Protein AF-A0A950W3H8-F1 (afdb_monomer_lite)

Foldseek 3Di:
DDKDWAAFPDALFWTKIFDLPFPDDDALVQKWKAFPNDIARWGKDQDDQQLAEEEEEAFPPADPVLLVLLLVLVLVLLQPRDQQHFYAYFLPGATDSHSNVNSPPPSPDDDDDGDDQLVRLVSSLVNDDPDDRRAAEYEGEDQEADDQDPVSLVVSLCSLVVSLYAYEYEYNYPVTHVSVQVSNVSRPYHYQYDPDSVSNNVSSVVVVSRSSRMMITGGPDQDFGPQKMWMWGHHPVGIDIDMDGDDRHSDDDAPDDPDCCVVVVVVVVLVVLVLVLLLVVVVLVLVLLQVLLVDDAPPCVVQDPDDDVDQPPLLVQAAEEEEEEDAQLLQQQLVQVVLVVPAPDDRYAYEYQHLPHPDCNQVSQVPDPDPSYDYHYDDPPQGPLDPLSSVLVVLVVVVVDPSCPPHDLLRYKYWYAYSQKRWDSCLSSLCSSVSVPSQAFKEAEAEAAPCLVVDLQSVLVRLVRLLCQSRRQSSCSNLLQRFFARHGMIGRRVLQPLCPSRLFDSFLPSRRLSSLSSQLSRGGYHYRHPIYMYGHGDPDLVLVLQVLLSVLLSLQVCVVCLVSLVPRHDPSNSVVSVVVSCVLVSLLSVLVVVVVVVVLLVVLVVCVVVVHRSDDPVVVVVCCSQQVSLLVSLVSVCVVCVVVVDDSVNSSVSSVVSSVSSNSSNVSSVVSVVCVVVVNNRDDDRDDDRDDDDDDPPPDPDDDDDDDDDDDDDDDDDDDDDDDDDDDDDDDDDDDDDDPPVVVVCVSVCVVVVSVVVSVVVVCVPPDDPDPDDQKDWPDQQCDDWDWDDDDLFIKIKHDHDADQALPDKGKTKMWGPDKAFWKKKKKKKAFQDFRQDDRNDDGDFQQGKWKWHLDPDPQFIWIWGQGQQWIWTKTQHCPDVVRIDTQDIDRPDHDDHRDIKMWIWGDDHQWIWIDIPPHTPDITGPPDPGRRMHIIIMMGMSTIMMMGSIDMGHDPPPDDDDDDDDD

Structure (mmCIF, N/CA/C/O backbone):
data_AF-A0A950W3H8-F1
#
_entry.id   AF-A0A950W3H8-F1
#
loop_
_atom_site.group_PDB
_atom_site.id
_atom_site.type_symbol
_atom_site.label_atom_id
_atom_site.label_alt_id
_atom_site.label_comp_id
_atom_site.label_asym_id
_atom_site.label_entity_id
_atom_site.label_seq_id
_atom_site.pdbx_PDB_ins_code
_atom_site.Cartn_x
_atom_site.Cartn_y
_atom_site.Cartn_z
_atom_site.occupancy
_atom_site.B_iso_or_equiv
_atom_site.auth_seq_id
_atom_site.auth_comp_id
_atom_site.auth_asym_id
_atom_site.auth_atom_id
_atom_site.pdbx_PDB_model_num
ATOM 1 N N . MET A 1 1 ? 25.672 53.011 -37.654 1.00 46.44 1 MET A N 1
ATOM 2 C CA . MET A 1 1 ? 25.686 52.572 -36.237 1.00 46.44 1 MET A CA 1
ATOM 3 C C . MET A 1 1 ? 26.382 51.222 -36.135 1.00 46.44 1 MET A C 1
ATOM 5 O O . MET A 1 1 ? 26.070 50.377 -36.960 1.00 46.44 1 MET A O 1
ATOM 9 N N . PRO A 1 2 ? 27.316 50.985 -35.202 1.00 54.75 2 PRO A N 1
ATOM 10 C CA . PRO A 1 2 ? 27.983 49.686 -35.112 1.00 54.75 2 PRO A CA 1
ATOM 11 C C . PRO A 1 2 ? 27.078 48.647 -34.420 1.00 54.75 2 PRO A C 1
ATOM 13 O O . PRO A 1 2 ? 26.607 48.871 -33.307 1.00 54.75 2 PRO A O 1
ATOM 16 N N . PHE A 1 3 ? 26.828 47.512 -35.076 1.00 59.03 3 PHE A N 1
ATOM 17 C CA . PHE A 1 3 ? 26.237 46.308 -34.473 1.00 59.03 3 PHE A CA 1
ATOM 18 C C . PHE A 1 3 ? 27.256 45.162 -34.547 1.00 59.03 3 PHE A C 1
ATOM 20 O O . PHE A 1 3 ? 28.150 45.194 -35.395 1.00 59.03 3 PHE A O 1
ATOM 27 N N . ARG A 1 4 ? 27.159 44.177 -33.644 1.00 63.25 4 ARG A N 1
ATOM 28 C CA . ARG A 1 4 ? 28.123 43.064 -33.549 1.00 63.25 4 ARG A CA 1
ATOM 29 C C . ARG A 1 4 ? 27.533 41.797 -34.158 1.00 63.25 4 ARG A C 1
ATOM 31 O O . ARG A 1 4 ? 26.348 41.521 -33.978 1.00 63.25 4 ARG A O 1
ATOM 38 N N . VAL A 1 5 ? 28.366 41.023 -34.846 1.00 56.72 5 VAL A N 1
ATOM 39 C CA . VAL A 1 5 ? 28.000 39.713 -35.391 1.00 56.72 5 VAL A CA 1
ATOM 40 C C . VAL A 1 5 ? 28.823 38.651 -34.673 1.00 56.72 5 VAL A C 1
ATOM 42 O O . VAL A 1 5 ? 30.046 38.647 -34.775 1.00 56.72 5 VAL A O 1
ATOM 45 N N . ASP A 1 6 ? 28.145 37.766 -33.948 1.00 59.00 6 ASP A N 1
ATOM 46 C CA . ASP A 1 6 ? 28.735 36.648 -33.221 1.00 59.00 6 ASP A CA 1
ATOM 47 C C . ASP A 1 6 ? 28.352 35.332 -33.928 1.00 59.00 6 ASP A C 1
ATOM 49 O O . ASP A 1 6 ? 27.177 34.989 -34.091 1.00 59.00 6 ASP A O 1
ATOM 53 N N . VAL A 1 7 ? 29.347 34.561 -34.366 1.00 53.62 7 VAL A N 1
ATOM 54 C CA . VAL A 1 7 ? 29.110 33.283 -35.056 1.00 53.62 7 VAL A CA 1
ATOM 55 C C . VAL A 1 7 ? 28.904 32.178 -34.013 1.00 53.62 7 VAL A C 1
ATOM 57 O O . VAL A 1 7 ? 29.822 31.851 -33.261 1.00 53.62 7 VAL A O 1
ATOM 60 N N . SER A 1 8 ? 27.698 31.601 -33.942 1.00 51.22 8 SER A N 1
ATOM 61 C CA . SER A 1 8 ? 27.397 30.483 -33.031 1.00 51.22 8 SER A CA 1
ATOM 62 C C . SER A 1 8 ? 28.083 29.189 -33.492 1.00 51.22 8 SER A C 1
ATOM 64 O O . SER A 1 8 ? 28.183 28.922 -34.687 1.00 51.22 8 SER A O 1
ATOM 66 N N . ARG A 1 9 ? 28.538 28.358 -32.542 1.00 47.34 9 ARG A N 1
ATOM 67 C CA . ARG A 1 9 ? 29.232 27.082 -32.815 1.00 47.34 9 ARG A CA 1
ATOM 68 C C . ARG A 1 9 ? 28.332 25.868 -33.041 1.00 47.34 9 ARG A C 1
ATOM 70 O O . ARG A 1 9 ? 28.848 24.799 -33.358 1.00 47.34 9 ARG A O 1
ATOM 77 N N . ARG A 1 10 ? 27.011 26.016 -32.921 1.00 50.38 10 ARG A N 1
ATOM 78 C CA . ARG A 1 10 ? 26.043 25.051 -33.467 1.00 50.38 10 ARG A CA 1
ATOM 79 C C . ARG A 1 10 ? 24.914 25.785 -34.187 1.00 50.38 10 ARG A C 1
ATOM 81 O O . ARG A 1 10 ? 23.874 26.043 -33.590 1.00 50.38 10 ARG A O 1
ATOM 88 N N . PRO A 1 11 ? 25.118 26.152 -35.456 1.00 44.09 11 PRO A N 1
ATOM 89 C CA . PRO A 1 11 ? 24.092 26.768 -36.262 1.00 44.09 11 PRO A CA 1
ATOM 90 C C . PRO A 1 11 ? 23.614 25.766 -37.302 1.00 44.09 11 PRO A C 1
ATOM 92 O O . PRO A 1 11 ? 24.326 25.504 -38.261 1.00 44.09 11 PRO A O 1
ATOM 95 N N . GLU A 1 12 ? 22.399 25.255 -37.204 1.00 47.09 12 GLU A N 1
ATOM 96 C CA . GLU A 1 12 ? 21.786 24.604 -38.367 1.00 47.09 12 GLU A CA 1
ATOM 97 C C . GLU A 1 12 ? 21.342 25.687 -39.375 1.00 47.09 12 GLU A C 1
ATOM 99 O O . GLU A 1 12 ? 20.169 25.832 -39.715 1.00 47.09 12 GLU A O 1
ATOM 104 N N . ILE A 1 13 ? 22.339 26.434 -39.879 1.00 49.16 13 ILE A N 1
ATOM 105 C CA . ILE A 1 13 ? 22.309 27.498 -40.888 1.00 49.16 13 ILE A CA 1
ATOM 106 C C . ILE A 1 13 ? 21.927 28.905 -40.352 1.00 49.16 13 ILE A C 1
ATOM 108 O O . ILE A 1 13 ? 21.035 29.557 -40.882 1.00 49.16 13 ILE A O 1
ATOM 112 N N . GLY A 1 14 ? 22.600 29.436 -39.316 1.00 55.16 14 GLY A N 1
ATOM 113 C CA . GLY A 1 14 ? 22.346 30.802 -38.810 1.00 55.16 14 GLY A CA 1
ATOM 114 C C . GLY A 1 14 ? 23.442 31.465 -37.953 1.00 55.16 14 GLY A C 1
ATOM 115 O O . GLY A 1 14 ? 24.398 30.822 -37.538 1.00 55.16 14 GLY A O 1
ATOM 116 N N . MET A 1 15 ? 23.319 32.766 -37.680 1.00 65.88 15 MET A N 1
ATOM 117 C CA . MET A 1 15 ? 24.256 33.608 -36.911 1.00 65.88 15 MET A CA 1
ATOM 118 C C . MET A 1 15 ? 23.542 34.334 -35.766 1.00 65.88 15 MET A C 1
ATOM 120 O O . MET A 1 15 ? 22.340 34.569 -35.851 1.00 65.88 15 MET A O 1
ATOM 124 N N . VAL A 1 16 ? 24.262 34.730 -34.713 1.00 68.12 16 VAL A N 1
ATOM 125 C CA . VAL A 1 16 ? 23.711 35.621 -33.684 1.00 68.12 16 VAL A CA 1
ATOM 126 C C . VAL A 1 16 ? 24.194 37.037 -33.968 1.00 68.12 16 VAL A C 1
ATOM 128 O O . VAL A 1 16 ? 25.392 37.286 -34.039 1.00 68.12 16 VAL A O 1
ATOM 131 N N . ILE A 1 17 ? 23.277 37.984 -34.127 1.00 68.50 17 ILE A N 1
ATOM 132 C CA . ILE A 1 17 ? 23.623 39.403 -34.211 1.00 68.50 17 ILE A CA 1
ATOM 133 C C . ILE A 1 17 ? 23.139 40.125 -32.961 1.00 68.50 17 ILE A C 1
ATOM 135 O O . ILE A 1 17 ? 22.027 39.893 -32.484 1.00 68.50 17 ILE A O 1
ATOM 139 N N . THR A 1 18 ? 23.963 41.032 -32.452 1.00 69.81 18 THR A N 1
ATOM 140 C CA . THR A 1 18 ? 23.589 41.928 -31.359 1.00 69.81 18 THR A CA 1
ATOM 141 C C . THR A 1 18 ? 23.420 43.323 -31.925 1.00 69.81 18 THR A C 1
ATOM 143 O O . THR A 1 18 ? 24.371 43.885 -32.474 1.00 69.81 18 THR A O 1
ATOM 146 N N . VAL A 1 19 ? 22.221 43.894 -31.780 1.00 69.12 19 VAL A N 1
ATOM 147 C CA . VAL A 1 19 ? 21.887 45.233 -32.293 1.00 69.12 19 VAL A CA 1
ATOM 148 C C . VAL A 1 19 ? 21.534 46.150 -31.117 1.00 69.12 19 VAL A C 1
ATOM 150 O O . VAL A 1 19 ? 20.369 46.244 -30.722 1.00 69.12 19 VAL A O 1
ATOM 153 N N . PRO A 1 20 ? 22.524 46.848 -30.526 1.00 57.94 20 PRO A N 1
ATOM 154 C CA . PRO A 1 20 ? 22.353 47.523 -29.242 1.00 57.94 20 PRO A CA 1
ATOM 155 C C . PRO A 1 20 ? 21.397 48.716 -29.267 1.00 57.94 20 PRO A C 1
ATOM 157 O O . PRO A 1 20 ? 20.988 49.146 -28.199 1.00 57.94 20 PRO A O 1
ATOM 160 N N . GLN A 1 21 ? 21.025 49.263 -30.430 1.00 60.38 21 GLN A N 1
ATOM 161 C CA . GLN A 1 21 ? 20.186 50.469 -30.562 1.00 60.38 21 GLN A CA 1
ATOM 162 C C . GLN A 1 21 ? 18.877 50.240 -31.340 1.00 60.38 21 GLN A C 1
ATOM 164 O O . GLN A 1 21 ? 18.277 51.186 -31.842 1.00 60.38 21 GLN A O 1
ATOM 169 N N . ALA A 1 22 ? 18.400 48.995 -31.445 1.00 60.41 22 ALA A N 1
ATOM 170 C CA . ALA A 1 22 ? 17.088 48.734 -32.036 1.00 60.41 22 ALA A CA 1
ATOM 171 C C . ALA A 1 22 ? 15.968 49.312 -31.140 1.00 60.41 22 ALA A C 1
ATOM 173 O O . ALA A 1 22 ? 15.831 48.912 -29.985 1.00 60.41 22 ALA A O 1
ATOM 174 N N . SER A 1 23 ? 15.184 50.265 -31.658 1.00 59.22 23 SER A N 1
ATOM 175 C CA . SER A 1 23 ? 14.056 50.897 -30.946 1.00 59.22 23 SER A CA 1
ATOM 176 C C . SER A 1 23 ? 12.776 50.051 -30.945 1.00 59.22 23 SER A C 1
ATOM 178 O O . SER A 1 23 ? 11.850 50.336 -30.192 1.00 59.22 23 SER A O 1
ATOM 180 N N . ARG A 1 24 ? 12.736 48.993 -31.764 1.00 67.69 24 ARG A N 1
ATOM 181 C CA . ARG A 1 24 ? 11.696 47.955 -31.815 1.00 67.69 24 ARG A CA 1
ATOM 182 C C . ARG A 1 24 ? 12.325 46.593 -32.152 1.00 67.69 24 ARG A C 1
ATOM 184 O O . ARG A 1 24 ? 13.425 46.588 -32.714 1.00 67.69 24 ARG A O 1
ATOM 191 N N . PRO A 1 25 ? 11.656 45.459 -31.869 1.00 68.75 25 PRO A N 1
ATOM 192 C CA . PRO A 1 25 ? 12.104 44.146 -32.328 1.00 68.75 25 PRO A CA 1
ATOM 193 C C . PRO A 1 25 ? 12.337 44.120 -33.845 1.00 68.75 25 PRO A C 1
ATOM 195 O O . PRO A 1 25 ? 11.531 44.654 -34.617 1.00 68.75 25 PRO A O 1
ATOM 198 N N . LEU A 1 26 ? 13.458 43.526 -34.258 1.00 70.75 26 LEU A N 1
ATOM 199 C CA . LEU A 1 26 ? 13.834 43.396 -35.666 1.00 70.75 26 LEU A CA 1
ATOM 200 C C . LEU A 1 26 ? 13.149 42.183 -36.299 1.00 70.75 26 LEU A C 1
ATOM 202 O O . LEU A 1 26 ? 13.047 41.119 -35.692 1.00 70.75 26 LEU A O 1
ATOM 206 N N . THR A 1 27 ? 12.715 42.347 -37.542 1.00 72.25 27 THR A N 1
ATOM 207 C CA . THR A 1 27 ? 12.086 41.303 -38.358 1.00 72.25 27 THR A CA 1
ATOM 208 C C . THR A 1 27 ? 12.971 40.950 -39.553 1.00 72.25 27 THR A C 1
ATOM 210 O O . THR A 1 27 ? 13.925 41.664 -39.861 1.00 72.25 27 THR A O 1
ATOM 213 N N . GLY A 1 28 ? 12.642 39.883 -40.288 1.00 67.06 28 GLY A N 1
ATOM 214 C CA . GLY A 1 28 ? 13.374 39.502 -41.509 1.00 67.06 28 GLY A CA 1
ATOM 215 C C . GLY A 1 28 ? 13.424 40.590 -42.593 1.00 67.06 28 GLY A C 1
ATOM 216 O O . GLY A 1 28 ? 14.312 40.576 -43.434 1.00 67.06 28 GLY A O 1
ATOM 217 N N . LYS A 1 29 ? 12.520 41.581 -42.554 1.00 72.62 29 LYS A N 1
ATOM 218 C CA . LYS A 1 29 ? 12.530 42.740 -43.468 1.00 72.62 29 LYS A CA 1
ATOM 219 C C . LYS A 1 29 ? 13.555 43.808 -43.075 1.00 72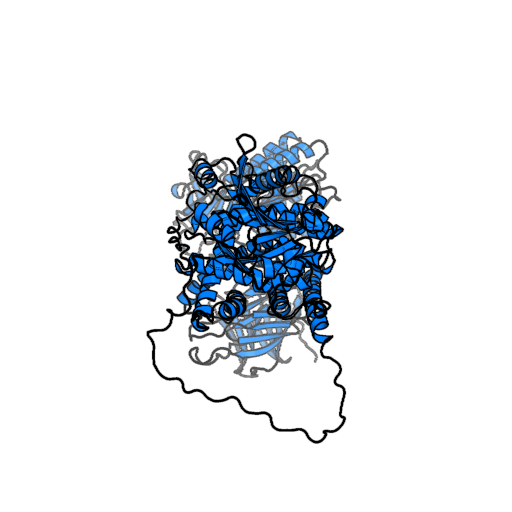.62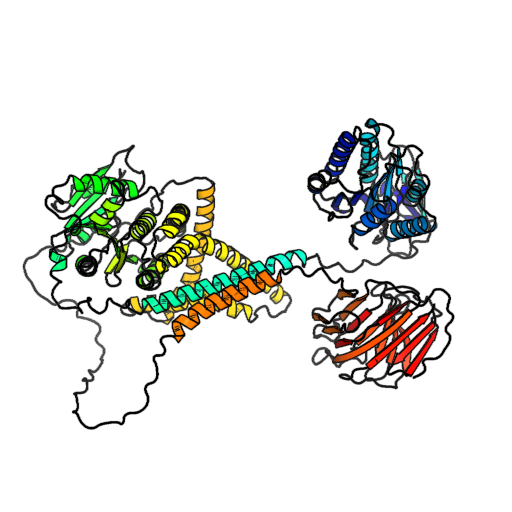 29 LYS A C 1
ATOM 221 O O . LYS A 1 29 ? 13.938 44.626 -43.905 1.00 72.62 29 LYS A O 1
ATOM 226 N N . ASP A 1 30 ? 13.986 43.804 -41.816 1.00 75.44 30 ASP A N 1
ATOM 227 C CA . ASP A 1 30 ? 14.928 44.774 -41.259 1.00 75.44 30 ASP A CA 1
ATOM 228 C C . ASP A 1 30 ? 16.392 44.332 -41.451 1.00 75.44 30 ASP A C 1
ATOM 230 O O . ASP A 1 30 ? 17.311 45.106 -41.192 1.00 75.44 30 ASP A O 1
ATOM 234 N N . ILE A 1 31 ? 16.637 43.095 -41.901 1.00 74.38 31 ILE A N 1
ATOM 235 C CA . ILE A 1 31 ? 17.977 42.513 -42.039 1.00 74.38 31 ILE A CA 1
ATOM 236 C C . ILE A 1 31 ? 18.140 41.950 -43.448 1.00 74.38 31 ILE A C 1
ATOM 238 O O . ILE A 1 31 ? 17.330 41.165 -43.925 1.00 74.38 31 ILE A O 1
ATOM 242 N N . THR A 1 32 ? 19.207 42.352 -44.126 1.00 73.19 32 THR A N 1
ATOM 243 C CA . THR A 1 32 ? 19.580 41.837 -45.446 1.00 73.19 32 THR A CA 1
ATOM 244 C C . THR A 1 32 ? 21.002 41.314 -45.381 1.00 73.19 32 THR A C 1
ATOM 246 O O . THR A 1 32 ? 21.890 42.009 -44.888 1.00 73.19 32 THR A O 1
ATOM 249 N N . VAL A 1 33 ? 21.237 40.105 -45.882 1.00 70.25 33 VAL A N 1
ATOM 250 C CA . VAL A 1 33 ? 22.580 39.520 -45.913 1.00 70.25 33 VAL A CA 1
ATOM 251 C C . VAL A 1 33 ? 23.013 39.373 -47.361 1.00 70.25 33 VAL A C 1
ATOM 253 O O . VAL A 1 33 ? 22.370 38.684 -48.143 1.00 70.25 33 VAL A O 1
ATOM 256 N N . GLN A 1 34 ? 24.092 40.054 -47.723 1.00 68.75 34 GLN A N 1
ATOM 257 C CA . GLN A 1 34 ? 24.717 39.955 -49.031 1.00 68.75 34 GLN A CA 1
ATOM 258 C C . GLN A 1 34 ? 25.839 38.928 -48.994 1.00 68.75 34 GLN A C 1
ATOM 260 O O . GLN A 1 34 ? 26.767 39.012 -48.185 1.00 68.75 34 GLN A O 1
ATOM 265 N N . VAL A 1 35 ? 25.744 37.965 -49.899 1.00 63.00 35 VAL A N 1
ATOM 266 C CA . VAL A 1 35 ? 26.594 36.782 -49.945 1.00 63.00 35 VAL A CA 1
ATOM 267 C C . VAL A 1 35 ? 26.988 36.568 -51.406 1.00 63.00 35 VAL A C 1
ATOM 269 O O . VAL A 1 35 ? 26.131 36.289 -52.237 1.00 63.00 35 VAL A O 1
ATOM 272 N N . GLY A 1 36 ? 28.261 36.788 -51.757 1.00 61.31 36 GLY A N 1
ATOM 273 C CA . GLY A 1 36 ? 28.742 36.618 -53.141 1.00 61.31 36 GLY A CA 1
ATOM 274 C C . GLY A 1 36 ? 28.040 37.491 -54.198 1.00 61.31 36 GLY A C 1
ATOM 275 O O . GLY A 1 36 ? 27.929 37.077 -55.344 1.00 61.31 36 GLY A O 1
ATOM 276 N N . GLY A 1 37 ? 27.527 38.671 -53.824 1.00 59.56 37 GLY A N 1
ATOM 277 C CA . GLY A 1 37 ? 26.801 39.582 -54.728 1.00 59.56 37 GLY A CA 1
ATOM 278 C C . GLY A 1 37 ? 25.284 39.355 -54.800 1.00 59.56 37 GLY A C 1
ATOM 279 O O . GLY A 1 37 ? 24.569 40.237 -55.268 1.00 59.56 37 GLY A O 1
ATOM 280 N N . ALA A 1 38 ? 24.775 38.240 -54.267 1.00 59.28 38 ALA A N 1
ATOM 281 C CA . ALA A 1 38 ? 23.343 37.976 -54.142 1.00 59.28 38 ALA A CA 1
ATOM 282 C C . ALA A 1 38 ? 22.793 38.492 -52.801 1.00 59.28 38 ALA A C 1
ATOM 284 O O . ALA A 1 38 ? 23.446 38.383 -51.758 1.00 59.28 38 ALA A O 1
ATOM 285 N N . SER A 1 39 ? 21.583 39.054 -52.828 1.00 66.25 39 SER A N 1
ATOM 286 C CA . SER A 1 39 ? 20.879 39.533 -51.634 1.00 66.25 39 SER A CA 1
ATOM 287 C C . SER A 1 39 ? 19.983 38.425 -51.082 1.00 66.25 39 SER A C 1
ATOM 289 O O . SER A 1 39 ? 19.110 37.934 -51.792 1.00 66.25 39 SER A O 1
ATOM 291 N N . GLN A 1 40 ? 20.185 38.037 -49.823 1.00 66.38 40 GLN A N 1
ATOM 292 C CA . GLN A 1 40 ? 19.364 37.044 -49.133 1.00 66.38 40 GLN A CA 1
ATOM 293 C C . GLN A 1 40 ? 18.571 37.682 -47.987 1.00 66.38 40 GLN A C 1
ATOM 295 O O . GLN A 1 40 ? 19.062 38.562 -47.270 1.00 66.38 40 GLN A O 1
ATOM 300 N N . HIS A 1 41 ? 17.345 37.192 -47.799 1.00 68.50 41 HIS A N 1
ATOM 301 C CA . HIS A 1 41 ? 16.431 37.611 -46.738 1.00 68.50 41 HIS A CA 1
ATOM 302 C C . HIS A 1 41 ? 16.285 36.483 -45.708 1.00 68.50 41 HIS A C 1
ATOM 304 O O . HIS A 1 41 ? 15.457 35.591 -45.893 1.00 68.50 41 HIS A O 1
ATOM 310 N N . PRO A 1 42 ? 17.106 36.470 -44.645 1.00 67.62 42 PRO A N 1
ATOM 311 C CA . PRO A 1 42 ? 17.072 35.398 -43.662 1.00 67.62 42 PRO A CA 1
ATOM 312 C C . PRO A 1 42 ? 15.834 35.488 -42.764 1.00 67.62 42 PRO A C 1
ATOM 314 O O . PRO A 1 42 ? 15.276 36.560 -42.516 1.00 67.62 42 PRO A O 1
ATOM 317 N N . SER A 1 43 ? 15.451 34.348 -42.194 1.00 65.44 43 SER A N 1
ATOM 318 C CA . SER A 1 43 ? 14.507 34.325 -41.078 1.00 65.44 43 SER A CA 1
ATOM 319 C C . SER A 1 43 ? 15.193 34.844 -39.812 1.00 65.44 43 SER A C 1
ATOM 321 O O . SER A 1 43 ? 16.354 34.534 -39.544 1.00 65.44 43 SER A O 1
ATOM 323 N N . VAL A 1 44 ? 14.493 35.667 -39.035 1.00 71.19 44 VAL A N 1
ATOM 324 C CA . VAL A 1 44 ? 15.048 36.338 -37.852 1.00 71.19 44 VAL A CA 1
ATOM 325 C C . VAL A 1 44 ? 14.175 36.004 -36.658 1.00 71.19 44 VAL A C 1
ATOM 327 O O . VAL A 1 44 ? 12.960 36.192 -36.701 1.00 71.19 44 VAL A O 1
ATOM 330 N N . ARG A 1 45 ? 14.802 35.524 -35.585 1.00 74.81 45 ARG A N 1
ATOM 331 C CA . ARG A 1 45 ? 14.151 35.202 -34.317 1.00 74.81 45 ARG A CA 1
ATOM 332 C C . ARG A 1 45 ? 14.950 35.817 -33.176 1.00 74.81 45 ARG A C 1
ATOM 334 O O . ARG A 1 45 ? 16.148 35.582 -33.071 1.00 74.81 45 ARG A O 1
ATOM 341 N N . GLN A 1 46 ? 14.306 36.580 -32.299 1.00 73.69 46 GLN A N 1
ATOM 342 C CA . GLN A 1 46 ? 14.947 37.002 -31.051 1.00 73.69 46 GLN A CA 1
ATOM 343 C C . GLN A 1 46 ? 15.231 35.766 -30.182 1.00 73.69 46 GLN A C 1
ATOM 345 O O . GLN A 1 46 ? 14.395 34.860 -30.115 1.00 73.69 46 GLN A O 1
ATOM 350 N N . LEU A 1 47 ? 16.411 35.695 -29.558 1.00 68.69 47 LEU A N 1
ATOM 351 C CA . LEU A 1 47 ? 16.748 34.547 -28.712 1.00 68.69 47 LEU A CA 1
ATOM 352 C C . LEU A 1 47 ? 15.746 34.420 -27.561 1.00 68.69 47 LEU A C 1
ATOM 354 O O . LEU A 1 47 ? 15.388 35.406 -26.918 1.00 68.69 47 LEU A O 1
ATOM 358 N N . SER A 1 48 ? 15.273 33.195 -27.343 1.00 63.50 48 SER A N 1
ATOM 359 C CA . SER A 1 48 ? 14.353 32.874 -26.259 1.00 63.50 48 SER A CA 1
ATOM 360 C C . SER A 1 48 ? 15.137 32.557 -24.981 1.00 63.50 48 SER A C 1
ATOM 362 O O . SER A 1 48 ? 16.323 32.236 -25.056 1.00 63.50 48 SER A O 1
ATOM 364 N N . PRO A 1 49 ? 14.499 32.602 -23.802 1.00 62.59 49 PRO A N 1
ATOM 365 C CA . PRO A 1 49 ? 15.163 32.314 -22.529 1.00 62.59 49 PRO A CA 1
ATOM 366 C C . PRO A 1 49 ? 15.912 30.972 -22.492 1.00 62.59 49 PRO A C 1
ATOM 368 O O . PRO A 1 49 ? 17.039 30.922 -22.014 1.00 62.59 49 PRO A O 1
ATOM 371 N N . GLY A 1 50 ? 15.335 29.910 -23.070 1.00 63.38 50 GLY A N 1
ATOM 372 C CA . GLY A 1 50 ? 15.944 28.571 -23.124 1.00 63.38 50 GLY A CA 1
ATOM 373 C C . GLY A 1 50 ? 17.148 28.446 -24.067 1.00 63.38 50 GLY A C 1
ATOM 374 O O . GLY A 1 50 ? 17.780 27.396 -24.125 1.00 63.38 50 GLY A O 1
ATOM 375 N N . ASP A 1 51 ? 17.487 29.509 -24.804 1.00 67.69 51 ASP A N 1
ATOM 376 C CA . ASP A 1 51 ? 18.653 29.555 -25.688 1.00 67.69 51 ASP A CA 1
ATOM 377 C C . ASP A 1 51 ? 19.932 30.050 -24.964 1.00 67.69 51 ASP A C 1
ATOM 379 O O . ASP A 1 51 ? 21.006 30.083 -25.580 1.00 67.69 51 ASP A O 1
ATOM 383 N N . LEU A 1 52 ? 19.829 30.441 -23.681 1.00 74.25 52 LEU A N 1
ATOM 384 C CA . LEU A 1 52 ? 20.875 31.114 -22.899 1.00 74.25 52 LEU A CA 1
ATOM 385 C C . LEU A 1 52 ? 21.442 30.235 -21.768 1.00 74.25 52 LEU A C 1
ATOM 387 O O . LEU A 1 52 ? 20.707 29.802 -20.881 1.00 74.25 52 LEU A O 1
ATOM 391 N N . GLN A 1 53 ? 22.769 30.062 -21.756 1.00 81.19 53 GLN A N 1
ATOM 392 C CA . GLN A 1 53 ? 23.530 29.492 -20.634 1.00 81.19 53 GLN A CA 1
ATOM 393 C C . GLN A 1 53 ? 24.535 30.511 -20.092 1.00 81.19 53 GLN A C 1
ATOM 395 O O . GLN A 1 53 ? 25.355 31.044 -20.850 1.00 81.19 53 GLN A O 1
ATOM 400 N N . ILE A 1 54 ? 24.500 30.768 -18.783 1.00 84.81 54 ILE A N 1
ATOM 401 C CA . ILE A 1 54 ? 25.325 31.799 -18.143 1.00 84.81 54 ILE A CA 1
ATOM 402 C C . ILE A 1 54 ? 26.023 31.245 -16.900 1.00 84.81 54 ILE A C 1
ATOM 404 O O . ILE A 1 54 ? 25.388 30.704 -16.002 1.00 84.81 54 ILE A O 1
ATOM 408 N N . VAL A 1 55 ? 27.337 31.444 -16.812 1.00 84.38 55 VAL A N 1
ATOM 409 C CA . VAL A 1 55 ? 28.114 31.170 -15.597 1.00 84.38 55 VAL A CA 1
ATOM 410 C C . VAL A 1 55 ? 28.634 32.490 -15.042 1.00 84.38 55 VAL A C 1
ATOM 412 O O . VAL A 1 55 ? 29.408 33.193 -15.698 1.00 84.38 55 VAL A O 1
ATOM 415 N N . PHE A 1 56 ? 28.197 32.838 -13.833 1.00 84.50 56 PHE A N 1
ATOM 416 C CA . PHE A 1 56 ? 28.690 33.994 -13.093 1.00 84.50 56 PHE A CA 1
ATOM 417 C C . PHE A 1 56 ? 29.833 33.552 -12.170 1.00 84.50 56 PHE A C 1
ATOM 419 O O . PHE A 1 56 ? 29.643 32.741 -11.265 1.00 84.50 56 PHE A O 1
ATOM 426 N N . SER A 1 57 ? 31.035 34.072 -12.415 1.00 84.19 57 SER A N 1
ATOM 427 C CA . SER A 1 57 ? 32.266 33.726 -11.702 1.00 84.19 57 SER A CA 1
ATOM 428 C C . SER A 1 57 ? 32.737 34.919 -10.855 1.00 84.19 57 SER A C 1
ATOM 430 O O . SER A 1 57 ? 33.581 35.702 -11.322 1.00 84.19 57 SER A O 1
ATOM 432 N N . PRO A 1 58 ? 32.205 35.085 -9.625 1.00 78.00 58 PRO A N 1
ATOM 433 C CA . PRO A 1 58 ? 32.591 36.177 -8.736 1.00 78.00 58 PRO A CA 1
ATOM 434 C C . PRO A 1 58 ? 34.043 36.036 -8.266 1.00 78.00 58 PRO A C 1
ATOM 436 O O . PRO A 1 58 ? 34.621 34.947 -8.293 1.00 78.00 58 PRO A O 1
ATOM 439 N N . ASP A 1 59 ? 34.633 37.144 -7.826 1.00 73.31 59 ASP A N 1
ATOM 440 C CA . ASP A 1 59 ? 35.914 37.166 -7.123 1.00 73.31 59 ASP A CA 1
ATOM 441 C C . ASP A 1 59 ? 35.655 37.564 -5.673 1.00 73.31 59 ASP A C 1
ATOM 443 O O . ASP A 1 59 ? 35.182 38.655 -5.380 1.00 73.31 59 ASP A O 1
ATOM 447 N N . LEU A 1 60 ? 35.934 36.656 -4.748 1.00 63.22 60 LEU A N 1
ATOM 448 C CA . LEU A 1 60 ? 35.487 36.758 -3.359 1.00 63.22 60 LEU A CA 1
ATOM 449 C C . LEU A 1 60 ? 36.312 37.743 -2.514 1.00 63.22 60 LEU A C 1
ATOM 451 O O . LEU A 1 60 ? 36.038 37.903 -1.327 1.00 63.22 60 LEU A O 1
ATOM 455 N N . HIS A 1 61 ? 37.313 38.388 -3.119 1.00 60.59 61 HIS A N 1
ATOM 456 C CA . HIS A 1 61 ? 38.235 39.327 -2.473 1.00 60.59 61 HIS A CA 1
ATOM 457 C C . HIS A 1 61 ? 38.033 40.789 -2.918 1.00 60.59 61 HIS A C 1
ATOM 459 O O . HIS A 1 61 ? 38.908 41.630 -2.702 1.00 60.59 61 HIS A O 1
ATOM 465 N N . VAL A 1 62 ? 36.883 41.119 -3.517 1.00 59.62 62 VAL A N 1
ATOM 466 C CA . VAL A 1 62 ? 36.438 42.516 -3.676 1.00 59.62 62 VAL A CA 1
ATOM 467 C C . VAL A 1 62 ? 36.357 43.179 -2.286 1.00 59.62 62 VAL A C 1
ATOM 469 O O . VAL A 1 62 ? 36.103 42.508 -1.287 1.00 59.62 62 VAL A O 1
ATOM 472 N N . ARG A 1 63 ? 36.643 44.486 -2.170 1.00 57.25 63 ARG A N 1
ATOM 473 C CA . ARG A 1 63 ? 36.737 45.179 -0.866 1.00 57.25 63 ARG A CA 1
ATOM 474 C C . ARG A 1 63 ? 35.445 45.002 -0.050 1.00 57.25 63 ARG A C 1
ATOM 476 O O . ARG A 1 63 ? 34.343 45.072 -0.589 1.00 57.25 63 ARG A O 1
ATOM 483 N N . SER A 1 64 ? 35.580 44.814 1.265 1.00 53.78 64 SER A N 1
ATOM 484 C CA . SER A 1 64 ? 34.486 44.470 2.197 1.00 53.78 64 SER A CA 1
ATOM 485 C C . SER A 1 64 ? 33.275 45.409 2.159 1.00 53.78 64 SER A C 1
ATOM 487 O O . SER A 1 64 ? 32.153 44.944 2.345 1.00 53.78 64 SER A O 1
ATOM 489 N N . SER A 1 65 ? 33.469 46.700 1.875 1.00 54.19 65 SER A N 1
ATOM 490 C CA . SER A 1 65 ? 32.389 47.689 1.756 1.00 54.19 65 SER A CA 1
ATOM 491 C C . SER A 1 65 ? 31.621 47.633 0.425 1.00 54.19 65 SER A C 1
ATOM 493 O O . SER A 1 65 ? 30.490 48.107 0.360 1.00 54.19 65 SER A O 1
ATOM 495 N N . GLU A 1 66 ? 32.186 47.034 -0.627 1.00 55.94 66 GLU A N 1
ATOM 496 C CA . GLU A 1 66 ? 31.587 46.966 -1.972 1.00 55.94 66 GLU A CA 1
ATOM 497 C C . GLU A 1 66 ? 30.875 45.623 -2.230 1.00 55.94 66 GLU A C 1
ATOM 499 O O . GLU A 1 66 ? 29.935 45.555 -3.024 1.00 55.94 66 GLU A O 1
ATOM 504 N N . LEU A 1 67 ? 31.251 44.580 -1.478 1.00 59.78 67 LEU A N 1
ATOM 505 C CA . LEU A 1 67 ? 30.712 43.214 -1.546 1.00 59.78 67 LEU A CA 1
ATOM 506 C C . LEU A 1 67 ? 29.190 43.126 -1.323 1.00 59.78 67 LEU A C 1
ATOM 508 O O . LEU A 1 67 ? 28.529 42.272 -1.912 1.00 59.78 67 LEU A O 1
ATOM 512 N N . GLY A 1 68 ? 28.607 43.989 -0.483 1.00 61.78 68 GLY A N 1
ATOM 513 C CA . GLY A 1 68 ? 27.160 43.984 -0.221 1.00 61.78 68 GLY A CA 1
ATOM 514 C C . GLY A 1 68 ? 26.329 44.419 -1.435 1.00 61.78 68 GLY A C 1
ATOM 515 O O . GLY A 1 68 ? 25.323 43.790 -1.769 1.00 61.78 68 GLY A O 1
ATOM 516 N N . LEU A 1 69 ? 26.787 45.464 -2.131 1.00 64.12 69 LEU A N 1
ATOM 517 C CA . LEU A 1 69 ? 26.150 45.982 -3.344 1.00 64.12 69 LEU A CA 1
ATOM 518 C C . LEU A 1 69 ? 26.437 45.093 -4.558 1.00 64.12 69 LEU A C 1
ATOM 520 O O . LEU A 1 69 ? 25.530 44.872 -5.354 1.00 64.12 69 LEU A O 1
ATOM 524 N N . GLU A 1 70 ? 27.639 44.520 -4.664 1.00 66.81 70 GLU A N 1
ATOM 525 C CA . GLU A 1 70 ? 27.974 43.507 -5.673 1.00 66.81 70 GLU A CA 1
ATOM 526 C C . GLU A 1 70 ? 27.050 42.287 -5.572 1.00 66.81 70 GLU A C 1
ATOM 528 O O . GLU A 1 70 ? 26.451 41.884 -6.567 1.00 66.81 70 GLU A O 1
ATOM 533 N N . ARG A 1 71 ? 26.888 41.716 -4.369 1.00 67.75 71 ARG A N 1
ATOM 534 C CA . ARG A 1 71 ? 26.045 40.530 -4.145 1.00 67.75 71 ARG A CA 1
ATOM 535 C C . ARG A 1 71 ? 24.581 40.809 -4.452 1.00 67.75 71 ARG A C 1
ATOM 537 O O . ARG A 1 71 ? 23.948 40.007 -5.130 1.00 67.75 71 ARG A O 1
ATOM 544 N N . SER A 1 72 ? 24.060 41.948 -3.996 1.00 68.81 72 SER A N 1
ATOM 545 C CA . SER A 1 72 ? 22.680 42.365 -4.274 1.00 68.81 72 SER A CA 1
ATOM 546 C C . SER A 1 72 ? 22.455 42.635 -5.767 1.00 68.81 72 SER A C 1
ATOM 548 O O . SER A 1 72 ? 21.472 42.174 -6.346 1.00 68.81 72 SER A O 1
ATOM 550 N N . ALA A 1 73 ? 23.400 43.304 -6.435 1.00 70.38 73 ALA A N 1
ATOM 551 C CA . ALA A 1 73 ? 23.311 43.581 -7.865 1.00 70.38 73 ALA A CA 1
ATOM 552 C C . ALA A 1 73 ? 23.476 42.311 -8.719 1.00 70.38 73 ALA A C 1
ATOM 554 O O . ALA A 1 73 ? 22.756 42.152 -9.701 1.00 70.38 73 ALA A O 1
ATOM 555 N N . GLY A 1 74 ? 24.375 41.396 -8.345 1.00 71.94 74 GLY A N 1
ATOM 556 C CA . GLY A 1 74 ? 24.570 40.097 -8.997 1.00 71.94 74 GLY A CA 1
ATOM 557 C C . GLY A 1 74 ? 23.363 39.174 -8.826 1.00 71.94 74 GLY A C 1
ATOM 558 O O . GLY A 1 74 ? 22.891 38.595 -9.802 1.00 71.94 74 GLY A O 1
ATOM 559 N N . ALA A 1 75 ? 22.799 39.119 -7.616 1.00 70.94 75 ALA A N 1
ATOM 560 C CA . ALA A 1 75 ? 21.534 38.448 -7.326 1.00 70.94 75 ALA A CA 1
ATOM 561 C C . ALA A 1 75 ? 20.386 39.012 -8.175 1.00 70.94 75 ALA A C 1
ATOM 563 O O . ALA A 1 75 ? 19.667 38.255 -8.821 1.00 70.94 75 ALA A O 1
ATOM 564 N N . GLY A 1 76 ? 20.250 40.341 -8.224 1.00 70.25 76 GLY A N 1
ATOM 565 C CA . GLY A 1 76 ? 19.242 41.021 -9.036 1.00 70.25 76 GLY A CA 1
ATOM 566 C C . GLY A 1 76 ? 19.441 40.828 -10.542 1.00 70.25 76 GLY A C 1
ATOM 567 O O . GLY A 1 76 ? 18.465 40.701 -11.272 1.00 70.25 76 GLY A O 1
ATOM 568 N N . PHE A 1 77 ? 20.688 40.757 -11.015 1.00 79.19 77 PHE A N 1
ATOM 569 C CA . PHE A 1 77 ? 21.011 40.443 -12.407 1.00 79.19 77 PHE A CA 1
ATOM 570 C C . PHE A 1 77 ? 20.585 39.022 -12.779 1.00 79.19 77 PHE A C 1
ATOM 572 O O . PHE A 1 77 ? 19.907 38.853 -13.788 1.00 79.19 77 PHE A O 1
ATOM 579 N N . LEU A 1 78 ? 20.933 38.024 -11.959 1.00 74.31 78 LEU A N 1
ATOM 580 C CA . LEU A 1 78 ? 20.573 36.624 -12.198 1.00 74.31 78 LEU A CA 1
ATOM 581 C C . LEU A 1 78 ? 19.063 36.393 -12.072 1.00 74.31 78 LEU A C 1
ATOM 583 O O . LEU A 1 78 ? 18.481 35.734 -12.926 1.00 74.31 78 LEU A O 1
ATOM 587 N N . ALA A 1 79 ? 18.410 36.995 -11.076 1.00 68.44 79 ALA A N 1
ATOM 588 C CA . ALA A 1 79 ? 16.953 36.956 -10.926 1.00 68.44 79 ALA A CA 1
ATOM 589 C C . ALA A 1 79 ? 16.215 37.726 -12.038 1.00 68.44 79 ALA A C 1
ATOM 591 O O . ALA A 1 79 ? 15.069 37.414 -12.351 1.00 68.44 79 ALA A O 1
ATOM 592 N N . GLY A 1 80 ? 16.867 38.730 -12.632 1.00 65.88 80 GLY A N 1
ATOM 593 C CA . GLY A 1 80 ? 16.370 39.496 -13.773 1.00 65.88 80 GLY A CA 1
ATOM 594 C C . GLY A 1 80 ? 16.617 38.831 -15.130 1.00 65.88 80 GLY A C 1
ATOM 595 O O . GLY A 1 80 ? 16.233 39.403 -16.154 1.00 65.88 80 GLY A O 1
ATOM 596 N N . LEU A 1 81 ? 17.257 37.655 -15.163 1.00 70.38 81 LEU A N 1
ATOM 597 C CA . LEU A 1 81 ? 17.353 36.859 -16.381 1.00 70.38 81 LEU A CA 1
ATOM 598 C C . LEU A 1 81 ? 15.966 36.324 -16.776 1.00 70.38 81 LEU A C 1
ATOM 600 O O . LEU A 1 81 ? 15.127 36.062 -15.913 1.00 70.38 81 LEU A O 1
ATOM 604 N N . PRO A 1 82 ? 15.701 36.137 -18.077 1.00 62.72 82 PRO A N 1
ATOM 605 C CA . PRO A 1 82 ? 14.416 35.618 -18.524 1.00 62.72 82 PRO A CA 1
ATOM 606 C C . PRO A 1 82 ? 14.124 34.207 -17.972 1.00 62.72 82 PRO A C 1
ATOM 608 O O . PRO A 1 82 ? 15.019 33.363 -17.900 1.00 62.72 82 PRO A O 1
ATOM 611 N N . ALA A 1 83 ? 12.863 33.926 -17.622 1.00 57.00 83 ALA A N 1
ATOM 612 C CA . ALA A 1 83 ? 12.448 32.631 -17.076 1.00 57.00 83 ALA A CA 1
ATOM 613 C C . ALA A 1 83 ? 12.751 31.477 -18.052 1.00 57.00 83 ALA A C 1
ATOM 615 O O . ALA A 1 83 ? 12.277 31.491 -19.189 1.00 57.00 83 ALA A O 1
ATOM 616 N N . GLY A 1 84 ? 13.526 30.484 -17.603 1.00 59.00 84 GLY A N 1
ATOM 617 C CA . GLY A 1 84 ? 14.001 29.359 -18.420 1.00 59.00 84 GLY A CA 1
ATOM 618 C C . GLY A 1 84 ? 15.453 29.469 -18.903 1.00 59.00 84 GLY A C 1
ATOM 619 O O . GLY A 1 84 ? 15.929 28.531 -19.535 1.00 59.00 84 GLY A O 1
ATOM 620 N N . ALA A 1 85 ? 16.158 30.568 -18.605 1.00 68.56 85 ALA A N 1
ATOM 621 C CA . ALA A 1 85 ? 17.609 30.640 -18.772 1.00 68.56 85 ALA A CA 1
ATOM 622 C C . ALA A 1 85 ? 18.323 29.725 -17.765 1.00 68.56 85 ALA A C 1
ATOM 624 O O . ALA A 1 85 ? 17.939 29.661 -16.596 1.00 68.56 85 ALA A O 1
ATOM 625 N N . GLU A 1 86 ? 19.381 29.048 -18.210 1.00 77.56 86 GLU A N 1
ATOM 626 C CA . GLU A 1 86 ? 20.212 28.227 -17.332 1.00 77.56 86 GLU A CA 1
ATOM 627 C C . GLU A 1 86 ? 21.354 29.063 -16.754 1.00 77.56 86 GLU A C 1
ATOM 629 O O . GLU A 1 86 ? 22.138 29.666 -17.497 1.00 77.56 86 GLU A O 1
ATOM 634 N N . ALA A 1 87 ? 21.469 29.087 -15.426 1.00 77.50 87 ALA A N 1
ATOM 635 C CA . ALA A 1 87 ? 22.493 29.859 -14.736 1.00 77.50 87 ALA A CA 1
ATOM 636 C C . ALA A 1 87 ? 23.239 29.030 -13.686 1.00 77.50 87 ALA A C 1
ATOM 638 O O . ALA A 1 87 ? 22.678 28.126 -13.071 1.00 77.50 87 ALA A O 1
ATOM 639 N N . ALA A 1 88 ? 24.510 29.361 -13.466 1.00 75.12 88 ALA A N 1
ATOM 640 C CA . ALA A 1 88 ? 25.303 28.867 -12.346 1.00 75.12 88 ALA A CA 1
ATOM 641 C C . ALA A 1 88 ? 26.133 30.002 -11.734 1.00 75.12 88 ALA A C 1
ATOM 643 O O . ALA A 1 88 ? 26.564 30.924 -12.437 1.00 75.12 88 ALA A O 1
ATOM 644 N N . VAL A 1 89 ? 26.378 29.912 -10.427 1.00 71.94 89 VAL A N 1
ATOM 645 C CA . VAL A 1 89 ? 27.311 30.773 -9.695 1.00 71.94 89 VAL A CA 1
ATOM 646 C C . VAL A 1 89 ? 28.476 29.903 -9.234 1.00 71.94 89 VAL A C 1
ATOM 648 O O . VAL A 1 89 ? 28.259 28.931 -8.524 1.00 71.94 89 VAL A O 1
ATOM 651 N N . SER A 1 90 ? 29.708 30.265 -9.601 1.00 63.41 90 SER A N 1
ATOM 652 C CA . SER A 1 90 ? 30.927 29.485 -9.312 1.00 63.41 90 SER A CA 1
ATOM 653 C C . SER A 1 90 ? 31.035 28.125 -10.035 1.00 63.41 90 SER A C 1
ATOM 655 O O . SER A 1 90 ? 30.059 27.541 -10.498 1.00 63.41 90 SER A O 1
ATOM 657 N N . ALA A 1 91 ? 32.263 27.614 -10.145 1.00 51.53 91 ALA A N 1
ATOM 658 C CA . ALA A 1 91 ? 32.632 26.401 -10.879 1.00 51.53 91 ALA A CA 1
ATOM 659 C C . ALA A 1 91 ? 32.047 25.085 -10.328 1.00 51.53 91 ALA A C 1
ATOM 661 O O . ALA A 1 91 ? 31.967 24.094 -11.053 1.00 51.53 91 ALA A O 1
ATOM 662 N N . THR A 1 92 ? 31.657 25.047 -9.053 1.00 49.34 92 THR A N 1
ATOM 663 C CA . THR A 1 92 ? 31.114 23.846 -8.395 1.00 49.34 92 THR A CA 1
ATOM 664 C C . THR A 1 92 ? 29.597 23.705 -8.533 1.00 49.34 92 THR A C 1
ATOM 666 O O . THR A 1 92 ? 29.050 22.667 -8.160 1.00 49.34 92 THR A O 1
ATOM 669 N N . GLY A 1 93 ? 28.913 24.729 -9.052 1.00 52.53 93 GLY A N 1
ATOM 670 C CA . GLY A 1 93 ? 27.468 24.718 -9.260 1.00 52.53 93 GLY A CA 1
ATOM 671 C C . GLY A 1 93 ? 27.075 23.999 -10.552 1.00 52.53 93 GLY A C 1
ATOM 672 O O . GLY A 1 93 ? 27.705 24.171 -11.595 1.00 52.53 93 GLY A O 1
ATOM 673 N N . GLN A 1 94 ? 26.008 23.199 -10.508 1.00 59.47 94 GLN A N 1
ATOM 674 C CA . GLN A 1 94 ? 25.360 22.716 -11.731 1.00 59.47 94 GLN A CA 1
ATOM 675 C C . GLN A 1 94 ? 24.512 23.843 -12.330 1.00 59.47 94 GLN A C 1
ATOM 677 O O . GLN A 1 94 ? 23.864 24.572 -11.584 1.00 59.47 94 GLN A O 1
ATOM 682 N N . LEU A 1 95 ? 24.491 23.972 -13.663 1.00 66.69 95 LEU A N 1
ATOM 683 C CA . LEU A 1 95 ? 23.542 24.855 -14.350 1.00 66.69 95 LEU A CA 1
ATOM 684 C C . LEU A 1 95 ? 22.115 24.498 -13.906 1.00 66.69 95 LEU A C 1
ATOM 686 O O . LEU A 1 95 ? 21.690 23.349 -14.049 1.00 66.69 95 LEU A O 1
ATOM 690 N N . THR A 1 96 ? 21.383 25.467 -13.357 1.00 61.22 96 THR A N 1
ATOM 691 C CA . THR A 1 96 ? 19.990 25.290 -12.935 1.00 61.22 96 THR A CA 1
ATOM 692 C C . THR A 1 96 ? 19.061 26.068 -13.861 1.00 61.22 96 THR A C 1
ATOM 694 O O . THR A 1 96 ? 19.372 27.181 -14.278 1.00 61.22 96 THR A O 1
ATOM 697 N N . GLY A 1 97 ? 17.885 25.507 -14.157 1.00 58.25 97 GLY A N 1
ATOM 698 C CA . GLY A 1 97 ? 16.806 26.213 -14.869 1.00 58.25 97 GLY A CA 1
ATOM 699 C C . GLY A 1 97 ? 16.025 27.203 -13.992 1.00 58.25 97 GLY A C 1
ATOM 700 O O . GLY A 1 97 ? 14.992 27.714 -14.418 1.00 58.25 97 GLY A O 1
ATOM 701 N N . ASP A 1 98 ? 16.493 27.435 -12.762 1.00 60.69 98 ASP A N 1
ATOM 702 C CA . ASP A 1 98 ? 15.970 28.424 -11.819 1.00 60.69 98 ASP A CA 1
ATOM 703 C C . ASP A 1 98 ? 17.131 29.325 -11.351 1.00 60.69 98 ASP A C 1
ATOM 705 O O . ASP A 1 98 ? 17.831 28.993 -10.382 1.00 60.69 98 ASP A O 1
ATOM 709 N N . PRO A 1 99 ? 17.365 30.454 -12.048 1.00 56.78 99 PRO A N 1
ATOM 710 C CA . PRO A 1 99 ? 18.432 31.398 -11.724 1.00 56.78 99 PRO A CA 1
ATOM 711 C C . PRO A 1 99 ? 18.333 31.985 -10.310 1.00 56.78 99 PRO A C 1
ATOM 713 O O . PRO A 1 99 ? 19.353 32.373 -9.744 1.00 56.78 99 PRO A O 1
ATOM 716 N N . ALA A 1 100 ? 17.135 32.033 -9.712 1.00 55.47 100 ALA A N 1
ATOM 717 C CA . ALA A 1 100 ? 16.927 32.558 -8.361 1.00 55.47 100 ALA A CA 1
ATOM 718 C C . ALA A 1 100 ? 17.377 31.564 -7.272 1.00 55.47 100 ALA A C 1
ATOM 720 O O . ALA A 1 100 ? 17.852 31.974 -6.207 1.00 55.47 100 ALA A O 1
ATOM 721 N N . ALA A 1 101 ? 17.302 30.259 -7.549 1.00 52.44 101 ALA A N 1
ATOM 722 C CA . ALA A 1 101 ? 17.813 29.216 -6.659 1.00 52.44 101 ALA A CA 1
ATOM 723 C C . ALA A 1 101 ? 19.356 29.176 -6.621 1.00 52.44 101 ALA A C 1
ATOM 725 O O . ALA A 1 101 ? 19.934 28.951 -5.561 1.00 52.44 101 ALA A O 1
ATOM 726 N N . ALA A 1 102 ? 20.035 29.478 -7.737 1.00 52.50 102 ALA A N 1
ATOM 727 C CA . ALA A 1 102 ? 21.504 29.550 -7.799 1.00 52.50 102 ALA A CA 1
ATOM 728 C C . ALA A 1 102 ? 22.090 30.704 -6.954 1.00 52.50 102 ALA A C 1
ATOM 730 O O . ALA A 1 102 ? 23.229 30.651 -6.493 1.00 52.50 102 ALA A O 1
ATOM 731 N N . VAL A 1 103 ? 21.296 31.754 -6.724 1.00 55.28 103 VAL A N 1
ATOM 732 C CA . VAL A 1 103 ? 21.679 32.939 -5.942 1.00 55.28 103 VAL A CA 1
ATOM 733 C C . VAL A 1 103 ? 21.661 32.674 -4.433 1.00 55.28 103 VAL A C 1
ATOM 735 O O . VAL A 1 103 ? 22.451 33.269 -3.698 1.00 55.28 103 VAL A O 1
ATOM 738 N N . THR A 1 104 ? 20.772 31.800 -3.953 1.00 51.00 104 THR A N 1
ATOM 739 C CA . THR A 1 104 ? 20.508 31.618 -2.515 1.00 51.00 104 THR A CA 1
ATOM 740 C C . THR A 1 104 ? 21.489 30.673 -1.814 1.00 51.00 104 THR A C 1
ATOM 742 O O . THR A 1 104 ? 21.652 30.793 -0.601 1.00 51.00 104 THR A O 1
ATOM 745 N N . SER A 1 105 ? 22.184 29.789 -2.541 1.00 49.22 105 SER A N 1
ATOM 746 C CA . SER A 1 105 ? 23.134 28.825 -1.960 1.00 49.22 105 SER A CA 1
ATOM 747 C C . SER A 1 105 ? 24.599 29.281 -1.984 1.00 49.22 105 SER A C 1
ATOM 749 O O . SER A 1 105 ? 25.273 29.169 -0.964 1.00 49.22 105 SER A O 1
ATOM 751 N N . ASP A 1 106 ? 25.105 29.837 -3.092 1.00 49.56 106 ASP A N 1
ATOM 752 C CA . ASP A 1 106 ? 26.565 29.958 -3.292 1.00 49.56 106 ASP A CA 1
ATOM 753 C C . ASP A 1 106 ? 27.159 31.340 -2.970 1.00 49.56 106 ASP A C 1
ATOM 755 O O . ASP A 1 106 ? 28.290 31.433 -2.490 1.00 49.56 106 ASP A O 1
ATOM 759 N N . LEU A 1 107 ? 26.396 32.433 -3.111 1.00 51.22 107 LEU A N 1
ATOM 760 C CA . LEU A 1 107 ? 26.859 33.775 -2.700 1.00 51.22 107 LEU A CA 1
ATOM 761 C C . LEU A 1 107 ? 26.941 33.935 -1.168 1.00 51.22 107 LEU A C 1
ATOM 763 O O . LEU A 1 107 ? 27.612 34.846 -0.671 1.00 51.22 107 LEU A O 1
ATOM 767 N N . ALA A 1 108 ? 26.278 33.049 -0.417 1.00 44.94 108 ALA A N 1
ATOM 768 C CA . ALA A 1 108 ? 26.282 33.028 1.043 1.00 44.94 108 ALA A CA 1
ATOM 769 C C . ALA A 1 108 ? 27.477 32.260 1.644 1.00 44.94 108 ALA A C 1
ATOM 771 O O . ALA A 1 108 ? 27.866 32.547 2.777 1.00 44.94 108 ALA A O 1
ATOM 772 N N . LEU A 1 109 ? 28.078 31.313 0.909 1.00 48.53 109 LEU A N 1
ATOM 773 C CA . LEU A 1 109 ? 28.933 30.262 1.485 1.00 48.53 109 LEU A CA 1
ATOM 774 C C . LEU A 1 109 ? 30.448 30.429 1.291 1.00 48.53 109 LEU A C 1
ATOM 776 O O . LEU A 1 109 ? 31.227 29.636 1.816 1.00 48.53 109 LEU A O 1
ATOM 780 N N . ALA A 1 110 ? 30.914 31.456 0.593 1.00 47.41 110 ALA A N 1
ATOM 781 C CA . ALA A 1 110 ? 32.300 31.465 0.148 1.00 47.41 110 ALA A CA 1
ATOM 782 C C . ALA A 1 110 ? 33.255 32.233 1.093 1.00 47.41 110 ALA A C 1
ATOM 784 O O . ALA A 1 110 ? 33.511 33.426 0.928 1.00 47.41 110 ALA A O 1
ATOM 785 N N . ARG A 1 111 ? 33.812 31.529 2.089 1.00 50.47 111 ARG A N 1
ATOM 786 C CA . ARG A 1 111 ? 35.106 31.864 2.715 1.00 50.47 111 ARG A CA 1
ATOM 787 C C . ARG A 1 111 ? 36.111 30.782 2.320 1.00 50.47 111 ARG A C 1
ATOM 789 O O . ARG A 1 111 ? 36.136 29.717 2.926 1.00 50.47 111 ARG A O 1
ATOM 796 N N . GLY A 1 112 ? 36.907 31.053 1.291 1.00 53.69 112 GLY A N 1
ATOM 797 C CA . GLY A 1 112 ? 37.946 30.156 0.781 1.00 53.69 112 GLY A CA 1
ATOM 798 C C . GLY A 1 112 ? 39.160 30.939 0.263 1.00 53.69 112 GLY A C 1
ATOM 799 O O . GLY A 1 112 ? 39.057 32.156 0.081 1.00 53.69 112 GLY A O 1
ATOM 800 N N . PRO A 1 113 ? 40.316 30.277 0.068 1.00 55.94 113 PRO A N 1
ATOM 801 C CA . PRO A 1 113 ? 41.527 30.917 -0.443 1.00 55.94 113 PRO A CA 1
ATOM 802 C C . PRO A 1 113 ? 41.296 31.520 -1.837 1.00 55.94 113 PRO A C 1
ATOM 804 O O . PRO A 1 113 ? 40.494 31.019 -2.620 1.00 55.94 113 PRO A O 1
ATOM 807 N N . ARG A 1 114 ? 41.993 32.621 -2.146 1.00 64.94 114 ARG A N 1
ATOM 808 C CA . ARG A 1 114 ? 41.876 33.311 -3.438 1.00 64.94 114 ARG A CA 1
ATOM 809 C C . ARG A 1 114 ? 42.357 32.416 -4.583 1.00 64.94 114 ARG A C 1
ATOM 811 O O . ARG A 1 114 ? 43.534 32.070 -4.642 1.00 64.94 114 ARG A O 1
ATOM 818 N N . GLU A 1 115 ? 41.468 32.120 -5.524 1.00 73.81 115 GLU A N 1
ATOM 819 C CA . GLU A 1 115 ? 41.797 31.362 -6.733 1.00 73.81 115 GLU A CA 1
ATOM 820 C C . GLU A 1 115 ? 42.170 32.276 -7.913 1.00 73.81 115 GLU A C 1
ATOM 822 O O . GLU A 1 115 ? 41.473 33.271 -8.164 1.00 73.81 115 GLU A O 1
ATOM 827 N N . PRO A 1 116 ? 43.216 31.931 -8.693 1.00 83.00 116 PRO A N 1
ATOM 828 C CA . PRO A 1 116 ? 43.587 32.678 -9.891 1.00 83.00 116 PRO A CA 1
ATOM 829 C C . PRO A 1 116 ? 42.447 32.735 -10.914 1.00 83.00 116 PRO A C 1
ATOM 831 O O . PRO A 1 116 ? 41.816 31.726 -11.234 1.00 83.00 116 PRO A O 1
ATOM 834 N N . ALA A 1 117 ? 42.231 33.896 -11.520 1.00 83.12 117 ALA A N 1
ATOM 835 C CA . ALA A 1 117 ? 41.165 34.127 -12.487 1.00 83.12 117 ALA A CA 1
ATOM 836 C C . ALA A 1 117 ? 41.271 33.258 -13.749 1.00 83.12 117 ALA A C 1
ATOM 838 O O . ALA A 1 117 ? 40.255 32.896 -14.339 1.00 83.12 117 ALA A O 1
ATOM 839 N N . ALA A 1 118 ? 42.486 32.871 -14.150 1.00 83.06 118 ALA A N 1
ATOM 840 C CA . ALA A 1 118 ? 42.708 31.938 -15.254 1.00 83.06 118 ALA A CA 1
ATOM 841 C C . ALA A 1 118 ? 42.154 30.536 -14.950 1.00 83.06 118 ALA A C 1
ATOM 843 O O . ALA A 1 118 ? 41.650 29.865 -15.855 1.00 83.06 118 ALA A O 1
ATOM 844 N N . LEU A 1 119 ? 42.251 30.098 -13.689 1.00 80.31 119 LEU A N 1
ATOM 845 C CA . LEU A 1 119 ? 41.702 28.825 -13.232 1.00 80.31 119 LEU A CA 1
ATOM 846 C C . LEU A 1 119 ? 40.178 28.920 -13.166 1.00 80.31 119 LEU A C 1
ATOM 848 O O . LEU A 1 119 ? 39.517 28.152 -13.858 1.00 80.31 119 LEU A O 1
ATOM 852 N N . ARG A 1 120 ? 39.642 29.951 -12.495 1.00 83.38 120 ARG A N 1
ATOM 853 C CA . ARG A 1 120 ? 38.193 30.211 -12.422 1.00 83.38 120 ARG A CA 1
ATOM 854 C C . ARG A 1 120 ? 37.537 30.281 -13.804 1.00 83.38 120 ARG A C 1
ATOM 856 O O . ARG A 1 120 ? 36.470 29.719 -14.018 1.00 83.38 120 ARG A O 1
ATOM 863 N N . LEU A 1 121 ? 38.195 30.911 -14.782 1.00 84.38 121 LEU A N 1
ATOM 864 C CA . LEU A 1 121 ? 37.718 30.943 -16.166 1.00 84.38 121 LEU A CA 1
ATOM 865 C C . LEU A 1 121 ? 37.761 29.561 -16.838 1.00 84.38 121 LEU A C 1
ATOM 867 O O . LEU A 1 121 ? 36.825 29.198 -17.543 1.00 84.38 121 LEU A O 1
ATOM 871 N N . THR A 1 122 ? 38.824 28.780 -16.624 1.00 79.50 122 THR A N 1
ATOM 872 C CA . THR A 1 122 ? 38.924 27.408 -17.159 1.00 79.50 122 THR A CA 1
ATOM 873 C C . THR A 1 122 ? 37.827 26.512 -16.581 1.00 79.50 122 THR A C 1
ATOM 875 O O . THR A 1 122 ? 37.219 25.725 -17.303 1.00 79.50 122 THR A O 1
ATOM 878 N N . GLU A 1 123 ? 37.544 26.654 -15.292 1.00 75.81 123 GLU A N 1
ATOM 879 C CA . GLU A 1 123 ? 36.520 25.884 -14.599 1.00 75.81 123 GLU A CA 1
ATOM 880 C C . GLU A 1 123 ? 35.104 26.325 -14.982 1.00 75.81 123 GLU A C 1
ATOM 882 O O . GLU A 1 123 ? 34.265 25.475 -15.278 1.00 75.81 123 GLU A O 1
ATOM 887 N N . ALA A 1 124 ? 34.849 27.631 -15.098 1.00 76.94 124 ALA A N 1
ATOM 888 C CA . ALA A 1 124 ? 33.582 28.156 -15.607 1.00 76.94 124 ALA A CA 1
ATOM 889 C C . ALA A 1 124 ? 33.265 27.615 -17.011 1.00 76.94 124 ALA A C 1
ATOM 891 O O . ALA A 1 124 ? 32.120 27.287 -17.312 1.00 76.94 124 ALA A O 1
ATOM 892 N N . LEU A 1 125 ? 34.283 27.452 -17.862 1.00 77.56 125 LEU A N 1
ATOM 893 C CA . LEU A 1 125 ? 34.125 26.841 -19.184 1.00 77.56 125 LEU A CA 1
ATOM 894 C C . LEU A 1 125 ? 33.789 25.342 -19.125 1.00 77.56 125 LEU A C 1
ATOM 896 O O . LEU A 1 125 ? 33.194 24.823 -20.067 1.00 77.56 125 LEU A O 1
ATOM 900 N N . SER A 1 126 ? 34.138 24.653 -18.036 1.00 72.31 126 SER A N 1
ATOM 901 C CA . SER A 1 126 ? 33.832 23.231 -17.836 1.00 72.31 126 SER A CA 1
ATOM 902 C C . SER A 1 126 ? 32.402 22.965 -17.352 1.00 72.31 126 SER A C 1
ATOM 904 O O . SER A 1 126 ? 31.914 21.847 -17.504 1.00 72.31 126 SER A O 1
ATOM 906 N N . ALA A 1 127 ? 31.712 23.987 -16.827 1.00 68.00 127 ALA A N 1
ATOM 907 C CA . ALA A 1 127 ? 30.317 23.886 -16.389 1.00 68.00 127 ALA A CA 1
ATOM 908 C C . ALA A 1 127 ? 29.336 23.706 -17.564 1.00 68.00 127 ALA A C 1
ATOM 910 O O . ALA A 1 127 ? 28.233 23.182 -17.396 1.00 68.00 127 ALA A O 1
ATOM 911 N N . PHE A 1 128 ? 29.733 24.105 -18.776 1.00 70.19 128 PHE A N 1
ATOM 912 C CA . PHE A 1 128 ? 28.907 23.935 -19.965 1.00 70.19 128 PHE A CA 1
ATOM 913 C C . PHE A 1 128 ? 28.957 22.492 -20.469 1.00 70.19 128 PHE A C 1
ATOM 915 O O . PHE A 1 128 ? 29.987 22.003 -20.936 1.00 70.19 128 PHE A O 1
ATOM 922 N N . SER A 1 129 ? 27.808 21.818 -20.447 1.00 54.44 129 SER A N 1
ATOM 923 C CA . SER A 1 129 ? 27.674 20.492 -21.053 1.00 54.44 129 SER A CA 1
ATOM 924 C C . SER A 1 129 ? 27.744 20.565 -22.590 1.00 54.44 129 SER A C 1
ATOM 926 O O . SER A 1 129 ? 27.238 21.524 -23.191 1.00 54.44 129 SER A O 1
ATOM 928 N N . PRO A 1 130 ? 28.311 19.549 -23.272 1.00 47.47 130 PRO A N 1
ATOM 929 C CA . PRO A 1 130 ? 28.222 19.437 -24.727 1.00 47.47 130 PRO A CA 1
ATOM 930 C C . PRO A 1 130 ? 26.748 19.299 -25.160 1.00 47.47 130 PRO A C 1
ATOM 932 O O . PRO A 1 130 ? 26.123 18.273 -24.917 1.00 47.47 130 PRO A O 1
ATOM 935 N N . GLY A 1 131 ? 26.170 20.331 -25.786 1.00 47.88 131 GLY A N 1
ATOM 936 C CA . GLY A 1 131 ? 24.723 20.390 -26.063 1.00 47.88 131 GLY A CA 1
ATOM 937 C C . GLY A 1 131 ? 24.268 21.598 -26.896 1.00 47.88 131 GLY A C 1
ATOM 938 O O . GLY A 1 131 ? 25.100 22.417 -27.300 1.00 47.88 131 GLY A O 1
ATOM 939 N N . ALA A 1 132 ? 22.958 21.667 -27.173 1.00 47.12 132 ALA A N 1
ATOM 940 C CA . ALA A 1 132 ? 22.295 22.506 -28.186 1.00 47.12 132 ALA A CA 1
ATOM 941 C C . ALA A 1 132 ? 21.788 23.883 -27.692 1.00 47.12 132 ALA A C 1
ATOM 943 O O . ALA A 1 132 ? 20.699 24.307 -28.065 1.00 47.12 132 ALA A O 1
ATOM 944 N N . SER A 1 133 ? 22.564 24.602 -26.878 1.00 54.22 133 SER A N 1
ATOM 945 C CA . SER A 1 133 ? 22.246 25.999 -26.529 1.00 54.22 133 SER A CA 1
ATOM 946 C C . SER A 1 133 ? 22.892 26.963 -27.523 1.00 54.22 133 SER A C 1
ATOM 948 O O . SER A 1 133 ? 24.050 26.782 -27.911 1.00 54.22 133 SER A O 1
ATOM 950 N N . VAL A 1 134 ? 22.153 27.996 -27.934 1.00 58.81 134 VAL A N 1
ATOM 951 C CA . VAL A 1 134 ? 22.586 28.926 -28.990 1.00 58.81 134 VAL A CA 1
ATOM 952 C C . VAL A 1 134 ? 23.634 29.925 -28.479 1.00 58.81 134 VAL A C 1
ATOM 954 O O . VAL A 1 134 ? 24.489 30.348 -29.266 1.00 58.81 134 VAL A O 1
ATOM 957 N N . ARG A 1 135 ? 23.620 30.264 -27.176 1.00 72.00 135 ARG A N 1
ATOM 958 C CA . ARG A 1 135 ? 24.544 31.230 -26.554 1.00 72.00 135 ARG A CA 1
ATOM 959 C C . ARG A 1 135 ? 25.079 30.759 -25.196 1.00 72.00 135 ARG A C 1
ATOM 961 O O . ARG A 1 135 ? 24.310 30.513 -24.269 1.00 72.00 135 ARG A O 1
ATOM 968 N N . ARG A 1 136 ? 26.412 30.726 -25.065 1.00 80.75 136 ARG A N 1
ATOM 969 C CA . ARG A 1 136 ? 27.136 30.495 -23.803 1.00 80.75 136 ARG A CA 1
ATOM 970 C C . ARG A 1 136 ? 27.878 31.748 -23.375 1.00 80.75 136 ARG A C 1
ATOM 972 O O . ARG A 1 136 ? 28.567 32.369 -24.188 1.00 80.75 136 ARG A O 1
ATOM 979 N N . THR A 1 137 ? 27.771 32.081 -22.098 1.00 85.62 137 THR A N 1
ATOM 980 C CA . THR A 1 137 ? 28.335 33.307 -21.543 1.00 85.62 137 THR A CA 1
ATOM 981 C C . THR A 1 137 ? 29.017 33.041 -20.208 1.00 85.62 137 THR A C 1
ATOM 983 O O . THR A 1 137 ? 28.416 32.470 -19.303 1.00 85.62 137 THR A O 1
ATOM 986 N N . VAL A 1 138 ? 30.245 33.532 -20.054 1.00 87.62 138 VAL A N 1
ATOM 987 C CA . VAL A 1 138 ? 30.919 33.642 -18.755 1.00 87.62 138 VAL A CA 1
ATOM 988 C C . VAL A 1 138 ? 30.993 35.113 -18.366 1.00 87.62 138 VAL A C 1
ATOM 990 O O . VAL A 1 138 ? 31.472 35.942 -19.143 1.00 87.62 138 VAL A O 1
ATOM 993 N N . VAL A 1 139 ? 30.541 35.436 -17.157 1.00 89.50 139 VAL A N 1
ATOM 994 C CA . VAL A 1 139 ? 30.763 36.741 -16.524 1.00 89.50 139 VAL A CA 1
ATOM 995 C C . VAL A 1 139 ? 31.845 36.559 -15.468 1.00 89.50 139 VAL A C 1
ATOM 997 O O . VAL A 1 139 ? 31.611 35.920 -14.446 1.00 89.50 139 VAL A O 1
ATOM 1000 N N . LEU A 1 140 ? 33.039 37.084 -15.729 1.00 88.56 140 LEU A N 1
ATOM 1001 C CA . LEU A 1 140 ? 34.198 36.962 -14.849 1.00 88.56 140 LEU A CA 1
ATOM 1002 C C . LEU A 1 140 ? 34.420 38.267 -14.084 1.00 88.56 140 LEU A C 1
ATOM 1004 O O . LEU A 1 140 ? 34.510 39.335 -14.689 1.00 88.56 140 LEU A O 1
ATOM 1008 N N . VAL A 1 141 ? 34.561 38.174 -12.764 1.00 86.31 141 VAL A N 1
ATOM 1009 C CA . VAL A 1 141 ? 34.964 39.298 -11.910 1.00 86.31 141 VAL A CA 1
ATOM 1010 C C . VAL A 1 141 ? 36.465 39.215 -11.613 1.00 86.31 141 VAL A C 1
ATOM 1012 O O . VAL A 1 141 ? 36.976 38.140 -11.276 1.00 86.31 141 VAL A O 1
ATOM 1015 N N . LEU A 1 142 ? 37.169 40.345 -11.730 1.00 85.06 142 LEU A N 1
ATOM 1016 C CA . LEU A 1 142 ? 38.582 40.503 -11.365 1.00 85.06 142 LEU A CA 1
ATOM 1017 C C . LEU A 1 142 ? 38.746 41.571 -10.283 1.00 85.06 142 LEU A C 1
ATOM 1019 O O . LEU A 1 142 ? 38.418 42.731 -10.521 1.00 85.06 142 LEU A O 1
ATOM 1023 N N . SER A 1 143 ? 39.319 41.207 -9.134 1.00 75.69 143 SER A N 1
ATOM 1024 C CA . SER A 1 143 ? 39.579 42.139 -8.023 1.00 75.69 143 SER A CA 1
ATOM 1025 C C . SER A 1 143 ? 41.035 42.621 -7.919 1.00 75.69 143 SER A C 1
ATOM 1027 O O . SER A 1 143 ? 41.303 43.611 -7.240 1.00 75.69 143 SER A O 1
ATOM 1029 N N . ALA A 1 144 ? 41.999 41.975 -8.592 1.00 73.62 144 ALA A N 1
ATOM 1030 C CA . ALA A 1 144 ? 43.385 42.461 -8.648 1.00 73.62 144 ALA A CA 1
ATOM 1031 C C . ALA A 1 144 ? 44.056 42.227 -10.004 1.00 73.62 144 ALA A C 1
ATOM 1033 O O . ALA A 1 144 ? 43.527 41.534 -10.872 1.00 73.62 144 ALA A O 1
ATOM 1034 N N . ASN A 1 145 ? 45.222 42.851 -10.175 1.00 75.00 145 ASN A N 1
ATOM 1035 C CA . ASN A 1 145 ? 46.005 42.784 -11.400 1.00 75.00 145 ASN A CA 1
ATOM 1036 C C . ASN A 1 145 ? 46.770 41.454 -11.471 1.00 75.00 145 ASN A C 1
ATOM 1038 O O . ASN A 1 145 ? 47.915 41.351 -11.036 1.00 75.00 145 ASN A O 1
ATOM 1042 N N . GLU A 1 146 ? 46.096 40.418 -11.961 1.00 77.88 146 GLU A N 1
ATOM 1043 C CA . GLU A 1 146 ? 46.671 39.082 -12.101 1.00 77.88 146 GLU A CA 1
ATOM 1044 C C . GLU A 1 146 ? 47.369 38.928 -13.464 1.00 77.88 146 GLU A C 1
ATOM 1046 O O . GLU A 1 146 ? 46.728 39.122 -14.506 1.00 77.88 146 GLU A O 1
ATOM 1051 N N . PRO A 1 147 ? 48.664 38.561 -13.503 1.00 77.12 147 PRO A N 1
ATOM 1052 C CA . PRO A 1 147 ? 49.367 38.347 -14.760 1.00 77.12 147 PRO A CA 1
ATOM 1053 C C . PRO A 1 147 ? 48.843 37.091 -15.467 1.00 77.12 147 PRO A C 1
ATOM 1055 O O . PRO A 1 147 ? 48.617 36.050 -14.851 1.00 77.12 147 PRO A O 1
ATOM 1058 N N . LEU A 1 148 ? 48.696 37.167 -16.792 1.00 82.00 148 LEU A N 1
ATOM 1059 C CA . LEU A 1 148 ? 48.318 36.032 -17.632 1.00 82.00 148 LEU A CA 1
ATOM 1060 C C . LEU A 1 148 ? 49.407 35.780 -18.679 1.00 82.00 148 LEU A C 1
ATOM 1062 O O . LEU A 1 148 ? 49.526 36.518 -19.656 1.00 82.00 148 LEU A O 1
ATOM 1066 N N . GLY A 1 149 ? 50.200 34.725 -18.474 1.00 80.56 149 GLY A N 1
ATOM 1067 C CA . GLY A 1 149 ? 51.290 34.352 -19.380 1.00 80.56 149 GLY A CA 1
ATOM 1068 C C . GLY A 1 149 ? 50.811 33.985 -20.793 1.00 80.56 149 GLY A C 1
ATOM 1069 O O . GLY A 1 149 ? 49.681 33.527 -20.985 1.00 80.56 149 GLY A O 1
ATOM 1070 N N . ALA A 1 150 ? 51.688 34.134 -21.791 1.00 76.81 150 ALA A N 1
ATOM 1071 C CA . ALA A 1 150 ? 51.359 33.947 -23.210 1.00 76.81 150 ALA A CA 1
ATOM 1072 C C . ALA A 1 150 ? 50.766 32.560 -23.531 1.00 76.81 150 ALA A C 1
ATOM 1074 O O . ALA A 1 150 ? 49.778 32.463 -24.260 1.00 76.81 150 ALA A O 1
ATOM 1075 N N . ALA A 1 151 ? 51.303 31.490 -22.933 1.00 74.19 151 ALA A N 1
ATOM 1076 C CA . ALA A 1 151 ? 50.801 30.127 -23.124 1.00 74.19 151 ALA A CA 1
ATOM 1077 C C . ALA A 1 151 ? 49.385 29.931 -22.548 1.00 74.19 151 ALA A C 1
ATOM 1079 O O . ALA A 1 151 ? 48.525 29.327 -23.194 1.00 74.19 151 ALA A O 1
ATOM 1080 N N . ALA A 1 152 ? 49.118 30.484 -21.360 1.00 75.25 152 ALA A N 1
ATOM 1081 C CA . ALA A 1 152 ? 47.802 30.436 -20.728 1.00 75.25 152 ALA A CA 1
ATOM 1082 C C . ALA A 1 152 ? 46.778 31.283 -21.499 1.00 75.25 152 ALA A C 1
ATOM 1084 O O . ALA A 1 152 ? 45.660 30.829 -21.732 1.00 75.25 152 ALA A O 1
ATOM 1085 N N . SER A 1 153 ? 47.185 32.464 -21.974 1.00 80.62 153 SER A N 1
ATOM 1086 C CA . SER A 1 153 ? 46.373 33.325 -22.841 1.00 80.62 153 SER A CA 1
ATOM 1087 C C . SER A 1 153 ? 46.009 32.627 -24.155 1.00 80.62 153 SER A C 1
ATOM 1089 O O . SER A 1 153 ? 44.837 32.579 -24.528 1.00 80.62 153 SER A O 1
ATOM 1091 N N . ALA A 1 154 ? 46.974 31.982 -24.820 1.00 76.88 154 ALA A N 1
ATOM 1092 C CA . ALA A 1 154 ? 46.722 31.211 -26.036 1.00 76.88 154 ALA A CA 1
ATOM 1093 C C . ALA A 1 154 ? 45.788 30.014 -25.785 1.00 76.88 154 ALA A C 1
ATOM 1095 O O . ALA A 1 154 ? 44.896 29.746 -26.592 1.00 76.88 154 ALA A O 1
ATOM 1096 N N . ARG A 1 155 ? 45.952 29.312 -24.655 1.00 79.88 155 ARG A N 1
ATOM 1097 C CA . ARG A 1 155 ? 45.083 28.196 -24.255 1.00 79.88 155 ARG A CA 1
ATOM 1098 C C . ARG A 1 155 ? 43.648 28.655 -24.001 1.00 79.88 155 ARG A C 1
ATOM 1100 O O . ARG A 1 155 ? 42.735 28.083 -24.587 1.00 79.88 155 ARG A O 1
ATOM 1107 N N . LEU A 1 156 ? 43.452 29.694 -23.189 1.00 79.75 156 LEU A N 1
ATOM 1108 C CA . LEU A 1 156 ? 42.127 30.242 -22.879 1.00 79.75 156 LEU A CA 1
ATOM 1109 C C . LEU A 1 156 ? 41.450 30.813 -24.125 1.00 79.75 156 LEU A C 1
ATOM 1111 O O . LEU A 1 156 ? 40.271 30.562 -24.346 1.00 79.75 156 LEU A O 1
ATOM 1115 N N . ARG A 1 157 ? 42.201 31.501 -24.994 1.00 77.56 157 ARG A N 1
ATOM 1116 C CA . ARG A 1 157 ? 41.692 31.974 -26.288 1.00 77.56 157 ARG A CA 1
ATOM 1117 C C . ARG A 1 157 ? 41.212 30.810 -27.149 1.00 77.56 157 ARG A C 1
ATOM 1119 O O . ARG A 1 157 ? 40.128 30.893 -27.713 1.00 77.56 157 ARG A O 1
ATOM 1126 N N . ARG A 1 158 ? 41.976 29.712 -27.214 1.00 71.00 158 ARG A N 1
ATOM 1127 C CA . ARG A 1 158 ? 41.548 28.493 -27.912 1.00 71.00 158 ARG A CA 1
ATOM 1128 C C . ARG A 1 158 ? 40.325 27.855 -27.267 1.00 71.00 158 ARG A C 1
ATOM 1130 O O . ARG A 1 158 ? 39.487 27.388 -28.014 1.00 71.00 158 ARG A O 1
ATOM 1137 N N . GLN A 1 159 ? 40.194 27.840 -25.941 1.00 71.25 159 GLN A N 1
ATOM 1138 C CA . GLN A 1 159 ? 39.042 27.249 -25.242 1.00 71.25 159 GLN A CA 1
ATOM 1139 C C . GLN A 1 159 ? 37.759 28.080 -25.388 1.00 71.25 159 GLN A C 1
ATOM 1141 O O . GLN A 1 159 ? 36.699 27.523 -25.671 1.00 71.25 159 GLN A O 1
ATOM 1146 N N . LEU A 1 160 ? 37.849 29.404 -25.249 1.00 73.81 160 LEU A N 1
ATOM 1147 C CA . LEU A 1 160 ? 36.740 30.335 -25.485 1.00 73.81 160 LEU A CA 1
ATOM 1148 C C . LEU A 1 160 ? 36.282 30.271 -26.936 1.00 73.81 160 LEU A C 1
ATOM 1150 O O . LEU A 1 160 ? 35.096 30.060 -27.196 1.00 73.81 160 LEU A O 1
ATOM 1154 N N . ALA A 1 161 ? 37.249 30.321 -27.862 1.00 66.56 161 ALA A N 1
ATOM 1155 C CA . ALA A 1 161 ? 36.982 30.079 -29.263 1.00 66.56 161 ALA A CA 1
ATOM 1156 C C . ALA A 1 161 ? 36.310 28.719 -29.395 1.00 66.56 161 ALA A C 1
ATOM 1158 O O . ALA A 1 161 ? 35.179 28.713 -29.844 1.00 66.56 161 ALA A O 1
ATOM 1159 N N . ALA A 1 162 ? 36.934 27.617 -28.943 1.00 60.31 162 ALA A N 1
ATOM 1160 C CA . ALA A 1 162 ? 36.488 26.222 -29.072 1.00 60.31 162 ALA A CA 1
ATOM 1161 C C . ALA A 1 162 ? 35.038 25.977 -28.622 1.00 60.31 162 ALA A C 1
ATOM 1163 O O . ALA A 1 162 ? 34.299 25.211 -29.244 1.00 60.31 162 ALA A O 1
ATOM 1164 N N . SER A 1 163 ? 34.642 26.641 -27.543 1.00 59.62 163 SER A N 1
ATOM 1165 C CA . SER A 1 163 ? 33.327 26.505 -26.919 1.00 59.62 163 SER A CA 1
ATOM 1166 C C . SER A 1 163 ? 32.278 27.471 -27.478 1.00 59.62 163 SER A C 1
ATOM 1168 O O . SER A 1 163 ? 31.087 27.248 -27.256 1.00 59.62 163 SER A O 1
ATOM 1170 N N . GLY A 1 164 ? 32.697 28.496 -28.234 1.00 66.69 164 GLY A N 1
ATOM 1171 C CA . GLY A 1 164 ? 31.817 29.557 -28.729 1.00 66.69 164 GLY A CA 1
ATOM 1172 C C . GLY A 1 164 ? 31.269 30.419 -27.592 1.00 66.69 164 GLY A C 1
ATOM 1173 O O . GLY A 1 164 ? 30.120 30.848 -27.649 1.00 66.69 164 GLY A O 1
ATOM 1174 N N . THR A 1 165 ? 32.066 30.598 -26.537 1.00 77.81 165 THR A N 1
ATOM 1175 C CA . THR A 1 165 ? 31.639 31.235 -25.288 1.00 77.81 165 THR A CA 1
ATOM 1176 C C . THR A 1 165 ? 32.065 32.694 -25.260 1.00 77.81 165 THR A C 1
ATOM 1178 O O . THR A 1 165 ? 33.248 33.003 -25.419 1.00 77.81 165 THR A O 1
ATOM 1181 N N . SER A 1 166 ? 31.117 33.593 -25.001 1.00 82.94 166 SER A N 1
ATOM 1182 C CA . SER A 1 166 ? 31.421 35.007 -24.792 1.00 82.94 166 SER A CA 1
ATOM 1183 C C . SER A 1 166 ? 31.896 35.268 -23.373 1.00 82.94 166 SER A C 1
ATOM 1185 O O . SER A 1 166 ? 31.344 34.735 -22.412 1.00 82.94 166 SER A O 1
ATOM 1187 N N . LEU A 1 167 ? 32.910 36.121 -23.246 1.00 87.31 167 LEU A N 1
ATOM 1188 C CA . LEU A 1 167 ? 33.493 36.500 -21.964 1.00 87.31 167 LEU A CA 1
ATOM 1189 C C . LEU A 1 167 ? 33.183 37.965 -21.658 1.00 87.31 167 LEU A C 1
ATOM 1191 O O . LEU A 1 167 ? 33.689 38.850 -22.343 1.00 87.31 167 LEU A O 1
ATOM 1195 N N . TYR A 1 168 ? 32.401 38.226 -20.613 1.00 90.00 168 TYR A N 1
ATOM 1196 C CA . TYR A 1 168 ? 32.206 39.567 -20.058 1.00 90.00 168 TYR A CA 1
ATOM 1197 C C . TYR A 1 168 ? 33.100 39.726 -18.837 1.00 90.00 168 TYR A C 1
ATOM 1199 O O . TYR A 1 168 ? 33.151 38.838 -17.987 1.00 90.00 168 TYR A O 1
ATOM 1207 N N . LEU A 1 169 ? 33.800 40.855 -18.752 1.00 89.19 169 LEU A N 1
ATOM 1208 C CA . LEU A 1 169 ? 34.746 41.115 -17.675 1.00 89.19 169 LEU A CA 1
ATOM 1209 C C . LEU A 1 169 ? 34.290 42.302 -16.829 1.00 89.19 169 LEU A C 1
ATOM 1211 O O . LEU A 1 169 ? 34.143 43.414 -17.338 1.00 89.19 169 LEU A O 1
ATOM 1215 N N . LEU A 1 170 ? 34.115 42.066 -15.532 1.00 89.38 170 LEU A N 1
ATOM 1216 C CA . LEU A 1 170 ? 33.919 43.103 -14.524 1.00 89.38 170 LEU A CA 1
ATOM 1217 C C . LEU A 1 170 ? 35.267 43.346 -13.832 1.00 89.38 170 LEU A C 1
ATOM 1219 O O . LEU A 1 170 ? 35.702 42.555 -12.997 1.00 89.38 170 LEU A O 1
ATOM 1223 N N . ASP A 1 171 ? 35.964 44.404 -14.246 1.00 87.56 171 ASP A N 1
ATOM 1224 C CA . ASP A 1 171 ? 37.331 44.713 -13.816 1.00 87.56 171 ASP A CA 1
ATOM 1225 C C . ASP A 1 171 ? 37.332 45.728 -12.663 1.00 87.56 171 ASP A C 1
ATOM 1227 O O . ASP A 1 171 ? 37.273 46.946 -12.878 1.00 87.56 171 ASP A O 1
ATOM 1231 N N . ALA A 1 172 ? 37.425 45.211 -11.439 1.00 83.31 172 ALA A N 1
ATOM 1232 C CA . ALA A 1 172 ? 37.593 45.974 -10.204 1.00 83.31 172 ALA A CA 1
ATOM 1233 C C . ALA A 1 172 ? 39.072 46.143 -9.798 1.00 83.31 172 ALA A C 1
ATOM 1235 O O . ALA A 1 172 ? 39.364 46.659 -8.718 1.00 83.31 172 ALA A O 1
ATOM 1236 N N . SER A 1 173 ? 40.029 45.725 -10.638 1.00 82.06 173 SER A N 1
ATOM 1237 C CA . SER A 1 173 ? 41.450 45.826 -10.303 1.00 82.06 173 SER A CA 1
ATOM 1238 C C . SER A 1 173 ? 41.943 47.290 -10.297 1.00 82.06 173 SER A C 1
ATOM 1240 O O . SER A 1 173 ? 41.491 48.097 -11.122 1.00 82.06 173 SER A O 1
ATOM 1242 N N . PRO A 1 174 ? 42.902 47.658 -9.416 1.00 76.06 174 PRO A N 1
ATOM 1243 C CA . PRO A 1 174 ? 43.367 49.045 -9.280 1.00 76.06 174 PRO A CA 1
ATOM 1244 C C . PRO A 1 174 ? 43.971 49.633 -10.563 1.00 76.06 174 PRO A C 1
ATOM 1246 O O . PRO A 1 174 ? 43.695 50.776 -10.917 1.00 76.06 174 PRO A O 1
ATOM 1249 N N . THR A 1 175 ? 44.770 48.842 -11.282 1.00 77.75 175 THR A N 1
ATOM 1250 C CA . THR A 1 175 ? 45.528 49.272 -12.472 1.00 77.75 175 THR A CA 1
ATOM 1251 C C . THR A 1 175 ? 44.923 48.784 -13.792 1.00 77.75 175 THR A C 1
ATOM 1253 O O . THR A 1 175 ? 45.413 49.141 -14.860 1.00 77.75 175 THR A O 1
ATOM 1256 N N . GLY A 1 176 ? 43.845 47.997 -13.738 1.00 77.12 176 GLY A N 1
ATOM 1257 C CA . GLY A 1 176 ? 43.260 47.319 -14.893 1.00 77.12 176 GLY A CA 1
ATOM 1258 C C . GLY A 1 176 ? 43.977 46.016 -15.265 1.00 77.12 176 GLY A C 1
ATOM 1259 O O . GLY A 1 176 ? 45.156 45.833 -14.964 1.00 77.12 176 GLY A O 1
ATOM 1260 N N . ALA A 1 177 ? 43.259 45.124 -15.955 1.00 81.69 177 ALA A N 1
ATOM 1261 C CA . ALA A 1 177 ? 43.750 43.808 -16.376 1.00 81.69 177 ALA A CA 1
ATOM 1262 C C . ALA A 1 177 ? 43.891 43.704 -17.916 1.00 81.69 177 ALA A C 1
ATOM 1264 O O . ALA A 1 177 ? 43.005 43.162 -18.593 1.00 81.69 177 ALA A O 1
ATOM 1265 N N . PRO A 1 178 ? 44.987 44.210 -18.521 1.00 82.31 178 PRO A N 1
ATOM 1266 C CA . PRO A 1 178 ? 45.128 44.308 -19.980 1.00 82.31 178 PRO A CA 1
ATOM 1267 C C . PRO A 1 178 ? 45.128 42.946 -20.689 1.00 82.31 178 PRO A C 1
ATOM 1269 O O . PRO A 1 178 ? 44.543 42.810 -21.763 1.00 82.31 178 PRO A O 1
ATOM 1272 N N . ALA A 1 179 ? 45.705 41.907 -20.078 1.00 81.75 179 ALA A N 1
ATOM 1273 C CA . ALA A 1 179 ? 45.755 40.574 -20.679 1.00 81.75 179 ALA A CA 1
ATOM 1274 C C . ALA A 1 179 ? 44.366 39.908 -20.779 1.00 81.75 179 ALA A C 1
ATOM 1276 O O . ALA A 1 179 ? 44.046 39.288 -21.794 1.00 81.75 179 ALA A O 1
ATOM 1277 N N . TYR A 1 180 ? 43.510 40.088 -19.768 1.00 85.31 180 TYR A N 1
ATOM 1278 C CA . TYR A 1 180 ? 42.120 39.618 -19.800 1.00 85.31 180 TYR A CA 1
ATOM 1279 C C . TYR A 1 180 ? 41.235 40.514 -20.672 1.00 85.31 180 TYR A C 1
ATOM 1281 O O . TYR A 1 180 ? 40.370 40.013 -21.385 1.00 85.31 180 TYR A O 1
ATOM 1289 N N . THR A 1 181 ? 41.506 41.821 -20.714 1.00 84.38 181 THR A N 1
ATOM 1290 C CA . THR A 1 181 ? 40.861 42.751 -21.659 1.00 84.38 181 THR A CA 1
ATOM 1291 C C . THR A 1 181 ? 41.105 42.323 -23.112 1.00 84.38 181 THR A C 1
ATOM 1293 O O . THR A 1 181 ? 40.174 42.297 -23.918 1.00 84.38 181 THR A O 1
ATOM 1296 N N . ALA A 1 182 ? 42.326 41.891 -23.440 1.00 82.31 182 ALA A N 1
ATOM 1297 C CA . ALA A 1 182 ? 42.658 41.357 -24.760 1.00 82.31 182 ALA A CA 1
ATOM 1298 C C . ALA A 1 182 ? 41.948 40.022 -25.073 1.00 82.31 182 ALA A C 1
ATOM 1300 O O . ALA A 1 182 ? 41.634 39.754 -26.233 1.00 82.31 182 ALA A O 1
ATOM 1301 N N . LEU A 1 183 ? 41.664 39.185 -24.066 1.00 81.06 183 LEU A N 1
ATOM 1302 C CA . LEU A 1 183 ? 40.848 37.974 -24.245 1.00 81.06 183 LEU A CA 1
ATOM 1303 C C . LEU A 1 183 ? 39.382 38.307 -24.552 1.00 81.06 183 LEU A C 1
ATOM 1305 O O . LEU A 1 183 ? 38.784 37.658 -25.411 1.00 81.06 183 LEU A O 1
ATOM 1309 N N . VAL A 1 184 ? 38.820 39.320 -23.887 1.00 82.62 184 VAL A N 1
ATOM 1310 C CA . VAL A 1 184 ? 37.437 39.781 -24.100 1.00 82.62 184 VAL A CA 1
ATOM 1311 C C . VAL A 1 184 ? 37.243 40.318 -25.517 1.00 82.62 184 VAL A C 1
ATOM 1313 O O . VAL A 1 184 ? 36.289 39.929 -26.192 1.00 82.62 184 VAL A O 1
ATOM 1316 N N . ALA A 1 185 ? 38.178 41.145 -25.998 1.00 73.19 185 ALA A N 1
ATOM 1317 C CA . ALA A 1 185 ? 38.126 41.731 -27.339 1.00 73.19 185 ALA A CA 1
ATOM 1318 C C . ALA A 1 185 ? 38.051 40.675 -28.462 1.00 73.19 185 ALA A C 1
ATOM 1320 O O . ALA A 1 185 ? 37.449 40.924 -29.502 1.00 73.19 185 ALA A O 1
ATOM 1321 N N . GLY A 1 186 ? 38.614 39.481 -28.241 1.00 66.56 186 GLY A N 1
ATOM 1322 C CA . GLY A 1 186 ? 38.597 38.382 -29.209 1.00 66.56 186 GLY A CA 1
ATOM 1323 C C . GLY A 1 186 ? 37.371 37.461 -29.162 1.00 66.56 186 GLY A C 1
ATOM 1324 O O . GLY A 1 186 ? 37.290 36.569 -29.999 1.00 66.56 186 GLY A O 1
ATOM 1325 N N . ASN A 1 187 ? 36.448 37.618 -28.199 1.00 66.81 187 ASN A N 1
ATOM 1326 C CA . ASN A 1 187 ? 35.358 36.653 -27.947 1.00 66.81 187 ASN A CA 1
ATOM 1327 C C . ASN A 1 187 ? 33.969 37.305 -27.770 1.00 66.81 187 ASN A C 1
ATOM 1329 O O . ASN A 1 187 ? 33.072 36.723 -27.158 1.00 66.81 187 ASN A O 1
ATOM 1333 N N . GLY A 1 188 ? 33.772 38.518 -28.298 1.00 64.62 188 GLY A N 1
ATOM 1334 C CA . GLY A 1 188 ? 32.441 39.127 -28.406 1.00 64.62 188 GLY A CA 1
ATOM 1335 C C . GLY A 1 188 ? 31.781 39.473 -27.065 1.00 64.62 188 GLY A C 1
ATOM 1336 O O . GLY A 1 188 ? 30.564 39.389 -26.945 1.00 64.62 188 GLY A O 1
ATOM 1337 N N . GLY A 1 189 ? 32.560 39.840 -26.044 1.00 73.19 189 GLY A N 1
ATOM 1338 C CA . GLY A 1 189 ? 32.045 40.431 -24.802 1.00 73.19 189 GLY A CA 1
ATOM 1339 C C . GLY A 1 189 ? 32.497 41.881 -24.627 1.00 73.19 189 GLY A C 1
ATOM 1340 O O . GLY A 1 189 ? 33.026 42.489 -25.558 1.00 73.19 189 GLY A O 1
ATOM 1341 N N . PHE A 1 190 ? 32.300 42.454 -23.440 1.00 79.19 190 PHE A N 1
ATOM 1342 C CA . PHE A 1 190 ? 32.826 43.781 -23.108 1.00 79.19 190 PHE A CA 1
ATOM 1343 C C . PHE A 1 190 ? 33.405 43.828 -21.694 1.00 79.19 190 PHE A C 1
ATOM 1345 O O . PHE A 1 190 ? 33.111 42.980 -20.848 1.00 79.19 190 PHE A O 1
ATOM 1352 N N . VAL A 1 191 ? 34.245 44.836 -21.459 1.00 85.88 191 VAL A N 1
ATOM 1353 C CA . VAL A 1 191 ? 34.857 45.111 -20.158 1.00 85.88 191 VAL A CA 1
ATOM 1354 C C . VAL A 1 191 ? 34.119 46.268 -19.498 1.00 85.88 191 VAL A C 1
ATOM 1356 O O . VAL A 1 191 ? 34.003 47.345 -20.083 1.00 85.88 191 VAL A O 1
ATOM 1359 N N . ALA A 1 192 ? 33.636 46.069 -18.276 1.00 87.00 192 ALA A N 1
ATOM 1360 C CA . ALA A 1 192 ? 33.145 47.145 -17.428 1.00 87.00 192 ALA A CA 1
ATOM 1361 C C . ALA A 1 192 ? 34.123 47.360 -16.274 1.00 87.00 192 ALA A C 1
ATOM 1363 O O . ALA A 1 192 ? 34.399 46.440 -15.507 1.00 87.00 192 ALA A O 1
ATOM 1364 N N . ARG A 1 193 ? 34.646 48.582 -16.152 1.00 85.94 193 ARG A N 1
ATOM 1365 C CA . ARG A 1 193 ? 35.487 48.968 -15.019 1.00 85.94 193 ARG A CA 1
ATOM 1366 C C . ARG A 1 193 ? 34.609 49.279 -13.818 1.00 85.94 193 ARG A C 1
ATOM 1368 O O . ARG A 1 193 ? 33.675 50.067 -13.940 1.00 85.94 193 ARG A O 1
ATOM 1375 N N . ILE A 1 194 ? 34.945 48.678 -12.687 1.00 84.88 194 ILE A N 1
ATOM 1376 C CA . ILE A 1 194 ? 34.341 48.961 -11.390 1.00 84.88 194 ILE A CA 1
ATOM 1377 C C . ILE A 1 194 ? 35.369 49.766 -10.596 1.00 84.88 194 ILE A C 1
ATOM 1379 O O . ILE A 1 194 ? 36.509 49.327 -10.429 1.00 84.88 194 ILE A O 1
ATOM 1383 N N . ARG A 1 195 ? 35.027 50.991 -10.197 1.00 83.31 195 ARG A N 1
ATOM 1384 C CA . ARG A 1 195 ? 35.905 51.868 -9.399 1.00 83.31 195 ARG A CA 1
ATOM 1385 C C . ARG A 1 195 ? 35.244 52.307 -8.101 1.00 83.31 195 ARG A C 1
ATOM 1387 O O . ARG A 1 195 ? 35.949 52.619 -7.148 1.00 83.31 195 ARG A O 1
ATOM 1394 N N . THR A 1 196 ? 33.917 52.300 -8.080 1.00 77.31 196 THR A N 1
ATOM 1395 C CA . THR A 1 196 ? 33.084 52.555 -6.912 1.00 77.31 196 THR A CA 1
ATOM 1396 C C . THR A 1 196 ? 31.970 51.514 -6.822 1.00 77.31 196 THR A C 1
ATOM 1398 O O . THR A 1 196 ? 31.546 50.940 -7.831 1.00 77.31 196 THR A O 1
ATOM 1401 N N . ALA A 1 197 ? 31.414 51.323 -5.625 1.00 69.75 197 ALA A N 1
ATOM 1402 C CA . ALA A 1 197 ? 30.268 50.438 -5.415 1.00 69.75 197 ALA A CA 1
ATOM 1403 C C . ALA A 1 197 ? 29.032 50.793 -6.279 1.00 69.75 197 ALA A C 1
ATOM 1405 O O . ALA A 1 197 ? 28.220 49.921 -6.591 1.00 69.75 197 ALA A O 1
ATOM 1406 N N . GLY A 1 198 ? 28.890 52.057 -6.699 1.00 75.19 198 GLY A N 1
ATOM 1407 C CA . GLY A 1 198 ? 27.797 52.522 -7.562 1.00 75.19 198 GLY A CA 1
ATOM 1408 C C . GLY A 1 198 ? 27.881 52.036 -9.015 1.00 75.19 198 GLY A C 1
ATOM 1409 O O . GLY A 1 198 ? 26.877 52.070 -9.730 1.00 75.19 198 GLY A O 1
ATOM 1410 N N . ASP A 1 199 ? 29.039 51.532 -9.453 1.00 82.06 199 ASP A N 1
ATOM 1411 C CA . ASP A 1 199 ? 29.256 51.091 -10.836 1.00 82.06 199 ASP A CA 1
ATOM 1412 C C . ASP A 1 199 ? 28.634 49.713 -11.127 1.00 82.06 199 ASP A C 1
ATOM 1414 O O . ASP A 1 199 ? 28.297 49.412 -12.279 1.00 82.06 199 ASP A O 1
ATOM 1418 N N . TRP A 1 200 ? 28.438 48.878 -10.096 1.00 81.06 200 TRP A N 1
ATOM 1419 C CA . TRP A 1 200 ? 27.968 47.492 -10.225 1.00 81.06 200 TRP A CA 1
ATOM 1420 C C . TRP A 1 200 ? 26.602 47.360 -10.911 1.00 81.06 200 TRP A C 1
ATOM 1422 O O . TRP A 1 200 ? 26.511 46.632 -11.908 1.00 81.06 200 TRP A O 1
ATOM 1432 N N . PRO A 1 201 ? 25.539 48.075 -10.479 1.00 80.12 201 PRO A N 1
ATOM 1433 C CA . PRO A 1 201 ? 24.241 47.977 -11.138 1.00 80.12 201 PRO A CA 1
ATOM 1434 C C . PRO A 1 201 ? 24.302 48.441 -12.597 1.00 80.12 201 PRO A C 1
ATOM 1436 O O . PRO A 1 201 ? 23.657 47.856 -13.463 1.00 80.12 201 PRO A O 1
ATOM 1439 N N . GLY A 1 202 ? 25.100 49.472 -12.899 1.00 79.75 202 GLY A N 1
ATOM 1440 C CA . GLY A 1 202 ? 25.290 49.964 -14.265 1.00 79.75 202 GLY A CA 1
ATOM 1441 C C . GLY A 1 202 ? 26.016 48.958 -15.161 1.00 79.75 202 GLY A C 1
ATOM 1442 O O . GLY A 1 202 ? 25.610 48.739 -16.303 1.00 79.75 202 GLY A O 1
ATOM 1443 N N . ALA A 1 203 ? 27.061 48.307 -14.646 1.00 83.44 203 ALA A N 1
ATOM 1444 C CA . ALA A 1 203 ? 27.804 47.274 -15.359 1.00 83.44 203 ALA A CA 1
ATOM 1445 C C . ALA A 1 203 ? 26.937 46.049 -15.683 1.00 83.44 203 ALA A C 1
ATOM 1447 O O . ALA A 1 203 ? 26.882 45.637 -16.842 1.00 83.44 203 ALA A O 1
ATOM 1448 N N . LEU A 1 204 ? 26.197 45.527 -14.703 1.00 83.38 204 LEU A N 1
ATOM 1449 C CA . LEU A 1 204 ? 25.332 44.358 -14.882 1.00 83.38 204 LEU A CA 1
ATOM 1450 C C . LEU A 1 204 ? 24.100 44.661 -15.749 1.00 83.38 204 LEU A C 1
ATOM 1452 O O . LEU A 1 204 ? 23.739 43.844 -16.596 1.00 83.38 204 LEU A O 1
ATOM 1456 N N . ARG A 1 205 ? 23.510 45.865 -15.649 1.00 80.25 205 ARG A N 1
ATOM 1457 C CA . ARG A 1 205 ? 22.447 46.305 -16.576 1.00 80.25 205 ARG A CA 1
ATOM 1458 C C . ARG A 1 205 ? 22.921 46.341 -18.026 1.00 80.25 205 ARG A C 1
ATOM 1460 O O . ARG A 1 205 ? 22.151 45.980 -18.910 1.00 80.25 205 ARG A O 1
ATOM 1467 N N . ARG A 1 206 ? 24.172 46.743 -18.289 1.00 80.44 206 ARG A N 1
ATOM 1468 C CA . ARG A 1 206 ? 24.747 46.691 -19.647 1.00 80.44 206 ARG A CA 1
ATOM 1469 C C . ARG A 1 206 ? 24.856 45.255 -20.160 1.00 80.44 206 ARG A C 1
ATOM 1471 O O . ARG A 1 206 ? 24.574 45.031 -21.331 1.00 80.44 206 ARG A O 1
ATOM 1478 N N . ILE A 1 207 ? 25.205 44.293 -19.297 1.00 81.75 207 ILE A N 1
ATOM 1479 C CA . ILE A 1 207 ? 25.283 42.871 -19.676 1.00 81.75 207 ILE A CA 1
ATOM 1480 C C . ILE A 1 207 ? 23.877 42.352 -19.989 1.00 81.75 207 ILE A C 1
ATOM 1482 O O . ILE A 1 207 ? 23.658 41.790 -21.058 1.00 81.75 207 ILE A O 1
ATOM 1486 N N . GLY A 1 208 ? 22.902 42.614 -19.114 1.00 76.44 208 GLY A N 1
ATOM 1487 C CA . GLY A 1 208 ? 21.506 42.234 -19.350 1.00 76.44 208 GLY A CA 1
ATOM 1488 C C . GLY A 1 208 ? 20.921 42.863 -20.620 1.00 76.44 208 GLY A C 1
ATOM 1489 O O . GLY A 1 208 ? 20.236 42.191 -21.389 1.00 76.44 208 GLY A O 1
ATOM 1490 N N . ALA A 1 209 ? 21.238 44.131 -20.899 1.00 74.62 209 ALA A N 1
ATOM 1491 C CA . ALA A 1 209 ? 20.816 44.808 -22.123 1.00 74.62 209 ALA A CA 1
ATOM 1492 C C . ALA A 1 209 ? 21.463 44.219 -23.390 1.00 74.62 209 ALA A C 1
ATOM 1494 O O . ALA A 1 209 ? 20.790 44.142 -24.417 1.00 74.62 209 ALA A O 1
ATOM 1495 N N . ASP A 1 210 ? 22.731 43.795 -23.327 1.00 76.25 210 ASP A N 1
ATOM 1496 C CA . ASP A 1 210 ? 23.422 43.114 -24.431 1.00 76.25 210 ASP A CA 1
ATOM 1497 C C . ASP A 1 210 ? 22.793 41.744 -24.717 1.00 76.25 210 ASP A C 1
ATOM 1499 O O . ASP A 1 210 ? 22.522 41.434 -25.874 1.00 76.25 210 ASP A O 1
ATOM 1503 N N . LEU A 1 211 ? 22.486 40.964 -23.674 1.00 75.56 211 LEU A N 1
ATOM 1504 C CA . LEU A 1 211 ? 21.859 39.640 -23.785 1.00 75.56 211 LEU A CA 1
ATOM 1505 C C . LEU A 1 211 ? 20.419 39.709 -24.318 1.00 75.56 211 LEU A C 1
ATOM 1507 O O . LEU A 1 211 ? 20.035 38.902 -25.161 1.00 75.56 211 LEU A O 1
ATOM 1511 N N . ASN A 1 212 ? 19.640 40.714 -23.905 1.00 71.38 212 ASN A N 1
ATOM 1512 C CA . ASN A 1 212 ? 18.252 40.890 -24.354 1.00 71.38 212 ASN A CA 1
ATOM 1513 C C . ASN A 1 212 ? 18.118 41.400 -25.805 1.00 71.38 212 ASN A C 1
ATOM 1515 O O . ASN A 1 212 ? 17.015 41.400 -26.353 1.00 71.38 212 ASN A O 1
ATOM 1519 N N . ARG A 1 213 ? 19.212 41.842 -26.443 1.00 72.50 213 ARG A N 1
ATOM 1520 C CA . ARG A 1 213 ? 19.221 42.422 -27.805 1.00 72.50 213 ARG A CA 1
ATOM 1521 C C . ARG A 1 213 ? 19.910 41.525 -28.836 1.00 72.50 213 ARG A C 1
ATOM 1523 O O . ARG A 1 213 ? 20.439 42.021 -29.835 1.00 72.50 213 ARG A O 1
ATOM 1530 N N . GLN A 1 214 ? 19.896 40.218 -28.587 1.00 75.44 214 GLN A N 1
ATOM 1531 C CA . GLN A 1 214 ? 20.483 39.203 -29.457 1.00 75.44 214 GLN A CA 1
ATOM 1532 C C . GLN A 1 214 ? 19.415 38.543 -30.331 1.00 75.44 214 GLN A C 1
ATOM 1534 O O . GLN A 1 214 ? 18.371 38.091 -29.855 1.00 75.44 214 GLN A O 1
ATOM 1539 N N . TYR A 1 215 ? 19.700 38.471 -31.626 1.00 72.88 215 TYR A N 1
ATOM 1540 C CA . TYR A 1 215 ? 18.826 37.886 -32.631 1.00 72.88 215 TYR A CA 1
ATOM 1541 C C . TYR A 1 215 ? 19.544 36.739 -33.321 1.00 72.88 215 TYR A C 1
ATOM 1543 O O . TYR A 1 215 ? 20.670 36.898 -33.784 1.00 72.88 215 TYR A O 1
ATOM 1551 N N . TYR A 1 216 ? 18.877 35.596 -33.417 1.00 72.06 216 TYR A N 1
ATOM 1552 C CA . TYR A 1 216 ? 19.288 34.497 -34.270 1.00 72.06 216 TYR A CA 1
ATOM 1553 C C . TYR A 1 216 ? 18.767 34.728 -35.688 1.00 72.06 216 TYR A C 1
ATOM 1555 O O . TYR A 1 216 ? 17.566 34.876 -35.914 1.00 72.06 216 TYR A O 1
ATOM 1563 N N . VAL A 1 217 ? 19.685 34.767 -36.641 1.00 67.62 217 VAL A N 1
ATOM 1564 C CA . VAL A 1 217 ? 19.432 35.001 -38.058 1.00 67.62 217 VAL A CA 1
ATOM 1565 C C . VAL A 1 217 ? 19.721 33.701 -38.785 1.00 67.62 217 VAL A C 1
ATOM 1567 O O . VAL A 1 217 ? 20.877 33.301 -38.869 1.00 67.62 217 VAL A O 1
ATOM 1570 N N . ARG A 1 218 ? 18.689 33.027 -39.287 1.00 65.94 218 ARG A N 1
ATOM 1571 C CA . ARG A 1 218 ? 18.800 31.737 -39.972 1.00 65.94 218 ARG A CA 1
ATOM 1572 C C . ARG A 1 218 ? 18.591 31.910 -41.472 1.00 65.94 218 ARG A C 1
ATOM 1574 O O . ARG A 1 218 ? 17.556 32.430 -41.896 1.00 65.94 218 ARG A O 1
ATOM 1581 N N . PHE A 1 219 ? 19.557 31.455 -42.261 1.00 59.62 219 PHE A N 1
ATOM 1582 C CA . PHE A 1 219 ? 19.455 31.394 -43.712 1.00 59.62 219 PHE A CA 1
ATOM 1583 C C . PHE A 1 219 ? 18.502 30.264 -44.102 1.00 59.62 219 PHE A C 1
ATOM 1585 O O . PHE A 1 219 ? 18.564 29.160 -43.564 1.00 59.62 219 PHE A O 1
ATOM 1592 N N . THR A 1 220 ? 17.574 30.566 -45.002 1.00 50.12 220 THR A N 1
ATOM 1593 C CA . THR A 1 220 ? 16.529 29.640 -45.453 1.00 50.12 220 THR A CA 1
ATOM 1594 C C . THR A 1 220 ? 16.969 28.759 -46.619 1.00 50.12 220 THR A C 1
ATOM 1596 O O . THR A 1 220 ? 16.235 27.845 -46.976 1.00 50.12 220 THR A O 1
ATOM 1599 N N . ASP A 1 221 ? 18.148 29.013 -47.191 1.00 49.16 221 ASP A N 1
ATOM 1600 C CA . ASP A 1 221 ? 18.661 28.323 -48.373 1.00 49.16 221 ASP A CA 1
ATOM 1601 C C . ASP A 1 221 ? 19.872 27.442 -48.018 1.00 49.16 221 ASP A C 1
ATOM 1603 O O . ASP A 1 221 ? 20.760 27.856 -47.270 1.00 49.16 221 ASP A O 1
ATOM 1607 N N . THR A 1 222 ? 19.896 26.206 -48.520 1.00 44.94 222 THR A N 1
ATOM 1608 C CA . THR A 1 222 ? 20.867 25.159 -48.140 1.00 44.94 222 THR A CA 1
ATOM 1609 C C . THR A 1 222 ? 22.148 25.160 -48.978 1.00 44.94 222 THR A C 1
ATOM 1611 O O . THR A 1 222 ? 23.000 24.288 -48.792 1.00 44.94 222 THR A O 1
ATOM 1614 N N . ALA A 1 223 ? 22.308 26.117 -49.896 1.00 45.31 223 ALA A N 1
ATOM 1615 C CA . ALA A 1 223 ? 23.508 26.255 -50.718 1.00 45.31 223 ALA A CA 1
ATOM 1616 C C . ALA A 1 223 ? 24.768 26.562 -49.866 1.00 45.31 223 ALA A C 1
ATOM 1618 O O . ALA A 1 223 ? 24.651 27.157 -48.789 1.00 45.31 223 ALA A O 1
ATOM 1619 N N . PRO A 1 224 ? 25.984 26.179 -50.311 1.00 48.25 224 PRO A N 1
ATOM 1620 C CA . PRO A 1 224 ? 27.221 26.475 -49.590 1.00 48.25 224 PRO A CA 1
ATOM 1621 C C . PRO A 1 224 ? 27.403 27.987 -49.419 1.00 48.25 224 PRO A C 1
ATOM 1623 O O . PRO A 1 224 ? 27.457 28.730 -50.399 1.00 48.25 224 PRO A O 1
ATOM 1626 N N . LEU A 1 225 ? 27.507 28.451 -48.173 1.00 48.59 225 LEU A N 1
ATOM 1627 C CA . LEU A 1 225 ? 27.760 29.858 -47.882 1.00 48.59 225 LEU A CA 1
ATOM 1628 C C . LEU A 1 225 ? 29.237 30.183 -48.204 1.00 48.59 225 LEU A C 1
ATOM 1630 O O . LEU A 1 225 ? 30.126 29.521 -47.663 1.00 48.59 225 LEU A O 1
ATOM 1634 N N . PRO A 1 226 ? 29.551 31.177 -49.057 1.00 52.34 226 PRO A N 1
ATOM 1635 C CA . PRO A 1 226 ? 30.918 31.645 -49.246 1.00 52.34 226 PRO A CA 1
ATOM 1636 C C . PRO A 1 226 ? 31.488 32.214 -47.940 1.00 52.34 226 PRO A C 1
ATOM 1638 O O . PRO A 1 226 ? 30.765 32.702 -47.071 1.00 52.34 226 PRO A O 1
ATOM 1641 N N . ALA A 1 227 ? 32.817 32.172 -47.821 1.00 54.38 227 ALA A N 1
ATOM 1642 C CA . ALA A 1 227 ? 33.559 32.422 -46.583 1.00 54.38 227 ALA A CA 1
ATOM 1643 C C . ALA A 1 227 ? 33.324 33.803 -45.928 1.00 54.38 227 ALA A C 1
ATOM 1645 O O . ALA A 1 227 ? 33.638 33.974 -44.750 1.00 54.38 227 ALA A O 1
ATOM 1646 N N . GLN A 1 228 ? 32.772 34.791 -46.642 1.00 60.66 228 GLN A N 1
ATOM 1647 C CA . GLN A 1 228 ? 32.435 36.112 -46.100 1.00 60.66 228 GLN A CA 1
ATOM 1648 C C . GLN A 1 228 ? 31.022 36.548 -46.504 1.00 60.66 228 GLN A C 1
ATOM 1650 O O . GLN A 1 228 ? 30.644 36.465 -47.673 1.00 60.66 228 GLN A O 1
ATOM 1655 N N . ALA A 1 229 ? 30.271 37.082 -45.539 1.00 64.50 229 ALA A N 1
ATOM 1656 C CA . ALA A 1 229 ? 28.970 37.705 -45.750 1.00 64.50 229 ALA A CA 1
ATOM 1657 C C . ALA A 1 229 ? 28.964 39.153 -45.250 1.00 64.50 229 ALA A C 1
ATOM 1659 O O . ALA A 1 229 ? 29.443 39.460 -44.155 1.00 64.50 229 ALA A O 1
ATOM 1660 N N . ARG A 1 230 ? 28.385 40.055 -46.048 1.00 71.12 230 ARG A N 1
ATOM 1661 C CA . ARG A 1 230 ? 28.132 41.446 -45.660 1.00 71.12 230 ARG A CA 1
ATOM 1662 C C . ARG A 1 230 ? 26.690 41.561 -45.178 1.00 71.12 230 ARG A C 1
ATOM 1664 O O . ARG A 1 230 ? 25.754 41.334 -45.933 1.00 71.12 230 ARG A O 1
ATOM 1671 N N . ILE A 1 231 ? 26.503 41.912 -43.916 1.00 69.00 231 ILE A N 1
ATOM 1672 C CA . ILE A 1 231 ? 25.197 42.011 -43.268 1.00 69.00 231 ILE A CA 1
ATOM 1673 C C . ILE A 1 231 ? 24.818 43.485 -43.184 1.00 69.00 231 ILE A C 1
ATOM 1675 O O . ILE A 1 231 ? 25.575 44.299 -42.658 1.00 69.00 231 ILE A O 1
ATOM 1679 N N . ASN A 1 232 ? 23.640 43.822 -43.694 1.00 73.38 232 ASN A N 1
ATOM 1680 C CA . ASN A 1 232 ? 23.037 45.141 -43.597 1.00 73.38 232 ASN A CA 1
ATOM 1681 C C . ASN A 1 232 ? 21.825 45.061 -42.666 1.00 73.38 232 ASN A C 1
ATOM 1683 O O . ASN A 1 232 ? 20.904 44.283 -42.905 1.00 73.38 232 ASN A O 1
ATOM 1687 N N . VAL A 1 233 ? 21.812 45.876 -41.615 1.00 70.38 233 VAL A N 1
ATOM 1688 C CA . VAL A 1 233 ? 20.695 45.980 -40.670 1.00 70.38 233 VAL A CA 1
ATOM 1689 C C . VAL A 1 233 ? 20.087 47.368 -40.802 1.00 70.38 233 VAL A C 1
ATOM 1691 O O . VAL A 1 233 ? 20.754 48.375 -40.554 1.00 70.38 233 VAL A O 1
ATOM 1694 N N . ARG A 1 234 ? 18.818 47.430 -41.199 1.00 68.69 234 ARG A N 1
ATOM 1695 C CA . ARG A 1 234 ? 18.033 48.659 -41.264 1.00 68.69 234 ARG A CA 1
ATOM 1696 C C . ARG A 1 234 ? 17.316 48.854 -39.934 1.00 68.69 234 ARG A C 1
ATOM 1698 O O . ARG A 1 234 ? 16.507 48.029 -39.525 1.00 68.69 234 ARG A O 1
ATOM 1705 N N . THR A 1 235 ? 17.600 49.960 -39.261 1.00 64.62 235 THR A N 1
ATOM 1706 C CA . THR A 1 235 ? 16.885 50.372 -38.050 1.00 64.62 235 THR A CA 1
ATOM 1707 C C . THR A 1 235 ? 16.190 51.715 -38.294 1.00 64.62 235 THR A C 1
ATOM 1709 O O . THR A 1 235 ? 16.527 52.417 -39.251 1.00 64.62 235 THR A O 1
ATOM 1712 N N . PRO A 1 236 ? 15.237 52.126 -37.437 1.00 53.69 236 PRO A N 1
ATOM 1713 C CA . PRO A 1 236 ? 14.628 53.456 -37.524 1.00 53.69 236 PRO A CA 1
ATOM 1714 C C . PRO A 1 236 ? 15.627 54.623 -37.411 1.00 53.69 236 PRO A C 1
ATOM 1716 O O . PRO A 1 236 ? 15.291 55.739 -37.781 1.00 53.69 236 PRO A O 1
ATOM 1719 N N . ALA A 1 237 ? 16.852 54.370 -36.934 1.00 56.38 237 ALA A N 1
ATOM 1720 C CA . ALA A 1 237 ? 17.926 55.355 -36.816 1.00 56.38 237 ALA A CA 1
ATOM 1721 C C . ALA A 1 237 ? 18.924 55.341 -38.001 1.00 56.38 237 ALA A C 1
ATOM 1723 O O . ALA A 1 237 ? 19.928 56.051 -37.964 1.00 56.38 237 ALA A O 1
ATOM 1724 N N . GLY A 1 238 ? 18.681 54.525 -39.038 1.00 64.75 238 GLY A N 1
ATOM 1725 C CA . GLY A 1 238 ? 19.508 54.422 -40.247 1.00 64.75 238 GLY A CA 1
ATOM 1726 C C . GLY A 1 238 ? 19.895 52.983 -40.616 1.00 64.75 238 GLY A C 1
ATOM 1727 O O . GLY A 1 238 ? 19.568 52.025 -39.917 1.00 64.75 238 GLY A O 1
ATOM 1728 N N . THR A 1 239 ? 20.612 52.812 -41.731 1.00 71.00 239 THR A N 1
ATOM 1729 C CA . THR A 1 239 ? 21.157 51.500 -42.137 1.00 71.00 239 THR A CA 1
ATOM 1730 C C . THR A 1 239 ? 22.591 51.355 -41.641 1.00 71.00 239 THR A C 1
ATOM 1732 O O . THR A 1 239 ? 23.408 52.262 -41.785 1.00 71.00 239 THR A O 1
ATOM 1735 N N . ALA A 1 240 ? 22.900 50.213 -41.040 1.00 68.00 240 ALA A N 1
ATOM 1736 C CA . ALA A 1 240 ? 24.234 49.843 -40.603 1.00 68.00 240 ALA A CA 1
ATOM 1737 C C . ALA A 1 240 ? 24.739 48.630 -41.388 1.00 68.00 240 ALA A C 1
ATOM 1739 O O . ALA A 1 240 ? 23.959 47.726 -41.683 1.00 68.00 240 ALA A O 1
ATOM 1740 N N . THR A 1 241 ? 26.047 48.565 -41.640 1.00 71.44 241 THR A N 1
ATOM 1741 C CA . THR A 1 241 ? 26.690 47.458 -42.362 1.00 71.44 241 THR A CA 1
ATOM 1742 C C . THR A 1 241 ? 27.824 46.863 -41.531 1.00 71.44 241 THR A C 1
ATOM 1744 O O . THR A 1 241 ? 28.654 47.603 -41.007 1.00 71.44 241 THR A O 1
ATOM 1747 N N . ALA A 1 242 ? 27.880 45.534 -41.436 1.00 65.56 242 ALA A N 1
ATOM 1748 C CA . ALA A 1 242 ? 28.981 44.787 -40.831 1.00 65.56 242 ALA A CA 1
ATOM 1749 C C . ALA A 1 242 ? 29.385 43.615 -41.736 1.00 65.56 242 ALA A C 1
ATOM 1751 O O . ALA A 1 242 ? 28.558 43.076 -42.469 1.00 65.56 242 ALA A O 1
ATOM 1752 N N . VAL A 1 243 ? 30.654 43.212 -41.693 1.00 63.69 243 VAL A N 1
ATOM 1753 C CA . VAL A 1 243 ? 31.161 42.044 -42.429 1.00 63.69 243 VAL A CA 1
ATOM 1754 C C . VAL A 1 243 ? 31.440 40.930 -41.430 1.00 63.69 243 VAL A C 1
ATOM 1756 O O . VAL A 1 243 ? 32.080 41.172 -40.409 1.00 63.69 243 VAL A O 1
ATOM 1759 N N . ALA A 1 244 ? 30.955 39.724 -41.716 1.00 59.88 244 ALA A N 1
ATOM 1760 C CA . ALA A 1 244 ? 31.169 38.545 -40.892 1.00 59.88 244 ALA A CA 1
ATOM 1761 C C . ALA A 1 244 ? 31.723 37.390 -41.728 1.00 59.88 244 ALA A C 1
ATOM 1763 O O . ALA A 1 244 ? 31.256 37.117 -42.834 1.00 59.88 244 ALA A O 1
ATOM 1764 N N . THR A 1 245 ? 32.714 36.695 -41.176 1.00 56.81 245 THR A N 1
ATOM 1765 C CA . THR A 1 245 ? 33.276 35.479 -41.768 1.00 56.81 245 THR A CA 1
ATOM 1766 C C . THR A 1 245 ? 32.379 34.297 -41.404 1.00 56.81 245 THR A C 1
ATOM 1768 O O . THR A 1 245 ? 32.167 34.028 -40.220 1.00 56.81 245 THR A O 1
ATOM 1771 N N . LEU A 1 246 ? 31.829 33.610 -42.405 1.00 54.00 246 LEU A N 1
ATOM 1772 C CA . LEU A 1 246 ? 30.955 32.452 -42.209 1.00 54.00 246 LEU A CA 1
ATOM 1773 C C . LEU A 1 246 ? 31.777 31.149 -42.191 1.00 54.00 246 LEU A C 1
ATOM 1775 O O . LEU A 1 246 ? 32.810 31.073 -42.859 1.00 54.00 246 LEU A O 1
ATOM 1779 N N . PRO A 1 247 ? 31.354 30.108 -41.449 1.00 47.44 247 PRO A N 1
ATOM 1780 C CA . PRO A 1 247 ? 31.988 28.793 -41.528 1.00 47.44 247 PRO A CA 1
ATOM 1781 C C . PRO A 1 247 ? 31.862 28.221 -42.952 1.00 47.44 247 PRO A C 1
ATOM 1783 O O . PRO A 1 247 ? 30.784 28.263 -43.533 1.00 47.44 247 PRO A O 1
ATOM 1786 N N . ALA A 1 248 ? 32.941 27.656 -43.502 1.00 41.66 248 ALA A N 1
ATOM 1787 C CA . ALA A 1 248 ? 33.051 27.252 -44.913 1.00 41.66 248 ALA A CA 1
ATOM 1788 C C . ALA A 1 248 ? 32.169 26.056 -45.364 1.00 41.66 248 ALA A C 1
ATOM 1790 O O . ALA A 1 248 ? 32.281 25.618 -46.505 1.00 41.66 248 ALA A O 1
ATOM 1791 N N . ALA A 1 249 ? 31.308 25.506 -44.501 1.00 40.69 249 ALA A N 1
ATOM 1792 C CA . ALA A 1 249 ? 30.355 24.448 -44.844 1.00 40.69 249 ALA A CA 1
ATOM 1793 C C . ALA A 1 249 ? 29.161 24.455 -43.874 1.00 40.69 249 ALA A C 1
ATOM 1795 O O . ALA A 1 249 ? 29.347 24.684 -42.676 1.00 40.69 249 ALA A O 1
ATOM 1796 N N . ASN A 1 250 ? 27.952 24.172 -44.381 1.00 34.44 250 ASN A N 1
ATOM 1797 C CA . ASN A 1 250 ? 26.747 23.997 -43.561 1.00 34.44 250 ASN A CA 1
ATOM 1798 C C . ASN A 1 250 ? 26.944 22.810 -42.598 1.00 34.44 250 ASN A C 1
ATOM 1800 O O . ASN A 1 250 ? 27.147 21.690 -43.070 1.00 34.44 250 ASN A O 1
ATOM 1804 N N . PRO A 1 251 ? 26.897 23.005 -41.268 1.00 35.66 251 PRO A N 1
ATOM 1805 C CA . PRO A 1 251 ? 27.023 21.895 -40.339 1.00 35.66 251 PRO A CA 1
ATOM 1806 C C . PRO A 1 251 ? 25.675 21.172 -40.210 1.00 35.66 251 PRO A C 1
ATOM 1808 O O . PRO A 1 251 ? 24.657 21.772 -39.867 1.00 35.66 251 PRO A O 1
ATOM 1811 N N . THR A 1 252 ? 25.673 19.871 -40.490 1.00 33.66 252 THR A N 1
ATOM 1812 C CA . THR A 1 252 ? 24.556 18.959 -40.226 1.00 33.66 252 THR A CA 1
ATOM 1813 C C . THR A 1 252 ? 24.280 18.851 -38.727 1.00 33.66 252 THR A C 1
ATOM 1815 O O . THR A 1 252 ? 25.209 18.773 -37.918 1.00 33.66 252 THR A O 1
ATOM 1818 N N . ALA A 1 253 ? 22.992 18.827 -38.376 1.00 28.25 253 ALA A N 1
ATOM 1819 C CA . ALA A 1 253 ? 22.489 18.589 -37.028 1.00 28.25 253 ALA A CA 1
ATOM 1820 C C . ALA A 1 253 ? 23.213 17.405 -36.358 1.00 28.25 253 ALA A C 1
ATOM 1822 O O . ALA A 1 253 ? 23.294 16.327 -36.957 1.00 28.25 253 ALA A O 1
ATOM 1823 N N . PRO A 1 254 ? 23.740 17.541 -35.130 1.00 30.92 254 PRO A N 1
ATOM 1824 C CA . PRO A 1 254 ? 24.162 16.376 -34.371 1.00 30.92 254 PRO A CA 1
ATOM 1825 C C . PRO A 1 254 ? 22.919 15.563 -33.966 1.00 30.92 254 PRO A C 1
ATOM 1827 O O . PRO A 1 254 ? 21.877 16.159 -33.682 1.00 30.92 254 PRO A O 1
ATOM 1830 N N . PRO A 1 255 ? 23.004 14.221 -33.896 1.00 29.38 255 PRO A N 1
ATOM 1831 C CA . PRO A 1 255 ? 21.892 13.405 -33.421 1.00 29.38 255 PRO A CA 1
ATOM 1832 C C . PRO A 1 255 ? 21.465 13.868 -32.022 1.00 29.38 255 PRO A C 1
ATOM 1834 O O . PRO A 1 255 ? 22.309 14.230 -31.195 1.00 29.38 255 PRO A O 1
ATOM 1837 N N . LEU A 1 256 ? 20.150 13.879 -31.782 1.00 26.92 256 LEU A N 1
ATOM 1838 C CA . LEU A 1 256 ? 19.547 14.203 -30.489 1.00 26.92 256 LEU A CA 1
ATOM 1839 C C . LEU A 1 256 ? 20.279 13.435 -29.383 1.00 26.92 256 LEU A C 1
ATOM 1841 O O . LEU A 1 256 ? 20.302 12.204 -29.380 1.00 26.92 256 LEU A O 1
ATOM 1845 N N . ALA A 1 257 ? 20.890 14.162 -28.445 1.00 32.16 257 ALA A N 1
ATOM 1846 C CA . ALA A 1 257 ? 21.445 13.535 -27.257 1.00 32.16 257 ALA A CA 1
ATOM 1847 C C . ALA A 1 257 ? 20.281 12.903 -26.473 1.00 32.16 257 ALA A C 1
ATOM 1849 O O . ALA A 1 257 ? 19.226 13.540 -26.355 1.00 32.16 257 ALA A O 1
ATOM 1850 N N . PRO A 1 258 ? 20.430 11.690 -25.916 1.00 31.08 258 PRO A N 1
ATOM 1851 C CA . PRO A 1 258 ? 19.424 11.167 -25.013 1.00 31.08 258 PRO A CA 1
ATOM 1852 C C . PRO A 1 258 ? 19.279 12.150 -23.849 1.00 31.08 258 PRO A C 1
ATOM 1854 O O . PRO A 1 258 ? 20.258 12.489 -23.181 1.00 31.08 258 PRO A O 1
ATOM 1857 N N . VAL A 1 259 ? 18.051 12.628 -23.625 1.00 31.70 259 VAL A N 1
ATOM 1858 C CA . VAL A 1 259 ? 17.664 13.337 -22.400 1.00 31.70 259 VAL A CA 1
ATOM 1859 C C . VAL A 1 259 ? 18.236 12.544 -21.231 1.00 31.70 259 VAL A C 1
ATOM 1861 O O . VAL A 1 259 ? 18.050 11.328 -21.184 1.00 31.70 259 VAL A O 1
ATOM 1864 N N . ALA A 1 260 ? 18.954 13.207 -20.322 1.00 32.03 260 ALA A N 1
ATOM 1865 C CA . ALA A 1 260 ? 19.549 12.592 -19.143 1.00 32.03 260 ALA A CA 1
ATOM 1866 C C . ALA A 1 260 ? 18.476 11.866 -18.305 1.00 32.03 260 ALA A C 1
ATOM 1868 O O . ALA A 1 260 ? 17.886 12.417 -17.381 1.00 32.03 260 ALA A O 1
ATOM 1869 N N . SER A 1 261 ? 18.215 10.604 -18.636 1.00 33.22 261 SER A N 1
ATOM 1870 C CA . SER A 1 261 ? 17.360 9.687 -17.885 1.00 33.22 261 SER A CA 1
ATOM 1871 C C . SER A 1 261 ? 18.138 9.028 -16.742 1.00 33.22 261 SER A C 1
ATOM 1873 O O . SER A 1 261 ? 17.536 8.535 -15.789 1.00 33.22 261 SER A O 1
ATOM 1875 N N . ALA A 1 262 ? 19.475 9.093 -16.778 1.00 32.59 262 ALA A N 1
ATOM 1876 C CA . ALA A 1 262 ? 20.364 8.476 -15.797 1.00 32.59 262 ALA A CA 1
ATOM 1877 C C . ALA A 1 262 ? 20.237 9.076 -14.382 1.00 32.59 262 ALA A C 1
ATOM 1879 O O . ALA A 1 262 ? 20.293 8.333 -13.404 1.00 32.59 262 ALA A O 1
ATOM 1880 N N . SER A 1 263 ? 19.990 10.386 -14.243 1.00 35.16 263 SER A N 1
ATOM 1881 C CA . SER A 1 263 ? 19.845 11.020 -12.920 1.00 35.16 263 SER A CA 1
ATOM 1882 C C . SER A 1 263 ? 18.501 10.714 -12.249 1.00 35.16 263 SER A C 1
ATOM 1884 O O . SER A 1 263 ? 18.433 10.641 -11.024 1.00 35.16 263 SER A O 1
ATOM 1886 N N . ARG A 1 264 ? 17.437 10.449 -13.024 1.00 34.09 264 ARG A N 1
ATOM 1887 C CA . ARG A 1 264 ? 16.150 9.971 -12.483 1.00 34.09 264 ARG A CA 1
ATOM 1888 C C . ARG A 1 264 ? 16.167 8.463 -12.223 1.00 34.09 264 ARG A C 1
ATOM 1890 O O . ARG A 1 264 ? 15.647 8.026 -11.202 1.00 34.09 264 ARG A O 1
ATOM 1897 N N . ALA A 1 265 ? 16.812 7.671 -13.082 1.00 32.66 265 ALA A N 1
ATOM 1898 C CA . ALA A 1 265 ? 16.931 6.221 -12.908 1.00 32.66 265 ALA A CA 1
ATOM 1899 C C . ALA A 1 265 ? 17.687 5.836 -11.620 1.00 32.66 265 ALA A C 1
ATOM 1901 O O . ALA A 1 265 ? 17.259 4.924 -10.914 1.00 32.66 265 ALA A O 1
ATOM 1902 N N . ALA A 1 266 ? 18.743 6.575 -11.258 1.00 36.81 266 ALA A N 1
ATOM 1903 C CA . ALA A 1 266 ? 19.533 6.317 -10.050 1.00 36.81 266 ALA A CA 1
ATOM 1904 C C . ALA A 1 266 ? 18.739 6.477 -8.733 1.00 36.81 266 ALA A C 1
ATOM 1906 O O . ALA A 1 266 ? 19.001 5.755 -7.774 1.00 36.81 266 ALA A O 1
ATOM 1907 N N . ALA A 1 267 ? 17.736 7.363 -8.687 1.00 44.25 267 ALA A N 1
ATOM 1908 C CA . ALA A 1 267 ? 16.855 7.528 -7.523 1.00 44.25 267 ALA A CA 1
ATOM 1909 C C . ALA A 1 267 ? 15.649 6.564 -7.529 1.00 44.25 267 ALA A C 1
ATOM 1911 O O . ALA A 1 267 ? 15.125 6.206 -6.474 1.00 44.25 267 ALA A O 1
ATOM 1912 N N . VAL A 1 268 ? 15.205 6.124 -8.712 1.00 47.09 268 VAL A N 1
ATOM 1913 C CA . VAL A 1 268 ? 14.009 5.278 -8.879 1.00 47.09 268 VAL A CA 1
ATOM 1914 C C . VAL A 1 268 ? 14.296 3.802 -8.593 1.00 47.09 268 VAL A C 1
ATOM 1916 O O . VAL A 1 268 ? 13.434 3.120 -8.041 1.00 47.09 268 VAL A O 1
ATOM 1919 N N . VAL A 1 269 ? 15.497 3.301 -8.901 1.00 54.84 269 VAL A N 1
ATOM 1920 C CA . VAL A 1 269 ? 15.850 1.885 -8.684 1.00 54.84 269 VAL A CA 1
ATOM 1921 C C . VAL A 1 269 ? 15.813 1.486 -7.196 1.00 54.84 269 VAL A C 1
ATOM 1923 O O . VAL A 1 269 ? 15.132 0.507 -6.880 1.00 54.84 269 VAL A O 1
ATOM 1926 N N . PRO A 1 270 ? 16.422 2.233 -6.251 1.00 64.94 270 PRO A N 1
ATOM 1927 C CA . PRO A 1 270 ? 16.316 1.917 -4.823 1.00 64.94 270 PRO A CA 1
ATOM 1928 C C . PRO A 1 270 ? 14.873 1.953 -4.307 1.00 64.94 270 PRO A C 1
ATOM 1930 O O . PRO A 1 270 ? 14.478 1.106 -3.507 1.00 64.94 270 PRO A O 1
ATOM 1933 N N . LEU A 1 271 ? 14.060 2.895 -4.797 1.00 60.38 271 LEU A N 1
ATOM 1934 C CA . LEU A 1 271 ? 12.658 3.025 -4.403 1.00 60.38 271 LEU A CA 1
ATOM 1935 C C . LEU A 1 271 ? 11.802 1.866 -4.936 1.00 60.38 271 LEU A C 1
ATOM 1937 O O . LEU A 1 271 ? 10.960 1.337 -4.211 1.00 60.38 271 LEU A O 1
ATOM 1941 N N . ALA A 1 272 ? 12.041 1.432 -6.176 1.00 64.44 272 ALA A N 1
ATOM 1942 C CA . ALA A 1 272 ? 11.377 0.277 -6.773 1.00 64.44 272 ALA A CA 1
ATOM 1943 C C . ALA A 1 272 ? 11.751 -1.028 -6.052 1.00 64.44 272 ALA A C 1
ATOM 1945 O O . ALA A 1 272 ? 10.879 -1.842 -5.753 1.00 64.44 272 ALA A O 1
ATOM 1946 N N . ILE A 1 273 ? 13.028 -1.200 -5.697 1.00 70.12 273 ILE A N 1
ATOM 1947 C CA . ILE A 1 273 ? 13.496 -2.331 -4.887 1.00 70.12 273 ILE A CA 1
ATOM 1948 C C . ILE A 1 273 ? 12.832 -2.308 -3.507 1.00 70.12 273 ILE A C 1
ATOM 1950 O O . ILE A 1 273 ? 12.283 -3.321 -3.077 1.00 70.12 273 ILE A O 1
ATOM 1954 N N . ALA A 1 274 ? 12.819 -1.160 -2.824 1.00 70.69 274 ALA A N 1
ATOM 1955 C CA . ALA A 1 274 ? 12.175 -1.021 -1.519 1.00 70.69 274 ALA A CA 1
ATOM 1956 C C . ALA A 1 274 ? 10.671 -1.339 -1.583 1.00 70.69 274 ALA A C 1
ATOM 1958 O O . ALA A 1 274 ? 10.144 -2.029 -0.709 1.00 70.69 274 ALA A O 1
ATOM 1959 N N . ALA A 1 275 ? 9.990 -0.897 -2.641 1.00 69.56 275 ALA A N 1
ATOM 1960 C CA . ALA A 1 275 ? 8.593 -1.222 -2.895 1.00 69.56 275 ALA A CA 1
ATOM 1961 C C . ALA A 1 275 ? 8.367 -2.728 -3.109 1.00 69.56 275 ALA A C 1
ATOM 1963 O O . ALA A 1 275 ? 7.458 -3.298 -2.506 1.00 69.56 275 ALA A O 1
ATOM 1964 N N . LEU A 1 276 ? 9.205 -3.393 -3.910 1.00 73.88 276 LEU A N 1
ATOM 1965 C CA . LEU A 1 276 ? 9.132 -4.842 -4.127 1.00 73.88 276 LEU A CA 1
ATOM 1966 C C . LEU A 1 276 ? 9.389 -5.628 -2.837 1.00 73.88 276 LEU A C 1
ATOM 1968 O O . LEU A 1 276 ? 8.658 -6.573 -2.543 1.00 73.88 276 LEU A O 1
ATOM 1972 N N . VAL A 1 277 ? 10.372 -5.213 -2.034 1.00 79.31 277 VAL A N 1
ATOM 1973 C CA . VAL A 1 277 ? 10.639 -5.803 -0.713 1.00 79.31 277 VAL A CA 1
ATOM 1974 C C . VAL A 1 277 ? 9.437 -5.615 0.209 1.00 79.31 277 VAL A C 1
ATOM 1976 O O . VAL A 1 277 ? 9.009 -6.576 0.846 1.00 79.31 277 VAL A O 1
ATOM 1979 N N . ALA A 1 278 ? 8.837 -4.422 0.250 1.00 77.88 278 ALA A N 1
ATOM 1980 C CA . ALA A 1 278 ? 7.639 -4.171 1.046 1.00 77.88 278 ALA A CA 1
ATOM 1981 C C . ALA A 1 278 ? 6.472 -5.077 0.619 1.00 77.88 278 ALA A C 1
ATOM 1983 O O . ALA A 1 278 ? 5.843 -5.700 1.472 1.00 77.88 278 ALA A O 1
ATOM 1984 N N . VAL A 1 279 ? 6.222 -5.226 -0.687 1.00 78.88 279 VAL A N 1
ATOM 1985 C CA . VAL A 1 279 ? 5.206 -6.152 -1.222 1.00 78.88 279 VAL A CA 1
ATOM 1986 C C . VAL A 1 279 ? 5.522 -7.603 -0.851 1.00 78.88 279 VAL A C 1
ATOM 1988 O O . VAL A 1 279 ? 4.638 -8.323 -0.387 1.00 78.88 279 VAL A O 1
ATOM 1991 N N . GLY A 1 280 ? 6.780 -8.030 -0.977 1.00 82.25 280 GLY A N 1
ATOM 1992 C CA . GLY A 1 280 ? 7.222 -9.360 -0.558 1.00 82.25 280 GLY A CA 1
ATOM 1993 C C . GLY A 1 280 ? 6.960 -9.617 0.929 1.00 82.25 280 GLY A C 1
ATOM 1994 O O . GLY A 1 280 ? 6.391 -10.648 1.289 1.00 82.25 280 GLY A O 1
ATOM 1995 N N . LEU A 1 281 ? 7.284 -8.653 1.795 1.00 84.56 281 LEU A N 1
ATOM 1996 C CA . LEU A 1 281 ? 7.012 -8.727 3.232 1.00 84.56 281 LEU A CA 1
ATOM 1997 C C . LEU A 1 281 ? 5.508 -8.786 3.538 1.00 84.56 281 LEU A C 1
ATOM 1999 O O . LEU A 1 281 ? 5.109 -9.537 4.427 1.00 84.56 281 LEU A O 1
ATOM 2003 N N . LEU A 1 282 ? 4.669 -8.059 2.790 1.00 85.62 282 LEU A N 1
ATOM 2004 C CA . LEU A 1 282 ? 3.207 -8.117 2.920 1.00 85.62 282 LEU A CA 1
ATOM 2005 C C . LEU A 1 282 ? 2.658 -9.502 2.580 1.00 85.62 282 LEU A C 1
ATOM 2007 O O . LEU A 1 282 ? 1.824 -10.036 3.315 1.00 85.62 282 LEU A O 1
ATOM 2011 N N . ILE A 1 283 ? 3.145 -10.098 1.491 1.00 86.25 283 ILE A N 1
ATOM 2012 C CA . ILE A 1 283 ? 2.754 -11.447 1.076 1.00 86.25 283 ILE A CA 1
ATOM 2013 C C . ILE A 1 283 ? 3.198 -12.459 2.131 1.00 86.25 283 ILE A C 1
ATOM 2015 O O . ILE A 1 283 ? 2.384 -13.264 2.579 1.00 86.25 283 ILE A O 1
ATOM 2019 N N . VAL A 1 284 ? 4.450 -12.392 2.592 1.00 89.69 284 VAL A N 1
ATOM 2020 C CA . VAL A 1 284 ? 4.962 -13.283 3.643 1.00 89.69 284 VAL A CA 1
ATOM 2021 C C . VAL A 1 284 ? 4.144 -13.139 4.926 1.00 89.69 284 VAL A C 1
ATOM 2023 O O . VAL A 1 284 ? 3.684 -14.147 5.462 1.00 89.69 284 VAL A O 1
ATOM 2026 N N . TYR A 1 285 ? 3.891 -11.915 5.397 1.00 91.06 285 TYR A N 1
ATOM 2027 C CA . TYR A 1 285 ? 3.032 -11.671 6.558 1.00 91.06 285 TYR A CA 1
ATOM 2028 C C . TYR A 1 285 ? 1.644 -12.293 6.361 1.00 91.06 285 TYR A C 1
ATOM 2030 O O . TYR A 1 285 ? 1.175 -13.057 7.205 1.00 91.06 285 TYR A O 1
ATOM 2038 N N . GLY A 1 286 ? 1.021 -12.052 5.212 1.00 91.56 286 GLY A N 1
ATOM 2039 C CA . GLY A 1 286 ? -0.284 -12.596 4.869 1.00 91.56 286 GLY A CA 1
ATOM 2040 C C . GLY A 1 286 ? -0.340 -14.127 4.857 1.00 91.56 286 GLY A C 1
ATOM 2041 O O . GLY A 1 286 ? -1.224 -14.727 5.471 1.00 91.56 286 GLY A O 1
ATOM 2042 N N . LEU A 1 287 ? 0.656 -14.778 4.251 1.00 91.50 287 LEU A N 1
ATOM 2043 C CA . LEU A 1 287 ? 0.812 -16.235 4.259 1.00 91.50 287 LEU A CA 1
ATOM 2044 C C . LEU A 1 287 ? 1.041 -16.778 5.673 1.00 91.50 287 LEU A C 1
ATOM 2046 O O . LEU A 1 287 ? 0.490 -17.820 6.033 1.00 91.50 287 LEU A O 1
ATOM 2050 N N . THR A 1 288 ? 1.814 -16.070 6.502 1.00 92.00 288 THR A N 1
ATOM 2051 C CA . THR A 1 288 ? 2.033 -16.472 7.898 1.00 92.00 288 THR A CA 1
ATOM 2052 C C . THR A 1 288 ? 0.756 -16.358 8.726 1.00 92.00 288 THR A C 1
ATOM 2054 O O . THR A 1 288 ? 0.456 -17.283 9.483 1.00 92.00 288 THR A O 1
ATOM 2057 N N . MET A 1 289 ? -0.038 -15.297 8.542 1.00 93.88 289 MET A N 1
ATOM 2058 C CA . MET A 1 289 ? -1.349 -15.141 9.180 1.00 93.88 289 MET A CA 1
ATOM 2059 C C . MET A 1 289 ? -2.325 -16.214 8.710 1.00 93.88 289 MET A C 1
ATOM 2061 O O . MET A 1 289 ? -2.996 -16.833 9.534 1.00 93.88 289 MET A O 1
ATOM 2065 N N . LEU A 1 290 ? -2.340 -16.522 7.411 1.00 93.81 290 LEU A N 1
ATOM 2066 C CA . LEU A 1 290 ? -3.139 -17.611 6.864 1.00 93.81 290 LEU A CA 1
ATOM 2067 C C . LEU A 1 290 ? -2.748 -18.951 7.488 1.00 93.81 290 LEU A C 1
ATOM 2069 O O . LEU A 1 290 ? -3.618 -19.643 8.011 1.00 93.81 290 LEU A O 1
ATOM 2073 N N . GLY A 1 291 ? -1.462 -19.299 7.518 1.00 93.12 291 GLY A N 1
ATOM 2074 C CA . GLY A 1 291 ? -0.982 -20.531 8.147 1.00 93.12 291 GLY A CA 1
ATOM 2075 C C . GLY A 1 291 ? -1.287 -20.598 9.649 1.00 93.12 291 GLY A C 1
ATOM 2076 O O . GLY A 1 291 ? -1.714 -21.643 10.145 1.00 93.12 291 GLY A O 1
ATOM 2077 N N . ALA A 1 292 ? -1.124 -19.483 10.368 1.00 92.75 292 ALA A N 1
ATOM 2078 C CA . ALA A 1 292 ? -1.469 -19.369 11.782 1.00 92.75 292 ALA A CA 1
ATOM 2079 C C . ALA A 1 292 ? -2.977 -19.537 12.008 1.00 92.75 292 ALA A C 1
ATOM 2081 O O . ALA A 1 292 ? -3.376 -20.274 12.902 1.00 92.75 292 ALA A O 1
ATOM 2082 N N . SER A 1 293 ? -3.823 -18.949 11.156 1.00 93.62 293 SER A N 1
ATOM 2083 C CA . SER A 1 293 ? -5.284 -19.039 11.270 1.00 93.62 293 SER A CA 1
ATOM 2084 C C . SER A 1 293 ? -5.828 -20.468 11.192 1.00 93.62 293 SER A C 1
ATOM 2086 O O . SER A 1 293 ? -6.912 -20.741 11.694 1.00 93.62 293 SER A O 1
ATOM 2088 N N . ARG A 1 294 ? -5.085 -21.406 10.588 1.00 91.44 294 ARG A N 1
ATOM 2089 C CA . ARG A 1 294 ? -5.492 -22.818 10.481 1.00 91.44 294 ARG A CA 1
ATOM 2090 C C . ARG A 1 294 ? -5.180 -23.641 11.731 1.00 91.44 294 ARG A C 1
ATOM 2092 O O . ARG A 1 294 ? -5.462 -24.836 11.758 1.00 91.44 294 ARG A O 1
ATOM 2099 N N . ARG A 1 295 ? -4.547 -23.045 12.741 1.00 89.12 295 ARG A N 1
ATOM 2100 C CA . ARG A 1 295 ? -4.108 -23.723 13.964 1.00 89.12 295 ARG A CA 1
ATOM 2101 C C . ARG A 1 295 ? -4.691 -23.012 15.179 1.00 89.12 295 ARG A C 1
ATOM 2103 O O . ARG A 1 295 ? -5.027 -21.836 15.121 1.00 89.12 295 ARG A O 1
ATOM 2110 N N . GLU A 1 296 ? -4.806 -23.733 16.286 1.00 84.69 296 GLU A N 1
ATOM 2111 C CA . GLU A 1 296 ? -5.124 -23.128 17.581 1.00 84.69 296 GLU A CA 1
ATOM 2112 C C . GLU A 1 296 ? -3.822 -22.826 18.349 1.00 84.69 296 GLU A C 1
ATOM 2114 O O . GLU A 1 296 ? -2.873 -23.622 18.271 1.00 84.69 296 GLU A O 1
ATOM 2119 N N . PRO A 1 297 ? -3.741 -21.719 19.114 1.00 81.12 297 PRO A N 1
ATOM 2120 C CA . PRO A 1 297 ? -2.529 -21.368 19.852 1.00 81.12 297 PRO A CA 1
ATOM 2121 C C . PRO A 1 297 ? -2.098 -22.451 20.860 1.00 81.12 297 PRO A C 1
ATOM 2123 O O . PRO A 1 297 ? -2.910 -23.007 21.607 1.00 81.12 297 PRO A O 1
ATOM 2126 N N . ARG A 1 298 ? -0.789 -22.754 20.907 1.00 62.44 298 ARG A N 1
ATOM 2127 C CA . ARG A 1 298 ? -0.212 -23.741 21.844 1.00 62.44 298 ARG A CA 1
ATOM 2128 C C . ARG A 1 298 ? -0.427 -23.298 23.298 1.00 62.44 298 ARG A C 1
ATOM 2130 O O . ARG A 1 298 ? -0.303 -22.120 23.605 1.00 62.44 298 ARG A O 1
ATOM 2137 N N . GLY A 1 299 ? -0.754 -24.249 24.176 1.00 55.62 299 GLY A N 1
ATOM 2138 C CA . GLY A 1 299 ? -1.124 -23.997 25.579 1.00 55.62 299 GLY A CA 1
ATOM 2139 C C . GLY A 1 299 ? -2.634 -23.875 25.828 1.00 55.62 299 GLY A C 1
ATOM 2140 O O . GLY A 1 299 ? -3.065 -23.988 26.969 1.00 55.62 299 GLY A O 1
ATOM 2141 N N . ARG A 1 300 ? -3.457 -23.738 24.775 1.00 55.84 300 ARG A N 1
ATOM 2142 C CA . ARG A 1 300 ? -4.927 -23.630 24.892 1.00 55.84 300 ARG A CA 1
ATOM 2143 C C . ARG A 1 300 ? -5.694 -24.942 24.710 1.00 55.84 300 ARG A C 1
ATOM 2145 O O . ARG A 1 300 ? -6.857 -25.021 25.086 1.00 55.84 300 ARG A O 1
ATOM 2152 N N . ARG A 1 301 ? -5.039 -26.004 24.220 1.00 43.19 301 ARG A N 1
ATOM 2153 C CA . ARG A 1 301 ? -5.636 -27.353 24.081 1.00 43.19 301 ARG A CA 1
ATOM 2154 C C . ARG A 1 301 ? -6.042 -28.006 25.407 1.00 43.19 301 ARG A C 1
ATOM 2156 O O . ARG A 1 301 ? -6.781 -28.975 25.380 1.00 43.19 301 ARG A O 1
ATOM 2163 N N . ARG A 1 302 ? -5.579 -27.492 26.551 1.00 39.09 302 ARG A N 1
ATOM 2164 C CA . ARG A 1 302 ? -5.916 -28.042 27.873 1.00 39.09 302 ARG A CA 1
ATOM 2165 C C . ARG A 1 302 ? -7.232 -27.507 28.461 1.00 39.09 302 ARG A C 1
ATOM 2167 O O . ARG A 1 302 ? -7.598 -27.950 29.539 1.00 39.09 302 ARG A O 1
ATOM 2174 N N . ARG A 1 303 ? -7.916 -26.559 27.800 1.00 42.78 303 ARG A N 1
ATOM 2175 C CA . ARG A 1 303 ? -9.100 -25.870 28.358 1.00 42.78 303 ARG A CA 1
ATOM 2176 C C . ARG A 1 303 ? -10.248 -25.591 27.382 1.00 42.78 303 ARG A C 1
ATOM 2178 O O . ARG A 1 303 ? -11.193 -24.925 27.775 1.00 42.78 303 ARG A O 1
ATOM 2185 N N . ALA A 1 304 ? -10.202 -26.071 26.141 1.00 35.84 304 ALA A N 1
ATOM 2186 C CA . ALA A 1 304 ? -11.392 -26.045 25.290 1.00 35.84 304 ALA A CA 1
ATOM 2187 C C . ALA A 1 304 ? -12.195 -27.328 25.554 1.00 35.84 304 ALA A C 1
ATOM 2189 O O . ALA A 1 304 ? -11.698 -28.398 25.192 1.00 35.84 304 ALA A O 1
ATOM 2190 N N . PRO A 1 305 ? -13.395 -27.275 26.162 1.00 38.28 305 PRO A N 1
ATOM 2191 C CA . PRO A 1 305 ? -14.305 -28.397 26.064 1.00 38.28 305 PRO A CA 1
ATOM 2192 C C . PRO A 1 305 ? -14.669 -28.526 24.586 1.00 38.28 305 PRO A C 1
ATOM 2194 O O . PRO A 1 305 ? -15.124 -27.574 23.947 1.00 38.28 305 PRO A O 1
ATOM 2197 N N . MET A 1 306 ? -14.411 -29.706 24.030 1.00 37.31 306 MET A N 1
ATOM 2198 C CA . MET A 1 306 ? -15.109 -30.178 22.843 1.00 37.31 306 MET A CA 1
ATOM 2199 C C . MET A 1 306 ? -16.610 -29.995 23.085 1.00 37.31 306 MET A C 1
ATOM 2201 O O . MET A 1 306 ? -17.048 -30.182 24.216 1.00 37.31 306 MET A O 1
ATOM 2205 N N . ALA A 1 307 ? -17.356 -29.624 22.046 1.00 37.50 307 ALA A N 1
ATOM 2206 C CA . ALA A 1 307 ? -18.808 -29.486 22.060 1.00 37.50 307 ALA A CA 1
ATOM 2207 C C . ALA A 1 307 ? -19.486 -30.633 22.839 1.00 37.50 307 ALA A C 1
ATOM 2209 O O . ALA A 1 307 ? -19.730 -31.705 22.294 1.00 37.50 307 ALA A O 1
ATOM 2210 N N . SER A 1 308 ? -19.760 -30.412 24.124 1.00 33.25 308 SER A N 1
ATOM 2211 C CA . SER A 1 308 ? -20.707 -31.191 24.906 1.00 33.25 308 SER A CA 1
ATOM 2212 C C . SER A 1 308 ? -22.063 -30.528 24.733 1.00 33.25 308 SER A C 1
ATOM 2214 O O . SER A 1 308 ? -22.156 -29.302 24.752 1.00 33.25 308 SER A O 1
ATOM 2216 N N . ALA A 1 309 ? -23.108 -31.332 24.566 1.00 38.12 309 ALA A N 1
ATOM 2217 C CA . ALA A 1 309 ? -24.480 -30.916 24.279 1.00 38.12 309 ALA A CA 1
ATOM 2218 C C . ALA A 1 309 ? -25.193 -30.160 25.430 1.00 38.12 309 ALA A C 1
ATOM 2220 O O . ALA A 1 309 ? -26.416 -30.070 25.437 1.00 38.12 309 ALA A O 1
ATOM 2221 N N . SER A 1 310 ? -24.439 -29.581 26.367 1.00 35.19 310 SER A N 1
ATOM 2222 C CA . SER A 1 310 ? -24.933 -28.773 27.483 1.00 35.19 310 SER A CA 1
ATOM 2223 C C . SER A 1 310 ? -24.116 -27.476 27.552 1.00 35.19 310 SER A C 1
ATOM 2225 O O . SER A 1 310 ? -22.883 -27.552 27.467 1.00 35.19 310 SER A O 1
ATOM 2227 N N . PRO A 1 311 ? -24.746 -26.291 27.683 1.00 42.34 311 PRO A N 1
ATOM 2228 C CA . PRO A 1 311 ? -24.011 -25.042 27.848 1.00 42.34 311 PRO A CA 1
ATOM 2229 C C . PRO A 1 311 ? -23.103 -25.147 29.086 1.00 42.34 311 PRO A C 1
ATOM 2231 O O . PRO A 1 311 ? -23.556 -25.616 30.133 1.00 42.34 311 PRO A O 1
ATOM 2234 N N . PRO A 1 312 ? -21.814 -24.765 29.000 1.00 45.41 312 PRO A N 1
ATOM 2235 C CA . PRO A 1 312 ? -20.949 -24.770 30.170 1.00 45.41 312 PRO A CA 1
ATOM 2236 C C . PRO A 1 312 ? -21.547 -23.844 31.233 1.00 45.41 312 PRO A C 1
ATOM 2238 O O . PRO A 1 312 ? -21.976 -22.738 30.903 1.00 45.41 312 PRO A O 1
ATOM 2241 N N . ALA A 1 313 ? -21.528 -24.271 32.500 1.00 45.88 313 ALA A N 1
ATOM 2242 C CA . ALA A 1 313 ? -22.045 -23.515 33.649 1.00 45.88 313 ALA A CA 1
ATOM 2243 C C . ALA A 1 313 ? -21.603 -22.030 33.665 1.00 45.88 313 ALA A C 1
ATOM 2245 O O . ALA A 1 313 ? -22.354 -21.160 34.090 1.00 45.88 313 ALA A O 1
ATOM 2246 N N . ALA A 1 314 ? -20.436 -21.721 33.084 1.00 51.28 314 ALA A N 1
ATOM 2247 C CA . ALA A 1 314 ? -19.904 -20.368 32.913 1.00 51.28 314 ALA A CA 1
ATOM 2248 C C . ALA A 1 314 ? -20.808 -19.390 32.126 1.00 51.28 314 ALA A C 1
ATOM 2250 O O . ALA A 1 314 ? -20.723 -18.189 32.357 1.00 51.28 314 ALA A O 1
ATOM 2251 N N . ALA A 1 315 ? -21.662 -19.852 31.201 1.00 53.41 315 ALA A N 1
ATOM 2252 C CA . ALA A 1 315 ? -22.578 -18.965 30.469 1.00 53.41 315 ALA A CA 1
ATOM 2253 C C . ALA A 1 315 ? -23.745 -18.471 31.341 1.00 53.41 315 ALA A C 1
ATOM 2255 O O . ALA A 1 315 ? -24.246 -17.373 31.115 1.00 53.41 315 ALA A O 1
ATOM 2256 N N . HIS A 1 316 ? -24.142 -19.252 32.351 1.00 56.38 316 HIS A N 1
ATOM 2257 C CA . HIS A 1 316 ? -25.206 -18.890 33.289 1.00 56.38 316 HIS A CA 1
ATOM 2258 C C . HIS A 1 316 ? -24.731 -17.909 34.376 1.00 56.38 316 HIS A C 1
ATOM 2260 O O . HIS A 1 316 ? -25.553 -17.238 34.987 1.00 56.38 316 HIS A O 1
ATOM 2266 N N . GLU A 1 317 ? -23.415 -17.768 34.576 1.00 79.25 317 GLU A N 1
ATOM 2267 C CA . GLU A 1 317 ? -22.830 -16.820 35.537 1.00 79.25 317 GLU A CA 1
ATOM 2268 C C . GLU A 1 317 ? -22.589 -15.415 34.956 1.00 79.25 317 GLU A C 1
ATOM 2270 O O . GLU A 1 317 ? -22.464 -14.454 35.715 1.00 79.25 317 GLU A O 1
ATOM 2275 N N . LEU A 1 318 ? -22.492 -15.269 33.628 1.00 92.25 318 LEU A N 1
ATOM 2276 C CA . LEU A 1 318 ? -22.196 -13.983 32.986 1.00 92.25 318 LEU A CA 1
ATOM 2277 C C . LEU A 1 318 ? -23.471 -13.219 32.646 1.00 92.25 318 LEU A C 1
ATOM 2279 O O . LEU A 1 318 ? -24.344 -13.751 31.962 1.00 92.25 318 LEU A O 1
ATOM 2283 N N . PHE A 1 319 ? -23.532 -11.952 33.051 1.00 94.69 319 PHE A N 1
ATOM 2284 C CA . PHE A 1 319 ? -24.595 -11.032 32.652 1.00 94.69 319 PHE A CA 1
ATOM 2285 C C . PHE A 1 319 ? -24.140 -10.182 31.463 1.00 94.69 319 PHE A C 1
ATOM 2287 O O . PHE A 1 319 ? -23.102 -9.517 31.527 1.00 94.69 319 PHE A O 1
ATOM 2294 N N . PHE A 1 320 ? -24.907 -10.195 30.374 1.00 96.06 320 PHE A N 1
ATOM 2295 C CA . PHE A 1 320 ? -24.573 -9.446 29.161 1.00 96.06 320 PHE A CA 1
ATOM 2296 C C . PHE A 1 320 ? -25.355 -8.133 29.077 1.00 96.06 320 PHE A C 1
ATOM 2298 O O . PHE A 1 320 ? -26.551 -8.091 29.338 1.00 96.06 320 PHE A O 1
ATOM 2305 N N . VAL A 1 321 ? -24.708 -7.049 28.657 1.00 96.88 321 VAL A N 1
ATOM 2306 C CA . VAL A 1 321 ? -25.374 -5.756 28.443 1.00 96.88 321 VAL A CA 1
ATOM 2307 C C . VAL A 1 321 ? -25.121 -5.284 27.024 1.00 96.88 321 VAL A C 1
ATOM 2309 O O . VAL A 1 321 ? -24.026 -4.830 26.705 1.00 96.88 321 VAL A O 1
ATOM 2312 N N . PHE A 1 322 ? -26.131 -5.382 26.167 1.00 97.50 322 PHE A N 1
ATOM 2313 C CA . PHE A 1 322 ? -26.066 -4.889 24.798 1.00 97.50 322 PHE A CA 1
ATOM 2314 C C . PHE A 1 322 ? -26.208 -3.367 24.767 1.00 97.50 322 PHE A C 1
ATOM 2316 O O . PHE A 1 322 ? -27.183 -2.825 25.270 1.00 97.50 322 PHE A O 1
ATOM 2323 N N . LEU A 1 323 ? -25.253 -2.681 24.149 1.00 97.81 323 LEU A N 1
ATOM 2324 C CA . LEU A 1 323 ? -25.277 -1.254 23.854 1.00 97.81 323 LEU A CA 1
ATOM 2325 C C . LEU A 1 323 ? -25.576 -1.061 22.369 1.00 97.81 323 LEU A C 1
ATOM 2327 O O . LEU A 1 323 ? -24.769 -1.455 21.522 1.00 97.81 323 LEU A O 1
ATOM 2331 N N . LEU A 1 324 ? -26.718 -0.442 22.072 1.00 97.25 324 LEU A N 1
ATOM 2332 C CA . LEU A 1 324 ? -27.189 -0.143 20.719 1.00 97.25 324 LEU A CA 1
ATOM 2333 C C . LEU A 1 324 ? -27.171 1.374 20.483 1.00 97.25 324 LEU A C 1
ATOM 2335 O O . LEU A 1 324 ? -28.177 2.044 20.736 1.00 97.25 324 LEU A O 1
ATOM 2339 N N . PRO A 1 325 ? -26.049 1.948 20.011 1.00 96.06 325 PRO A N 1
ATOM 2340 C CA . PRO A 1 325 ? -25.998 3.356 19.642 1.00 96.06 325 PRO A CA 1
ATOM 2341 C C . PRO A 1 325 ? -26.831 3.619 18.384 1.00 96.06 325 PRO A C 1
ATOM 2343 O O . PRO A 1 325 ? -26.635 2.988 17.343 1.00 96.06 325 PRO A O 1
ATOM 2346 N N . CYS A 1 326 ? -27.742 4.580 18.485 1.00 95.75 326 CYS A N 1
ATOM 2347 C CA . CYS A 1 326 ? -28.706 4.949 17.462 1.00 95.75 326 CYS A CA 1
ATOM 2348 C C . CYS A 1 326 ? -28.629 6.447 17.160 1.00 95.75 326 CYS A C 1
ATOM 2350 O O . CYS A 1 326 ? -28.468 7.274 18.051 1.00 95.75 326 CYS A O 1
ATOM 2352 N N . LEU A 1 327 ? -28.771 6.787 15.884 1.00 93.69 327 LEU A N 1
ATOM 2353 C CA . LEU A 1 327 ? -28.983 8.151 15.411 1.00 93.69 327 LEU A CA 1
ATOM 2354 C C . LEU A 1 327 ? -29.719 8.046 14.080 1.00 93.69 327 LEU A C 1
ATOM 2356 O O . LEU A 1 327 ? -29.075 7.722 13.094 1.00 93.69 327 LEU A O 1
ATOM 2360 N N . ASN A 1 328 ? -31.022 8.276 14.019 1.00 93.62 328 ASN A N 1
ATOM 2361 C CA . ASN A 1 328 ? -31.863 8.115 12.824 1.00 93.62 328 ASN A CA 1
ATOM 2362 C C . ASN A 1 328 ? -31.975 6.658 12.318 1.00 93.62 328 ASN A C 1
ATOM 2364 O O . ASN A 1 328 ? -31.662 6.376 11.156 1.00 93.62 328 ASN A O 1
ATOM 2368 N N . GLU A 1 329 ? -32.279 5.708 13.208 1.00 93.38 329 GLU A N 1
ATOM 2369 C CA . GLU A 1 329 ? -32.324 4.257 12.944 1.00 93.38 329 GLU A CA 1
ATOM 2370 C C . GLU A 1 329 ? -33.752 3.659 12.967 1.00 93.38 329 GLU A C 1
ATOM 2372 O O . GLU A 1 329 ? -33.911 2.443 13.109 1.00 93.38 329 GLU A O 1
ATOM 2377 N N . GLU A 1 330 ? -34.797 4.472 12.762 1.00 92.94 330 GLU A N 1
ATOM 2378 C CA . GLU A 1 330 ? -36.210 4.050 12.804 1.00 92.94 330 GLU A CA 1
ATOM 2379 C C . GLU A 1 330 ? -36.490 2.835 11.902 1.00 92.94 330 GLU A C 1
ATOM 2381 O O . GLU A 1 330 ? -37.198 1.902 12.281 1.00 92.94 330 GLU A O 1
ATOM 2386 N N . LYS A 1 331 ? -35.847 2.797 10.728 1.00 89.25 331 LYS A N 1
ATOM 2387 C CA . LYS A 1 331 ? -36.033 1.760 9.697 1.00 89.25 331 LYS A CA 1
ATOM 2388 C C . LYS A 1 331 ? -35.577 0.356 10.105 1.00 89.25 331 LYS A C 1
ATOM 2390 O O . LYS A 1 331 ? -35.937 -0.608 9.431 1.00 89.25 331 LYS A O 1
ATOM 2395 N N . VAL A 1 332 ? -34.726 0.234 11.125 1.00 91.44 332 VAL A N 1
ATOM 2396 C CA . VAL A 1 332 ? -34.070 -1.037 11.489 1.00 91.44 332 VAL A CA 1
ATOM 2397 C C . VAL A 1 332 ? -34.240 -1.407 12.961 1.00 91.44 332 VAL A C 1
ATOM 2399 O O . VAL A 1 332 ? -34.252 -2.596 13.282 1.00 91.44 332 VAL A O 1
ATOM 2402 N N . ILE A 1 333 ? -34.428 -0.424 13.849 1.00 94.06 333 ILE A N 1
ATOM 2403 C CA . ILE A 1 333 ? -34.310 -0.620 15.299 1.00 94.06 333 ILE A CA 1
ATOM 2404 C C . ILE A 1 333 ? -35.284 -1.662 15.866 1.00 94.06 333 ILE A C 1
ATOM 2406 O O . ILE A 1 333 ? -34.866 -2.525 16.635 1.00 94.06 333 ILE A O 1
ATOM 2410 N N . LEU A 1 334 ? -36.554 -1.667 15.441 1.00 94.06 334 LEU A N 1
ATOM 2411 C CA . LEU A 1 334 ? -37.551 -2.627 15.939 1.00 94.06 334 LEU A CA 1
ATOM 2412 C C . LEU A 1 334 ? -37.203 -4.072 15.572 1.00 94.06 334 LEU A C 1
ATOM 2414 O O . LEU A 1 334 ? -37.324 -4.976 16.398 1.00 94.06 334 LEU A O 1
ATOM 2418 N N . ASN A 1 335 ? -36.747 -4.305 14.340 1.00 92.19 335 ASN A N 1
ATOM 2419 C CA . ASN A 1 335 ? -36.338 -5.638 13.903 1.00 92.19 335 ASN A CA 1
ATOM 2420 C C . ASN A 1 335 ? -35.075 -6.103 14.637 1.00 92.19 335 ASN A C 1
ATOM 2422 O O . ASN A 1 335 ? -34.965 -7.282 14.975 1.00 92.19 335 ASN A O 1
ATOM 2426 N N . SER A 1 336 ? -34.139 -5.195 14.908 1.00 92.75 336 SER A N 1
ATOM 2427 C CA . SER A 1 336 ? -32.934 -5.497 15.683 1.00 92.75 336 SER A CA 1
ATOM 2428 C C . SER A 1 336 ? -33.259 -5.834 17.136 1.00 92.75 336 SER A C 1
ATOM 2430 O O . SER A 1 336 ? -32.773 -6.847 17.637 1.00 92.75 336 SER A O 1
ATOM 2432 N N . LEU A 1 337 ? -34.152 -5.073 17.779 1.00 95.50 337 LEU A N 1
ATOM 2433 C CA . LEU A 1 337 ? -34.638 -5.375 19.127 1.00 95.50 337 LEU A CA 1
ATOM 2434 C C . LEU A 1 337 ? -35.334 -6.735 19.182 1.00 95.50 337 LEU A C 1
ATOM 2436 O O . LEU A 1 337 ? -34.953 -7.565 19.999 1.00 95.50 337 LEU A O 1
ATOM 2440 N N . ARG A 1 338 ? -36.268 -7.025 18.267 1.00 94.25 338 ARG A N 1
ATOM 2441 C CA . ARG A 1 338 ? -36.935 -8.341 18.207 1.00 94.25 338 ARG A CA 1
ATOM 2442 C C . ARG A 1 338 ? -35.939 -9.498 18.103 1.00 94.25 338 ARG A C 1
ATOM 2444 O O . ARG A 1 338 ? -36.094 -10.498 18.795 1.00 94.25 338 ARG A O 1
ATOM 2451 N N . ARG A 1 339 ? -34.901 -9.366 17.269 1.00 92.19 339 ARG A N 1
ATOM 2452 C CA . ARG A 1 339 ? -33.862 -10.401 17.112 1.00 92.19 339 ARG A CA 1
ATOM 2453 C C . ARG A 1 339 ? -33.018 -10.565 18.375 1.00 92.19 339 ARG A C 1
ATOM 2455 O O . ARG A 1 339 ? -32.780 -11.697 18.784 1.00 92.19 339 ARG A O 1
ATOM 2462 N N . LEU A 1 340 ? -32.599 -9.470 19.008 1.00 94.38 340 LEU A N 1
ATOM 2463 C CA . LEU A 1 340 ? -31.844 -9.528 20.264 1.00 94.38 340 LEU A CA 1
ATOM 2464 C C . LEU A 1 340 ? -32.668 -10.145 21.395 1.00 94.38 340 LEU A C 1
ATOM 2466 O O . LEU A 1 340 ? -32.179 -11.020 22.097 1.00 94.38 340 LEU A O 1
ATOM 2470 N N . LEU A 1 341 ? -33.936 -9.758 21.521 1.00 94.50 341 LEU A N 1
ATOM 2471 C CA . LEU A 1 341 ? -34.851 -10.297 22.529 1.00 94.50 341 LEU A CA 1
ATOM 2472 C C . LEU A 1 341 ? -35.213 -11.772 22.289 1.00 94.50 341 LEU A C 1
ATOM 2474 O O . LEU A 1 341 ? -35.661 -12.435 23.224 1.00 94.50 341 LEU A O 1
ATOM 2478 N N . SER A 1 342 ? -34.993 -12.282 21.069 1.00 93.50 342 SER A N 1
ATOM 2479 C CA . SER A 1 342 ? -35.146 -13.699 20.706 1.00 93.50 342 SER A CA 1
ATOM 2480 C C . SER A 1 342 ? -33.905 -14.560 20.970 1.00 93.50 342 SER A C 1
ATOM 2482 O O . SER A 1 342 ? -33.944 -15.767 20.725 1.00 93.50 342 SER A O 1
ATOM 2484 N N . LEU A 1 343 ? -32.795 -13.968 21.433 1.00 92.00 343 LEU A N 1
ATOM 2485 C CA . LEU A 1 343 ? -31.612 -14.740 21.809 1.00 92.00 343 LEU A CA 1
ATOM 2486 C C . LEU A 1 343 ? -31.947 -15.707 22.960 1.00 92.00 343 LEU A C 1
ATOM 2488 O O . LEU A 1 343 ? -32.726 -15.357 23.847 1.00 92.00 343 LEU A O 1
ATOM 2492 N N . PRO A 1 344 ? -31.361 -16.916 22.967 1.00 86.62 344 PRO A N 1
ATOM 2493 C CA . PRO A 1 344 ? -31.592 -17.885 24.026 1.00 86.62 344 PRO A CA 1
ATOM 2494 C C . PRO A 1 344 ? -31.013 -17.395 25.362 1.00 86.62 344 PRO A C 1
ATOM 2496 O O . PRO A 1 344 ? -29.856 -16.973 25.431 1.00 86.62 344 PRO A O 1
ATOM 2499 N N . GLY A 1 345 ? -31.809 -17.524 26.426 1.00 79.44 345 GLY A N 1
ATOM 2500 C CA . GLY A 1 345 ? -31.465 -17.124 27.794 1.00 79.44 345 GLY A CA 1
ATOM 2501 C C . GLY A 1 345 ? -32.029 -15.758 28.198 1.00 79.44 345 GLY A C 1
ATOM 2502 O O . GLY A 1 345 ? -32.437 -14.961 27.360 1.00 79.44 345 GLY A O 1
ATOM 2503 N N . GLU A 1 346 ? -32.045 -15.490 29.504 1.00 79.44 346 GLU A N 1
ATOM 2504 C CA . GLU A 1 346 ? -32.629 -14.262 30.078 1.00 79.44 346 GLU A CA 1
ATOM 2505 C C . GLU A 1 346 ? -31.593 -13.363 30.768 1.00 79.44 346 GLU A C 1
ATOM 2507 O O . GLU A 1 346 ? -31.894 -12.236 31.146 1.00 79.44 346 GLU A O 1
ATOM 2512 N N . ASN A 1 347 ? -30.339 -13.815 30.892 1.00 87.94 347 ASN A N 1
ATOM 2513 C CA . ASN A 1 347 ? -29.286 -13.103 31.625 1.00 87.94 347 ASN A CA 1
ATOM 2514 C C . ASN A 1 347 ? -28.631 -11.987 30.784 1.00 87.94 347 ASN A C 1
ATOM 2516 O O . ASN A 1 347 ? -27.404 -11.926 30.649 1.00 87.94 347 ASN A O 1
ATOM 2520 N N . PHE A 1 348 ? -29.448 -11.125 30.173 1.00 94.44 348 PHE A N 1
ATOM 2521 C CA . PHE A 1 348 ? -28.972 -9.951 29.452 1.00 94.44 348 PHE A CA 1
ATOM 2522 C C . PHE A 1 348 ? -29.948 -8.768 29.477 1.00 94.44 348 PHE A C 1
ATOM 2524 O O . PHE A 1 348 ? -31.162 -8.942 29.530 1.00 94.44 348 PHE A O 1
ATOM 2531 N N . GLY A 1 349 ? -29.399 -7.557 29.373 1.00 94.94 349 GLY A N 1
ATOM 2532 C CA . GLY A 1 349 ? -30.139 -6.314 29.138 1.00 94.94 349 GLY A CA 1
ATOM 2533 C C . GLY A 1 349 ? -29.744 -5.657 27.813 1.00 94.94 349 GLY A C 1
ATOM 2534 O O . GLY A 1 349 ? -28.650 -5.885 27.296 1.00 94.94 349 GLY A O 1
ATOM 2535 N N . VAL A 1 350 ? -30.624 -4.826 27.259 1.00 96.56 350 VAL A N 1
ATOM 2536 C CA . VAL A 1 350 ? -30.439 -4.083 26.006 1.00 96.56 350 VAL A CA 1
ATOM 2537 C C . VAL A 1 350 ? -30.626 -2.591 26.264 1.00 96.56 350 VAL A C 1
ATOM 2539 O O . VAL A 1 350 ? -31.739 -2.101 26.441 1.00 96.56 350 VAL A O 1
ATOM 2542 N N . MET A 1 351 ? -29.525 -1.848 26.271 1.00 97.12 351 MET A N 1
ATOM 2543 C CA . MET A 1 351 ? -29.518 -0.394 26.344 1.00 97.12 351 MET A CA 1
ATOM 2544 C C . MET A 1 351 ? -29.473 0.214 24.945 1.00 97.12 351 MET A C 1
ATOM 2546 O O . MET A 1 351 ? -28.448 0.173 24.261 1.00 97.12 351 MET A O 1
ATOM 2550 N N . VAL A 1 352 ? -30.579 0.821 24.535 1.00 97.81 352 VAL A N 1
ATOM 2551 C CA . VAL A 1 352 ? -30.661 1.608 23.306 1.00 97.81 352 VAL A CA 1
ATOM 2552 C C . VAL A 1 352 ? -30.273 3.045 23.617 1.00 97.81 352 VAL A C 1
ATOM 2554 O O . VAL A 1 352 ? -30.856 3.668 24.501 1.00 97.81 352 VAL A O 1
ATOM 2557 N N . ILE A 1 353 ? -29.288 3.571 22.896 1.00 97.81 353 ILE A N 1
ATOM 2558 C CA . ILE A 1 353 ? -28.731 4.906 23.119 1.00 97.81 353 ILE A CA 1
ATOM 2559 C C . ILE A 1 353 ? -29.127 5.774 21.931 1.00 97.81 353 ILE A C 1
ATOM 2561 O O . ILE A 1 353 ? -28.487 5.723 20.885 1.00 97.81 353 ILE A O 1
ATOM 2565 N N . ASP A 1 354 ? -30.190 6.552 22.075 1.00 97.38 354 ASP A N 1
ATOM 2566 C CA . ASP A 1 354 ? -30.603 7.543 21.086 1.00 97.38 354 ASP A CA 1
ATOM 2567 C C . ASP A 1 354 ? -29.731 8.798 21.223 1.00 97.38 354 ASP A C 1
ATOM 2569 O O . ASP A 1 354 ? -29.875 9.575 22.167 1.00 97.38 354 ASP A O 1
ATOM 2573 N N . ASP A 1 355 ? -28.800 8.996 20.289 1.00 95.88 355 ASP A N 1
ATOM 2574 C CA . ASP A 1 355 ? -27.847 10.111 20.290 1.00 95.88 355 ASP A CA 1
ATOM 2575 C C . ASP A 1 355 ? -28.441 11.390 19.669 1.00 95.88 355 ASP A C 1
ATOM 2577 O O . ASP A 1 355 ? -27.784 12.101 18.905 1.00 95.88 355 ASP A O 1
ATOM 2581 N N . GLY A 1 356 ? -29.712 11.650 19.987 1.00 94.56 356 GLY A N 1
ATOM 2582 C CA . GLY A 1 356 ? -30.520 12.753 19.486 1.00 94.56 356 GLY A CA 1
ATOM 2583 C C . GLY A 1 356 ? -30.972 12.539 18.047 1.00 94.56 356 GLY A C 1
ATOM 2584 O O . GLY A 1 356 ? -30.543 13.300 17.185 1.00 94.56 356 GLY A O 1
ATOM 2585 N N . SER A 1 357 ? -31.790 11.519 17.766 1.00 94.69 357 SER A N 1
ATOM 2586 C CA . SER A 1 357 ? -32.364 11.284 16.428 1.00 94.69 357 SER A CA 1
ATOM 2587 C C . SER A 1 357 ? -33.390 12.354 16.022 1.00 94.69 357 SER A C 1
ATOM 2589 O O . SER A 1 357 ? -34.096 12.899 16.864 1.00 94.69 357 SER A O 1
ATOM 2591 N N . ASP A 1 358 ? -33.465 12.635 14.719 1.00 93.62 358 ASP A N 1
ATOM 2592 C CA . ASP A 1 358 ? -34.472 13.484 14.063 1.00 93.62 358 ASP A CA 1
ATOM 2593 C C . ASP A 1 358 ? -35.718 12.691 13.614 1.00 93.62 358 ASP A C 1
ATOM 2595 O O . ASP A 1 358 ? -36.738 13.286 13.280 1.00 93.62 358 ASP A O 1
ATOM 2599 N N . ASP A 1 359 ? -35.627 11.358 13.544 1.00 94.19 359 ASP A N 1
ATOM 2600 C CA . ASP A 1 359 ? -36.702 10.465 13.088 1.00 94.19 359 ASP A CA 1
ATOM 2601 C C . ASP A 1 359 ? -37.449 9.792 14.261 1.00 94.19 359 ASP A C 1
ATOM 2603 O O . ASP A 1 359 ? -37.213 10.080 15.439 1.00 94.19 359 ASP A O 1
ATOM 2607 N N . GLY A 1 360 ? -38.343 8.848 13.953 1.00 94.75 360 GLY A N 1
ATOM 2608 C CA . GLY A 1 360 ? -39.146 8.128 14.940 1.00 94.75 360 GLY A CA 1
ATOM 2609 C C . GLY A 1 360 ? -38.384 7.127 15.820 1.00 94.75 360 GLY A C 1
ATOM 2610 O O . GLY A 1 360 ? -39.032 6.385 16.558 1.00 94.75 360 GLY A O 1
ATOM 2611 N N . THR A 1 361 ? -37.043 7.072 15.791 1.00 94.62 361 THR A N 1
ATOM 2612 C CA . THR A 1 361 ? -36.244 6.052 16.506 1.00 94.62 361 THR A CA 1
ATOM 2613 C C . THR A 1 361 ? -36.617 5.941 17.984 1.00 94.62 361 THR A C 1
ATOM 2615 O O . THR A 1 361 ? -36.915 4.849 18.469 1.00 94.62 361 THR A O 1
ATOM 2618 N N . ALA A 1 362 ? -36.625 7.059 18.714 1.00 95.62 362 ALA A N 1
ATOM 2619 C CA . ALA A 1 362 ? -36.914 7.044 20.146 1.00 95.62 362 ALA A CA 1
ATOM 2620 C C . ALA A 1 362 ? -38.355 6.604 20.443 1.00 95.62 362 ALA A C 1
ATOM 2622 O O . ALA A 1 362 ? -38.584 5.837 21.376 1.00 95.62 362 ALA A O 1
ATOM 2623 N N . ALA A 1 363 ? -39.321 7.054 19.635 1.00 95.62 363 ALA A N 1
ATOM 2624 C CA . ALA A 1 363 ? -40.720 6.660 19.773 1.00 95.62 363 ALA A CA 1
ATOM 2625 C C . ALA A 1 363 ? -40.907 5.156 19.523 1.00 95.62 363 ALA A C 1
ATOM 2627 O O . ALA A 1 363 ? -41.572 4.486 20.311 1.00 95.62 363 ALA A O 1
ATOM 2628 N N . ALA A 1 364 ? -40.247 4.615 18.495 1.00 94.38 364 ALA A N 1
ATOM 2629 C CA . ALA A 1 364 ? -40.267 3.190 18.191 1.00 94.38 364 ALA A CA 1
ATOM 2630 C C . ALA A 1 364 ? -39.734 2.349 19.363 1.00 94.38 364 ALA A C 1
ATOM 2632 O O . ALA A 1 364 ? -40.344 1.348 19.726 1.00 94.38 364 ALA A O 1
ATOM 2633 N N . VAL A 1 365 ? -38.636 2.772 20.000 1.00 96.25 365 VAL A N 1
ATOM 2634 C CA . VAL A 1 365 ? -38.054 2.055 21.148 1.00 96.25 365 VAL A CA 1
ATOM 2635 C C . VAL A 1 365 ? -38.949 2.146 22.386 1.00 96.25 365 VAL A C 1
ATOM 2637 O O . VAL A 1 365 ? -39.121 1.141 23.068 1.00 96.25 365 VAL A O 1
ATOM 2640 N N . ARG A 1 366 ? -39.563 3.308 22.665 1.00 94.94 366 ARG A N 1
ATOM 2641 C CA . ARG A 1 366 ? -40.513 3.457 23.790 1.00 94.94 366 ARG A CA 1
ATOM 2642 C C . ARG A 1 366 ? -41.730 2.540 23.662 1.00 94.94 366 ARG A C 1
ATOM 2644 O O . ARG A 1 366 ? -42.281 2.138 24.677 1.00 94.94 366 ARG A O 1
ATOM 2651 N N . GLY A 1 367 ? -42.133 2.204 22.436 1.00 92.25 367 GLY A N 1
ATOM 2652 C CA . GLY A 1 367 ? -43.226 1.266 22.174 1.00 92.25 367 GLY A CA 1
ATOM 2653 C C . GLY A 1 367 ? -42.891 -0.207 22.448 1.00 92.25 367 GLY A C 1
ATOM 2654 O O . GLY A 1 367 ? -43.774 -1.053 22.332 1.00 92.25 367 GLY A O 1
ATOM 2655 N N . VAL A 1 368 ? -41.641 -0.548 22.786 1.00 94.06 368 VAL A N 1
ATOM 2656 C CA . VAL A 1 368 ? -41.234 -1.928 23.085 1.00 94.06 368 VAL A CA 1
ATOM 2657 C C . VAL A 1 368 ? -41.449 -2.228 24.569 1.00 94.06 368 VAL A C 1
ATOM 2659 O O . VAL A 1 368 ? -40.666 -1.810 25.417 1.00 94.06 368 VAL A O 1
ATOM 2662 N N . ALA A 1 369 ? -42.502 -2.987 24.875 1.00 91.31 369 ALA A N 1
ATOM 2663 C CA . ALA A 1 369 ? -42.835 -3.427 26.229 1.00 91.31 369 ALA A CA 1
ATOM 2664 C C . ALA A 1 369 ? -42.059 -4.703 26.628 1.00 91.31 369 ALA A C 1
ATOM 2666 O O . ALA A 1 369 ? -42.622 -5.795 26.661 1.00 91.31 369 ALA A O 1
ATOM 2667 N N . ASP A 1 370 ? -40.757 -4.574 26.897 1.00 92.94 370 ASP A N 1
ATOM 2668 C CA . ASP A 1 370 ? -39.905 -5.644 27.446 1.00 92.94 370 ASP A CA 1
ATOM 2669 C C . ASP A 1 370 ? -38.955 -5.043 28.495 1.00 92.94 370 ASP A C 1
ATOM 2671 O O . ASP A 1 370 ? -38.230 -4.089 28.209 1.00 92.94 370 ASP A O 1
ATOM 2675 N N . GLU A 1 371 ? -38.954 -5.586 29.714 1.00 90.38 371 GLU A N 1
ATOM 2676 C CA . GLU A 1 371 ? -38.176 -5.070 30.854 1.00 90.38 371 GLU A CA 1
ATOM 2677 C C . GLU A 1 371 ? -36.653 -5.120 30.645 1.00 90.38 371 GLU A C 1
ATOM 2679 O O . GLU A 1 371 ? -35.894 -4.393 31.298 1.00 90.38 371 GLU A O 1
ATOM 2684 N N . ARG A 1 372 ? -36.192 -5.947 29.699 1.00 93.12 372 ARG A N 1
ATOM 2685 C CA . ARG A 1 372 ? -34.782 -6.026 29.312 1.00 93.12 372 ARG A CA 1
ATOM 2686 C C . ARG A 1 372 ? -34.365 -4.842 28.450 1.00 93.12 372 ARG A C 1
ATOM 2688 O O . ARG A 1 372 ? -33.167 -4.640 28.277 1.00 93.12 372 ARG A O 1
ATOM 2695 N N . VAL A 1 373 ? -35.293 -4.055 27.903 1.00 95.62 373 VAL A N 1
ATOM 2696 C CA . VAL A 1 373 ? -34.984 -2.902 27.048 1.00 95.62 373 VAL A CA 1
ATOM 2697 C C . VAL A 1 373 ? -35.018 -1.611 27.860 1.00 95.62 373 VAL A C 1
ATOM 2699 O O . VAL A 1 373 ? -35.996 -1.291 28.526 1.00 95.62 373 VAL A O 1
ATOM 2702 N N . ARG A 1 374 ? -33.948 -0.818 27.769 1.00 94.94 374 ARG A N 1
ATOM 2703 C CA . ARG A 1 374 ? -33.886 0.538 28.329 1.00 94.94 374 ARG A CA 1
ATOM 2704 C C . ARG A 1 374 ? -33.485 1.531 27.252 1.00 94.94 374 ARG A C 1
ATOM 2706 O O . ARG A 1 374 ? -32.505 1.315 26.544 1.00 94.94 374 ARG A O 1
ATOM 2713 N N . LEU A 1 375 ? -34.221 2.635 27.163 1.00 95.94 375 LEU A N 1
ATOM 2714 C CA . LEU A 1 375 ? -33.890 3.760 26.294 1.00 95.94 375 LEU A CA 1
ATOM 2715 C C . LEU A 1 375 ? -33.126 4.824 27.086 1.00 95.94 375 LEU A C 1
ATOM 2717 O O . LEU A 1 375 ? -33.604 5.321 28.103 1.00 95.94 375 LEU A O 1
ATOM 2721 N N . MET A 1 376 ? -31.964 5.211 26.577 1.00 95.88 376 MET A N 1
ATOM 2722 C CA . MET A 1 376 ? -31.220 6.388 27.001 1.00 95.88 376 MET A CA 1
ATOM 2723 C C . MET A 1 376 ? -31.229 7.400 25.859 1.00 95.88 376 MET A C 1
ATOM 2725 O O . MET A 1 376 ? -30.718 7.109 24.782 1.00 95.88 376 MET A O 1
ATOM 2729 N N . GLN A 1 377 ? -31.774 8.591 26.096 1.00 96.56 377 GLN A N 1
ATOM 2730 C CA . GLN A 1 377 ? -31.752 9.677 25.116 1.00 96.56 377 GLN A CA 1
ATOM 2731 C C . GLN A 1 377 ? -30.705 10.719 25.502 1.00 96.56 377 GLN A C 1
ATOM 2733 O O . GLN A 1 377 ? -30.640 11.149 26.654 1.00 96.56 377 GLN A O 1
ATOM 2738 N N . ARG A 1 378 ? -29.891 11.136 24.534 1.00 96.38 378 ARG A N 1
ATOM 2739 C CA . ARG A 1 378 ? -28.967 12.267 24.658 1.00 96.38 378 ARG A CA 1
ATOM 2740 C C . ARG A 1 378 ? -29.539 13.444 23.876 1.00 96.38 378 ARG A C 1
ATOM 2742 O O . ARG A 1 378 ? -30.056 13.268 22.778 1.00 96.38 378 ARG A O 1
ATOM 2749 N N . THR A 1 379 ? -29.398 14.651 24.409 1.00 94.38 379 THR A N 1
ATOM 2750 C CA . THR A 1 379 ? -29.838 15.892 23.755 1.00 94.38 379 THR A CA 1
ATOM 2751 C C . THR A 1 379 ? -28.649 16.815 23.456 1.00 94.38 379 THR A C 1
ATOM 2753 O O . THR A 1 379 ? -27.631 16.764 24.160 1.00 94.38 379 THR A O 1
ATOM 2756 N N . PRO A 1 380 ? -28.705 17.644 22.394 1.00 91.44 380 PRO A N 1
ATOM 2757 C CA . PRO A 1 380 ? -27.709 18.693 22.170 1.00 91.44 380 PRO A CA 1
ATOM 2758 C C . PRO A 1 380 ? -27.587 19.628 23.394 1.00 91.44 380 PRO A C 1
ATOM 2760 O O . PRO A 1 380 ? -28.591 19.870 24.059 1.00 91.44 380 PRO A O 1
ATOM 2763 N N . PRO A 1 381 ? -26.387 20.154 23.717 1.00 90.12 381 PRO A N 1
ATOM 2764 C CA . PRO A 1 381 ? -25.139 20.047 22.956 1.00 90.12 381 PRO A CA 1
ATOM 2765 C C . PRO A 1 381 ? -24.378 18.729 23.177 1.00 90.12 381 PRO A C 1
ATOM 2767 O O . PRO A 1 381 ? -23.370 18.494 22.516 1.00 90.12 381 PRO A O 1
ATOM 2770 N N . ASN A 1 382 ? -24.839 17.863 24.084 1.00 89.62 382 ASN A N 1
ATOM 2771 C CA . ASN A 1 382 ? -24.139 16.637 24.480 1.00 89.62 382 ASN A CA 1
ATOM 2772 C C . ASN A 1 382 ? -24.372 15.456 23.521 1.00 89.62 382 ASN A C 1
ATOM 2774 O O . ASN A 1 382 ? -23.595 14.505 23.526 1.00 89.62 382 ASN A O 1
ATOM 2778 N N . ALA A 1 383 ? -25.408 15.518 22.686 1.00 92.25 383 ALA A N 1
ATOM 2779 C CA . ALA A 1 383 ? -25.691 14.551 21.628 1.00 92.25 383 ALA A CA 1
ATOM 2780 C C . ALA A 1 383 ? -24.852 14.775 20.356 1.00 92.25 383 ALA A C 1
ATOM 2782 O O . ALA A 1 383 ? -24.320 15.862 20.126 1.00 92.25 383 ALA A O 1
ATOM 2783 N N . ARG A 1 384 ? -24.772 13.755 19.493 1.00 90.25 384 ARG A N 1
ATOM 2784 C CA . ARG A 1 384 ? -24.123 13.787 18.161 1.00 90.25 384 ARG A CA 1
ATOM 2785 C C . ARG A 1 384 ? -22.625 14.113 18.174 1.00 90.25 384 ARG A C 1
ATOM 2787 O O . ARG A 1 384 ? -22.063 14.537 17.165 1.00 90.25 384 ARG A O 1
ATOM 2794 N N . GLN A 1 385 ? -21.947 13.864 19.293 1.00 89.06 385 GLN A N 1
ATOM 2795 C CA . GLN A 1 385 ? -20.495 14.056 19.427 1.00 89.06 385 GLN A CA 1
ATOM 2796 C C . GLN A 1 385 ? -19.669 12.840 18.960 1.00 89.06 385 GLN A C 1
ATOM 2798 O O . GLN A 1 385 ? -18.440 12.846 19.036 1.00 89.06 385 GLN A O 1
ATOM 2803 N N . GLY A 1 386 ? -20.337 11.801 18.449 1.00 87.56 386 GLY A N 1
ATOM 2804 C CA . GLY A 1 386 ? -19.730 10.567 17.953 1.00 87.56 386 GLY A CA 1
ATOM 2805 C C . GLY A 1 386 ? -20.084 9.349 18.807 1.00 87.56 386 GLY A C 1
ATOM 2806 O O . GLY A 1 386 ? -20.410 9.465 19.989 1.00 87.56 386 GLY A O 1
ATOM 2807 N N . LYS A 1 387 ? -19.981 8.160 18.197 1.00 91.19 387 LYS A N 1
ATOM 2808 C CA . LYS A 1 387 ? -20.385 6.879 18.802 1.00 91.19 387 LYS A CA 1
ATOM 2809 C C . LYS A 1 387 ? -19.696 6.613 20.146 1.00 91.19 387 LYS A C 1
ATOM 2811 O O . LYS A 1 387 ? -20.364 6.195 21.083 1.00 91.19 387 LYS A O 1
ATOM 2816 N N . GLY A 1 388 ? -18.400 6.910 20.268 1.00 93.88 388 GLY A N 1
ATOM 2817 C CA . GLY A 1 388 ? -17.654 6.717 21.518 1.00 93.88 388 GLY A CA 1
ATOM 2818 C C . GLY A 1 388 ? -18.230 7.491 22.710 1.00 93.88 388 GLY A C 1
ATOM 2819 O O . GLY A 1 388 ? -18.385 6.923 23.784 1.00 93.88 388 GLY A O 1
ATOM 2820 N N . GLU A 1 389 ? -18.632 8.750 22.514 1.00 94.62 389 GLU A N 1
ATOM 2821 C CA . GLU A 1 389 ? -19.239 9.564 23.580 1.00 94.62 389 GLU A CA 1
ATOM 2822 C C . GLU A 1 389 ? -20.619 9.028 23.991 1.00 94.62 389 GLU A C 1
ATOM 2824 O O . GLU A 1 389 ? -20.973 9.059 25.168 1.00 94.62 389 GLU A O 1
ATOM 2829 N N . ALA A 1 390 ? -21.386 8.482 23.040 1.00 95.31 390 ALA A N 1
ATOM 2830 C CA . ALA A 1 390 ? -22.673 7.847 23.331 1.00 95.31 390 ALA A CA 1
ATOM 2831 C C . ALA A 1 390 ? -22.490 6.577 24.178 1.00 95.31 390 ALA A C 1
ATOM 2833 O O . ALA A 1 390 ? -23.218 6.362 25.145 1.00 95.31 390 ALA A O 1
ATOM 2834 N N . LEU A 1 391 ? -21.472 5.770 23.857 1.00 96.56 391 LEU A N 1
ATOM 2835 C CA . LEU A 1 391 ? -21.114 4.570 24.617 1.00 96.56 391 LEU A CA 1
ATOM 2836 C C . LEU A 1 391 ? -20.581 4.905 26.021 1.00 96.56 391 LEU A C 1
ATOM 2838 O O . LEU A 1 391 ? -20.963 4.239 26.982 1.00 96.56 391 LEU A O 1
ATOM 2842 N N . ASN A 1 392 ? -19.756 5.951 26.166 1.00 96.88 392 ASN A N 1
ATOM 2843 C CA . ASN A 1 392 ? -19.298 6.436 27.476 1.00 96.88 392 ASN A CA 1
ATOM 2844 C C . ASN A 1 392 ? -20.486 6.840 28.362 1.00 96.88 392 ASN A C 1
ATOM 2846 O O . ASN A 1 392 ? -20.577 6.411 29.511 1.00 96.88 392 ASN A O 1
ATOM 2850 N N . ALA A 1 393 ? -21.425 7.615 27.809 1.00 95.88 393 ALA A N 1
ATOM 2851 C CA . ALA A 1 393 ? -22.614 8.057 28.530 1.00 95.88 393 ALA A CA 1
ATOM 2852 C C . ALA A 1 393 ? -23.480 6.865 28.985 1.00 95.88 393 ALA A C 1
ATOM 2854 O O . ALA A 1 393 ? -23.993 6.861 30.104 1.00 95.88 393 ALA A O 1
ATOM 2855 N N . ALA A 1 394 ? -23.582 5.821 28.157 1.00 95.56 394 ALA A N 1
ATOM 2856 C CA . ALA A 1 394 ? -24.288 4.596 28.518 1.00 95.56 394 ALA A CA 1
ATOM 2857 C C . ALA A 1 394 ? -23.599 3.817 29.645 1.00 95.56 394 ALA A C 1
ATOM 2859 O O . ALA A 1 394 ? -24.284 3.334 30.537 1.00 95.56 394 ALA A O 1
ATOM 2860 N N . ILE A 1 395 ? -22.264 3.717 29.660 1.00 94.81 395 ILE A N 1
ATOM 2861 C CA . ILE A 1 395 ? -21.537 3.067 30.767 1.00 94.81 395 ILE A CA 1
ATOM 2862 C C . ILE A 1 395 ? -21.704 3.824 32.086 1.00 94.81 395 ILE A C 1
ATOM 2864 O O . ILE A 1 395 ? -21.894 3.185 33.127 1.00 94.81 395 ILE A O 1
ATOM 2868 N N . ALA A 1 396 ? -21.670 5.158 32.049 1.00 93.38 396 ALA A N 1
ATOM 2869 C CA . ALA A 1 396 ? -21.953 5.979 33.223 1.00 93.38 396 ALA A CA 1
ATOM 2870 C C . ALA A 1 396 ? -23.371 5.693 33.743 1.00 93.38 396 ALA A C 1
ATOM 2872 O O . ALA A 1 396 ? -23.543 5.274 34.886 1.00 93.38 396 ALA A O 1
ATOM 2873 N N . ARG A 1 397 ? -24.374 5.757 32.856 1.00 92.19 397 ARG A N 1
ATOM 2874 C CA . ARG A 1 397 ? -25.777 5.496 33.204 1.00 92.19 397 ARG A CA 1
ATOM 2875 C C . ARG A 1 397 ? -26.035 4.067 33.683 1.00 92.19 397 ARG A C 1
ATOM 2877 O O . ARG A 1 397 ? -26.883 3.853 34.546 1.00 92.19 397 ARG A O 1
ATOM 2884 N N . LEU A 1 398 ? -25.328 3.086 33.122 1.00 90.06 398 LEU A N 1
ATOM 2885 C CA . LEU A 1 398 ? -25.396 1.684 33.531 1.00 90.06 398 LEU A CA 1
ATOM 2886 C C . LEU A 1 398 ? -24.853 1.471 34.939 1.00 90.06 398 LEU A C 1
ATOM 2888 O O . LEU A 1 398 ? -25.417 0.661 35.673 1.00 90.06 398 LEU A O 1
ATOM 2892 N N . SER A 1 399 ? -23.789 2.189 35.309 1.00 84.75 399 SER A N 1
ATOM 2893 C CA . SER A 1 399 ? -23.171 2.100 36.638 1.00 84.75 399 SER A CA 1
ATOM 2894 C C . SER A 1 399 ? -24.104 2.570 37.756 1.00 84.75 399 SER A C 1
ATOM 2896 O O . SER A 1 399 ? -23.985 2.083 38.871 1.00 84.75 399 SER A O 1
ATOM 2898 N N . GLU A 1 400 ? -25.066 3.436 37.441 1.00 86.06 400 GLU A N 1
ATOM 2899 C CA . GLU A 1 400 ? -26.129 3.899 38.348 1.00 86.06 400 GLU A CA 1
ATOM 2900 C C . GLU A 1 400 ? -27.385 3.012 38.314 1.00 86.06 400 GLU A C 1
ATOM 2902 O O . GLU A 1 400 ? -28.392 3.308 38.953 1.00 86.06 400 GLU A O 1
ATOM 2907 N N . SER A 1 401 ? -27.394 1.970 37.484 1.00 86.12 401 SER A N 1
ATOM 2908 C CA . SER A 1 401 ? -28.606 1.224 37.173 1.00 86.12 401 SER A CA 1
ATOM 2909 C C . SER A 1 401 ? -28.704 -0.079 37.964 1.00 86.12 401 SER A C 1
ATOM 2911 O O . SER A 1 401 ? -27.707 -0.776 38.155 1.00 86.12 401 SER A O 1
ATOM 2913 N N . SER A 1 402 ? -29.934 -0.488 38.291 1.00 87.38 402 SER A N 1
ATOM 2914 C CA . SER A 1 402 ? -30.211 -1.757 38.987 1.00 87.38 402 SER A CA 1
ATOM 2915 C C . SER A 1 402 ? -29.738 -3.013 38.240 1.00 87.38 402 SER A C 1
ATOM 2917 O O . SER A 1 402 ? -29.698 -4.095 38.812 1.00 87.38 402 SER A O 1
ATOM 2919 N N . TRP A 1 403 ? -29.345 -2.904 36.963 1.00 88.25 403 TRP A N 1
ATOM 2920 C CA . TRP A 1 403 ? -28.788 -4.039 36.221 1.00 88.25 403 TRP A CA 1
ATOM 2921 C C . TRP A 1 403 ? -27.421 -4.481 36.746 1.00 88.25 403 TRP A C 1
ATOM 2923 O O . TRP A 1 403 ? -27.080 -5.653 36.592 1.00 88.25 403 TRP A O 1
ATOM 2933 N N . LEU A 1 404 ? -26.642 -3.571 37.341 1.00 88.62 404 LEU A N 1
ATOM 2934 C CA . LEU A 1 404 ? -25.293 -3.868 37.833 1.00 88.62 404 LEU A CA 1
ATOM 2935 C C . LEU A 1 404 ? -25.209 -3.963 39.360 1.00 88.62 404 LEU A C 1
ATOM 2937 O O . LEU A 1 404 ? -24.156 -4.316 39.886 1.00 88.62 404 LEU A O 1
ATOM 2941 N N . GLU A 1 405 ? -26.297 -3.665 40.066 1.00 86.19 405 GLU A N 1
ATOM 2942 C CA . GLU A 1 405 ? -26.347 -3.700 41.525 1.00 86.19 405 GLU A CA 1
ATOM 2943 C C . GLU A 1 405 ? -26.055 -5.114 42.054 1.00 86.19 405 GLU A C 1
ATOM 2945 O O . GLU A 1 405 ? -26.593 -6.104 41.557 1.00 86.19 405 GLU A O 1
ATOM 2950 N N . GLY A 1 406 ? -25.132 -5.218 43.017 1.00 84.31 406 GLY A N 1
ATOM 2951 C CA . GLY A 1 406 ? -24.707 -6.492 43.610 1.00 84.31 406 GLY A CA 1
ATOM 2952 C C . GLY A 1 406 ? -23.927 -7.438 42.682 1.00 84.31 406 GLY A C 1
ATOM 2953 O O . GLY A 1 406 ? -23.564 -8.533 43.109 1.00 84.31 406 GLY A O 1
ATOM 2954 N N . ARG A 1 407 ? -23.645 -7.052 41.428 1.00 90.44 407 ARG A N 1
ATOM 2955 C CA . ARG A 1 407 ? -22.925 -7.895 40.461 1.00 90.44 407 ARG A CA 1
ATOM 2956 C C . ARG A 1 407 ? -21.440 -7.552 40.403 1.00 90.44 407 ARG A C 1
ATOM 2958 O O . ARG A 1 407 ? -21.054 -6.391 40.287 1.00 90.44 407 ARG A O 1
ATOM 2965 N N . ASP A 1 408 ? -20.606 -8.587 40.391 1.00 92.19 408 ASP A N 1
ATOM 2966 C CA . ASP A 1 408 ? -19.167 -8.461 40.164 1.00 92.19 408 ASP A CA 1
ATOM 2967 C C . ASP A 1 408 ? -18.883 -7.912 38.742 1.00 92.19 408 ASP A C 1
ATOM 2969 O O . ASP A 1 408 ? -19.306 -8.528 37.753 1.00 92.19 408 ASP A O 1
ATOM 2973 N N . PRO A 1 409 ? -18.154 -6.783 38.592 1.00 93.25 409 PRO A N 1
ATOM 2974 C CA . PRO A 1 409 ? -17.745 -6.249 37.292 1.00 93.25 409 PRO A CA 1
ATOM 2975 C C . PRO A 1 409 ? -16.954 -7.229 36.416 1.00 93.25 409 PRO A C 1
ATOM 2977 O O . PRO A 1 409 ? -16.943 -7.063 35.193 1.00 93.25 409 PRO A O 1
ATOM 2980 N N . ASP A 1 410 ? -16.305 -8.247 36.992 1.00 94.12 410 ASP A N 1
ATOM 2981 C CA . ASP A 1 410 ? -15.629 -9.293 36.221 1.00 94.12 410 ASP A CA 1
ATOM 2982 C C . ASP A 1 410 ? -16.601 -10.282 35.551 1.00 94.12 410 ASP A C 1
ATOM 2984 O O . ASP A 1 410 ? -16.239 -10.963 34.583 1.00 94.12 410 ASP A O 1
ATOM 2988 N N . ARG A 1 411 ? -17.852 -10.325 36.025 1.00 94.38 411 ARG A N 1
ATOM 2989 C CA . ARG A 1 411 ? -18.939 -11.179 35.521 1.00 94.38 411 ARG A CA 1
ATOM 2990 C C . ARG A 1 411 ? -19.926 -10.448 34.613 1.00 94.38 411 ARG A C 1
ATOM 2992 O O . ARG A 1 411 ? -20.869 -11.060 34.114 1.00 94.38 411 ARG A O 1
ATOM 2999 N N . ILE A 1 412 ? -19.695 -9.163 34.352 1.00 95.81 412 ILE A N 1
ATOM 3000 C CA . ILE A 1 412 ? -20.501 -8.363 33.428 1.00 95.81 412 ILE A CA 1
ATOM 3001 C C . ILE A 1 412 ? -19.758 -8.204 32.101 1.00 95.81 412 ILE A C 1
ATOM 3003 O O . ILE A 1 412 ? -18.617 -7.735 32.058 1.00 95.81 412 ILE A O 1
ATOM 3007 N N . VAL A 1 413 ? -20.435 -8.542 31.004 1.00 97.56 413 VAL A N 1
ATOM 3008 C CA . VAL A 1 413 ? -19.918 -8.390 29.642 1.00 97.56 413 VAL A CA 1
ATOM 3009 C C . VAL A 1 413 ? -20.747 -7.355 28.889 1.00 97.56 413 VAL A C 1
ATOM 3011 O O . VAL A 1 413 ? -21.907 -7.574 28.553 1.00 97.56 413 VAL A O 1
ATOM 3014 N N . VAL A 1 414 ? -20.132 -6.221 28.584 1.00 97.81 414 VAL A N 1
ATOM 3015 C CA . VAL A 1 414 ? -20.704 -5.163 27.752 1.00 97.81 414 VAL A CA 1
ATOM 3016 C C . VAL A 1 414 ? -20.537 -5.543 26.285 1.00 97.81 414 VAL A C 1
ATOM 3018 O O . VAL A 1 414 ? -19.427 -5.826 25.838 1.00 97.81 414 VAL A O 1
ATOM 3021 N N . VAL A 1 415 ? -21.626 -5.529 25.526 1.00 97.94 415 VAL A N 1
ATOM 3022 C CA . VAL A 1 415 ? -21.656 -5.925 24.118 1.00 97.94 415 VAL A CA 1
ATOM 3023 C C . VAL A 1 415 ? -22.013 -4.726 23.254 1.00 97.94 415 VAL A C 1
ATOM 3025 O O . VAL A 1 415 ? -23.090 -4.170 23.408 1.00 97.94 415 VAL A O 1
ATOM 3028 N N . VAL A 1 416 ? -21.156 -4.324 22.319 1.00 98.06 416 VAL A N 1
ATOM 3029 C CA . VAL A 1 416 ? -21.485 -3.254 21.361 1.00 98.06 416 VAL A CA 1
ATOM 3030 C C . VAL A 1 416 ? -22.003 -3.874 20.070 1.00 98.06 416 VAL A C 1
ATOM 3032 O O . VAL A 1 416 ? -21.299 -4.655 19.418 1.00 98.06 416 VAL A O 1
ATOM 3035 N N . VAL A 1 417 ? -23.231 -3.513 19.699 1.00 96.44 417 VAL A N 1
ATOM 3036 C CA . VAL A 1 417 ? -23.897 -3.958 18.469 1.00 96.44 417 VAL A CA 1
ATOM 3037 C C . VAL A 1 417 ? -24.503 -2.744 17.778 1.00 96.44 417 VAL A C 1
ATOM 3039 O O . VAL A 1 417 ? -25.188 -1.945 18.408 1.00 96.44 417 VAL A O 1
ATOM 3042 N N . ASP A 1 418 ? -24.244 -2.589 16.482 1.00 93.75 418 ASP A N 1
ATOM 3043 C CA . ASP A 1 418 ? -24.861 -1.512 15.702 1.00 93.75 418 ASP A CA 1
ATOM 3044 C C . ASP A 1 418 ? -26.381 -1.723 15.578 1.00 93.75 418 ASP A C 1
ATOM 3046 O O . ASP A 1 418 ? -26.865 -2.853 15.608 1.00 93.75 418 ASP A O 1
ATOM 3050 N N . ALA A 1 419 ? -27.147 -0.646 15.385 1.00 91.25 419 ALA A N 1
ATOM 3051 C CA . ALA A 1 419 ? -28.611 -0.703 15.322 1.00 91.25 419 ALA A CA 1
ATOM 3052 C C . ALA A 1 419 ? -29.176 -1.585 14.187 1.00 91.25 419 ALA A C 1
ATOM 3054 O O . ALA A 1 419 ? -30.344 -1.953 14.239 1.00 91.25 419 ALA A O 1
ATOM 3055 N N . ASP A 1 420 ? -28.380 -1.940 13.172 1.00 88.62 420 ASP A N 1
ATOM 3056 C CA . ASP A 1 420 ? -28.720 -2.882 12.092 1.00 88.62 420 ASP A CA 1
ATOM 3057 C C . ASP A 1 420 ? -28.072 -4.275 12.256 1.00 88.62 420 ASP A C 1
ATOM 3059 O O . ASP A 1 420 ? -28.180 -5.136 11.376 1.00 88.62 420 ASP A O 1
ATOM 3063 N N . GLY A 1 421 ? -27.371 -4.499 13.370 1.00 91.25 421 GLY A N 1
ATOM 3064 C CA . GLY A 1 421 ? -26.651 -5.728 13.672 1.00 91.25 421 GLY A CA 1
ATOM 3065 C C . GLY A 1 421 ? -27.576 -6.888 14.040 1.00 91.25 421 GLY A C 1
ATOM 3066 O O . GLY A 1 421 ? -28.456 -6.778 14.890 1.00 91.25 421 GLY A O 1
ATOM 3067 N N . ARG A 1 422 ? -27.341 -8.047 13.422 1.00 93.88 422 ARG A N 1
ATOM 3068 C CA . ARG A 1 422 ? -28.030 -9.314 13.701 1.00 93.88 422 ARG A CA 1
ATOM 3069 C C . ARG A 1 422 ? -27.022 -10.297 14.271 1.00 93.88 422 ARG A C 1
ATOM 3071 O O . ARG A 1 422 ? -26.211 -10.846 13.531 1.00 93.88 422 ARG A O 1
ATOM 3078 N N . VAL A 1 423 ? -27.025 -10.469 15.581 1.00 94.69 423 VAL A N 1
ATOM 3079 C CA . VAL A 1 423 ? -26.106 -11.379 16.272 1.00 94.69 423 VAL A CA 1
ATOM 3080 C C . VAL A 1 423 ? -26.582 -12.823 16.072 1.00 94.69 423 VAL A C 1
ATOM 3082 O O . VAL A 1 423 ? -27.782 -13.078 16.163 1.00 94.69 423 VAL A O 1
ATOM 3085 N N . ASP A 1 424 ? -25.677 -13.763 15.773 1.00 95.19 424 ASP A N 1
ATOM 3086 C CA . ASP A 1 424 ? -26.050 -15.181 15.660 1.00 95.19 424 ASP A CA 1
ATOM 3087 C C . ASP A 1 424 ? -26.687 -15.675 16.979 1.00 95.19 424 ASP A C 1
ATOM 3089 O O . ASP A 1 424 ? -26.163 -15.333 18.047 1.00 95.19 424 ASP A O 1
ATOM 3093 N N . PRO A 1 425 ? -27.741 -16.519 16.949 1.00 93.56 425 PRO A N 1
ATOM 3094 C CA . PRO A 1 425 ? -28.445 -16.962 18.158 1.00 93.56 425 PRO A CA 1
ATOM 3095 C C . PRO A 1 425 ? -27.544 -17.602 19.220 1.00 93.56 425 PRO A C 1
ATOM 3097 O O . PRO A 1 425 ? -27.733 -17.401 20.414 1.00 93.56 425 PRO A O 1
ATOM 3100 N N . HIS A 1 426 ? -26.510 -18.334 18.803 1.00 94.06 426 HIS A N 1
ATOM 3101 C CA . HIS A 1 426 ? -25.571 -19.012 19.701 1.00 94.06 426 HIS A CA 1
ATOM 3102 C C . HIS A 1 426 ? -24.392 -18.132 20.153 1.00 94.06 426 HIS A C 1
ATOM 3104 O O . HIS A 1 426 ? -23.463 -18.640 20.788 1.00 94.06 426 HIS A O 1
ATOM 3110 N N . SER A 1 427 ? -24.382 -16.828 19.840 1.00 94.06 427 SER A N 1
ATOM 3111 C CA . SER A 1 427 ? -23.221 -15.955 20.089 1.00 94.06 427 SER A CA 1
ATOM 3112 C C . SER A 1 427 ? -22.848 -15.856 21.565 1.00 94.06 427 SER A C 1
ATOM 3114 O O . SER A 1 427 ? -21.664 -15.948 21.885 1.00 94.06 427 SER A O 1
ATOM 3116 N N . LEU A 1 428 ? -23.829 -15.727 22.469 1.00 94.25 428 LEU A N 1
ATOM 3117 C CA . LEU A 1 428 ? -23.568 -15.640 23.913 1.00 94.25 428 LEU A CA 1
ATOM 3118 C C . LEU A 1 428 ? -22.886 -16.915 24.426 1.00 94.25 428 LEU A C 1
ATOM 3120 O O . LEU A 1 428 ? -21.814 -16.849 25.026 1.00 94.25 428 LEU A O 1
ATOM 3124 N N . SER A 1 429 ? -23.438 -18.085 24.088 1.00 91.75 429 SER A N 1
ATOM 3125 C CA . SER A 1 429 ? -22.855 -19.385 24.446 1.00 91.75 429 SER A CA 1
ATOM 3126 C C . SER A 1 429 ? -21.491 -19.644 23.800 1.00 91.75 429 SER A C 1
ATOM 3128 O O . SER A 1 429 ? -20.651 -20.318 24.391 1.00 91.75 429 SER A O 1
ATOM 3130 N N . ALA A 1 430 ? -21.240 -19.105 22.604 1.00 93.00 430 ALA A N 1
ATOM 3131 C CA . ALA A 1 430 ? -19.962 -19.255 21.913 1.00 93.00 430 ALA A CA 1
ATOM 3132 C C . ALA A 1 430 ? -18.865 -18.355 22.502 1.00 93.00 430 ALA A C 1
ATOM 3134 O O . ALA A 1 430 ? -17.692 -18.727 22.496 1.00 93.00 430 ALA A O 1
ATOM 3135 N N . VAL A 1 431 ? -19.232 -17.170 22.996 1.00 94.94 431 VAL A N 1
ATOM 3136 C CA . VAL A 1 431 ? -18.298 -16.184 23.552 1.00 94.94 431 VAL A CA 1
ATOM 3137 C C . VAL A 1 431 ? -18.025 -16.417 25.039 1.00 94.94 431 VAL A C 1
ATOM 3139 O O . VAL A 1 431 ? -16.882 -16.253 25.464 1.00 94.94 431 VAL A O 1
ATOM 3142 N N . ALA A 1 432 ? -19.016 -16.845 25.826 1.00 94.00 432 ALA A N 1
ATOM 3143 C CA . ALA A 1 432 ? -18.879 -17.034 27.274 1.00 94.00 432 ALA A CA 1
ATOM 3144 C C . ALA A 1 432 ? -17.628 -17.838 27.708 1.00 94.00 432 ALA A C 1
ATOM 3146 O O . ALA A 1 432 ? -16.927 -17.381 28.614 1.00 94.00 432 ALA A O 1
ATOM 3147 N N . PRO A 1 433 ? -17.244 -18.956 27.048 1.00 93.25 433 PRO A N 1
ATOM 3148 C CA . PRO A 1 433 ? -16.064 -19.733 27.439 1.00 93.25 433 PRO A CA 1
ATOM 3149 C C . PRO A 1 433 ? -14.741 -18.958 27.390 1.00 93.25 433 PRO A C 1
ATOM 3151 O O . PRO A 1 433 ? -13.794 -19.315 28.088 1.00 93.25 433 PRO A O 1
ATOM 3154 N N . TYR A 1 434 ? -14.648 -17.898 26.583 1.00 93.94 434 TYR A N 1
ATOM 3155 C CA . TYR A 1 434 ? -13.440 -17.077 26.493 1.00 93.94 434 TYR A CA 1
ATOM 3156 C C . TYR A 1 434 ? -13.206 -16.247 27.762 1.00 93.94 434 TYR A C 1
ATOM 3158 O O . TYR A 1 434 ? -12.057 -16.023 28.136 1.00 93.94 434 TYR A O 1
ATOM 3166 N N . PHE A 1 435 ? -14.276 -15.834 28.447 1.00 95.31 435 PHE A N 1
ATOM 3167 C CA . PHE A 1 435 ? -14.200 -15.029 29.669 1.00 95.31 435 PHE A CA 1
ATOM 3168 C C . PHE A 1 435 ? -13.929 -15.850 30.934 1.00 95.31 435 PHE A C 1
ATOM 3170 O O . PHE A 1 435 ? -13.697 -15.256 31.984 1.00 95.31 435 PHE A O 1
ATOM 3177 N N . ALA A 1 436 ? -13.871 -17.185 30.839 1.00 91.44 436 ALA A N 1
ATOM 3178 C CA . ALA A 1 436 ? -13.388 -18.040 31.926 1.00 91.44 436 ALA A CA 1
ATOM 3179 C C . ALA A 1 436 ? -11.903 -17.787 32.261 1.00 91.44 436 ALA A C 1
ATOM 3181 O O . ALA A 1 436 ? -11.438 -18.120 33.348 1.00 91.44 436 ALA A O 1
ATOM 3182 N N . ASP A 1 437 ? -11.140 -17.207 31.328 1.00 92.00 437 ASP A N 1
ATOM 3183 C CA . ASP A 1 437 ? -9.806 -16.681 31.601 1.00 92.00 437 ASP A CA 1
ATOM 3184 C C . ASP A 1 437 ? -9.930 -15.246 32.159 1.00 92.00 437 ASP A C 1
ATOM 3186 O O . ASP A 1 437 ? -10.357 -14.337 31.434 1.00 92.00 437 ASP A O 1
ATOM 3190 N N . PRO A 1 438 ? -9.540 -14.989 33.424 1.00 93.44 438 PRO A N 1
ATOM 3191 C CA . PRO A 1 438 ? -9.662 -13.669 34.038 1.00 93.44 438 PRO A CA 1
ATOM 3192 C C . PRO A 1 438 ? -8.740 -12.625 33.392 1.00 93.44 438 PRO A C 1
ATOM 3194 O O . PRO A 1 438 ? -8.894 -11.445 33.658 1.00 93.44 438 PRO A O 1
ATOM 3197 N N . THR A 1 439 ? -7.833 -13.001 32.489 1.00 94.94 439 THR A N 1
ATOM 3198 C CA . THR A 1 439 ? -6.997 -12.039 31.749 1.00 94.94 439 THR A CA 1
ATOM 3199 C C . THR A 1 439 ? -7.631 -11.550 30.442 1.00 94.94 439 THR A C 1
ATOM 3201 O O . THR A 1 439 ? -7.098 -10.642 29.800 1.00 94.94 439 THR A O 1
ATOM 3204 N N . VAL A 1 440 ? -8.754 -12.139 30.009 1.00 97.50 440 VAL A N 1
ATOM 3205 C CA . VAL A 1 440 ? -9.459 -11.739 28.781 1.00 97.50 440 VAL A CA 1
ATOM 3206 C C . VAL A 1 440 ? -10.349 -10.533 29.063 1.00 97.50 440 VAL A C 1
ATOM 3208 O O . VAL A 1 440 ? -11.366 -10.643 29.740 1.00 97.50 440 VAL A O 1
ATOM 3211 N N . GLY A 1 441 ? -9.961 -9.380 28.519 1.00 97.94 441 GLY A N 1
ATOM 3212 C CA . GLY A 1 441 ? -10.721 -8.137 28.641 1.00 97.94 441 GLY A CA 1
ATOM 3213 C C . GLY A 1 441 ? -11.741 -7.951 27.522 1.00 97.94 441 GLY A C 1
ATOM 3214 O O . GLY A 1 441 ? -12.753 -7.287 27.732 1.00 97.94 441 GLY A O 1
ATOM 3215 N N . ALA A 1 442 ? -11.510 -8.546 26.345 1.00 98.38 442 ALA A N 1
ATOM 3216 C CA . ALA A 1 442 ? -12.430 -8.431 25.219 1.00 98.38 442 ALA A CA 1
ATOM 3217 C C . ALA A 1 442 ? -12.422 -9.643 24.277 1.00 98.38 442 ALA A C 1
ATOM 3219 O O . ALA A 1 442 ? -11.409 -10.323 24.113 1.00 98.38 442 ALA A O 1
ATOM 3220 N N . VAL A 1 443 ? -13.548 -9.871 23.602 1.00 98.56 443 VAL A N 1
ATOM 3221 C CA . VAL A 1 443 ? -13.742 -10.880 22.559 1.00 98.56 443 VAL A CA 1
ATOM 3222 C C . VAL A 1 443 ? -14.445 -10.238 21.362 1.00 98.56 443 VAL A C 1
ATOM 3224 O O . VAL A 1 443 ? -15.507 -9.640 21.499 1.00 98.56 443 VAL A O 1
ATOM 3227 N N . GLN A 1 444 ? -13.869 -10.382 20.173 1.00 98.25 444 GLN A N 1
ATOM 3228 C CA . GLN A 1 444 ? -14.486 -9.980 18.907 1.00 98.25 444 GLN A CA 1
ATOM 3229 C C . GLN A 1 444 ? -15.104 -11.208 18.224 1.00 98.25 444 GLN A C 1
ATOM 3231 O O . GLN A 1 444 ? -14.427 -12.231 18.091 1.00 98.25 444 GLN A O 1
ATOM 3236 N N . ILE A 1 445 ? -16.349 -11.113 17.749 1.00 97.88 445 ILE A N 1
ATOM 3237 C CA . ILE A 1 445 ? -16.949 -12.130 16.860 1.00 97.88 445 ILE A CA 1
ATOM 3238 C C . ILE A 1 445 ? -16.752 -11.764 15.381 1.00 97.88 445 ILE A C 1
ATOM 3240 O O . ILE A 1 445 ? -16.323 -10.655 15.053 1.00 97.88 445 ILE A O 1
ATOM 3244 N N . GLY A 1 446 ? -17.012 -12.702 14.466 1.00 96.38 446 GLY A N 1
ATOM 3245 C CA . GLY A 1 446 ? -16.959 -12.432 13.026 1.00 96.38 446 GLY A CA 1
ATOM 3246 C C . GLY A 1 446 ? -17.961 -11.357 12.586 1.00 96.38 446 GLY A C 1
ATOM 3247 O O . GLY A 1 446 ? -18.967 -11.126 13.249 1.00 96.38 446 GLY A O 1
ATOM 3248 N N . VAL A 1 447 ? -17.711 -10.724 11.440 1.00 96.12 447 VAL A N 1
ATOM 3249 C CA . VAL A 1 447 ? -18.655 -9.787 10.812 1.00 96.12 447 VAL A CA 1
ATOM 3250 C C . VAL A 1 447 ? -19.052 -10.337 9.452 1.00 96.12 447 VAL A C 1
ATOM 3252 O O . VAL A 1 447 ? -18.211 -10.822 8.695 1.00 96.12 447 VAL A O 1
ATOM 3255 N N . ARG A 1 448 ? -20.345 -10.289 9.151 1.00 95.88 448 ARG A N 1
ATOM 3256 C CA . ARG A 1 448 ? -20.948 -10.820 7.928 1.00 95.88 448 ARG A CA 1
ATOM 3257 C C . ARG A 1 448 ? -21.887 -9.776 7.321 1.00 95.88 448 ARG A C 1
ATOM 3259 O O . ARG A 1 448 ? -22.489 -8.988 8.039 1.00 95.88 448 ARG A O 1
ATOM 3266 N N . ILE A 1 449 ? -22.042 -9.769 6.001 1.00 96.00 449 ILE A N 1
ATOM 3267 C CA . ILE A 1 449 ? -22.955 -8.839 5.314 1.00 96.00 449 ILE A CA 1
ATOM 3268 C C . ILE A 1 449 ? -24.284 -9.526 4.998 1.00 96.00 449 ILE A C 1
ATOM 3270 O O . ILE A 1 449 ? -24.342 -10.421 4.158 1.00 96.00 449 ILE A O 1
ATOM 3274 N N . ASN A 1 450 ? -25.367 -9.123 5.664 1.00 93.50 450 ASN A N 1
ATOM 3275 C CA . ASN A 1 450 ? -26.670 -9.791 5.542 1.00 93.50 450 ASN A CA 1
ATOM 3276 C C . ASN A 1 450 ? -27.271 -9.686 4.125 1.00 93.50 450 ASN A C 1
ATOM 3278 O O . ASN A 1 450 ? -27.871 -10.643 3.648 1.00 93.50 450 ASN A O 1
ATOM 3282 N N . ASN A 1 451 ? -27.035 -8.577 3.424 1.00 93.12 451 ASN A N 1
ATOM 3283 C CA . ASN A 1 451 ? -27.518 -8.292 2.075 1.00 93.12 451 ASN A CA 1
ATOM 3284 C C . ASN A 1 451 ? -26.472 -8.593 0.984 1.00 93.12 451 ASN A C 1
ATOM 3286 O O . ASN A 1 451 ? -26.535 -8.043 -0.115 1.00 93.12 451 ASN A O 1
ATOM 3290 N N . ARG A 1 452 ? -25.510 -9.488 1.257 1.00 93.50 452 ARG A N 1
ATOM 3291 C CA . ARG A 1 452 ? -24.431 -9.883 0.322 1.00 93.50 452 ARG A CA 1
ATOM 3292 C C . ARG A 1 452 ? -24.914 -10.481 -0.999 1.00 93.50 452 ARG A C 1
ATOM 3294 O O . ARG A 1 452 ? -24.118 -10.651 -1.918 1.00 93.50 452 ARG A O 1
ATOM 3301 N N . GLU A 1 453 ? -26.187 -10.845 -1.086 1.00 91.25 453 GLU A N 1
ATOM 3302 C CA . GLU A 1 453 ? -26.800 -11.397 -2.299 1.00 91.25 453 GLU A CA 1
ATOM 3303 C C . GLU A 1 453 ? -27.459 -10.313 -3.158 1.00 91.25 453 GLU A C 1
ATOM 3305 O O . GLU A 1 453 ? -27.632 -10.518 -4.352 1.00 91.25 453 GLU A O 1
ATOM 3310 N N . MET A 1 454 ? -27.749 -9.136 -2.587 1.00 91.50 454 MET A N 1
ATOM 3311 C CA . MET A 1 454 ? -28.419 -8.041 -3.299 1.00 91.50 454 MET A CA 1
ATOM 3312 C C . MET A 1 454 ? -27.522 -7.365 -4.336 1.00 91.50 454 MET A C 1
ATOM 3314 O O . MET A 1 454 ? -28.012 -6.836 -5.329 1.00 91.50 454 MET A O 1
ATOM 3318 N N . SER A 1 455 ? -26.208 -7.320 -4.108 1.00 93.38 455 SER A N 1
ATOM 3319 C CA . SER A 1 455 ? -25.283 -6.712 -5.062 1.00 93.38 455 SER A CA 1
ATOM 3320 C C . SER A 1 455 ? -23.878 -7.288 -4.961 1.00 93.38 455 SER A C 1
ATOM 3322 O O . SER A 1 455 ? -23.426 -7.742 -3.906 1.00 93.38 455 SER A O 1
ATOM 3324 N N . ARG A 1 456 ? -23.136 -7.191 -6.069 1.00 94.56 456 ARG A N 1
ATOM 3325 C CA . ARG A 1 456 ? -21.710 -7.535 -6.101 1.00 94.56 456 ARG A CA 1
ATOM 3326 C C . ARG A 1 456 ? -20.909 -6.691 -5.105 1.00 94.56 456 ARG A C 1
ATOM 3328 O O . ARG A 1 456 ? -20.014 -7.221 -4.460 1.00 94.56 456 ARG A O 1
ATOM 3335 N N . LEU A 1 457 ? -21.265 -5.417 -4.917 1.00 95.38 457 LEU A N 1
ATOM 3336 C CA . LEU A 1 457 ? -20.594 -4.534 -3.959 1.00 95.38 457 LEU A CA 1
ATOM 3337 C C . LEU A 1 457 ? -20.795 -4.995 -2.506 1.00 95.38 457 LEU A C 1
ATOM 3339 O O . LEU A 1 457 ? -19.847 -4.979 -1.720 1.00 95.38 457 LEU A O 1
ATOM 3343 N N . ALA A 1 458 ? -22.001 -5.448 -2.150 1.00 95.44 458 ALA A N 1
ATOM 3344 C CA . ALA A 1 458 ? -22.275 -6.039 -0.840 1.00 95.44 458 ALA A CA 1
ATOM 3345 C C . ALA A 1 458 ? -21.548 -7.385 -0.663 1.00 95.44 458 ALA A C 1
ATOM 3347 O O . ALA A 1 458 ? -21.000 -7.659 0.406 1.00 95.44 458 ALA A O 1
ATOM 3348 N N . ARG A 1 459 ? -21.460 -8.203 -1.722 1.00 95.81 459 ARG A N 1
ATOM 3349 C CA . ARG A 1 459 ? -20.685 -9.454 -1.710 1.00 95.81 459 ARG A CA 1
ATOM 3350 C C . ARG A 1 459 ? -19.189 -9.218 -1.484 1.00 95.81 459 ARG A C 1
ATOM 3352 O O . ARG A 1 459 ? -18.577 -9.964 -0.727 1.00 95.81 459 ARG A O 1
ATOM 3359 N N . MET A 1 460 ? -18.604 -8.186 -2.096 1.00 97.00 460 MET A N 1
ATOM 3360 C CA . MET A 1 460 ? -17.192 -7.833 -1.884 1.00 97.00 460 MET A CA 1
ATOM 3361 C C . MET A 1 460 ? -16.916 -7.364 -0.454 1.00 97.00 460 MET A C 1
ATOM 3363 O O . MET A 1 460 ? -15.891 -7.734 0.110 1.00 97.00 460 MET A O 1
ATOM 3367 N N . GLN A 1 461 ? -17.850 -6.635 0.164 1.00 97.38 461 GLN A N 1
ATOM 3368 C CA . GLN A 1 461 ? -17.768 -6.301 1.589 1.00 97.38 461 GLN A CA 1
ATOM 3369 C C . GLN A 1 461 ? -17.826 -7.555 2.474 1.00 97.38 461 GLN A C 1
ATOM 3371 O O . GLN A 1 461 ? -17.056 -7.658 3.422 1.00 97.38 461 GLN A O 1
ATOM 3376 N N . ASP A 1 462 ? -18.688 -8.535 2.170 1.00 96.88 462 ASP A N 1
ATOM 3377 C CA . ASP A 1 462 ? -18.714 -9.807 2.914 1.00 96.88 462 ASP A CA 1
ATOM 3378 C C . ASP A 1 462 ? -17.378 -10.540 2.818 1.00 96.88 462 ASP A C 1
ATOM 3380 O O . ASP A 1 462 ? -16.853 -11.016 3.821 1.00 96.88 462 ASP A O 1
ATOM 3384 N N . MET A 1 463 ? -16.820 -10.603 1.609 1.00 96.62 463 MET A N 1
ATOM 3385 C CA . MET A 1 463 ? -15.526 -11.222 1.359 1.00 96.62 463 MET A CA 1
ATOM 3386 C C . MET A 1 463 ? -14.398 -10.493 2.097 1.00 96.62 463 MET A C 1
ATOM 3388 O O . MET A 1 463 ? -13.566 -11.152 2.714 1.00 96.62 463 MET A O 1
ATOM 3392 N N . GLU A 1 464 ? -14.407 -9.159 2.110 1.00 96.31 464 GLU A N 1
ATOM 3393 C CA . GLU A 1 464 ? -13.467 -8.338 2.880 1.00 96.31 464 GLU A CA 1
ATOM 3394 C C . GLU A 1 464 ? -13.496 -8.687 4.371 1.00 96.31 464 GLU A C 1
ATOM 3396 O O . GLU A 1 464 ? -12.453 -8.976 4.961 1.00 96.31 464 GLU A O 1
ATOM 3401 N N . PHE A 1 465 ? -14.689 -8.700 4.973 1.00 96.25 465 PHE A N 1
ATOM 3402 C CA . PHE A 1 465 ? -14.844 -9.007 6.390 1.00 96.25 465 PHE A CA 1
ATOM 3403 C C . PHE A 1 465 ? -14.446 -10.444 6.713 1.00 96.25 465 PHE A C 1
ATOM 3405 O O . PHE A 1 465 ? -13.698 -10.657 7.663 1.00 96.25 465 PHE A O 1
ATOM 3412 N N . VAL A 1 466 ? -14.871 -11.423 5.908 1.00 95.50 466 VAL A N 1
ATOM 3413 C CA . VAL A 1 466 ? -14.505 -12.831 6.115 1.00 95.50 466 VAL A CA 1
ATOM 3414 C C . VAL A 1 466 ? -12.995 -13.024 6.007 1.00 95.50 466 VAL A C 1
ATOM 3416 O O . VAL A 1 466 ? -12.415 -13.680 6.867 1.00 95.50 466 VAL A O 1
ATOM 3419 N N . ILE A 1 467 ? -12.331 -12.434 5.006 1.00 95.06 467 ILE A N 1
ATOM 3420 C CA . ILE A 1 467 ? -10.868 -12.506 4.885 1.00 95.06 467 ILE A CA 1
ATOM 3421 C C . ILE A 1 467 ? -10.211 -11.858 6.109 1.00 95.06 467 ILE A C 1
ATOM 3423 O O . ILE A 1 467 ? -9.335 -12.465 6.726 1.00 95.06 467 ILE A O 1
ATOM 3427 N N . TYR A 1 468 ? -10.652 -10.661 6.505 1.00 94.38 468 TYR A N 1
ATOM 3428 C CA . TYR A 1 468 ? -10.116 -9.972 7.677 1.00 94.38 468 TYR A CA 1
ATOM 3429 C C . TYR A 1 468 ? -10.233 -10.820 8.952 1.00 94.38 468 TYR A C 1
ATOM 3431 O O . TYR A 1 468 ? -9.252 -10.996 9.681 1.00 94.38 468 TYR A O 1
ATOM 3439 N N . THR A 1 469 ? -11.406 -11.394 9.219 1.00 94.75 469 THR A N 1
ATOM 3440 C CA . THR A 1 469 ? -11.650 -12.112 10.470 1.00 94.75 469 THR A CA 1
ATOM 3441 C C . THR A 1 469 ? -11.056 -13.526 10.465 1.00 94.75 469 THR A C 1
ATOM 3443 O O . THR A 1 469 ? -10.398 -13.930 11.426 1.00 94.75 469 THR A O 1
ATOM 3446 N N . GLU A 1 470 ? -11.198 -14.270 9.367 1.00 93.88 470 GLU A N 1
ATOM 3447 C CA . GLU A 1 470 ? -10.754 -15.668 9.280 1.00 93.88 470 GLU A CA 1
ATOM 3448 C C . GLU A 1 470 ? -9.261 -15.833 9.023 1.00 93.88 470 GLU A C 1
ATOM 3450 O O . GLU A 1 470 ? -8.699 -16.859 9.402 1.00 93.88 470 GLU A O 1
ATOM 3455 N N . VAL A 1 471 ? -8.612 -14.866 8.373 1.00 94.81 471 VAL A N 1
ATOM 3456 C CA . VAL A 1 471 ? -7.165 -14.905 8.124 1.00 94.81 471 VAL A CA 1
ATOM 3457 C C . VAL A 1 471 ? -6.440 -14.118 9.204 1.00 94.81 471 VAL A C 1
ATOM 3459 O O . VAL A 1 471 ? -5.634 -14.681 9.947 1.00 94.81 471 VAL A O 1
ATOM 3462 N N . PHE A 1 472 ? -6.744 -12.827 9.333 1.00 95.44 472 PHE A N 1
ATOM 3463 C CA . PHE A 1 472 ? -5.941 -11.929 10.158 1.00 95.44 472 PHE A CA 1
ATOM 3464 C C . PHE A 1 472 ? -6.331 -11.996 11.635 1.00 95.44 472 PHE A C 1
ATOM 3466 O O . PHE A 1 472 ? -5.465 -12.273 12.456 1.00 95.44 472 PHE A O 1
ATOM 3473 N N . GLN A 1 473 ? -7.605 -11.842 12.010 1.00 95.94 473 GLN A N 1
ATOM 3474 C CA . GLN A 1 473 ? -7.991 -11.869 13.435 1.00 95.94 473 GLN A CA 1
ATOM 3475 C C . GLN A 1 473 ? -7.740 -13.236 14.077 1.00 95.94 473 GLN A C 1
ATOM 3477 O O . GLN A 1 473 ? -7.179 -13.323 15.172 1.00 95.94 473 GLN A O 1
ATOM 3482 N N . ARG A 1 474 ? -8.060 -14.323 13.367 1.00 95.00 474 ARG A N 1
ATOM 3483 C CA . ARG A 1 474 ? -7.729 -15.677 13.823 1.00 95.00 474 ARG A CA 1
ATOM 3484 C C . ARG A 1 474 ? -6.217 -15.918 13.904 1.00 95.00 474 ARG A C 1
ATOM 3486 O O . ARG A 1 474 ? -5.757 -16.531 14.868 1.00 95.00 474 ARG A O 1
ATOM 3493 N N . GLY A 1 475 ? -5.436 -15.401 12.952 1.00 95.00 475 GLY A N 1
ATOM 3494 C CA . GLY A 1 475 ? -3.971 -15.418 13.005 1.00 95.00 475 GLY A CA 1
ATOM 3495 C C . GLY A 1 475 ? -3.422 -14.669 14.226 1.00 95.00 475 GLY A C 1
ATOM 3496 O O . GLY A 1 475 ? -2.641 -15.232 14.997 1.00 95.00 475 GLY A O 1
ATOM 3497 N N . ARG A 1 476 ? -3.921 -13.454 14.478 1.00 96.00 476 ARG A N 1
ATOM 3498 C CA . ARG A 1 476 ? -3.533 -12.562 15.585 1.00 96.00 476 ARG A CA 1
ATOM 3499 C C . ARG A 1 476 ? -3.751 -13.138 16.978 1.00 96.00 476 ARG A C 1
ATOM 3501 O O . ARG A 1 476 ? -3.042 -12.740 17.902 1.00 96.00 476 ARG A O 1
ATOM 3508 N N . ARG A 1 477 ? -4.620 -14.143 17.142 1.00 94.81 477 ARG A N 1
ATOM 3509 C CA . ARG A 1 477 ? -4.719 -14.917 18.399 1.00 94.81 477 ARG A CA 1
ATOM 3510 C C . ARG A 1 477 ? -3.377 -15.527 18.825 1.00 94.81 477 ARG A C 1
ATOM 3512 O O . ARG A 1 477 ? -3.138 -15.696 20.015 1.00 94.81 477 ARG A O 1
ATOM 3519 N N . HIS A 1 478 ? -2.490 -15.840 17.876 1.00 93.25 478 HIS A N 1
ATOM 3520 C CA . HIS A 1 478 ? -1.147 -16.364 18.157 1.00 93.25 478 HIS A CA 1
ATOM 3521 C C . HIS A 1 478 ? -0.150 -15.283 18.577 1.00 93.25 478 HIS A C 1
ATOM 3523 O O . HIS A 1 478 ? 0.835 -15.593 19.243 1.00 93.25 478 HIS A O 1
ATOM 3529 N N . LEU A 1 479 ? -0.386 -14.039 18.160 1.00 93.69 479 LEU A N 1
ATOM 3530 C CA . LEU A 1 479 ? 0.469 -12.898 18.473 1.00 93.69 479 LEU A CA 1
ATOM 3531 C C . LEU A 1 479 ? -0.012 -12.133 19.710 1.00 93.69 479 LEU A C 1
ATOM 3533 O O . LEU A 1 479 ? 0.766 -11.387 20.293 1.00 93.69 479 LEU A O 1
ATOM 3537 N N . GLY A 1 480 ? -1.264 -12.348 20.130 1.00 93.94 480 GLY A N 1
ATOM 3538 C CA . GLY A 1 480 ? -1.894 -11.602 21.217 1.00 93.94 480 GLY A CA 1
ATOM 3539 C C . GLY A 1 480 ? -2.275 -10.177 20.811 1.00 93.94 480 GLY A C 1
ATOM 3540 O O . GLY A 1 480 ? -2.259 -9.288 21.651 1.00 93.94 480 GLY A O 1
ATOM 3541 N N . SER A 1 481 ? -2.568 -9.950 19.527 1.00 96.25 481 SER A N 1
ATOM 3542 C CA . SER A 1 481 ? -2.841 -8.626 18.944 1.00 96.25 481 SER A CA 1
ATOM 3543 C C . SER A 1 481 ? -4.236 -8.505 18.328 1.00 96.25 481 SER A C 1
ATOM 3545 O O . SER A 1 481 ? -4.445 -7.711 17.415 1.00 96.25 481 SER A O 1
ATOM 3547 N N . VAL A 1 482 ? -5.201 -9.311 18.781 1.00 97.12 482 VAL A N 1
ATOM 3548 C CA . VAL A 1 482 ? -6.569 -9.264 18.246 1.00 97.12 482 VAL A CA 1
ATOM 3549 C C . VAL A 1 482 ? -7.149 -7.854 18.417 1.00 97.12 482 VAL A C 1
ATOM 3551 O O . VAL A 1 482 ? -7.200 -7.316 19.525 1.00 97.12 482 VAL A O 1
ATOM 3554 N N . GLY A 1 483 ? -7.573 -7.257 17.302 1.00 95.12 483 GLY A N 1
ATOM 3555 C CA . GLY A 1 483 ? -8.237 -5.953 17.289 1.00 95.12 483 GLY A CA 1
ATOM 3556 C C . GLY A 1 483 ? -9.736 -6.075 17.556 1.00 95.12 483 GLY A C 1
ATOM 3557 O O . GLY A 1 483 ? -10.300 -7.162 17.435 1.00 95.12 483 GLY A O 1
ATOM 3558 N N . LEU A 1 484 ? -10.392 -4.961 17.867 1.00 96.19 484 LEU A N 1
ATOM 3559 C CA . LEU A 1 484 ? -11.853 -4.884 17.929 1.00 96.19 484 LEU A CA 1
ATOM 3560 C C . LEU A 1 484 ? -12.371 -4.072 16.730 1.00 96.19 484 LEU A C 1
ATOM 3562 O O . LEU A 1 484 ? -11.672 -3.174 16.267 1.00 96.19 484 LEU A O 1
ATOM 3566 N N . GLY A 1 485 ? -13.562 -4.404 16.223 1.00 89.94 485 GLY A N 1
ATOM 3567 C CA . GLY A 1 485 ? -14.092 -3.903 14.943 1.00 89.94 485 GLY A CA 1
ATOM 3568 C C . GLY A 1 485 ? -15.473 -3.243 15.011 1.00 89.94 485 GLY A C 1
ATOM 3569 O O . GLY A 1 485 ? -16.225 -3.315 14.041 1.00 89.94 485 GLY A O 1
ATOM 3570 N N . GLY A 1 486 ? -15.841 -2.674 16.161 1.00 85.69 486 GLY A N 1
ATOM 3571 C CA . GLY A 1 486 ? -16.972 -1.745 16.307 1.00 85.69 486 GLY A CA 1
ATOM 3572 C C . GLY A 1 486 ? -18.357 -2.378 16.413 1.00 85.69 486 GLY A C 1
ATOM 3573 O O . GLY A 1 486 ? -19.218 -1.828 17.098 1.00 85.69 486 GLY A O 1
ATOM 3574 N N . ASN A 1 487 ? -18.569 -3.525 15.772 1.00 94.88 487 ASN A N 1
ATOM 3575 C CA . ASN A 1 487 ? -19.806 -4.297 15.820 1.00 94.88 487 ASN A CA 1
ATOM 3576 C C . ASN A 1 487 ? -19.503 -5.730 16.285 1.00 94.88 487 ASN A C 1
ATOM 3578 O O . ASN A 1 487 ? -18.515 -6.333 15.852 1.00 94.88 487 ASN A O 1
ATOM 3582 N N . GLY A 1 488 ? -20.324 -6.280 17.183 1.00 96.25 488 GLY A N 1
ATOM 3583 C CA . GLY A 1 488 ? -20.086 -7.601 17.773 1.00 96.25 488 GLY A CA 1
ATOM 3584 C C . GLY A 1 488 ? -18.852 -7.630 18.685 1.00 96.25 488 GLY A C 1
ATOM 3585 O O . GLY A 1 488 ? -18.058 -8.573 18.646 1.00 96.25 488 GLY A O 1
ATOM 3586 N N . GLN A 1 489 ? -18.651 -6.573 19.469 1.00 97.62 489 GLN A N 1
ATOM 3587 C CA . GLN A 1 489 ? -17.562 -6.495 20.443 1.00 97.62 489 GLN A CA 1
ATOM 3588 C C . GLN A 1 489 ? -18.099 -6.876 21.819 1.00 97.62 489 GLN A C 1
ATOM 3590 O O . GLN A 1 489 ? -19.090 -6.299 22.246 1.00 97.62 489 GLN A O 1
ATOM 3595 N N . PHE A 1 490 ? -17.447 -7.802 22.514 1.00 98.44 490 PHE A N 1
ATOM 3596 C CA . PHE A 1 490 ? -17.771 -8.185 23.886 1.00 98.44 490 PHE A CA 1
ATOM 3597 C C . PHE A 1 490 ? -16.621 -7.746 24.782 1.00 98.44 490 PHE A C 1
ATOM 3599 O O . PHE A 1 490 ? -15.487 -8.154 24.546 1.00 98.44 490 PHE A O 1
ATOM 3606 N N . MET A 1 491 ? -16.878 -6.942 25.804 1.00 98.38 491 MET A N 1
ATOM 3607 C CA . MET A 1 491 ? -15.855 -6.435 26.714 1.00 98.38 491 MET A CA 1
ATOM 3608 C C . MET A 1 491 ? -16.266 -6.685 28.152 1.00 98.38 491 MET A C 1
ATOM 3610 O O . MET A 1 491 ? -17.389 -6.384 28.543 1.00 98.38 491 MET A O 1
ATOM 3614 N N . ARG A 1 492 ? -15.340 -7.184 28.962 1.00 97.88 492 ARG A N 1
ATOM 3615 C CA . ARG A 1 492 ? -15.560 -7.279 30.401 1.00 97.88 492 ARG A CA 1
ATOM 3616 C C . ARG A 1 492 ? -15.643 -5.876 31.001 1.00 97.88 492 ARG A C 1
ATOM 3618 O O . ARG A 1 492 ? -14.826 -5.013 30.670 1.00 97.88 492 ARG A O 1
ATOM 3625 N N . LEU A 1 493 ? -16.606 -5.644 31.891 1.00 96.88 493 LEU A N 1
ATOM 3626 C CA . LEU A 1 493 ? -16.818 -4.322 32.479 1.00 96.88 493 LEU A CA 1
ATOM 3627 C C . LEU A 1 493 ? -15.611 -3.856 33.309 1.00 96.88 493 LEU A C 1
ATOM 3629 O O . LEU A 1 493 ? -15.218 -2.696 33.196 1.00 96.88 493 LEU A O 1
ATOM 3633 N N . SER A 1 494 ? -14.979 -4.745 34.081 1.00 96.69 494 SER A N 1
ATOM 3634 C CA . SER A 1 494 ? -13.735 -4.435 34.809 1.00 96.69 494 SER A CA 1
ATOM 3635 C C . SER A 1 494 ? -12.606 -3.967 33.879 1.00 96.69 494 SER A C 1
ATOM 3637 O O . SER A 1 494 ? -11.894 -3.008 34.185 1.00 96.69 494 SER A O 1
ATOM 3639 N N . ALA A 1 495 ? -12.491 -4.570 32.692 1.00 98.06 495 ALA A N 1
ATOM 3640 C CA . ALA A 1 495 ? -11.509 -4.179 31.690 1.00 98.06 495 ALA A CA 1
ATOM 3641 C C . ALA A 1 495 ? -11.792 -2.786 31.115 1.00 98.06 495 ALA A C 1
ATOM 3643 O O . ALA A 1 495 ? -10.865 -1.986 30.984 1.00 98.06 495 ALA A O 1
ATOM 3644 N N . LEU A 1 496 ? -13.060 -2.455 30.848 1.00 97.62 496 LEU A N 1
ATOM 3645 C CA . LEU A 1 496 ? -13.452 -1.096 30.457 1.00 97.62 496 LEU A CA 1
ATOM 3646 C C . LEU A 1 496 ? -13.125 -0.082 31.561 1.00 97.62 496 LEU A C 1
ATOM 3648 O O . LEU A 1 496 ? -12.465 0.917 31.283 1.00 97.62 496 LEU A O 1
ATOM 3652 N N . ARG A 1 497 ? -13.500 -0.371 32.814 1.00 95.62 497 ARG A N 1
ATOM 3653 C CA . ARG A 1 497 ? -13.240 0.506 33.971 1.00 95.62 497 ARG A CA 1
ATOM 3654 C C . ARG A 1 497 ? -11.752 0.757 34.212 1.00 95.62 497 ARG A C 1
ATOM 3656 O O . ARG A 1 497 ? -11.377 1.858 34.600 1.00 95.62 497 ARG A O 1
ATOM 3663 N N . SER A 1 498 ? -10.885 -0.213 33.907 1.00 97.00 498 SER A N 1
ATOM 3664 C CA . SER A 1 498 ? -9.428 -0.041 34.029 1.00 97.00 498 SER A CA 1
ATOM 3665 C C . SER A 1 498 ? -8.843 1.044 33.108 1.00 97.00 498 SER A C 1
ATOM 3667 O O . SER A 1 498 ? -7.703 1.467 33.295 1.00 97.00 498 SER A O 1
ATOM 3669 N N . LEU A 1 499 ? -9.605 1.501 32.106 1.00 96.62 499 LEU A N 1
ATOM 3670 C CA . LEU A 1 499 ? -9.203 2.570 31.191 1.00 96.62 499 LEU A CA 1
ATOM 3671 C C . LEU A 1 499 ? -9.703 3.961 31.620 1.00 96.62 499 LEU A C 1
ATOM 3673 O O . LEU A 1 499 ? -9.423 4.927 30.907 1.00 96.62 499 LEU A O 1
ATOM 3677 N N . GLY A 1 500 ? -10.397 4.064 32.759 1.00 94.31 500 GLY A N 1
ATOM 3678 C CA . GLY A 1 500 ? -10.982 5.296 33.294 1.00 94.31 500 GLY A CA 1
ATOM 3679 C C . GLY A 1 500 ? -12.493 5.409 33.062 1.00 94.31 500 GLY A C 1
ATOM 3680 O O . GLY A 1 500 ? -13.132 4.489 32.554 1.00 94.31 500 GLY A O 1
ATOM 3681 N N . GLU A 1 501 ? -13.060 6.561 33.428 1.00 89.31 501 GLU A N 1
ATOM 3682 C CA . GLU A 1 501 ? -14.508 6.837 33.360 1.00 89.31 501 GLU A CA 1
ATOM 3683 C C . GLU A 1 501 ? -15.055 6.903 31.924 1.00 89.31 501 GLU A C 1
ATOM 3685 O O . GLU A 1 501 ? -16.208 6.560 31.676 1.00 89.31 501 GLU A O 1
ATOM 3690 N N . ALA A 1 502 ? -14.213 7.300 30.965 1.00 93.31 502 ALA A N 1
ATOM 3691 C CA . ALA A 1 502 ? -14.548 7.416 29.548 1.00 93.31 502 ALA A CA 1
ATOM 3692 C C . ALA A 1 502 ? -13.691 6.449 28.707 1.00 93.31 502 ALA A C 1
ATOM 3694 O O . ALA A 1 502 ? -12.706 6.859 28.077 1.00 93.31 502 ALA A O 1
ATOM 3695 N N . PRO A 1 503 ? -14.011 5.140 28.704 1.00 95.00 503 PRO A N 1
ATOM 3696 C CA . PRO A 1 503 ? -13.184 4.140 28.052 1.00 95.00 503 PRO A CA 1
ATOM 3697 C C . PRO A 1 503 ? -13.153 4.260 26.530 1.00 95.00 503 PRO A C 1
ATOM 3699 O O . PRO A 1 503 ? -12.199 3.750 25.955 1.00 95.00 503 PRO A O 1
ATOM 3702 N N . TRP A 1 504 ? -14.097 4.917 25.849 1.00 95.75 504 TRP A N 1
ATOM 3703 C CA . TRP A 1 504 ? -13.991 5.223 24.414 1.00 95.75 504 TRP A CA 1
ATOM 3704 C C . TRP A 1 504 ? -13.459 6.642 24.194 1.00 95.75 504 TRP A C 1
ATOM 3706 O O . TRP A 1 504 ? -13.945 7.601 24.784 1.00 95.75 504 TRP A O 1
ATOM 3716 N N . THR A 1 505 ? -12.473 6.800 23.308 1.00 93.25 505 THR A N 1
ATOM 3717 C CA . THR A 1 505 ? -11.944 8.127 22.950 1.00 93.25 505 THR A CA 1
ATOM 3718 C C . THR A 1 505 ? -12.683 8.718 21.748 1.00 93.25 505 THR A C 1
ATOM 3720 O O . THR A 1 505 ? -13.377 8.011 21.019 1.00 93.25 505 THR A O 1
ATOM 3723 N N . ARG A 1 506 ? -12.453 10.006 21.457 1.00 87.88 506 ARG A N 1
ATOM 3724 C CA . ARG A 1 506 ? -12.967 10.718 20.263 1.00 87.88 506 ARG A CA 1
ATOM 3725 C C . ARG A 1 506 ? -12.322 10.295 18.929 1.00 87.88 506 ARG A C 1
ATOM 3727 O O . ARG A 1 506 ? -12.208 11.094 18.001 1.00 87.88 506 ARG A O 1
ATOM 3734 N N . SER A 1 507 ? -11.825 9.065 18.840 1.00 89.69 507 SER A N 1
ATOM 3735 C CA . SER A 1 507 ? -11.311 8.487 17.597 1.00 89.69 507 SER A CA 1
ATOM 3736 C C . SER A 1 507 ? -12.465 8.210 16.628 1.00 89.69 507 SER A C 1
ATOM 3738 O O . SER A 1 507 ? -13.531 7.777 17.051 1.00 89.69 507 SER A O 1
ATOM 3740 N N . LEU A 1 508 ? -12.255 8.410 15.321 1.00 89.44 508 LEU A N 1
ATOM 3741 C CA . LEU A 1 508 ? -13.220 7.986 14.289 1.00 89.44 508 LEU A CA 1
ATOM 3742 C C . LEU A 1 508 ? -13.335 6.456 14.158 1.00 89.44 508 LEU A C 1
ATOM 3744 O O . LEU A 1 508 ? -14.276 5.966 13.524 1.00 89.44 508 LEU A O 1
ATOM 3748 N N . THR A 1 509 ? -12.346 5.749 14.708 1.00 92.62 509 THR A N 1
ATOM 3749 C CA . THR A 1 509 ? -12.297 4.301 14.939 1.00 92.62 509 THR A CA 1
ATOM 3750 C C . THR A 1 509 ? -12.044 4.081 16.431 1.00 92.62 509 THR A C 1
ATOM 3752 O O . THR A 1 509 ? -10.918 3.804 16.865 1.00 92.62 509 THR A O 1
ATOM 3755 N N . GLU A 1 510 ? -13.065 4.360 17.242 1.00 93.94 510 GLU A N 1
ATOM 3756 C CA . GLU A 1 510 ? -13.051 4.222 18.704 1.00 93.94 510 GLU A CA 1
ATOM 3757 C C . GLU A 1 510 ? -12.850 2.771 19.164 1.00 93.94 510 GLU A C 1
ATOM 3759 O O . GLU A 1 510 ? -12.319 2.521 20.242 1.00 93.94 510 GLU A O 1
ATOM 3764 N N . ASP A 1 511 ? -13.224 1.822 18.313 1.00 95.56 511 ASP A N 1
ATOM 3765 C CA . ASP A 1 511 ? -13.071 0.381 18.464 1.00 95.56 511 ASP A CA 1
ATOM 3766 C C . ASP A 1 511 ? -11.613 -0.089 18.417 1.00 95.56 511 ASP A C 1
ATOM 3768 O O . ASP A 1 511 ? -11.149 -0.782 19.327 1.00 95.56 511 ASP A O 1
ATOM 3772 N N . LEU A 1 512 ? -10.876 0.321 17.384 1.00 95.62 512 LEU A N 1
ATOM 3773 C CA . LEU A 1 512 ? -9.449 0.056 17.232 1.00 95.62 512 LEU A CA 1
ATOM 3774 C C . LEU A 1 512 ? -8.663 0.687 18.386 1.00 95.62 512 LEU A C 1
ATOM 3776 O O . LEU A 1 512 ? -7.794 0.045 18.980 1.00 95.62 512 LEU A O 1
ATOM 3780 N N . ASP A 1 513 ? -8.988 1.940 18.713 1.00 96.44 513 ASP A N 1
ATOM 3781 C CA . ASP A 1 513 ? -8.366 2.679 19.811 1.00 96.44 513 ASP A CA 1
ATOM 3782 C C . ASP A 1 513 ? -8.596 1.982 21.165 1.00 96.44 513 ASP A C 1
ATOM 3784 O O . ASP A 1 513 ? -7.633 1.766 21.908 1.00 96.44 513 ASP A O 1
ATOM 3788 N N . LEU A 1 514 ? -9.833 1.553 21.450 1.00 97.62 514 LEU A N 1
ATOM 3789 C CA . LEU A 1 514 ? -10.169 0.768 22.640 1.00 97.62 514 LEU A CA 1
ATOM 3790 C C . LEU A 1 514 ? -9.389 -0.551 22.684 1.00 97.62 514 LEU A C 1
ATOM 3792 O O . LEU A 1 514 ? -8.755 -0.855 23.694 1.00 97.62 514 LEU A O 1
ATOM 3796 N N . GLY A 1 515 ? -9.390 -1.313 21.587 1.00 96.88 515 GLY A N 1
ATOM 3797 C CA . GLY A 1 515 ? -8.707 -2.604 21.512 1.00 96.88 515 GLY A CA 1
ATOM 3798 C C . GLY A 1 515 ? -7.211 -2.497 21.820 1.00 96.88 515 GLY A C 1
ATOM 3799 O O . GLY A 1 515 ? -6.685 -3.291 22.600 1.00 96.88 515 GLY A O 1
ATOM 3800 N N . ILE A 1 516 ? -6.532 -1.483 21.274 1.00 97.31 516 ILE A N 1
ATOM 3801 C CA . ILE A 1 516 ? -5.112 -1.215 21.550 1.00 97.31 516 ILE A CA 1
ATOM 3802 C C . ILE A 1 516 ? -4.899 -0.786 23.007 1.00 97.31 516 ILE A C 1
ATOM 3804 O O . ILE A 1 516 ? -3.930 -1.216 23.643 1.00 97.31 516 ILE A O 1
ATOM 3808 N N . ARG A 1 517 ? -5.774 0.064 23.560 1.00 97.06 517 ARG A N 1
ATOM 3809 C CA . ARG A 1 517 ? -5.650 0.516 24.954 1.00 97.06 517 ARG A CA 1
ATOM 3810 C C . ARG A 1 517 ? -5.853 -0.613 25.958 1.00 97.06 517 ARG A C 1
ATOM 3812 O O . ARG A 1 517 ? -5.085 -0.656 26.914 1.00 97.06 517 ARG A O 1
ATOM 3819 N N . LEU A 1 518 ? -6.769 -1.548 25.700 1.00 97.25 518 LEU A N 1
ATOM 3820 C CA . LEU A 1 518 ? -6.922 -2.775 26.491 1.00 97.25 518 LEU A CA 1
ATOM 3821 C C . LEU A 1 518 ? -5.647 -3.628 26.453 1.00 97.25 518 LEU A C 1
ATOM 3823 O O . LEU A 1 518 ? -5.088 -3.933 27.505 1.00 97.25 518 LEU A O 1
ATOM 3827 N N . LEU A 1 519 ? -5.122 -3.924 25.257 1.00 96.69 519 LEU A N 1
ATOM 3828 C CA . LEU A 1 519 ? -3.892 -4.718 25.102 1.00 96.69 519 LEU A CA 1
ATOM 3829 C C . LEU A 1 519 ? -2.689 -4.091 25.817 1.00 96.69 519 LEU A C 1
ATOM 3831 O O . LEU A 1 519 ? -1.891 -4.780 26.445 1.00 96.69 519 LEU A O 1
ATOM 3835 N N . THR A 1 520 ? -2.550 -2.770 25.721 1.00 96.25 520 THR A N 1
ATOM 3836 C CA . THR A 1 520 ? -1.450 -2.029 26.360 1.00 96.25 520 THR A CA 1
ATOM 3837 C C . THR A 1 520 ? -1.667 -1.778 27.853 1.00 96.25 520 THR A C 1
ATOM 3839 O O . THR A 1 520 ? -0.722 -1.376 28.524 1.00 96.25 520 THR A O 1
ATOM 3842 N N . ALA A 1 521 ? -2.875 -2.017 28.370 1.00 95.31 521 ALA A N 1
ATOM 3843 C CA . ALA A 1 521 ? -3.184 -2.049 29.800 1.00 95.31 521 ALA A CA 1
ATOM 3844 C C . ALA A 1 521 ? -3.008 -3.455 30.414 1.00 95.31 521 ALA A C 1
ATOM 3846 O O . ALA A 1 521 ? -3.281 -3.642 31.593 1.00 95.31 521 ALA A O 1
ATOM 3847 N N . GLY A 1 522 ? -2.543 -4.440 29.635 1.00 94.62 522 GLY A N 1
ATOM 3848 C CA . GLY A 1 522 ? -2.275 -5.804 30.104 1.00 94.62 522 GLY A CA 1
ATOM 3849 C C . GLY A 1 522 ? -3.422 -6.795 29.894 1.00 94.62 522 GLY A C 1
ATOM 3850 O O . GLY A 1 522 ? -3.237 -7.990 30.126 1.00 94.62 522 GLY A O 1
ATOM 3851 N N . TRP A 1 523 ? -4.575 -6.342 29.395 1.00 96.81 523 TRP A N 1
ATOM 3852 C CA . TRP A 1 523 ? -5.677 -7.228 29.028 1.00 96.81 523 TRP A CA 1
ATOM 3853 C C . TRP A 1 523 ? -5.381 -8.001 27.749 1.00 96.81 523 TRP A C 1
ATOM 3855 O O . TRP A 1 523 ? -4.615 -7.573 26.885 1.00 96.81 523 TRP A O 1
ATOM 3865 N N . ARG A 1 524 ? -6.045 -9.144 27.591 1.00 96.19 524 ARG A N 1
ATOM 3866 C CA . ARG A 1 524 ? -6.018 -9.921 26.352 1.00 96.19 524 ARG A CA 1
ATOM 3867 C C . ARG A 1 524 ? -7.316 -9.756 25.589 1.00 96.19 524 ARG A C 1
ATOM 3869 O O . ARG A 1 524 ? -8.402 -9.877 26.154 1.00 96.19 524 ARG A O 1
ATOM 3876 N N . ASN A 1 525 ? -7.170 -9.559 24.287 1.00 97.19 525 ASN A N 1
ATOM 3877 C CA . ASN A 1 525 ? -8.276 -9.596 23.348 1.00 97.19 525 ASN A CA 1
ATOM 3878 C C . ASN A 1 525 ? -8.277 -10.952 22.636 1.00 97.19 525 ASN A C 1
ATOM 3880 O O . ASN A 1 525 ? -7.227 -11.434 22.202 1.00 97.19 525 ASN A O 1
ATOM 3884 N N . GLU A 1 526 ? -9.452 -11.550 22.484 1.00 96.94 526 GLU A N 1
ATOM 3885 C CA . GLU A 1 526 ? -9.656 -12.815 21.784 1.00 96.94 526 GLU A CA 1
ATOM 3886 C C . GLU A 1 526 ? -10.589 -12.674 20.583 1.00 96.94 526 GLU A C 1
ATOM 3888 O O . GLU A 1 526 ? -11.339 -11.711 20.449 1.00 96.94 526 GLU A O 1
ATOM 3893 N N . TYR A 1 527 ? -10.524 -13.657 19.684 1.00 97.50 527 TYR A N 1
ATOM 3894 C CA . TYR A 1 527 ? -11.400 -13.740 18.520 1.00 97.50 527 TYR A CA 1
ATOM 3895 C C . TYR A 1 527 ? -12.193 -15.051 18.554 1.00 97.50 527 TYR A C 1
ATOM 3897 O O . TYR A 1 527 ? -11.611 -16.144 18.602 1.00 97.50 527 TYR A O 1
ATOM 3905 N N . CYS A 1 528 ? -13.519 -14.928 18.519 1.00 96.31 528 CYS A N 1
ATOM 3906 C CA . CYS A 1 528 ? -14.457 -16.036 18.424 1.00 96.31 528 CYS A CA 1
ATOM 3907 C C . CYS A 1 528 ? -14.861 -16.240 16.958 1.00 96.31 528 CYS A C 1
ATOM 3909 O O . CYS A 1 528 ? -15.551 -15.421 16.357 1.00 96.31 528 CYS A O 1
ATOM 3911 N N . HIS A 1 529 ? -14.392 -17.343 16.374 1.00 92.50 529 HIS A N 1
ATOM 3912 C CA . HIS A 1 529 ? -14.551 -17.648 14.946 1.00 92.50 529 HIS A CA 1
ATOM 3913 C C . HIS A 1 529 ? -15.812 -18.472 14.627 1.00 92.50 529 HIS A C 1
ATOM 3915 O O . HIS A 1 529 ? -16.089 -18.763 13.461 1.00 92.50 529 HIS A O 1
ATOM 3921 N N . THR A 1 530 ? -16.554 -18.899 15.651 1.00 93.69 530 THR A N 1
ATOM 3922 C CA . THR A 1 530 ? -17.759 -19.735 15.528 1.00 93.69 530 THR A CA 1
ATOM 3923 C C . THR A 1 530 ? -19.056 -18.932 15.583 1.00 93.69 530 THR A C 1
ATOM 3925 O O . THR A 1 530 ? -20.107 -19.495 15.298 1.00 93.69 530 THR A O 1
ATOM 3928 N N . ALA A 1 531 ? -18.996 -17.640 15.905 1.00 95.94 531 ALA A N 1
ATOM 3929 C CA . ALA A 1 531 ? -20.137 -16.730 15.928 1.00 95.94 531 ALA A CA 1
ATOM 3930 C C . ALA A 1 531 ? -19.848 -15.479 15.092 1.00 95.94 531 ALA A C 1
ATOM 3932 O O . ALA A 1 531 ? -18.686 -15.084 14.927 1.00 95.94 531 ALA A O 1
ATOM 3933 N N . ALA A 1 532 ? -20.899 -14.851 14.575 1.00 96.75 532 ALA A N 1
ATOM 3934 C CA . ALA A 1 532 ? -20.810 -13.602 13.843 1.00 96.75 532 ALA A CA 1
ATOM 3935 C C . ALA A 1 532 ? -21.986 -12.656 14.121 1.00 96.75 532 ALA A C 1
ATOM 3937 O O . ALA A 1 532 ? -23.080 -13.066 14.505 1.00 96.75 532 ALA A O 1
ATOM 3938 N N . VAL A 1 533 ? -21.747 -11.367 13.885 1.00 97.06 533 VAL A N 1
ATOM 3939 C CA . VAL A 1 533 ? -22.791 -10.356 13.718 1.00 97.06 533 VAL A CA 1
ATOM 3940 C C . VAL A 1 533 ? -22.972 -10.072 12.229 1.00 97.06 533 VAL A C 1
ATOM 3942 O O . VAL A 1 533 ? -22.000 -9.900 11.488 1.00 97.06 533 VAL A O 1
ATOM 3945 N N . HIS A 1 534 ? -24.220 -10.033 11.769 1.00 95.75 534 HIS A N 1
ATOM 3946 C CA . HIS A 1 534 ? -24.560 -9.714 10.387 1.00 95.75 534 HIS A CA 1
ATOM 3947 C C . HIS A 1 534 ? -25.091 -8.289 10.293 1.00 95.75 534 HIS A C 1
ATOM 3949 O O . HIS A 1 534 ? -26.066 -7.954 10.954 1.00 95.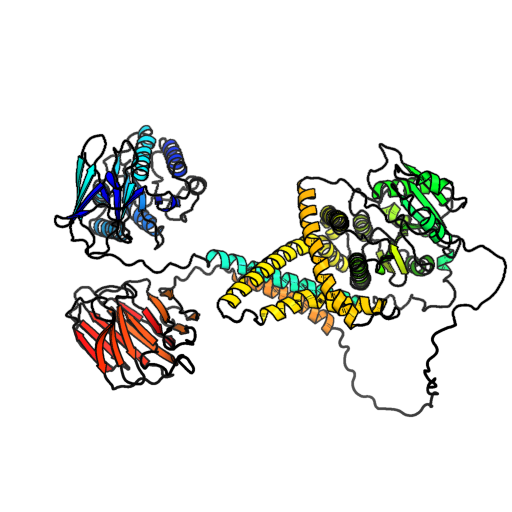75 534 HIS A O 1
ATOM 3955 N N . GLN A 1 535 ? -24.490 -7.471 9.439 1.00 94.19 535 GLN A N 1
ATOM 3956 C CA . GLN A 1 535 ? -24.841 -6.059 9.253 1.00 94.19 535 GLN A CA 1
ATOM 3957 C C . GLN A 1 535 ? -25.215 -5.761 7.801 1.00 94.19 535 GLN A C 1
ATOM 3959 O O . GLN A 1 535 ? -24.926 -6.568 6.908 1.00 94.19 535 GLN A O 1
ATOM 3964 N N . GLN A 1 536 ? -25.837 -4.609 7.550 1.00 92.06 536 GLN A N 1
ATOM 3965 C CA . GLN A 1 536 ? -26.142 -4.186 6.187 1.00 92.06 536 GLN A CA 1
ATOM 3966 C C . GLN A 1 536 ? -24.884 -3.665 5.482 1.00 92.06 536 GLN A C 1
ATOM 3968 O O . GLN A 1 536 ? -24.178 -2.781 5.966 1.00 92.06 536 GLN A O 1
ATOM 3973 N N . GLY A 1 537 ? -24.607 -4.206 4.299 1.00 92.62 537 GLY A N 1
ATOM 3974 C CA . GLY A 1 537 ? -23.573 -3.718 3.396 1.00 92.62 537 GLY A CA 1
ATOM 3975 C C . GLY A 1 537 ? -24.043 -2.487 2.628 1.00 92.62 537 GLY A C 1
ATOM 3976 O O . GLY A 1 537 ? -25.216 -2.369 2.263 1.00 92.62 537 GLY A O 1
ATOM 3977 N N . VAL A 1 538 ? -23.111 -1.581 2.337 1.00 92.94 538 VAL A N 1
ATOM 3978 C CA . VAL A 1 538 ? -23.397 -0.351 1.589 1.00 92.94 538 VAL A CA 1
ATOM 3979 C C . VAL A 1 538 ? -23.451 -0.667 0.097 1.00 92.94 538 VAL A C 1
ATOM 3981 O O . VAL A 1 538 ? -22.458 -1.101 -0.482 1.00 92.94 538 VAL A O 1
ATOM 3984 N N . ILE A 1 539 ? -24.597 -0.448 -0.541 1.00 91.88 539 ILE A N 1
ATOM 3985 C CA . ILE A 1 539 ? -24.813 -0.823 -1.950 1.00 91.88 539 ILE A CA 1
ATOM 3986 C C . ILE A 1 539 ? -24.428 0.270 -2.959 1.00 91.88 539 ILE A C 1
ATOM 3988 O O . ILE A 1 539 ? -24.329 -0.010 -4.149 1.00 91.88 539 ILE A O 1
ATOM 3992 N N . GLU A 1 540 ? -24.132 1.488 -2.495 1.00 92.00 540 GLU A N 1
ATOM 3993 C CA . GLU A 1 540 ? -23.649 2.591 -3.333 1.00 92.00 540 GLU A CA 1
ATOM 3994 C C . GLU A 1 540 ? -22.151 2.854 -3.121 1.00 92.00 540 GLU A C 1
ATOM 3996 O O . GLU A 1 540 ? -21.713 3.185 -2.013 1.00 92.00 540 GLU A O 1
ATOM 4001 N N . LEU A 1 541 ? -21.363 2.819 -4.200 1.00 92.94 541 LEU A N 1
ATOM 4002 C CA . LEU A 1 541 ? -19.906 2.991 -4.145 1.00 92.94 541 LEU A CA 1
ATOM 4003 C C . LEU A 1 541 ? -19.479 4.325 -3.509 1.00 92.94 541 LEU A C 1
ATOM 4005 O O . LEU A 1 541 ? -18.587 4.352 -2.666 1.00 92.94 541 LEU A O 1
ATOM 4009 N N . ARG A 1 542 ? -20.139 5.440 -3.849 1.00 91.69 542 ARG A N 1
ATOM 4010 C CA . ARG A 1 542 ? -19.814 6.767 -3.291 1.00 91.69 542 ARG A CA 1
ATOM 4011 C C . ARG A 1 542 ? -20.057 6.839 -1.779 1.00 91.69 542 ARG A C 1
ATOM 4013 O O . ARG A 1 542 ? -19.301 7.493 -1.058 1.00 91.69 542 ARG A O 1
ATOM 4020 N N . ARG A 1 543 ? -21.112 6.186 -1.279 1.00 91.44 543 ARG A N 1
ATOM 4021 C CA . ARG A 1 543 ? -21.380 6.068 0.166 1.00 91.44 543 ARG A CA 1
ATOM 4022 C C . ARG A 1 543 ? -20.334 5.179 0.836 1.00 91.44 543 ARG A C 1
ATOM 4024 O O . ARG A 1 543 ? -19.825 5.546 1.893 1.00 91.44 543 ARG A O 1
ATOM 4031 N N . LEU A 1 544 ? -19.952 4.081 0.189 1.00 93.81 544 LEU A N 1
ATOM 4032 C CA . LEU A 1 544 ? -18.931 3.173 0.700 1.00 93.81 544 LEU A CA 1
ATOM 4033 C C . LEU A 1 544 ? -17.547 3.839 0.775 1.00 93.81 544 LEU A C 1
ATOM 4035 O O . LEU A 1 544 ? -16.913 3.776 1.823 1.00 93.81 544 LEU A O 1
ATOM 4039 N N . ILE A 1 545 ? -17.115 4.573 -0.257 1.00 94.00 545 ILE A N 1
ATOM 4040 C CA . ILE A 1 545 ? -15.864 5.356 -0.234 1.00 94.00 545 ILE A CA 1
ATOM 4041 C C . ILE A 1 545 ? -15.867 6.339 0.946 1.00 94.00 545 ILE A C 1
ATOM 4043 O O . ILE A 1 545 ? -14.874 6.430 1.668 1.00 94.00 545 ILE A O 1
ATOM 4047 N N . ARG A 1 546 ? -16.984 7.044 1.195 1.00 90.62 546 ARG A N 1
ATOM 4048 C CA . ARG A 1 546 ? -17.115 7.933 2.366 1.00 90.62 546 ARG A CA 1
ATOM 4049 C C . ARG A 1 546 ? -16.916 7.170 3.672 1.00 90.62 546 ARG A C 1
ATOM 4051 O O . ARG A 1 546 ? -16.113 7.594 4.502 1.00 90.62 546 ARG A O 1
ATOM 4058 N N . GLN A 1 547 ? -17.583 6.028 3.828 1.00 91.81 547 GLN A N 1
ATOM 4059 C CA . GLN A 1 547 ? -17.429 5.168 5.000 1.00 91.81 547 GLN A CA 1
ATOM 4060 C C . GLN A 1 547 ? -15.974 4.704 5.187 1.00 91.81 547 GLN A C 1
ATOM 4062 O O . GLN A 1 547 ? -15.431 4.835 6.282 1.00 91.81 547 GLN A O 1
ATOM 4067 N N . ARG A 1 548 ? -15.311 4.224 4.129 1.00 94.44 548 ARG A N 1
ATOM 4068 C CA . ARG A 1 548 ? -13.929 3.725 4.209 1.00 94.44 548 ARG A CA 1
ATOM 4069 C C . ARG A 1 548 ? -12.915 4.838 4.428 1.00 94.44 548 ARG A C 1
ATOM 4071 O O . ARG A 1 548 ? -11.961 4.640 5.172 1.00 94.44 548 ARG A O 1
ATOM 4078 N N . SER A 1 549 ? -13.167 6.036 3.898 1.00 93.81 549 SER A N 1
ATOM 4079 C CA . SER A 1 549 ? -12.329 7.210 4.171 1.00 93.81 549 SER A CA 1
ATOM 4080 C C . SER A 1 549 ? -12.342 7.580 5.660 1.00 93.81 549 SER A C 1
ATOM 4082 O O . SER A 1 549 ? -11.298 7.901 6.220 1.00 93.81 549 SER A O 1
ATOM 4084 N N . ARG A 1 550 ? -13.488 7.434 6.347 1.00 91.19 550 ARG A N 1
ATOM 4085 C CA . ARG A 1 550 ? -13.587 7.610 7.805 1.00 91.19 550 ARG A CA 1
ATOM 4086 C C . ARG A 1 550 ? -12.754 6.578 8.566 1.00 91.19 550 ARG A C 1
ATOM 4088 O O . ARG A 1 550 ? -12.038 6.959 9.485 1.00 91.19 550 ARG A O 1
ATOM 4095 N N . TRP A 1 551 ? -12.821 5.298 8.193 1.00 93.81 551 TRP A N 1
ATOM 4096 C CA . TRP A 1 551 ? -12.025 4.247 8.846 1.00 93.81 551 TRP A CA 1
ATOM 4097 C C . TRP A 1 551 ? -10.529 4.456 8.638 1.00 93.81 551 TRP A C 1
ATOM 4099 O O . TRP A 1 551 ? -9.746 4.327 9.575 1.00 93.81 551 TRP A O 1
ATOM 4109 N N . PHE A 1 552 ? -10.150 4.840 7.421 1.00 95.00 552 PHE A N 1
ATOM 4110 C CA . PHE A 1 552 ? -8.779 5.178 7.068 1.00 95.00 552 PHE A CA 1
ATOM 4111 C C . PHE A 1 552 ? -8.275 6.373 7.888 1.00 95.00 552 PHE A C 1
ATOM 4113 O O . PHE A 1 552 ? -7.196 6.318 8.472 1.00 95.00 552 PHE A O 1
ATOM 4120 N N . GLN A 1 553 ? -9.082 7.434 7.995 1.00 93.12 553 GLN A N 1
ATOM 4121 C CA . GLN A 1 553 ? -8.774 8.603 8.817 1.00 93.12 553 GLN A CA 1
ATOM 4122 C C . GLN A 1 553 ? -8.646 8.237 10.304 1.00 93.12 553 GLN A C 1
ATOM 4124 O O . GLN A 1 553 ? -7.716 8.701 10.960 1.00 93.12 553 GLN A O 1
ATOM 4129 N N . GLY A 1 554 ? -9.529 7.384 10.831 1.00 92.12 554 GLY A N 1
ATOM 4130 C CA . GLY A 1 554 ? -9.433 6.871 12.200 1.00 92.12 554 GLY A CA 1
ATOM 4131 C C . GLY A 1 554 ? -8.151 6.072 12.449 1.00 92.12 554 GLY A C 1
ATOM 4132 O O . GLY A 1 554 ? -7.464 6.318 13.436 1.00 92.12 554 GLY A O 1
ATOM 4133 N N . HIS A 1 555 ? -7.734 5.225 11.501 1.00 93.88 555 HIS A N 1
ATOM 4134 C CA . HIS A 1 555 ? -6.447 4.525 11.594 1.00 93.88 555 HIS A CA 1
ATOM 4135 C C . HIS A 1 555 ? -5.259 5.497 11.661 1.00 93.88 555 HIS A C 1
ATOM 4137 O O . HIS A 1 555 ? -4.346 5.283 12.459 1.00 93.88 555 HIS A O 1
ATOM 4143 N N . LEU A 1 556 ? -5.279 6.585 10.878 1.00 93.69 556 LEU A N 1
ATOM 4144 C CA . LEU A 1 556 ? -4.263 7.641 10.970 1.00 93.69 556 LEU A CA 1
ATOM 4145 C C . LEU A 1 556 ? -4.292 8.336 12.342 1.00 93.69 556 LEU A C 1
ATOM 4147 O O . LEU A 1 556 ? -3.242 8.605 12.918 1.00 93.69 556 LEU A O 1
ATOM 4151 N N . GLN A 1 557 ? -5.476 8.591 12.912 1.00 92.94 557 GLN A N 1
ATOM 4152 C CA . GLN A 1 557 ? -5.602 9.153 14.265 1.00 92.94 557 GLN A CA 1
ATOM 4153 C C . GLN A 1 557 ? -5.026 8.214 15.336 1.00 92.94 557 GLN A C 1
ATOM 4155 O O . GLN A 1 557 ? -4.429 8.686 16.306 1.00 92.94 557 GLN A O 1
ATOM 4160 N N . SER A 1 558 ? -5.156 6.896 15.160 1.00 95.12 558 SER A N 1
ATOM 4161 C CA . SER A 1 558 ? -4.596 5.888 16.066 1.00 95.12 558 SER A CA 1
ATOM 4162 C C . SER A 1 558 ? -3.063 5.840 16.070 1.00 95.12 558 SER A C 1
ATOM 4164 O O . SER A 1 558 ? -2.492 5.230 16.972 1.00 95.12 558 SER A O 1
ATOM 4166 N N . TRP A 1 559 ? -2.361 6.531 15.161 1.00 95.19 559 TRP A N 1
ATOM 4167 C CA . TRP A 1 559 ? -0.893 6.645 15.208 1.00 95.19 559 TRP A CA 1
ATOM 4168 C C . TRP A 1 559 ? -0.385 7.292 16.500 1.00 95.19 559 TRP A C 1
ATOM 4170 O O . TRP A 1 559 ? 0.702 6.955 16.968 1.00 95.19 559 TRP A O 1
ATOM 4180 N N . LYS A 1 560 ? -1.202 8.126 17.160 1.00 94.88 560 LYS A N 1
ATOM 4181 C CA . LYS A 1 560 ? -0.905 8.660 18.502 1.00 94.88 560 LYS A CA 1
ATOM 4182 C C . LYS A 1 560 ? -0.680 7.565 19.559 1.00 94.88 560 LYS A C 1
ATOM 4184 O O . LYS A 1 560 ? -0.083 7.827 20.599 1.00 94.88 560 LYS A O 1
ATOM 4189 N N . LEU A 1 561 ? -1.151 6.339 19.308 1.00 96.19 561 LEU A N 1
ATOM 4190 C CA . LEU A 1 561 ? -0.982 5.185 20.192 1.00 96.19 561 LEU A CA 1
ATOM 4191 C C . LEU A 1 561 ? 0.338 4.433 19.962 1.00 96.19 561 LEU A C 1
ATOM 4193 O O . LEU A 1 561 ? 0.677 3.578 20.779 1.00 96.19 561 LEU A O 1
ATOM 4197 N N . ILE A 1 562 ? 1.113 4.745 18.914 1.00 96.88 562 ILE A N 1
ATOM 4198 C CA . ILE A 1 562 ? 2.402 4.087 18.625 1.00 96.88 562 ILE A CA 1
ATOM 4199 C C . ILE A 1 562 ? 3.345 4.117 19.842 1.00 96.88 562 ILE A C 1
ATOM 4201 O O . ILE A 1 562 ? 3.816 3.047 20.240 1.00 96.88 562 ILE A O 1
ATOM 4205 N N . PRO A 1 563 ? 3.572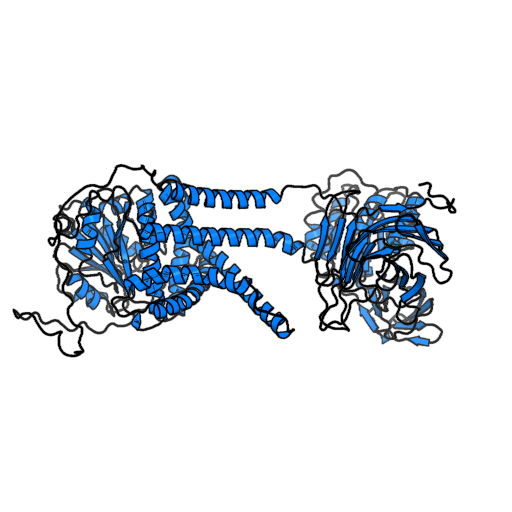 5.260 20.526 1.00 96.69 563 PRO A N 1
ATOM 4206 C CA . PRO A 1 563 ? 4.417 5.285 21.721 1.00 96.69 563 PRO A CA 1
ATOM 4207 C C . PRO A 1 563 ? 3.894 4.387 22.848 1.00 96.69 563 PRO A C 1
ATOM 4209 O O . PRO A 1 563 ? 4.683 3.805 23.591 1.00 96.69 563 PRO A O 1
ATOM 4212 N N . ARG A 1 564 ? 2.567 4.260 22.980 1.00 95.19 564 ARG A N 1
ATOM 4213 C CA . ARG A 1 564 ? 1.926 3.397 23.981 1.00 95.19 564 ARG A CA 1
ATOM 4214 C C . ARG A 1 564 ? 2.117 1.918 23.641 1.00 95.19 564 ARG A C 1
ATOM 4216 O O . ARG A 1 564 ? 2.431 1.135 24.531 1.00 95.19 564 ARG A O 1
ATOM 4223 N N . ILE A 1 565 ? 2.010 1.544 22.365 1.00 96.75 565 ILE A N 1
ATOM 4224 C CA . ILE A 1 565 ? 2.274 0.181 21.873 1.00 96.75 565 ILE A CA 1
ATOM 4225 C C . ILE A 1 565 ? 3.732 -0.215 22.127 1.00 96.75 565 ILE A C 1
ATOM 4227 O O . ILE A 1 565 ? 4.000 -1.303 22.638 1.00 96.75 565 ILE A O 1
ATOM 4231 N N . LEU A 1 566 ? 4.678 0.676 21.818 1.00 95.44 566 LEU A N 1
ATOM 4232 C CA . LEU A 1 566 ? 6.107 0.425 22.016 1.00 95.44 566 LEU A CA 1
ATOM 4233 C C . LEU A 1 566 ? 6.469 0.195 23.490 1.00 95.44 566 LEU A C 1
ATOM 4235 O O . LEU A 1 566 ? 7.357 -0.608 23.774 1.00 95.44 566 LEU A O 1
ATOM 4239 N N . ARG A 1 567 ? 5.766 0.857 24.415 1.00 94.12 567 ARG A N 1
ATOM 4240 C CA . ARG A 1 567 ? 5.992 0.732 25.860 1.00 94.12 567 ARG A CA 1
ATOM 4241 C C . ARG A 1 567 ? 5.247 -0.444 26.494 1.00 94.12 567 ARG A C 1
ATOM 4243 O O . ARG A 1 567 ? 5.855 -1.190 27.250 1.00 94.12 567 ARG A O 1
ATOM 4250 N N . GLY A 1 568 ? 3.961 -0.616 26.184 1.00 89.19 568 GLY A N 1
ATOM 4251 C CA . GLY A 1 568 ? 3.063 -1.497 26.943 1.00 89.19 568 GLY A CA 1
ATOM 4252 C C . GLY A 1 568 ? 2.622 -2.786 26.246 1.00 89.19 568 GLY A C 1
ATOM 4253 O O . GLY A 1 568 ? 2.145 -3.692 26.919 1.00 89.19 568 GLY A O 1
ATOM 4254 N N . ALA A 1 569 ? 2.759 -2.916 24.919 1.00 91.88 569 ALA A N 1
ATOM 4255 C CA . ALA A 1 569 ? 2.289 -4.123 24.231 1.00 91.88 569 ALA A CA 1
ATOM 4256 C C . ALA A 1 569 ? 3.298 -5.288 24.351 1.00 91.88 569 ALA A C 1
ATOM 4258 O O . ALA A 1 569 ? 4.515 -5.060 24.225 1.00 91.88 569 ALA A O 1
ATOM 4259 N N . PRO A 1 570 ? 2.821 -6.546 24.491 1.00 85.56 570 PRO A N 1
ATOM 4260 C CA . PRO A 1 570 ? 3.667 -7.736 24.416 1.00 85.56 570 PRO A CA 1
ATOM 4261 C C . PRO A 1 570 ? 4.505 -7.764 23.131 1.00 85.56 570 PRO A C 1
ATOM 4263 O O . PRO A 1 570 ? 4.015 -7.397 22.065 1.00 85.56 570 PRO A O 1
ATOM 4266 N N . ARG A 1 571 ? 5.757 -8.245 23.196 1.00 85.94 571 ARG A N 1
ATOM 4267 C CA . ARG A 1 571 ? 6.695 -8.252 22.049 1.00 85.94 571 ARG A CA 1
ATOM 4268 C C . ARG A 1 571 ? 6.102 -8.789 20.727 1.00 85.94 571 ARG A C 1
ATOM 4270 O O . ARG A 1 571 ? 6.246 -8.087 19.728 1.00 85.94 571 ARG A O 1
ATOM 4277 N N . PRO A 1 572 ? 5.434 -9.964 20.671 1.00 88.19 572 PRO A N 1
ATOM 4278 C CA . PRO A 1 572 ? 4.850 -10.449 19.416 1.00 88.19 572 PRO A CA 1
ATOM 4279 C C . PRO A 1 572 ? 3.668 -9.591 18.938 1.00 88.19 572 PRO A C 1
ATOM 4281 O O . PRO A 1 572 ? 3.541 -9.354 17.740 1.00 88.19 572 PRO A O 1
ATOM 4284 N N . ALA A 1 573 ? 2.852 -9.074 19.861 1.00 92.12 573 ALA A N 1
ATOM 4285 C CA . ALA A 1 573 ? 1.732 -8.196 19.537 1.00 92.12 573 ALA A CA 1
ATOM 4286 C C . ALA A 1 573 ? 2.205 -6.832 19.020 1.00 92.12 573 ALA A C 1
ATOM 4288 O O . ALA A 1 573 ? 1.598 -6.269 18.119 1.00 92.12 573 ALA A O 1
ATOM 4289 N N . ARG A 1 574 ? 3.317 -6.310 19.550 1.00 93.94 574 ARG A N 1
ATOM 4290 C CA . ARG A 1 574 ? 3.888 -5.009 19.179 1.00 93.94 574 ARG A CA 1
ATOM 4291 C C . ARG A 1 574 ? 4.161 -4.906 17.683 1.00 93.94 574 ARG A C 1
ATOM 4293 O O . ARG A 1 574 ? 3.759 -3.926 17.069 1.00 93.94 574 ARG A O 1
ATOM 4300 N N . VAL A 1 575 ? 4.820 -5.910 17.103 1.00 91.50 575 VAL A N 1
ATOM 4301 C CA . VAL A 1 575 ? 5.163 -5.914 15.670 1.00 91.50 575 VAL A CA 1
ATOM 4302 C C . VAL A 1 575 ? 3.897 -5.904 14.812 1.00 91.50 575 VAL A C 1
ATOM 4304 O O . VAL A 1 575 ? 3.792 -5.104 13.887 1.00 91.50 575 VAL A O 1
ATOM 4307 N N . ASP A 1 576 ? 2.912 -6.735 15.156 1.00 94.75 576 ASP A N 1
ATOM 4308 C CA . ASP A 1 576 ? 1.645 -6.809 14.426 1.00 94.75 576 ASP A CA 1
ATOM 4309 C C . ASP A 1 576 ? 0.797 -5.542 14.561 1.00 94.75 576 ASP A C 1
ATOM 4311 O O . ASP A 1 576 ? 0.226 -5.084 13.578 1.00 94.75 576 ASP A O 1
ATOM 4315 N N . LEU A 1 577 ? 0.751 -4.934 15.748 1.00 95.44 577 LEU A N 1
ATOM 4316 C CA . LEU A 1 577 ? 0.030 -3.682 15.973 1.00 95.44 577 LEU A CA 1
ATOM 4317 C C . LEU A 1 577 ? 0.666 -2.521 15.200 1.00 95.44 577 LEU A C 1
ATOM 4319 O O . LEU A 1 577 ? -0.054 -1.731 14.596 1.00 95.44 577 LEU A O 1
ATOM 4323 N N . LEU A 1 578 ? 2.001 -2.431 15.166 1.00 94.25 578 LEU A N 1
ATOM 4324 C CA . LEU A 1 578 ? 2.703 -1.425 14.359 1.00 94.25 578 LEU A CA 1
ATOM 4325 C C . LEU A 1 578 ? 2.451 -1.631 12.863 1.00 94.25 578 LEU A C 1
ATOM 4327 O O . LEU A 1 578 ? 2.182 -0.665 12.155 1.00 94.25 578 LEU A O 1
ATOM 4331 N N . TYR A 1 579 ? 2.476 -2.881 12.398 1.00 91.88 579 TYR A N 1
ATOM 4332 C CA . TYR A 1 579 ? 2.100 -3.232 11.032 1.00 91.88 579 TYR A CA 1
ATOM 4333 C C . TYR A 1 579 ? 0.638 -2.868 10.722 1.00 91.88 579 TYR A C 1
ATOM 4335 O O . TYR A 1 579 ? 0.326 -2.286 9.684 1.00 91.88 579 TYR A O 1
ATOM 4343 N N . HIS A 1 580 ? -0.284 -3.168 11.637 1.00 92.25 580 HIS A N 1
ATOM 4344 C CA . HIS A 1 580 ? -1.695 -2.857 11.452 1.00 92.25 580 HIS A CA 1
ATOM 4345 C C . HIS A 1 580 ? -1.922 -1.345 11.348 1.00 92.25 580 HIS A C 1
ATOM 4347 O O . HIS A 1 580 ? -2.644 -0.901 10.453 1.00 92.25 580 HIS A O 1
ATOM 4353 N N . LEU A 1 581 ? -1.257 -0.557 12.199 1.00 94.12 581 LEU A N 1
ATOM 4354 C CA . LEU A 1 581 ? -1.313 0.902 12.144 1.00 94.12 581 LEU A CA 1
ATOM 4355 C C . LEU A 1 581 ? -0.592 1.486 10.922 1.00 94.12 581 LEU A C 1
ATOM 4357 O O . LEU A 1 581 ? -1.002 2.547 10.462 1.00 94.12 581 LEU A O 1
ATOM 4361 N N . SER A 1 582 ? 0.418 0.820 10.352 1.00 90.25 582 SER A N 1
ATOM 4362 C CA . SER A 1 582 ? 1.085 1.279 9.122 1.00 90.25 582 SER A CA 1
ATOM 4363 C C . SER A 1 582 ? 0.323 0.932 7.837 1.00 90.25 582 SER A C 1
ATOM 4365 O O . SER A 1 582 ? 0.633 1.484 6.778 1.00 90.25 582 SER A O 1
ATOM 4367 N N . SER A 1 583 ? -0.711 0.084 7.911 1.00 90.25 583 SER A N 1
ATOM 4368 C CA . SER A 1 583 ? -1.511 -0.325 6.746 1.00 90.25 583 SER A CA 1
ATOM 4369 C C . SER A 1 583 ? -2.073 0.827 5.890 1.00 90.25 583 SER A C 1
ATOM 4371 O O . SER A 1 583 ? -2.027 0.688 4.666 1.00 90.25 583 SER A O 1
ATOM 4373 N N . PRO A 1 584 ? -2.504 1.991 6.431 1.00 91.38 584 PRO A N 1
ATOM 4374 C CA . PRO A 1 584 ? -2.896 3.131 5.604 1.00 91.38 584 PRO A CA 1
ATOM 4375 C C . PRO A 1 584 ? -1.743 3.644 4.728 1.00 91.38 584 PRO A C 1
ATOM 4377 O O . PRO A 1 584 ? -1.920 3.870 3.534 1.00 91.38 584 PRO A O 1
ATOM 4380 N N . ALA A 1 585 ? -0.535 3.774 5.286 1.00 87.94 585 ALA A N 1
ATOM 4381 C CA . ALA A 1 585 ? 0.637 4.218 4.532 1.00 87.94 585 ALA A CA 1
ATOM 4382 C C . ALA A 1 585 ? 1.019 3.204 3.442 1.00 87.94 585 ALA A C 1
ATOM 4384 O O . ALA A 1 585 ? 1.271 3.587 2.302 1.00 87.94 585 ALA A O 1
ATOM 4385 N N . LEU A 1 586 ? 0.983 1.909 3.768 1.00 87.69 586 LEU A N 1
ATOM 4386 C CA . LEU A 1 586 ? 1.254 0.828 2.817 1.00 87.69 586 LEU A CA 1
ATOM 4387 C C . LEU A 1 586 ? 0.239 0.800 1.665 1.00 87.69 586 LEU A C 1
ATOM 4389 O O . LEU A 1 586 ? 0.629 0.594 0.518 1.00 87.69 586 LEU A O 1
ATOM 4393 N N . LEU A 1 587 ? -1.043 1.063 1.940 1.00 89.94 587 LEU A N 1
ATOM 4394 C CA . LEU A 1 587 ? -2.074 1.189 0.906 1.00 89.94 587 LEU A CA 1
ATOM 4395 C C . LEU A 1 587 ? -1.830 2.393 -0.013 1.00 89.94 587 LEU A C 1
ATOM 4397 O O . LEU A 1 587 ? -1.997 2.266 -1.224 1.00 89.94 587 LEU A O 1
ATOM 4401 N N . LEU A 1 588 ? -1.405 3.542 0.525 1.00 89.12 588 LEU A N 1
ATOM 4402 C CA . LEU A 1 588 ? -1.068 4.717 -0.292 1.00 89.12 588 LEU A CA 1
ATOM 4403 C C . LEU A 1 588 ? 0.155 4.450 -1.172 1.00 89.12 588 LEU A C 1
ATOM 4405 O O . LEU A 1 588 ? 0.111 4.743 -2.364 1.00 89.12 588 LEU A O 1
ATOM 4409 N N . ILE A 1 589 ? 1.202 3.826 -0.626 1.00 84.81 589 ILE A N 1
ATOM 4410 C CA . ILE A 1 589 ? 2.374 3.398 -1.404 1.00 84.81 589 ILE A CA 1
ATOM 4411 C C . ILE A 1 589 ? 1.944 2.418 -2.506 1.00 84.81 589 ILE A C 1
ATOM 4413 O O . ILE A 1 589 ? 2.289 2.610 -3.671 1.00 84.81 589 ILE A O 1
ATOM 4417 N N . GLY A 1 590 ? 1.116 1.423 -2.174 1.00 83.94 590 GLY A N 1
ATOM 4418 C CA . GLY A 1 590 ? 0.550 0.480 -3.143 1.00 83.94 590 GLY A CA 1
ATOM 4419 C C . GLY A 1 590 ? -0.271 1.154 -4.249 1.00 83.94 590 GLY A C 1
ATOM 4420 O O . GLY A 1 590 ? -0.215 0.723 -5.401 1.00 83.94 590 GLY A O 1
ATOM 4421 N N . SER A 1 591 ? -0.972 2.252 -3.942 1.00 87.94 591 SER A N 1
ATOM 4422 C CA . SER A 1 591 ? -1.708 3.029 -4.948 1.00 87.94 591 SER A CA 1
ATOM 4423 C C . SER A 1 591 ? -0.785 3.676 -5.985 1.00 87.94 591 SER A C 1
ATOM 4425 O O . SER A 1 591 ? -1.101 3.663 -7.174 1.00 87.94 591 SER A O 1
ATOM 4427 N N . LEU A 1 592 ? 0.389 4.160 -5.564 1.00 84.50 592 LEU A N 1
ATOM 4428 C CA . LEU A 1 592 ? 1.395 4.735 -6.462 1.00 84.50 592 LEU A CA 1
ATOM 4429 C C . LEU A 1 592 ? 2.027 3.658 -7.354 1.00 84.50 592 LEU A C 1
ATOM 4431 O O . LEU A 1 592 ? 2.232 3.887 -8.545 1.00 84.50 592 LEU A O 1
ATOM 4435 N N . LEU A 1 593 ? 2.270 2.461 -6.808 1.00 80.62 593 LEU A N 1
ATOM 4436 C CA . LEU A 1 593 ? 2.748 1.313 -7.589 1.00 80.62 593 LEU A CA 1
ATOM 4437 C C . LEU A 1 593 ? 1.717 0.866 -8.627 1.00 80.62 593 LEU A C 1
ATOM 4439 O O . LEU A 1 593 ? 2.071 0.590 -9.769 1.00 80.62 593 LEU A O 1
ATOM 4443 N N . THR A 1 594 ? 0.437 0.851 -8.252 1.00 83.50 594 THR A N 1
ATOM 4444 C CA . THR A 1 594 ? -0.656 0.508 -9.170 1.00 83.50 594 THR A CA 1
ATOM 4445 C C . THR A 1 594 ? -0.782 1.537 -10.294 1.00 83.50 594 THR A C 1
ATOM 4447 O O . THR A 1 594 ? -0.943 1.159 -11.451 1.00 83.50 594 THR A O 1
ATOM 4450 N N . ALA A 1 595 ? -0.650 2.832 -9.987 1.00 82.12 595 ALA A N 1
ATOM 4451 C CA . ALA A 1 595 ? -0.629 3.888 -10.998 1.00 82.12 595 ALA A CA 1
ATOM 4452 C C . ALA A 1 595 ? 0.573 3.747 -11.951 1.00 82.12 595 ALA A C 1
ATOM 4454 O O . ALA A 1 595 ? 0.409 3.839 -13.164 1.00 82.12 595 ALA A O 1
ATOM 4455 N N . SER A 1 596 ? 1.762 3.446 -11.417 1.00 78.31 596 SER A N 1
ATOM 4456 C CA . SER A 1 596 ? 2.964 3.173 -12.218 1.00 78.31 596 SER A CA 1
ATOM 4457 C C . SER A 1 596 ? 2.773 1.979 -13.163 1.00 78.31 596 SER A C 1
ATOM 4459 O O . SER A 1 596 ? 3.109 2.047 -14.349 1.00 78.31 596 SER A O 1
ATOM 4461 N N . PHE A 1 597 ? 2.155 0.901 -12.670 1.00 78.50 597 PHE A N 1
ATOM 4462 C CA . PHE A 1 597 ? 1.802 -0.254 -13.491 1.00 78.50 597 PHE A CA 1
ATOM 4463 C C . PHE A 1 597 ? 0.801 0.108 -14.595 1.00 78.50 597 PHE A C 1
ATOM 4465 O O . PHE A 1 597 ? 1.003 -0.281 -15.742 1.00 78.50 597 PHE A O 1
ATOM 4472 N N . ALA A 1 598 ? -0.235 0.894 -14.287 1.00 80.75 598 ALA A N 1
ATOM 4473 C CA . ALA A 1 598 ? -1.200 1.352 -15.286 1.00 80.75 598 ALA A CA 1
ATOM 4474 C C . ALA A 1 598 ? -0.527 2.175 -16.399 1.00 80.75 598 ALA A C 1
ATOM 4476 O O . ALA A 1 598 ? -0.782 1.930 -17.577 1.00 80.75 598 ALA A O 1
ATOM 4477 N N . CYS A 1 599 ? 0.395 3.079 -16.052 1.00 77.88 599 CYS A N 1
ATOM 4478 C CA . CYS A 1 599 ? 1.200 3.810 -17.035 1.00 77.88 599 CYS A CA 1
ATOM 4479 C C . CYS A 1 599 ? 2.072 2.873 -17.887 1.00 77.88 599 CYS A C 1
ATOM 4481 O O . CYS A 1 599 ? 2.172 3.056 -19.098 1.00 77.88 599 CYS A O 1
ATOM 4483 N N . SER A 1 600 ? 2.670 1.848 -17.275 1.00 75.00 600 SER A N 1
ATOM 4484 C CA . SER A 1 600 ? 3.495 0.855 -17.981 1.00 75.00 600 SER A CA 1
ATOM 4485 C C . SER A 1 600 ? 2.668 -0.001 -18.950 1.00 75.00 600 SER A C 1
ATOM 4487 O O . SER A 1 600 ? 3.108 -0.295 -20.061 1.00 75.00 600 SER A O 1
ATOM 4489 N N . LEU A 1 601 ? 1.437 -0.353 -18.567 1.00 77.06 601 LEU A N 1
ATOM 4490 C CA . LEU A 1 601 ? 0.500 -1.077 -19.423 1.00 77.06 601 LEU A CA 1
ATOM 4491 C C . LEU A 1 601 ? 0.054 -0.223 -20.620 1.00 77.06 601 LEU A C 1
ATOM 4493 O O . LEU A 1 601 ? 0.024 -0.721 -21.741 1.00 77.06 601 LEU A O 1
ATOM 4497 N N . LEU A 1 602 ? -0.217 1.071 -20.408 1.00 77.69 602 LEU A N 1
ATOM 4498 C CA . LEU A 1 602 ? -0.491 2.015 -21.499 1.00 77.69 602 LEU A CA 1
ATOM 4499 C C . LEU A 1 602 ? 0.706 2.136 -22.455 1.00 77.69 602 LEU A C 1
ATOM 4501 O O . LEU A 1 602 ? 0.524 2.086 -23.668 1.00 77.69 602 LEU A O 1
ATOM 4505 N N . GLY A 1 603 ? 1.929 2.210 -21.919 1.00 75.38 603 GLY A N 1
ATOM 4506 C CA . GLY A 1 603 ? 3.158 2.190 -22.720 1.00 75.38 603 GLY A CA 1
ATOM 4507 C C . GLY A 1 603 ? 3.331 0.901 -23.530 1.00 75.38 603 GLY A C 1
ATOM 4508 O O . GLY A 1 603 ? 3.820 0.939 -24.653 1.00 75.38 603 GLY A O 1
ATOM 4509 N N . SER A 1 604 ? 2.850 -0.233 -23.017 1.00 75.06 604 SER A N 1
ATOM 4510 C CA . SER A 1 604 ? 2.848 -1.501 -23.761 1.00 75.06 604 SER A CA 1
ATOM 4511 C C . SER A 1 604 ? 1.890 -1.464 -24.956 1.00 75.06 604 SER A C 1
ATOM 4513 O O . SER A 1 604 ? 2.162 -2.092 -25.970 1.00 75.06 604 SER A O 1
ATOM 4515 N N . GLY A 1 605 ? 0.806 -0.683 -24.887 1.00 75.19 605 GLY A N 1
ATOM 4516 C CA . GLY A 1 605 ? -0.067 -0.429 -26.038 1.00 75.19 605 GLY A CA 1
ATOM 4517 C C . GLY A 1 605 ? 0.645 0.306 -27.177 1.00 75.19 605 GLY A C 1
ATOM 4518 O O . GLY A 1 605 ? 0.402 -0.002 -28.339 1.00 75.19 605 GLY A O 1
ATOM 4519 N N . VAL A 1 606 ? 1.574 1.212 -26.850 1.00 74.69 606 VAL A N 1
ATOM 4520 C CA . VAL A 1 606 ? 2.435 1.882 -27.841 1.00 74.69 606 VAL A CA 1
ATOM 4521 C C . VAL A 1 606 ? 3.381 0.868 -28.487 1.00 74.69 606 VAL A C 1
ATOM 4523 O O . VAL A 1 606 ? 3.425 0.765 -29.705 1.00 74.69 606 VAL A O 1
ATOM 4526 N N . VAL A 1 607 ? 4.033 0.024 -27.677 1.00 71.62 607 VAL A N 1
ATOM 4527 C CA . VAL A 1 607 ? 4.902 -1.059 -28.176 1.00 71.62 607 VAL A CA 1
ATOM 4528 C C . VAL A 1 607 ? 4.147 -2.023 -29.100 1.00 71.62 607 VAL A C 1
ATOM 4530 O O . VAL A 1 607 ? 4.703 -2.468 -30.100 1.00 71.62 607 VAL A O 1
ATOM 4533 N N . ALA A 1 608 ? 2.884 -2.332 -28.791 1.00 76.50 608 ALA A N 1
ATOM 4534 C CA . ALA A 1 608 ? 2.024 -3.153 -29.642 1.00 76.50 608 ALA A CA 1
ATOM 4535 C C . ALA A 1 608 ? 1.700 -2.469 -30.980 1.00 76.50 608 ALA A C 1
ATOM 4537 O O . ALA A 1 608 ? 1.716 -3.119 -32.023 1.00 76.50 608 ALA A O 1
ATOM 4538 N N . ALA A 1 609 ? 1.389 -1.169 -30.941 1.00 72.12 609 ALA A N 1
ATOM 4539 C CA . ALA A 1 609 ? 1.066 -0.373 -32.124 1.00 72.12 609 ALA A CA 1
ATOM 4540 C C . ALA A 1 609 ? 2.264 -0.248 -33.078 1.00 72.12 609 ALA A C 1
ATOM 4542 O O . ALA A 1 609 ? 2.080 -0.248 -34.291 1.00 72.12 609 ALA A O 1
ATOM 4543 N N . ASP A 1 610 ? 3.477 -0.248 -32.527 1.00 69.94 610 ASP A N 1
ATOM 4544 C CA . ASP A 1 610 ? 4.735 -0.252 -33.278 1.00 69.94 610 ASP A CA 1
ATOM 4545 C C . ASP A 1 610 ? 5.159 -1.665 -33.750 1.00 69.94 610 ASP A C 1
ATOM 4547 O O . ASP A 1 610 ? 6.277 -1.862 -34.225 1.00 69.94 610 ASP A O 1
ATOM 4551 N N . GLY A 1 611 ? 4.284 -2.673 -33.623 1.00 69.56 611 GLY A N 1
ATOM 4552 C CA . GLY A 1 611 ? 4.519 -4.047 -34.091 1.00 69.56 611 GLY A CA 1
ATOM 4553 C C . GLY A 1 611 ? 5.388 -4.915 -33.169 1.00 69.56 611 GLY A C 1
ATOM 4554 O O . GLY A 1 611 ? 5.720 -6.046 -33.526 1.00 69.56 611 GLY A O 1
ATOM 4555 N N . GLY A 1 612 ? 5.757 -4.421 -31.983 1.00 72.69 612 GLY A N 1
ATOM 4556 C CA . GLY A 1 612 ? 6.477 -5.185 -30.963 1.00 72.69 612 GLY A CA 1
ATOM 4557 C C . GLY A 1 612 ? 5.563 -6.124 -30.170 1.00 72.69 612 GLY A C 1
ATOM 4558 O O . GLY A 1 612 ? 4.347 -5.963 -30.158 1.00 72.69 612 GLY A O 1
ATOM 4559 N N . ASN A 1 613 ? 6.136 -7.106 -29.459 1.00 74.88 613 ASN A N 1
ATOM 4560 C CA . ASN A 1 613 ? 5.368 -7.931 -28.520 1.00 74.88 613 ASN A CA 1
ATOM 4561 C C . ASN A 1 613 ? 5.144 -7.155 -27.205 1.00 74.88 613 ASN A C 1
ATOM 4563 O O . ASN A 1 613 ? 6.099 -6.970 -26.444 1.00 74.88 613 ASN A O 1
ATOM 4567 N N . PRO A 1 614 ? 3.905 -6.741 -26.886 1.00 69.56 614 PRO A N 1
ATOM 4568 C CA . PRO A 1 614 ? 3.628 -5.958 -25.687 1.00 69.56 614 PRO A CA 1
ATOM 4569 C C . PRO A 1 614 ? 3.522 -6.818 -24.418 1.00 69.56 614 PRO A C 1
ATOM 4571 O O . PRO A 1 614 ? 3.482 -6.286 -23.310 1.00 69.56 614 PRO A O 1
ATOM 4574 N N . LEU A 1 615 ? 3.460 -8.147 -24.557 1.00 72.62 615 LEU A N 1
ATOM 4575 C CA . LEU A 1 615 ? 3.222 -9.091 -23.470 1.00 72.62 615 LEU A CA 1
ATOM 4576 C C . LEU A 1 615 ? 4.511 -9.851 -23.133 1.00 72.62 615 LEU A C 1
ATOM 4578 O O . LEU A 1 615 ? 4.859 -10.853 -23.757 1.00 72.62 615 LEU A O 1
ATOM 4582 N N . GLY A 1 616 ? 5.221 -9.372 -22.109 1.00 70.50 616 GLY A N 1
ATOM 4583 C CA . GLY A 1 616 ? 6.391 -10.044 -21.537 1.00 70.50 616 GLY A CA 1
ATOM 4584 C C . GLY A 1 616 ? 6.076 -10.832 -20.260 1.00 70.50 616 GLY A C 1
ATOM 4585 O O . GLY A 1 616 ? 4.980 -10.754 -19.704 1.00 70.50 616 GLY A O 1
ATOM 4586 N N . TRP A 1 617 ? 7.085 -11.536 -19.731 1.00 72.50 617 TRP A N 1
ATOM 4587 C CA . TRP A 1 617 ? 7.007 -12.267 -18.452 1.00 72.50 617 TRP A CA 1
ATOM 4588 C C . TRP A 1 617 ? 6.542 -11.387 -17.278 1.00 72.50 617 TRP A C 1
ATOM 4590 O O . TRP A 1 617 ? 5.929 -11.877 -16.330 1.00 72.50 617 TRP A O 1
ATOM 4600 N N . TRP A 1 618 ? 6.793 -10.076 -17.355 1.00 73.06 618 TRP A N 1
ATOM 4601 C CA . TRP A 1 618 ? 6.387 -9.100 -16.349 1.00 73.06 618 TRP A CA 1
ATOM 4602 C C . TRP A 1 618 ? 4.862 -9.032 -16.180 1.00 73.06 618 TRP A C 1
ATOM 4604 O O . TRP A 1 618 ? 4.407 -8.864 -15.053 1.00 73.06 618 TRP A O 1
ATOM 4614 N N . VAL A 1 619 ? 4.070 -9.253 -17.240 1.00 76.94 619 VAL A N 1
ATOM 4615 C CA . VAL A 1 619 ? 2.595 -9.257 -17.170 1.00 76.94 619 VAL A CA 1
ATOM 4616 C C . VAL A 1 619 ? 2.107 -10.394 -16.274 1.00 76.94 619 VAL A C 1
ATOM 4618 O O . VAL A 1 619 ? 1.310 -10.172 -15.362 1.00 76.94 619 VAL A O 1
ATOM 4621 N N . LEU A 1 620 ? 2.630 -11.605 -16.489 1.00 78.75 620 LEU A N 1
ATOM 4622 C CA . LEU A 1 620 ? 2.296 -12.782 -15.684 1.00 78.75 620 LEU A CA 1
ATOM 4623 C C . LEU A 1 620 ? 2.758 -12.613 -14.234 1.00 78.75 620 LEU A C 1
ATOM 4625 O O . LEU A 1 620 ? 1.999 -12.905 -13.310 1.00 78.75 620 LEU A O 1
ATOM 4629 N N . SER A 1 621 ? 3.967 -12.090 -14.022 1.00 77.94 621 SER A N 1
ATOM 4630 C CA . SER A 1 621 ? 4.493 -11.820 -12.681 1.00 77.94 621 SER A CA 1
ATOM 4631 C C . SER A 1 621 ? 3.662 -10.779 -11.932 1.00 77.94 621 SER A C 1
ATOM 4633 O O . SER A 1 621 ? 3.343 -10.975 -10.760 1.00 77.94 621 SER A O 1
ATOM 4635 N N . THR A 1 622 ? 3.259 -9.686 -12.587 1.00 77.50 622 THR A N 1
ATOM 4636 C CA . THR A 1 622 ? 2.409 -8.672 -11.950 1.00 77.50 622 THR A CA 1
ATOM 4637 C C . THR A 1 622 ? 1.003 -9.196 -11.690 1.00 77.50 622 THR A C 1
ATOM 4639 O O . THR A 1 622 ? 0.459 -8.947 -10.615 1.00 77.50 622 THR A O 1
ATOM 4642 N N . TYR A 1 623 ? 0.437 -9.981 -12.608 1.00 84.44 623 TYR A N 1
ATOM 4643 C CA . TYR A 1 623 ? -0.833 -10.662 -12.376 1.00 84.44 623 TYR A CA 1
ATOM 4644 C C . TYR A 1 623 ? -0.756 -11.585 -11.153 1.00 84.44 623 TYR A C 1
ATOM 4646 O O . TYR A 1 623 ? -1.593 -11.496 -10.255 1.00 84.44 623 TYR A O 1
ATOM 4654 N N . ALA A 1 624 ? 0.280 -12.423 -11.066 1.00 85.62 624 ALA A N 1
ATOM 4655 C CA . ALA A 1 624 ? 0.485 -13.320 -9.934 1.00 85.62 624 ALA A CA 1
ATOM 4656 C C . ALA A 1 624 ? 0.637 -12.555 -8.608 1.00 85.62 624 ALA A C 1
ATOM 4658 O O . ALA A 1 624 ? 0.054 -12.958 -7.602 1.00 85.62 624 ALA A O 1
ATOM 4659 N N . LEU A 1 625 ? 1.355 -11.428 -8.601 1.00 83.69 625 LEU A N 1
ATOM 4660 C CA . LEU A 1 625 ? 1.517 -10.581 -7.414 1.00 83.69 625 LEU A CA 1
ATOM 4661 C C . LEU A 1 625 ? 0.216 -9.877 -7.000 1.00 83.69 625 LEU A C 1
ATOM 4663 O O . LEU A 1 625 ? -0.095 -9.829 -5.810 1.00 83.69 625 LEU A O 1
ATOM 4667 N N . ALA A 1 626 ? -0.548 -9.345 -7.957 1.00 83.44 626 ALA A N 1
ATOM 4668 C CA . ALA A 1 626 ? -1.767 -8.585 -7.683 1.00 83.44 626 ALA A CA 1
ATOM 4669 C C . ALA A 1 626 ? -2.957 -9.488 -7.318 1.00 83.44 626 ALA A C 1
ATOM 4671 O O . ALA A 1 626 ? -3.693 -9.206 -6.371 1.00 83.44 626 ALA A O 1
ATOM 4672 N N . PHE A 1 627 ? -3.143 -10.588 -8.051 1.00 90.00 627 PHE A N 1
ATOM 4673 C CA . PHE A 1 627 ? -4.310 -11.463 -7.924 1.00 90.00 627 PHE A CA 1
ATOM 4674 C C . PHE A 1 627 ? -4.041 -12.716 -7.089 1.00 90.00 627 PHE A C 1
ATOM 4676 O O . PHE A 1 627 ? -4.961 -13.218 -6.443 1.00 90.00 627 PHE A O 1
ATOM 4683 N N . GLY A 1 628 ? -2.799 -13.205 -7.034 1.00 89.75 628 GLY A N 1
ATOM 4684 C CA . GLY A 1 628 ? -2.438 -14.436 -6.323 1.00 89.75 628 GLY A CA 1
ATOM 4685 C C . GLY A 1 628 ? -2.867 -14.452 -4.850 1.00 89.75 628 GLY A C 1
ATOM 4686 O O . GLY A 1 628 ? -3.572 -15.384 -4.449 1.00 89.75 628 GLY A O 1
ATOM 4687 N N . PRO A 1 629 ? -2.541 -13.424 -4.039 1.00 89.62 629 PRO A N 1
ATOM 4688 C CA . PRO A 1 629 ? -2.997 -13.353 -2.651 1.00 89.62 629 PRO A CA 1
ATOM 4689 C C . PRO A 1 629 ? -4.525 -13.335 -2.524 1.00 89.62 629 PRO A C 1
ATOM 4691 O O . PRO A 1 629 ? -5.072 -14.011 -1.656 1.00 89.62 629 PRO A O 1
ATOM 4694 N N . ALA A 1 630 ? -5.228 -12.608 -3.400 1.00 90.56 630 ALA A N 1
ATOM 4695 C CA . ALA A 1 630 ? -6.688 -12.546 -3.384 1.00 90.56 630 ALA A CA 1
ATOM 4696 C C . ALA A 1 630 ? -7.315 -13.912 -3.691 1.00 90.56 630 ALA A C 1
ATOM 4698 O O . ALA A 1 630 ? -8.212 -14.342 -2.967 1.00 90.56 630 ALA A O 1
ATOM 4699 N N . VAL A 1 631 ? -6.809 -14.627 -4.702 1.00 91.12 631 VAL A N 1
ATOM 4700 C CA . VAL A 1 631 ? -7.239 -15.995 -5.029 1.00 91.12 631 VAL A CA 1
ATOM 4701 C C . VAL A 1 631 ? -6.976 -16.932 -3.850 1.00 91.12 631 VAL A C 1
ATOM 4703 O O . VAL A 1 631 ? -7.874 -17.670 -3.441 1.00 91.12 631 VAL A O 1
ATOM 4706 N N . LEU A 1 632 ? -5.800 -16.851 -3.228 1.00 90.56 632 LEU A N 1
ATOM 4707 C CA . LEU A 1 632 ? -5.466 -17.678 -2.072 1.00 90.56 632 LEU A CA 1
ATOM 4708 C C . LEU A 1 632 ? -6.377 -17.399 -0.866 1.00 90.56 632 LEU A C 1
ATOM 4710 O O . LEU A 1 632 ? -6.890 -18.333 -0.250 1.00 90.56 632 LEU A O 1
ATOM 4714 N N . TYR A 1 633 ? -6.625 -16.132 -0.530 1.00 89.69 633 TYR A N 1
ATOM 4715 C CA . TYR A 1 633 ? -7.541 -15.785 0.559 1.00 89.69 633 TYR A CA 1
ATOM 4716 C C . TYR A 1 633 ? -8.990 -16.123 0.223 1.00 89.69 633 TYR A C 1
ATOM 4718 O O . TYR A 1 633 ? -9.742 -16.507 1.119 1.00 89.69 633 TYR A O 1
ATOM 4726 N N . SER A 1 634 ? -9.384 -16.071 -1.050 1.00 89.75 634 SER A N 1
ATOM 4727 C CA . SER A 1 634 ? -10.727 -16.463 -1.484 1.00 89.75 634 SER A CA 1
ATOM 4728 C C . SER A 1 634 ? -11.035 -17.933 -1.211 1.00 89.75 634 SER A C 1
ATOM 4730 O O . SER A 1 634 ? -12.189 -18.270 -0.969 1.00 89.75 634 SER A O 1
ATOM 4732 N N . TYR A 1 635 ? -10.023 -18.801 -1.108 1.00 91.06 635 TYR A N 1
ATOM 4733 C CA . TYR A 1 635 ? -10.226 -20.176 -0.649 1.00 91.06 635 TYR A CA 1
ATOM 4734 C C . TYR A 1 635 ? -10.861 -20.225 0.751 1.00 91.06 635 TYR A C 1
ATOM 4736 O O . TYR A 1 635 ? -11.713 -21.063 1.036 1.00 91.06 635 TYR A O 1
ATOM 4744 N N . THR A 1 636 ? -10.508 -19.279 1.625 1.00 91.75 636 THR A N 1
ATOM 4745 C CA . THR A 1 636 ? -11.110 -19.167 2.964 1.00 91.75 636 THR A CA 1
ATOM 4746 C C . THR A 1 636 ? -12.566 -18.723 2.906 1.00 91.75 636 THR A C 1
ATOM 4748 O O . THR A 1 636 ? -13.382 -19.204 3.690 1.00 91.75 636 THR A O 1
ATOM 4751 N N . TYR A 1 637 ? -12.897 -17.876 1.932 1.00 94.00 637 TYR A N 1
ATOM 4752 C CA . TYR A 1 637 ? -14.268 -17.481 1.645 1.00 94.00 637 TYR A CA 1
ATOM 4753 C C . TYR A 1 637 ? -15.084 -18.664 1.110 1.00 94.00 637 TYR A C 1
ATOM 4755 O O . TYR A 1 637 ? -16.174 -18.936 1.608 1.00 94.00 637 TYR A O 1
ATOM 4763 N N . TRP A 1 638 ? -14.518 -19.434 0.174 1.00 94.88 638 TRP A N 1
ATOM 4764 C CA . TRP A 1 638 ? -15.128 -20.659 -0.343 1.00 94.88 638 TRP A CA 1
ATOM 4765 C C . TRP A 1 638 ? -15.430 -21.654 0.780 1.00 94.88 638 TRP A C 1
ATOM 4767 O O . TRP A 1 638 ? -16.550 -22.139 0.870 1.00 94.88 638 TRP A O 1
ATOM 4777 N N . LEU A 1 639 ? -14.490 -21.896 1.701 1.00 91.44 639 LEU A N 1
ATOM 4778 C CA . LEU A 1 639 ? -14.721 -22.787 2.846 1.00 91.44 639 LEU A CA 1
ATOM 4779 C C . LEU A 1 639 ? -15.925 -22.375 3.708 1.00 91.44 639 LEU A C 1
ATOM 4781 O O . LEU A 1 639 ? -16.546 -23.240 4.317 1.00 91.44 639 LEU A O 1
ATOM 4785 N N . ARG A 1 640 ? -16.252 -21.078 3.770 1.00 90.06 640 ARG A N 1
ATOM 4786 C CA . ARG A 1 640 ? -17.394 -20.552 4.534 1.00 90.06 640 ARG A CA 1
ATOM 4787 C C . ARG A 1 640 ? -18.715 -20.579 3.761 1.00 90.06 640 ARG A C 1
ATOM 4789 O O . ARG A 1 640 ? -19.765 -20.581 4.394 1.00 90.06 640 ARG A O 1
ATOM 4796 N N . GLU A 1 641 ? -18.673 -20.593 2.432 1.00 91.12 641 GLU A N 1
ATOM 4797 C CA . GLU A 1 641 ? -19.862 -20.503 1.569 1.00 91.12 641 GLU A CA 1
ATOM 4798 C C . GLU A 1 641 ? -20.132 -21.777 0.745 1.00 91.12 641 GLU A C 1
ATOM 4800 O O . GLU A 1 641 ? -21.165 -21.867 0.081 1.00 91.12 641 GLU A O 1
ATOM 4805 N N . ARG A 1 642 ? -19.247 -22.782 0.781 1.00 90.56 642 ARG A N 1
ATOM 4806 C CA . ARG A 1 642 ? -19.385 -24.025 -0.002 1.00 90.56 642 ARG A CA 1
ATOM 4807 C C . ARG A 1 642 ? -20.683 -24.776 0.301 1.00 90.56 642 ARG A C 1
ATOM 4809 O O . ARG A 1 642 ? -21.331 -25.250 -0.625 1.00 90.56 642 ARG A O 1
ATOM 4816 N N . ASP A 1 643 ? -21.108 -24.787 1.565 1.00 89.25 643 ASP A N 1
ATOM 4817 C CA . ASP A 1 643 ? -22.331 -25.471 2.006 1.00 89.25 643 ASP A CA 1
ATOM 4818 C C . ASP A 1 643 ? -23.602 -24.717 1.560 1.00 89.25 643 ASP A C 1
ATOM 4820 O O . ASP A 1 643 ? -24.706 -25.241 1.637 1.00 89.25 643 ASP A O 1
ATOM 4824 N N . ARG A 1 644 ? -23.448 -23.491 1.036 1.00 85.94 644 ARG A N 1
ATOM 4825 C CA . ARG A 1 644 ? -24.509 -22.680 0.415 1.00 85.94 644 ARG A CA 1
ATOM 4826 C C . ARG A 1 644 ? -24.481 -22.742 -1.118 1.00 85.94 644 ARG A C 1
ATOM 4828 O O . ARG A 1 644 ? -25.040 -21.876 -1.785 1.00 85.94 644 ARG A O 1
ATOM 4835 N N . GLY A 1 645 ? -23.791 -23.731 -1.691 1.00 88.38 645 GLY A N 1
ATOM 4836 C CA . GLY A 1 645 ? -23.719 -23.946 -3.140 1.00 88.38 645 GLY A CA 1
ATOM 4837 C C . GLY A 1 645 ? -22.666 -23.100 -3.865 1.00 88.38 645 GLY A C 1
ATOM 4838 O O . GLY A 1 645 ? -22.699 -22.981 -5.094 1.00 88.38 645 GLY A O 1
ATOM 4839 N N . MET A 1 646 ? -21.713 -22.493 -3.147 1.00 91.12 646 MET A N 1
ATOM 4840 C CA . MET A 1 646 ? -20.643 -21.725 -3.783 1.00 91.12 646 MET A CA 1
ATOM 4841 C C . MET A 1 646 ? -19.559 -22.643 -4.368 1.00 91.12 646 MET A C 1
ATOM 4843 O O . MET A 1 646 ? -18.788 -23.273 -3.647 1.00 91.12 646 MET A O 1
ATOM 4847 N N . SER A 1 647 ? -19.468 -22.694 -5.700 1.00 93.69 647 SER A N 1
ATOM 4848 C CA . SER A 1 647 ? -18.402 -23.421 -6.404 1.00 93.69 647 SER A CA 1
ATOM 4849 C C . SER A 1 647 ? -17.055 -22.697 -6.305 1.00 93.69 647 SER A C 1
ATOM 4851 O O . SER A 1 647 ? -17.024 -21.464 -6.347 1.00 93.69 647 SER A O 1
ATOM 4853 N N . LEU A 1 648 ? -15.953 -23.448 -6.345 1.00 92.25 648 LEU A N 1
ATOM 4854 C CA . LEU A 1 648 ? -14.597 -22.893 -6.339 1.00 92.25 648 LEU A CA 1
ATOM 4855 C C . LEU A 1 648 ? -14.340 -21.926 -7.514 1.00 92.25 648 LEU A C 1
ATOM 4857 O O . LEU A 1 648 ? -13.742 -20.872 -7.317 1.00 92.25 648 LEU A O 1
ATOM 4861 N N . ALA A 1 649 ? -14.856 -22.230 -8.712 1.00 92.19 649 ALA A N 1
ATOM 4862 C CA . ALA A 1 649 ? -14.715 -21.377 -9.898 1.00 92.19 649 ALA A CA 1
ATOM 4863 C C . ALA A 1 649 ? -15.388 -20.005 -9.721 1.00 92.19 649 ALA A C 1
ATOM 4865 O O . ALA A 1 649 ? -14.780 -18.967 -9.986 1.00 92.19 649 ALA A O 1
ATOM 4866 N N . ARG A 1 650 ? -16.623 -19.978 -9.197 1.00 93.00 650 ARG A N 1
ATOM 4867 C CA . ARG A 1 650 ? -17.308 -18.720 -8.845 1.00 93.00 650 ARG A CA 1
ATOM 4868 C C . ARG A 1 650 ? -16.521 -17.930 -7.802 1.00 93.00 650 ARG A C 1
ATOM 4870 O O . ARG A 1 650 ? -16.392 -16.719 -7.946 1.00 93.00 650 ARG A O 1
ATOM 4877 N N . THR A 1 651 ? -15.969 -18.590 -6.783 1.00 94.19 651 THR A N 1
ATOM 4878 C CA . THR A 1 651 ? -15.149 -17.907 -5.773 1.00 94.19 651 THR A CA 1
ATOM 4879 C C . THR A 1 651 ? -13.865 -17.330 -6.363 1.00 94.19 651 THR A C 1
ATOM 4881 O O . THR A 1 651 ? -13.521 -16.195 -6.044 1.00 94.19 651 THR A O 1
ATOM 4884 N N . ALA A 1 652 ? -13.204 -18.045 -7.276 1.00 92.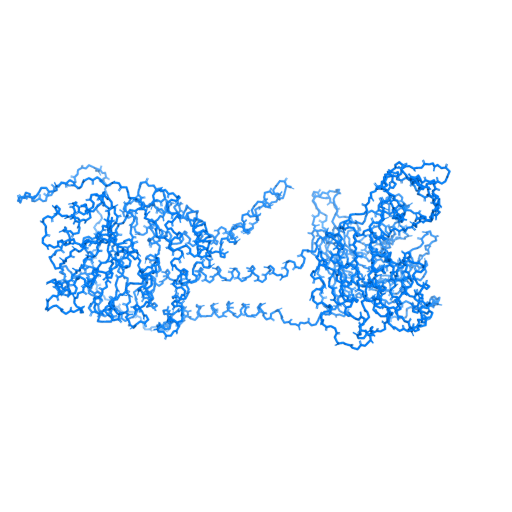75 652 ALA A N 1
ATOM 4885 C CA . ALA A 1 652 ? -12.063 -17.511 -8.010 1.00 92.75 652 ALA A CA 1
ATOM 4886 C C . ALA A 1 652 ? -12.464 -16.268 -8.821 1.00 92.75 652 ALA A C 1
ATOM 4888 O O . ALA A 1 652 ? -11.797 -15.244 -8.723 1.00 92.75 652 ALA A O 1
ATOM 4889 N N . GLY A 1 653 ? -13.593 -16.290 -9.538 1.00 94.25 653 GLY A N 1
ATOM 4890 C CA . GLY A 1 653 ? -14.122 -15.103 -10.225 1.00 94.25 653 GLY A CA 1
ATOM 4891 C C . GLY A 1 653 ? -14.378 -13.920 -9.278 1.00 94.25 653 GLY A C 1
ATOM 4892 O O . GLY A 1 653 ? -13.974 -12.792 -9.565 1.00 94.25 653 GLY A O 1
ATOM 4893 N N . LEU A 1 654 ? -14.964 -14.178 -8.102 1.00 94.94 654 LEU A N 1
ATOM 4894 C CA . LEU A 1 654 ? -15.146 -13.166 -7.055 1.00 94.94 654 LEU A CA 1
ATOM 4895 C C . LEU A 1 654 ? -13.811 -12.621 -6.526 1.00 94.94 654 LEU A C 1
ATOM 4897 O O . LEU A 1 654 ? -13.734 -11.435 -6.230 1.00 94.94 654 LEU A O 1
ATOM 4901 N N . ALA A 1 655 ? -12.755 -13.434 -6.459 1.00 94.75 655 ALA A N 1
ATOM 4902 C CA . ALA A 1 655 ? -11.427 -12.989 -6.037 1.00 94.75 655 ALA A CA 1
ATOM 4903 C C . ALA A 1 655 ? -10.820 -11.941 -6.981 1.00 94.75 655 ALA A C 1
ATOM 4905 O O . ALA A 1 655 ? -10.189 -10.993 -6.519 1.00 94.75 655 ALA A O 1
ATOM 4906 N N . HIS A 1 656 ? -11.050 -12.063 -8.290 1.00 93.75 656 HIS A N 1
ATOM 4907 C CA . HIS A 1 656 ? -10.583 -11.069 -9.262 1.00 93.75 656 HIS A CA 1
ATOM 4908 C C . HIS A 1 656 ? -11.372 -9.767 -9.134 1.00 93.75 656 HIS A C 1
ATOM 4910 O O . HIS A 1 656 ? -10.789 -8.683 -9.098 1.00 93.75 656 HIS A O 1
ATOM 4916 N N . LEU A 1 657 ? -12.694 -9.874 -8.969 1.00 95.25 657 LEU A N 1
ATOM 4917 C CA . LEU A 1 657 ? -13.538 -8.718 -8.676 1.00 95.25 657 LEU A CA 1
ATOM 4918 C C . LEU A 1 657 ? -13.129 -8.035 -7.361 1.00 95.25 657 LEU A C 1
ATOM 4920 O O . LEU A 1 657 ? -13.160 -6.809 -7.271 1.00 95.25 657 LEU A O 1
ATOM 4924 N N . TYR A 1 658 ? -12.702 -8.816 -6.368 1.00 95.56 658 TYR A N 1
ATOM 4925 C CA . TYR A 1 658 ? -12.248 -8.322 -5.073 1.00 95.56 658 TYR A CA 1
ATOM 4926 C C . TYR A 1 658 ? -10.988 -7.455 -5.186 1.00 95.56 658 TYR A C 1
ATOM 4928 O O . TYR A 1 658 ? -10.903 -6.424 -4.524 1.00 95.56 658 TYR A O 1
ATOM 4936 N N . VAL A 1 659 ? -10.044 -7.795 -6.071 1.00 93.31 659 VAL A N 1
ATOM 4937 C CA . VAL A 1 659 ? -8.880 -6.931 -6.353 1.00 93.31 659 VAL A CA 1
ATOM 4938 C C . VAL A 1 659 ? -9.328 -5.573 -6.900 1.00 93.31 659 VAL A C 1
ATOM 4940 O O . VAL A 1 659 ? -8.867 -4.539 -6.417 1.00 93.31 659 VAL A O 1
ATOM 4943 N N . GLY A 1 660 ? -10.283 -5.556 -7.836 1.00 92.25 660 GLY A N 1
ATOM 4944 C CA . GLY A 1 660 ? -10.877 -4.313 -8.343 1.00 92.25 660 GLY A CA 1
ATOM 4945 C C . GLY A 1 660 ? -11.604 -3.516 -7.253 1.00 92.25 660 GLY A C 1
ATOM 4946 O O . GLY A 1 660 ? -11.436 -2.303 -7.150 1.00 92.25 660 GLY A O 1
ATOM 4947 N N . TYR A 1 661 ? -12.351 -4.198 -6.381 1.00 95.06 661 TYR A N 1
ATOM 4948 C CA . TYR A 1 661 ? -12.977 -3.599 -5.200 1.00 95.06 661 TYR A CA 1
ATOM 4949 C C . TYR A 1 661 ? -11.950 -2.952 -4.259 1.00 95.06 661 TYR A C 1
ATOM 4951 O O . TYR A 1 661 ? -12.191 -1.858 -3.755 1.00 95.06 661 TYR A O 1
ATOM 4959 N N . CYS A 1 662 ? -10.781 -3.564 -4.060 1.00 93.25 662 CYS A N 1
ATOM 4960 C CA . CYS A 1 662 ? -9.725 -3.005 -3.217 1.00 93.25 662 CYS A CA 1
ATOM 4961 C C . CYS A 1 662 ? -9.166 -1.671 -3.740 1.00 93.25 662 CYS A C 1
ATOM 4963 O O . CYS A 1 662 ? -8.697 -0.872 -2.933 1.00 93.25 662 CYS A O 1
ATOM 4965 N N . LEU A 1 663 ? -9.272 -1.359 -5.039 1.00 91.69 663 LEU A N 1
ATOM 4966 C CA . LEU A 1 663 ? -8.830 -0.064 -5.584 1.00 91.69 663 LEU A CA 1
ATOM 4967 C C . LEU A 1 663 ? -9.609 1.123 -4.992 1.00 91.69 663 LEU A C 1
ATOM 4969 O O . LEU A 1 663 ? -9.072 2.226 -4.879 1.00 91.69 663 LEU A O 1
ATOM 4973 N N . MET A 1 664 ? -10.846 0.908 -4.529 1.00 94.94 664 MET A N 1
ATOM 4974 C CA . MET A 1 664 ? -11.605 1.935 -3.803 1.00 94.94 664 MET A CA 1
ATOM 4975 C C . MET A 1 664 ? -10.878 2.397 -2.533 1.00 94.94 664 MET A C 1
ATOM 4977 O O . MET A 1 664 ? -11.012 3.563 -2.153 1.00 94.94 664 MET A O 1
ATOM 4981 N N . TRP A 1 665 ? -10.118 1.520 -1.868 1.00 95.25 665 TRP A N 1
ATOM 4982 C CA . TRP A 1 665 ? -9.359 1.899 -0.677 1.00 95.25 665 TRP A CA 1
ATOM 4983 C C . TRP A 1 665 ? -8.289 2.949 -0.987 1.00 95.25 665 TRP A C 1
ATOM 4985 O O . TRP A 1 665 ? -7.982 3.759 -0.115 1.00 95.25 665 TRP A O 1
ATOM 4995 N N . TYR A 1 666 ? -7.790 3.017 -2.225 1.00 94.88 666 TYR A N 1
ATOM 4996 C CA . TYR A 1 666 ? -6.880 4.081 -2.656 1.00 94.88 666 TYR A CA 1
ATOM 4997 C C . TYR A 1 666 ? -7.595 5.431 -2.720 1.00 94.88 666 TYR A C 1
ATOM 4999 O O . TYR A 1 666 ? -7.123 6.406 -2.137 1.00 94.88 666 TYR A O 1
ATOM 5007 N N . ALA A 1 667 ? -8.773 5.481 -3.348 1.00 94.12 667 ALA A N 1
ATOM 5008 C CA . ALA A 1 667 ? -9.589 6.695 -3.399 1.00 94.12 667 ALA A CA 1
ATOM 5009 C C . ALA A 1 667 ? -10.016 7.152 -1.992 1.00 94.12 667 ALA A C 1
ATOM 5011 O O . ALA A 1 667 ? -9.904 8.329 -1.646 1.00 94.12 667 ALA A O 1
ATOM 5012 N N . ALA A 1 668 ? -10.458 6.211 -1.153 1.00 95.06 668 ALA A N 1
ATOM 5013 C CA . ALA A 1 668 ? -10.811 6.472 0.237 1.00 95.06 668 ALA A CA 1
ATOM 5014 C C . ALA A 1 668 ? -9.611 6.981 1.055 1.00 95.06 668 ALA A C 1
ATOM 5016 O O . ALA A 1 668 ? -9.767 7.917 1.839 1.00 95.06 668 ALA A O 1
ATOM 5017 N N . GLY A 1 669 ? -8.426 6.399 0.849 1.00 95.50 669 GLY A N 1
ATOM 5018 C CA . GLY A 1 669 ? -7.189 6.776 1.526 1.00 95.50 669 GLY A CA 1
ATOM 5019 C C . GLY A 1 669 ? -6.728 8.188 1.180 1.00 95.50 669 GLY A C 1
ATOM 5020 O O . GLY A 1 669 ? -6.521 9.001 2.080 1.00 95.50 669 GLY A O 1
ATOM 5021 N N . TRP A 1 670 ? -6.647 8.532 -0.108 1.00 94.75 670 TRP A N 1
ATOM 5022 C CA . TRP A 1 670 ? -6.271 9.886 -0.534 1.00 94.75 670 TRP A CA 1
ATOM 5023 C C . TRP A 1 670 ? -7.288 10.943 -0.089 1.00 94.75 670 TRP A C 1
ATOM 5025 O O . TRP A 1 670 ? -6.903 12.029 0.355 1.00 94.75 670 TRP A O 1
ATOM 5035 N N . TRP A 1 671 ? -8.584 10.616 -0.104 1.00 94.00 671 TRP A N 1
ATOM 5036 C CA . TRP A 1 671 ? -9.601 11.500 0.464 1.00 94.00 671 TRP A CA 1
ATOM 5037 C C . TRP A 1 671 ? -9.416 11.683 1.980 1.00 94.00 671 TRP A C 1
ATOM 5039 O O . TRP A 1 671 ? -9.464 12.812 2.478 1.00 94.00 671 TRP A O 1
ATOM 5049 N N . ALA A 1 672 ? -9.150 10.604 2.720 1.00 93.25 672 ALA A N 1
ATOM 5050 C CA . ALA A 1 672 ? -8.879 10.659 4.153 1.00 93.25 672 ALA A CA 1
ATOM 5051 C C . ALA A 1 672 ? -7.652 11.523 4.477 1.00 93.25 672 ALA A C 1
ATOM 5053 O O . ALA A 1 672 ? -7.722 12.357 5.378 1.00 93.25 672 ALA A O 1
ATOM 5054 N N . VAL A 1 673 ? -6.560 11.398 3.714 1.00 93.75 673 VAL A N 1
ATOM 5055 C CA . VAL A 1 673 ? -5.369 12.256 3.847 1.00 93.75 673 VAL A CA 1
ATOM 5056 C C . VAL A 1 673 ? -5.739 13.726 3.650 1.00 93.75 673 VAL A C 1
ATOM 5058 O O . VAL A 1 673 ? -5.447 14.549 4.516 1.00 93.75 673 VAL A O 1
ATOM 5061 N N . GLY A 1 674 ? -6.464 14.060 2.577 1.00 91.69 674 GLY A N 1
ATOM 5062 C CA . GLY A 1 674 ? -6.919 15.431 2.330 1.00 91.69 674 GLY A CA 1
ATOM 5063 C C . GLY A 1 674 ? -7.799 15.992 3.456 1.00 91.69 674 GLY A C 1
ATOM 5064 O O . GLY A 1 674 ? -7.684 17.165 3.812 1.00 91.69 674 GLY A O 1
ATOM 5065 N N . ARG A 1 675 ? -8.655 15.161 4.068 1.00 90.38 675 ARG A N 1
ATOM 5066 C CA . ARG A 1 675 ? -9.457 15.551 5.242 1.00 90.38 675 ARG A CA 1
ATOM 5067 C C . ARG A 1 675 ? -8.602 15.769 6.488 1.00 90.38 675 ARG A C 1
ATOM 5069 O O . ARG A 1 675 ? -8.820 16.762 7.181 1.00 90.38 675 ARG A O 1
ATOM 5076 N N . THR A 1 676 ? -7.641 14.885 6.752 1.00 89.06 676 THR A N 1
ATOM 5077 C CA . THR A 1 676 ? -6.706 14.988 7.883 1.00 89.06 676 THR A CA 1
ATOM 5078 C C . THR A 1 676 ? -5.869 16.259 7.791 1.00 89.06 676 THR A C 1
ATOM 5080 O O . THR A 1 676 ? -5.806 17.011 8.760 1.00 89.06 676 THR A O 1
ATOM 5083 N N . LEU A 1 677 ? -5.313 16.560 6.612 1.00 90.00 677 LEU A N 1
ATOM 5084 C CA . LEU A 1 677 ? -4.536 17.781 6.370 1.00 90.00 677 LEU A CA 1
ATOM 5085 C C . LEU A 1 677 ? -5.377 19.054 6.558 1.00 90.00 677 LEU A C 1
ATOM 5087 O O . LEU A 1 677 ? -4.885 20.053 7.068 1.00 90.00 677 LEU A O 1
ATOM 5091 N N . ARG A 1 678 ? -6.673 19.003 6.223 1.00 88.44 678 ARG A N 1
ATOM 5092 C CA . ARG A 1 678 ? -7.638 20.096 6.448 1.00 88.44 678 ARG A CA 1
ATOM 5093 C C . ARG A 1 678 ? -8.268 20.091 7.848 1.00 88.44 678 ARG A C 1
ATOM 5095 O O . ARG A 1 678 ? -9.233 20.817 8.066 1.00 88.44 678 ARG A O 1
ATOM 5102 N N . ARG A 1 679 ? -7.786 19.243 8.770 1.00 83.50 679 ARG A N 1
ATOM 5103 C CA . ARG A 1 679 ? -8.306 19.065 10.142 1.00 83.50 679 ARG A CA 1
ATOM 5104 C C . ARG A 1 679 ? -9.821 18.810 10.219 1.00 83.50 679 ARG A C 1
ATOM 5106 O O . ARG A 1 679 ? -10.460 19.117 11.219 1.00 83.50 679 ARG A O 1
ATOM 5113 N N . ARG A 1 680 ? -10.412 18.216 9.176 1.00 81.25 680 ARG A N 1
ATOM 5114 C CA . ARG A 1 680 ? -11.846 17.887 9.135 1.00 81.25 680 ARG A CA 1
ATOM 5115 C C . ARG A 1 680 ? -12.097 16.548 9.818 1.00 81.25 680 ARG A C 1
ATOM 5117 O O . ARG A 1 680 ? -11.847 15.498 9.225 1.00 81.25 680 ARG A O 1
ATOM 5124 N N . THR A 1 681 ? -12.628 16.572 11.034 1.00 70.62 681 THR A N 1
ATOM 5125 C CA . THR A 1 681 ? -12.929 15.373 11.844 1.00 70.62 681 THR A CA 1
ATOM 5126 C C . THR A 1 681 ? -14.417 15.026 11.891 1.00 70.62 681 THR A C 1
ATOM 5128 O O . THR A 1 681 ? -14.809 14.088 12.573 1.00 70.62 681 THR A O 1
ATOM 5131 N N . ASN A 1 682 ? -15.245 15.748 11.136 1.00 69.94 682 ASN A N 1
ATOM 5132 C CA . ASN A 1 682 ? -16.699 15.639 11.165 1.00 69.94 682 ASN A CA 1
ATOM 5133 C C . ASN A 1 682 ? -17.140 14.210 10.809 1.00 69.94 682 ASN A C 1
ATOM 5135 O O . ASN A 1 682 ? -16.742 13.684 9.759 1.00 69.94 682 ASN A O 1
ATOM 5139 N N . TRP A 1 683 ? -17.987 13.621 11.650 1.00 61.28 683 TRP A N 1
ATOM 5140 C CA . TRP A 1 683 ? -18.624 12.330 11.410 1.00 61.28 683 TRP A CA 1
ATOM 5141 C C . TRP A 1 683 ? -19.864 12.512 10.520 1.00 61.28 683 TRP A C 1
ATOM 5143 O O . TRP A 1 683 ? -20.649 13.432 10.724 1.00 61.28 683 TRP A O 1
ATOM 5153 N N . SER A 1 684 ? -20.032 11.655 9.509 1.00 57.12 684 SER A N 1
ATOM 5154 C CA . SER A 1 684 ? -21.220 11.638 8.643 1.00 57.12 684 SER A CA 1
ATOM 5155 C C . SER A 1 684 ? -21.847 10.248 8.650 1.00 57.12 684 SER A C 1
ATOM 5157 O O . SER A 1 684 ? -21.168 9.280 8.279 1.00 57.12 684 SER A O 1
ATOM 5159 N N . LYS A 1 685 ? -23.124 10.152 9.037 1.00 65.62 685 LYS A N 1
ATOM 5160 C CA . LYS A 1 685 ? -23.869 8.890 9.059 1.00 65.62 685 LYS A CA 1
ATOM 5161 C C . LYS A 1 685 ? -24.014 8.293 7.652 1.00 65.62 685 LYS A C 1
ATOM 5163 O O . LYS A 1 685 ? -24.047 9.008 6.654 1.00 65.62 685 LYS A O 1
ATOM 5168 N N . THR A 1 686 ? -24.089 6.964 7.579 1.00 64.25 686 THR A N 1
ATOM 5169 C CA . THR A 1 686 ? -24.512 6.237 6.373 1.00 64.25 686 THR A CA 1
ATOM 5170 C C . THR A 1 686 ? -25.985 5.846 6.505 1.00 64.25 686 THR A C 1
ATOM 5172 O O . THR A 1 686 ? -26.336 5.163 7.463 1.00 64.25 686 THR A O 1
ATOM 5175 N N . ASP A 1 687 ? -26.833 6.274 5.566 1.00 67.31 687 ASP A N 1
ATOM 5176 C CA . ASP A 1 687 ? -28.261 5.912 5.570 1.00 67.31 687 ASP A CA 1
ATOM 5177 C C . ASP A 1 687 ? -28.474 4.403 5.403 1.00 67.31 687 ASP A C 1
ATOM 5179 O O . ASP A 1 687 ? -27.706 3.730 4.706 1.00 67.31 687 ASP A O 1
ATOM 5183 N N . ARG A 1 688 ? -29.545 3.891 6.020 1.00 70.50 688 ARG A N 1
ATOM 5184 C CA . ARG A 1 688 ? -29.920 2.471 5.994 1.00 70.50 688 ARG A CA 1
ATOM 5185 C C . ARG A 1 688 ? -30.997 2.172 4.959 1.00 70.50 688 ARG A C 1
ATOM 5187 O O . ARG A 1 688 ? -31.837 3.024 4.651 1.00 70.50 688 ARG A O 1
ATOM 5194 N N . VAL A 1 689 ? -30.987 0.932 4.474 1.00 72.12 689 VAL A N 1
ATOM 5195 C CA . VAL A 1 689 ? -32.054 0.384 3.631 1.00 72.12 689 VAL A CA 1
ATOM 5196 C C . VAL A 1 689 ? -33.136 -0.189 4.547 1.00 72.12 689 VAL A C 1
ATOM 5198 O O . VAL A 1 689 ? -32.823 -0.840 5.546 1.00 72.12 689 VAL A O 1
ATOM 5201 N N . ALA A 1 690 ? -34.403 0.078 4.225 1.00 67.56 690 ALA A N 1
ATOM 5202 C CA . ALA A 1 690 ? -35.530 -0.454 4.984 1.00 67.56 690 ALA A CA 1
ATOM 5203 C C . ALA A 1 690 ? -35.540 -1.991 4.939 1.00 67.56 690 ALA A C 1
ATOM 5205 O O . ALA A 1 690 ? -35.305 -2.589 3.887 1.00 67.56 690 ALA A O 1
ATOM 5206 N N . GLU A 1 691 ? -35.803 -2.627 6.081 1.00 61.72 691 GLU A N 1
ATOM 5207 C CA . GLU A 1 691 ? -36.001 -4.076 6.159 1.00 61.72 691 GLU A CA 1
ATOM 5208 C C . GLU A 1 691 ? -37.491 -4.405 6.093 1.00 61.72 691 GLU A C 1
ATOM 5210 O O . GLU A 1 691 ? -38.311 -3.688 6.665 1.00 61.72 691 GLU A O 1
ATOM 5215 N N . ALA A 1 692 ? -37.845 -5.520 5.448 1.00 59.22 692 ALA A N 1
ATOM 5216 C CA . ALA A 1 692 ? -39.200 -6.047 5.553 1.00 59.22 692 ALA A CA 1
ATOM 5217 C C . ALA A 1 692 ? -39.538 -6.330 7.036 1.00 59.22 692 ALA A C 1
ATOM 5219 O O . ALA A 1 692 ? -38.655 -6.780 7.784 1.00 59.22 692 ALA A O 1
ATOM 5220 N N . PRO A 1 693 ? -40.781 -6.075 7.485 1.00 51.88 693 PRO A N 1
ATOM 5221 C CA . PRO A 1 693 ? -41.213 -6.447 8.826 1.00 51.88 693 PRO A CA 1
ATOM 5222 C C . PRO A 1 693 ? -40.973 -7.940 9.058 1.00 51.88 693 PRO A C 1
ATOM 5224 O O . PRO A 1 693 ? -41.277 -8.763 8.194 1.00 51.88 693 PRO A O 1
ATOM 5227 N N . LEU A 1 694 ? -40.419 -8.304 10.217 1.00 52.72 694 LEU A N 1
ATOM 5228 C CA . LEU A 1 694 ? -40.420 -9.705 10.633 1.00 52.72 694 LEU A CA 1
ATOM 5229 C C . LEU A 1 694 ? -41.884 -10.135 10.781 1.00 52.72 694 LEU A C 1
ATOM 5231 O O . LEU A 1 694 ? -42.600 -9.549 11.592 1.00 52.72 694 LEU A O 1
ATOM 5235 N N . VAL A 1 695 ? -42.324 -11.114 9.984 1.00 42.09 695 VAL A N 1
ATOM 5236 C CA . VAL A 1 695 ? -43.638 -11.747 10.158 1.00 42.09 695 VAL A CA 1
ATOM 5237 C C . VAL A 1 695 ? -43.711 -12.222 11.605 1.00 42.09 695 VAL A C 1
ATOM 5239 O O . VAL A 1 695 ? -42.795 -12.904 12.073 1.00 42.09 695 VAL A O 1
ATOM 5242 N N . ALA A 1 696 ? -44.745 -11.793 12.328 1.00 35.06 696 ALA A N 1
ATOM 5243 C CA . ALA A 1 696 ? -44.967 -12.221 13.697 1.00 35.06 696 ALA A CA 1
ATOM 5244 C C . ALA A 1 696 ? -45.097 -13.747 13.690 1.00 35.06 696 ALA A C 1
ATOM 5246 O O . ALA A 1 696 ? -46.054 -14.292 13.151 1.00 35.06 696 ALA A O 1
ATOM 5247 N N . LEU A 1 697 ? -44.106 -14.442 14.246 1.00 32.66 697 LEU A N 1
ATOM 5248 C CA . LEU A 1 697 ? -44.307 -15.812 14.685 1.00 32.66 697 LEU A CA 1
ATOM 5249 C C . LEU A 1 697 ? -45.287 -15.712 15.851 1.00 32.66 697 LEU A C 1
ATOM 5251 O O . LEU A 1 697 ? -44.891 -15.380 16.969 1.00 32.66 697 LEU A O 1
ATOM 5255 N N . GLU A 1 698 ? -46.572 -15.889 15.553 1.00 30.22 698 GLU A N 1
ATOM 5256 C CA . GLU A 1 698 ? -47.601 -16.074 16.563 1.00 30.22 698 GLU A CA 1
ATOM 5257 C C . GLU A 1 698 ? -47.116 -17.152 17.536 1.00 30.22 698 GLU A C 1
ATOM 5259 O O . GLU A 1 698 ? -46.793 -18.278 17.148 1.00 30.22 698 GLU A O 1
ATOM 5264 N N . ARG A 1 699 ? -47.008 -16.785 18.816 1.00 33.47 699 ARG A N 1
ATOM 5265 C CA . ARG A 1 699 ? -46.831 -17.747 19.901 1.00 33.47 699 ARG A CA 1
ATOM 5266 C C . ARG A 1 699 ? -48.157 -18.494 20.069 1.00 33.47 699 ARG A C 1
ATOM 5268 O O . ARG A 1 699 ? -48.974 -18.110 20.897 1.00 33.47 699 ARG A O 1
ATOM 5275 N N . GLY A 1 700 ? -48.374 -19.525 19.259 1.00 29.44 700 GLY A N 1
ATOM 5276 C CA . GLY A 1 700 ? -49.383 -20.553 19.512 1.00 29.44 700 GLY A CA 1
ATOM 5277 C C . GLY A 1 700 ? -48.799 -21.657 20.406 1.00 29.44 700 GLY A C 1
ATOM 5278 O O . GLY A 1 700 ? -47.625 -21.999 20.231 1.00 29.44 700 GLY A O 1
ATOM 5279 N N . PRO A 1 701 ? -49.558 -22.205 21.372 1.00 35.47 701 PRO A N 1
ATOM 5280 C CA . PRO A 1 701 ? -49.089 -23.304 22.202 1.00 35.47 701 PRO A CA 1
ATOM 5281 C C . PRO A 1 701 ? -49.105 -24.610 21.394 1.00 35.47 701 PRO A C 1
ATOM 5283 O O . PRO A 1 701 ? -50.054 -24.878 20.667 1.00 35.47 701 PRO A O 1
ATOM 5286 N N . ASP A 1 702 ? -48.029 -25.386 21.522 1.00 41.31 702 ASP A N 1
ATOM 5287 C CA . ASP A 1 702 ? -47.857 -26.774 21.075 1.00 41.31 702 ASP A CA 1
ATOM 5288 C C . ASP A 1 702 ? -48.395 -27.188 19.689 1.00 41.31 702 ASP A C 1
ATOM 5290 O O . ASP A 1 702 ? -49.554 -27.546 19.500 1.00 41.31 702 ASP A O 1
ATOM 5294 N N . SER A 1 703 ? -47.479 -27.331 18.726 1.00 29.08 703 SER A N 1
ATOM 5295 C CA . SER A 1 703 ? -47.409 -28.539 17.881 1.00 29.08 703 SER A CA 1
ATOM 5296 C C . SER A 1 703 ? -46.112 -28.596 17.062 1.00 29.08 703 SER A C 1
ATOM 5298 O O . SER A 1 703 ? -45.864 -27.828 16.138 1.00 29.08 703 SER A O 1
ATOM 5300 N N . SER A 1 704 ? -45.247 -29.519 17.486 1.00 30.45 704 SER A N 1
ATOM 5301 C CA . SER A 1 704 ? -44.534 -30.510 16.665 1.00 30.45 704 SER A CA 1
ATOM 5302 C C . SER A 1 704 ? -44.103 -30.174 15.222 1.00 30.45 704 SER A C 1
ATOM 5304 O O . SER A 1 704 ? -44.893 -29.979 14.309 1.00 30.45 704 SER A O 1
ATOM 5306 N N . ARG A 1 705 ? -42.785 -30.332 15.018 1.00 41.97 705 ARG A N 1
ATOM 5307 C CA . ARG A 1 705 ? -42.133 -31.198 14.010 1.00 41.97 705 ARG A CA 1
ATOM 5308 C C . ARG A 1 705 ? -42.867 -31.418 12.669 1.00 41.97 705 ARG A C 1
ATOM 5310 O O . ARG A 1 705 ? -43.916 -32.041 12.620 1.00 41.97 705 ARG A O 1
ATOM 5317 N N . ALA A 1 706 ? -42.109 -31.148 11.600 1.00 36.12 706 ALA A N 1
ATOM 5318 C CA . ALA A 1 706 ? -42.313 -31.513 10.190 1.00 36.12 706 ALA A CA 1
ATOM 5319 C C . ALA A 1 706 ? -43.085 -30.491 9.344 1.00 36.12 706 ALA A C 1
ATOM 5321 O O . ALA A 1 706 ? -44.304 -30.429 9.395 1.00 36.12 706 ALA A O 1
ATOM 5322 N N . ARG A 1 707 ? -42.339 -29.742 8.511 1.00 27.78 707 ARG A N 1
ATOM 5323 C CA . ARG A 1 707 ? -42.738 -29.223 7.181 1.00 27.78 707 ARG A CA 1
ATOM 5324 C C . ARG A 1 707 ? -41.582 -28.434 6.539 1.00 27.78 707 ARG A C 1
ATOM 5326 O O . ARG A 1 707 ? -41.671 -27.241 6.311 1.00 27.78 707 ARG A O 1
ATOM 5333 N N . PHE A 1 708 ? -40.468 -29.111 6.262 1.00 27.08 708 PHE A N 1
ATOM 5334 C CA . PHE A 1 708 ? -39.485 -28.679 5.252 1.00 27.08 708 PHE A CA 1
ATOM 5335 C C . PHE A 1 708 ? -38.851 -29.926 4.624 1.00 27.08 708 PHE A C 1
ATOM 5337 O O . PHE A 1 708 ? -37.658 -30.183 4.734 1.00 27.08 708 PHE A O 1
ATOM 5344 N N . ALA A 1 709 ? -39.697 -30.756 4.021 1.00 32.28 709 ALA A N 1
ATOM 5345 C CA . ALA A 1 709 ? -39.290 -31.824 3.120 1.00 32.28 709 ALA A CA 1
ATOM 5346 C C . ALA A 1 709 ? -40.473 -32.128 2.200 1.00 32.28 709 ALA A C 1
ATOM 5348 O O . ALA A 1 709 ? -41.356 -32.884 2.583 1.00 32.28 709 ALA A O 1
ATOM 5349 N N . GLN A 1 710 ? -40.516 -31.481 1.034 1.00 27.98 710 GLN A N 1
ATOM 5350 C CA . GLN A 1 710 ? -41.202 -31.966 -0.169 1.00 27.98 710 GLN A CA 1
ATOM 5351 C C . GLN A 1 710 ? -40.892 -31.024 -1.339 1.00 27.98 710 GLN A C 1
ATOM 5353 O O . GLN A 1 710 ? -41.508 -29.975 -1.496 1.00 27.98 710 GLN A O 1
ATOM 5358 N N . ASN A 1 711 ? -39.842 -31.371 -2.089 1.00 26.89 711 ASN A N 1
ATOM 5359 C CA . ASN A 1 711 ? -39.826 -31.498 -3.554 1.00 26.89 711 ASN A CA 1
ATOM 5360 C C . ASN A 1 711 ? -38.395 -31.364 -4.082 1.00 26.89 711 ASN A C 1
ATOM 5362 O O . ASN A 1 711 ? -37.808 -30.285 -4.087 1.00 26.89 711 ASN A O 1
ATOM 5366 N N . GLY A 1 712 ? -37.847 -32.490 -4.538 1.00 25.95 712 GLY A N 1
ATOM 5367 C CA . GLY A 1 712 ? -36.542 -32.563 -5.189 1.00 25.95 712 GLY A CA 1
ATOM 5368 C C . GLY A 1 712 ? -35.943 -33.964 -5.156 1.00 25.95 712 GLY A C 1
ATOM 5369 O O . GLY A 1 712 ? -34.784 -34.126 -4.797 1.00 25.95 712 GLY A O 1
ATOM 5370 N N . ASP A 1 713 ? -36.753 -34.974 -5.462 1.00 28.48 713 ASP A N 1
ATOM 5371 C CA . ASP A 1 713 ? -36.354 -36.375 -5.483 1.00 28.48 713 ASP A CA 1
ATOM 5372 C C . ASP A 1 713 ? -35.590 -36.690 -6.782 1.00 28.48 713 ASP A C 1
ATOM 5374 O O . ASP A 1 713 ? -36.129 -36.512 -7.876 1.00 28.48 713 ASP A O 1
ATOM 5378 N N . ARG A 1 714 ? -34.328 -37.130 -6.669 1.00 31.05 714 ARG A N 1
ATOM 5379 C CA . ARG A 1 714 ? -33.633 -37.992 -7.647 1.00 31.05 714 ARG A CA 1
ATOM 5380 C C . ARG A 1 714 ? -32.361 -38.591 -7.026 1.00 31.05 714 ARG A C 1
ATOM 5382 O O . ARG A 1 714 ? -31.280 -38.020 -7.093 1.00 31.05 714 ARG A O 1
ATOM 5389 N N . ARG A 1 715 ? -32.557 -39.777 -6.436 1.00 30.88 715 ARG A N 1
ATOM 5390 C CA . ARG A 1 715 ? -31.636 -40.924 -6.267 1.00 30.88 715 ARG A CA 1
ATOM 5391 C C . ARG A 1 715 ? -30.159 -40.626 -5.946 1.00 30.88 715 ARG A C 1
ATOM 5393 O O . ARG A 1 715 ? -29.353 -40.418 -6.846 1.00 30.88 715 ARG A O 1
ATOM 5400 N N . LEU A 1 716 ? -29.779 -40.847 -4.686 1.00 27.62 716 LEU A N 1
ATOM 5401 C CA . LEU A 1 716 ? -28.435 -41.294 -4.304 1.00 27.62 716 LEU A CA 1
ATOM 5402 C C . LEU A 1 716 ? -28.569 -42.486 -3.349 1.00 27.62 716 LEU A C 1
ATOM 5404 O O . LEU A 1 716 ? -29.166 -42.380 -2.281 1.00 27.62 716 LEU A O 1
ATOM 5408 N N . ALA A 1 717 ? -28.052 -43.632 -3.788 1.00 27.03 717 ALA A N 1
ATOM 5409 C CA . ALA A 1 717 ? -27.994 -44.862 -3.016 1.00 27.03 717 ALA A CA 1
ATOM 5410 C C . ALA A 1 717 ? -27.049 -44.703 -1.814 1.00 27.03 717 ALA A C 1
ATOM 5412 O O . ALA A 1 717 ? -25.953 -44.152 -1.926 1.00 27.03 717 ALA A O 1
ATOM 5413 N N . VAL A 1 718 ? -27.498 -45.210 -0.670 1.00 28.03 718 VAL A N 1
ATOM 5414 C CA . VAL A 1 718 ? -26.747 -45.316 0.582 1.00 28.03 718 VAL A CA 1
ATOM 5415 C C . VAL A 1 718 ? -25.662 -46.384 0.418 1.00 28.03 718 VAL A C 1
ATOM 5417 O O . VAL A 1 718 ? -25.976 -47.544 0.165 1.00 28.03 718 VAL A O 1
ATOM 5420 N N . ILE A 1 719 ? -24.393 -46.009 0.587 1.00 28.00 719 ILE A N 1
ATOM 5421 C CA . ILE A 1 719 ? -23.291 -46.959 0.807 1.00 28.00 719 ILE A CA 1
ATOM 5422 C C . ILE A 1 719 ? -23.110 -47.087 2.330 1.00 28.00 719 ILE A C 1
ATOM 5424 O O . ILE A 1 719 ? -22.918 -46.055 2.981 1.00 28.00 719 ILE A O 1
ATOM 5428 N N . PRO A 1 720 ? -23.174 -48.291 2.932 1.00 28.09 720 PRO A N 1
ATOM 5429 C CA . PRO A 1 720 ? -22.953 -48.451 4.364 1.00 28.09 720 PRO A CA 1
ATOM 5430 C C . PRO A 1 720 ? -21.470 -48.293 4.720 1.00 28.09 720 PRO A C 1
ATOM 5432 O O . PRO A 1 720 ? -20.580 -48.691 3.968 1.00 28.09 720 PRO A O 1
ATOM 5435 N N . ALA A 1 721 ? -21.213 -47.716 5.894 1.00 29.47 721 ALA A N 1
ATOM 5436 C CA . ALA A 1 721 ? -19.883 -47.607 6.485 1.00 29.47 721 ALA A CA 1
ATOM 5437 C C . ALA A 1 721 ? -19.263 -49.001 6.738 1.00 29.47 721 ALA A C 1
ATOM 5439 O O . ALA A 1 721 ? -19.997 -49.917 7.117 1.00 29.47 721 ALA A O 1
ATOM 5440 N N . PRO A 1 722 ? -17.935 -49.189 6.592 1.00 28.14 722 PRO A N 1
ATOM 5441 C CA . PRO A 1 722 ? -17.311 -50.466 6.908 1.00 28.14 722 PRO A CA 1
ATOM 5442 C C . PRO A 1 722 ? -17.224 -50.672 8.426 1.00 28.14 722 PRO A C 1
ATOM 5444 O O . PRO A 1 722 ? -16.830 -49.770 9.169 1.00 28.14 722 PRO A O 1
ATOM 5447 N N . ALA A 1 723 ? -17.574 -51.883 8.862 1.00 30.41 723 ALA A N 1
ATOM 5448 C CA . ALA A 1 723 ? -17.417 -52.387 10.223 1.00 30.41 723 ALA A CA 1
ATOM 5449 C C . ALA A 1 723 ? -15.927 -52.555 10.615 1.00 30.41 723 ALA A C 1
ATOM 5451 O O . ALA A 1 723 ? -15.071 -52.681 9.735 1.00 30.41 723 ALA A O 1
ATOM 5452 N N . PRO A 1 724 ? -15.593 -52.567 11.921 1.00 33.12 724 PRO A N 1
ATOM 5453 C CA . PRO A 1 724 ? -14.217 -52.699 12.385 1.00 33.12 724 PRO A CA 1
ATOM 5454 C C . PRO A 1 724 ? -13.763 -54.167 12.366 1.00 33.12 724 PRO A C 1
ATOM 5456 O O . PRO A 1 724 ? -14.489 -55.047 12.822 1.00 33.12 724 PRO A O 1
ATOM 5459 N N . SER A 1 725 ? -12.535 -54.417 11.904 1.00 28.03 725 SER A N 1
ATOM 5460 C CA . SER A 1 725 ? -11.864 -55.724 12.009 1.00 28.03 725 SER A CA 1
ATOM 5461 C C . SER A 1 725 ? -10.681 -55.668 12.991 1.00 28.03 725 SER A C 1
ATOM 5463 O O . SER A 1 725 ? -10.129 -54.586 13.214 1.00 28.03 725 SER A O 1
ATOM 5465 N N . PRO A 1 726 ? -10.313 -56.806 13.616 1.00 32.34 726 PRO A N 1
ATOM 5466 C CA . PRO A 1 726 ? -9.690 -56.845 14.936 1.00 32.34 726 PRO A CA 1
ATOM 5467 C C . PRO A 1 726 ? -8.152 -56.825 14.926 1.00 32.34 726 PRO A C 1
ATOM 5469 O O . PRO A 1 726 ? -7.486 -56.981 13.907 1.00 32.34 726 PRO A O 1
ATOM 5472 N N . SER A 1 727 ? -7.621 -56.620 16.130 1.00 36.72 727 SER A N 1
ATOM 5473 C CA . SER A 1 727 ? -6.223 -56.620 16.577 1.00 36.72 727 SER A CA 1
ATOM 5474 C C . SER A 1 727 ? -5.302 -57.717 16.019 1.00 36.72 727 SER A C 1
ATOM 5476 O O . SER A 1 727 ? -5.704 -58.876 15.968 1.00 36.72 727 SER A O 1
ATOM 5478 N N . GLY A 1 728 ? -4.009 -57.393 15.837 1.00 30.72 728 GLY A N 1
ATOM 5479 C CA . GLY A 1 728 ? -2.922 -58.367 16.034 1.00 30.72 728 GLY A CA 1
ATOM 5480 C C . GLY A 1 728 ? -1.620 -58.155 15.242 1.00 30.72 728 GLY A C 1
ATOM 5481 O O . GLY A 1 728 ? -1.607 -58.298 14.028 1.00 30.72 728 GLY A O 1
ATOM 5482 N N . ALA A 1 729 ? -0.521 -57.968 15.989 1.00 28.70 729 ALA A N 1
ATOM 5483 C CA . ALA A 1 729 ? 0.895 -58.248 15.673 1.00 28.70 729 ALA A CA 1
ATOM 5484 C C . ALA A 1 729 ? 1.813 -57.141 15.069 1.00 28.70 729 ALA A C 1
ATOM 5486 O O . ALA A 1 729 ? 1.370 -56.269 14.321 1.00 28.70 729 ALA A O 1
ATOM 5487 N N . PRO A 1 730 ? 3.112 -57.126 15.465 1.00 36.03 730 PRO A N 1
ATOM 5488 C CA . PRO A 1 730 ? 3.907 -55.908 15.638 1.00 36.03 730 PRO A CA 1
ATOM 5489 C C . PRO A 1 730 ? 4.860 -55.613 14.468 1.00 36.03 730 PRO A C 1
ATOM 5491 O O . PRO A 1 730 ? 5.341 -56.514 13.785 1.00 36.03 730 PRO A O 1
ATOM 5494 N N . ARG A 1 731 ? 5.206 -54.333 14.275 1.00 30.44 731 ARG A N 1
ATOM 5495 C CA . ARG A 1 731 ? 6.263 -53.880 13.349 1.00 30.44 731 ARG A CA 1
ATOM 5496 C C . ARG A 1 731 ? 7.415 -53.189 14.106 1.00 30.44 731 ARG A C 1
ATOM 5498 O O . ARG A 1 731 ? 7.178 -52.619 15.169 1.00 30.44 731 ARG A O 1
ATOM 5505 N N . PRO A 1 732 ? 8.656 -53.273 13.585 1.00 29.81 732 PRO A N 1
ATOM 5506 C CA . PRO A 1 732 ? 9.902 -53.236 14.359 1.00 29.81 732 PRO A CA 1
ATOM 5507 C C . PRO A 1 732 ? 10.346 -51.811 14.746 1.00 29.81 732 PRO A C 1
ATOM 5509 O O . PRO A 1 732 ? 9.883 -50.835 14.147 1.00 29.81 732 PRO A O 1
ATOM 5512 N N . PRO A 1 733 ? 11.270 -51.652 15.716 1.00 37.62 733 PRO A N 1
ATOM 5513 C CA . PRO A 1 733 ? 11.719 -50.339 16.155 1.00 37.62 733 PRO A CA 1
ATOM 5514 C C . PRO A 1 733 ? 12.759 -49.792 15.170 1.00 37.62 733 PRO A C 1
ATOM 5516 O O . PRO A 1 733 ? 13.811 -50.390 14.960 1.00 37.62 733 PRO A O 1
ATOM 5519 N N . GLY A 1 734 ? 12.490 -48.636 14.558 1.00 30.84 734 GLY A N 1
ATOM 5520 C CA . GLY A 1 734 ? 13.398 -48.103 13.543 1.00 30.84 734 GLY A CA 1
ATOM 5521 C C . GLY A 1 734 ? 13.277 -46.610 13.273 1.00 30.84 734 GLY A C 1
ATOM 5522 O O . GLY A 1 734 ? 12.528 -46.193 12.401 1.00 30.84 734 GLY A O 1
ATOM 5523 N N . ARG A 1 735 ? 14.143 -45.846 13.950 1.00 30.12 735 ARG A N 1
ATOM 5524 C CA . ARG A 1 735 ? 14.591 -44.466 13.663 1.00 30.12 735 ARG A CA 1
ATOM 5525 C C . ARG A 1 735 ? 13.634 -43.321 14.022 1.00 30.12 735 ARG A C 1
ATOM 5527 O O . ARG A 1 735 ? 12.824 -42.847 13.230 1.00 30.12 735 ARG A O 1
ATOM 5534 N N . ARG A 1 736 ? 13.890 -42.754 15.211 1.00 34.44 736 ARG A N 1
ATOM 5535 C CA . ARG A 1 736 ? 13.554 -41.369 15.579 1.00 34.44 736 ARG A CA 1
ATOM 5536 C C . ARG A 1 736 ? 14.010 -40.412 14.468 1.00 34.44 736 ARG A C 1
ATOM 5538 O O . ARG A 1 736 ? 15.199 -40.138 14.337 1.00 34.44 736 ARG A O 1
ATOM 5545 N N . ARG A 1 737 ? 13.070 -39.853 13.704 1.00 33.62 737 ARG A N 1
ATOM 5546 C CA . ARG A 1 737 ? 13.293 -38.591 12.987 1.00 33.62 737 ARG A CA 1
ATOM 5547 C C . ARG A 1 737 ? 12.947 -37.449 13.937 1.00 33.62 737 ARG A C 1
ATOM 5549 O O . ARG A 1 737 ? 11.826 -37.359 14.430 1.00 33.62 737 ARG A O 1
ATOM 5556 N N . ALA A 1 738 ? 13.941 -36.612 14.224 1.00 31.56 738 ALA A N 1
ATOM 5557 C CA . ALA A 1 738 ? 13.785 -35.386 14.998 1.00 31.56 738 ALA A CA 1
ATOM 5558 C C . ALA A 1 738 ? 12.682 -34.487 14.392 1.00 31.56 738 ALA A C 1
ATOM 5560 O O . ALA A 1 738 ? 12.495 -34.484 13.172 1.00 31.56 738 ALA A O 1
ATOM 5561 N N . PRO A 1 739 ? 11.935 -33.720 15.206 1.00 34.19 739 PRO A N 1
ATOM 5562 C CA . PRO A 1 739 ? 10.773 -32.992 14.721 1.00 34.19 739 PRO A CA 1
ATOM 5563 C C . PRO A 1 739 ? 11.183 -31.820 13.819 1.00 34.19 739 PRO A C 1
ATOM 5565 O O . PRO A 1 739 ? 11.986 -30.963 14.198 1.00 34.19 739 PRO A O 1
ATOM 5568 N N . LEU A 1 740 ? 10.542 -31.755 12.648 1.00 33.62 740 LEU A N 1
ATOM 5569 C CA . LEU A 1 740 ? 10.591 -30.714 11.608 1.00 33.62 740 LEU A CA 1
ATOM 5570 C C . LEU A 1 740 ? 9.980 -29.371 12.083 1.00 33.62 740 LEU A C 1
ATOM 5572 O O . LEU A 1 740 ? 9.168 -28.738 11.414 1.00 33.62 740 LEU A O 1
ATOM 5576 N N . GLN A 1 741 ? 10.304 -28.952 13.305 1.00 37.38 741 GLN A N 1
ATOM 5577 C CA . GLN A 1 741 ? 9.654 -27.849 14.016 1.00 37.38 741 GLN A CA 1
ATOM 5578 C C . GLN A 1 741 ? 10.575 -26.631 14.171 1.00 37.38 741 GLN A C 1
ATOM 5580 O O . GLN A 1 741 ? 10.083 -25.513 14.332 1.00 37.38 741 GLN A O 1
ATOM 5585 N N . LYS A 1 742 ? 11.898 -26.825 14.057 1.00 30.48 742 LYS A N 1
ATOM 5586 C CA . LYS A 1 742 ? 12.873 -25.726 13.977 1.00 30.48 742 LYS A CA 1
ATOM 5587 C C . LYS A 1 742 ? 12.845 -25.056 12.596 1.00 30.48 742 LYS A C 1
ATOM 5589 O O . LYS A 1 742 ? 12.840 -23.834 12.526 1.00 30.48 742 LYS A O 1
ATOM 5594 N N . SER A 1 743 ? 12.656 -25.819 11.519 1.00 31.72 743 SER A N 1
ATOM 5595 C CA . SER A 1 743 ? 12.780 -25.320 10.143 1.00 31.72 743 SER A CA 1
ATOM 5596 C C . SER A 1 743 ? 11.782 -24.215 9.771 1.00 31.72 743 SER A C 1
ATOM 5598 O O . SER A 1 743 ? 12.152 -23.293 9.065 1.00 31.72 743 SER A O 1
ATOM 5600 N N . VAL A 1 744 ? 10.549 -24.210 10.292 1.00 35.38 744 VAL A N 1
ATOM 5601 C CA . VAL A 1 744 ? 9.551 -23.182 9.913 1.00 35.38 744 VAL A CA 1
ATOM 5602 C C . VAL A 1 744 ? 9.787 -21.835 10.613 1.00 35.38 744 VAL A C 1
ATOM 5604 O O . VAL A 1 744 ? 9.555 -20.791 10.017 1.00 35.38 744 VAL A O 1
ATOM 5607 N N . ARG A 1 745 ? 10.291 -21.822 11.856 1.00 31.86 745 ARG A N 1
ATOM 5608 C CA . ARG A 1 745 ? 10.682 -20.567 12.531 1.00 31.86 745 ARG A CA 1
ATOM 5609 C C . ARG A 1 745 ? 12.001 -20.031 11.984 1.00 31.86 745 ARG A C 1
ATOM 5611 O O . ARG A 1 745 ? 12.125 -18.824 11.803 1.00 31.86 745 ARG A O 1
ATOM 5618 N N . THR A 1 746 ? 12.948 -20.920 11.691 1.00 33.91 746 THR A N 1
ATOM 5619 C CA . THR A 1 746 ? 14.246 -20.541 11.132 1.00 33.91 746 THR A CA 1
ATOM 5620 C C . THR A 1 746 ? 14.112 -20.044 9.697 1.00 33.91 746 THR A C 1
ATOM 5622 O O . THR A 1 746 ? 14.752 -19.061 9.375 1.00 33.91 746 THR A O 1
ATOM 5625 N N . VAL A 1 747 ? 13.229 -20.610 8.864 1.00 36.53 747 VAL A N 1
ATOM 5626 C CA . VAL A 1 747 ? 12.998 -20.120 7.490 1.00 36.53 747 VAL A CA 1
ATOM 5627 C C . VAL A 1 747 ? 12.321 -18.746 7.475 1.00 36.53 747 VAL A C 1
ATOM 5629 O O . VAL A 1 747 ? 12.734 -17.894 6.701 1.00 36.53 747 VAL A O 1
ATOM 5632 N N . SER A 1 748 ? 11.353 -18.464 8.357 1.00 32.97 748 SER A N 1
ATOM 5633 C CA . SER A 1 748 ? 10.704 -17.140 8.394 1.00 32.97 748 SER A CA 1
ATOM 5634 C C . SER A 1 748 ? 11.606 -16.041 8.964 1.00 32.97 748 SER A C 1
ATOM 5636 O O . SER A 1 748 ? 11.573 -14.913 8.479 1.00 32.97 748 SER A O 1
ATOM 5638 N N . VAL A 1 749 ? 12.428 -16.362 9.971 1.00 38.97 749 VAL A N 1
ATOM 5639 C CA . VAL A 1 749 ? 13.416 -15.420 10.522 1.00 38.97 749 VAL A CA 1
ATOM 5640 C C . VAL A 1 749 ? 14.600 -15.269 9.570 1.00 38.97 749 VAL A C 1
ATOM 5642 O O . VAL A 1 749 ? 15.019 -14.147 9.343 1.00 38.97 749 VAL A O 1
ATOM 5645 N N . ALA A 1 750 ? 15.091 -16.340 8.942 1.00 35.16 750 ALA A N 1
ATOM 5646 C CA . ALA A 1 750 ? 16.164 -16.266 7.949 1.00 35.16 750 ALA A CA 1
ATOM 5647 C C . ALA A 1 750 ? 15.717 -15.593 6.645 1.00 35.16 750 ALA A C 1
ATOM 5649 O O . ALA A 1 750 ? 16.527 -14.925 6.024 1.00 35.16 750 ALA A O 1
ATOM 5650 N N . ALA A 1 751 ? 14.443 -15.693 6.251 1.00 35.81 751 ALA A N 1
ATOM 5651 C CA . ALA A 1 751 ? 13.902 -14.917 5.137 1.00 35.81 751 ALA A CA 1
ATOM 5652 C C . ALA A 1 751 ? 13.758 -13.437 5.519 1.00 35.81 751 ALA A C 1
ATOM 5654 O O . ALA A 1 751 ? 14.207 -12.578 4.775 1.00 35.81 751 ALA A O 1
ATOM 5655 N N . ALA A 1 752 ? 13.213 -13.114 6.698 1.00 35.25 752 ALA A N 1
ATOM 5656 C CA . ALA A 1 752 ? 13.104 -11.726 7.156 1.00 35.25 752 ALA A CA 1
ATOM 5657 C C . ALA A 1 752 ? 14.479 -11.067 7.378 1.00 35.25 752 ALA A C 1
ATOM 5659 O O . ALA A 1 752 ? 14.679 -9.922 6.987 1.00 35.25 752 ALA A O 1
ATOM 5660 N N . VAL A 1 753 ? 15.441 -11.801 7.947 1.00 42.75 753 VAL A N 1
ATOM 5661 C CA . VAL A 1 753 ? 16.839 -11.376 8.114 1.00 42.75 753 VAL A CA 1
ATOM 5662 C C . VAL A 1 753 ? 17.565 -11.371 6.773 1.00 42.75 753 VAL A C 1
ATOM 5664 O O . VAL A 1 753 ? 18.334 -10.458 6.533 1.00 42.75 753 VAL A O 1
ATOM 5667 N N . GLY A 1 754 ? 17.288 -12.311 5.868 1.00 38.00 754 GLY A N 1
ATOM 5668 C CA . GLY A 1 754 ? 17.852 -12.353 4.518 1.00 38.00 754 GLY A CA 1
ATOM 5669 C C . GLY A 1 754 ? 17.386 -11.184 3.652 1.00 38.00 754 GLY A C 1
ATOM 5670 O O . GLY A 1 754 ? 18.202 -10.573 2.979 1.00 38.00 754 GLY A O 1
ATOM 5671 N N . PHE A 1 755 ? 16.111 -10.793 3.733 1.00 40.38 755 PHE A N 1
ATOM 5672 C CA . PHE A 1 755 ? 15.574 -9.619 3.037 1.00 40.38 755 PHE A CA 1
ATOM 5673 C C . PHE A 1 755 ? 15.952 -8.298 3.719 1.00 40.38 755 PHE A C 1
ATOM 5675 O O . PHE A 1 755 ? 16.186 -7.315 3.023 1.00 40.38 755 PHE A O 1
ATOM 5682 N N . ALA A 1 756 ? 16.079 -8.263 5.051 1.00 39.84 756 ALA A N 1
ATOM 5683 C CA . ALA A 1 756 ? 16.624 -7.106 5.764 1.00 39.84 756 ALA A CA 1
ATOM 5684 C C . ALA A 1 756 ? 18.128 -6.934 5.503 1.00 39.84 756 ALA A C 1
ATOM 5686 O O . ALA A 1 756 ? 18.577 -5.815 5.300 1.00 39.84 756 ALA A O 1
ATOM 5687 N N . ALA A 1 757 ? 18.895 -8.024 5.434 1.00 40.50 757 ALA A N 1
ATOM 5688 C CA . ALA A 1 757 ? 20.308 -8.024 5.069 1.00 40.50 757 ALA A CA 1
ATOM 5689 C C . ALA A 1 757 ? 20.508 -7.720 3.583 1.00 40.50 757 ALA A C 1
ATOM 5691 O O . ALA A 1 757 ? 21.470 -7.047 3.255 1.00 40.50 757 ALA A O 1
ATOM 5692 N N . LEU A 1 758 ? 19.593 -8.125 2.695 1.00 38.78 758 LEU A N 1
ATOM 5693 C CA . LEU A 1 758 ? 19.594 -7.712 1.289 1.00 38.78 758 LEU A CA 1
ATOM 5694 C C . LEU A 1 758 ? 19.223 -6.228 1.151 1.00 38.78 758 LEU A C 1
ATOM 5696 O O . LEU A 1 758 ? 19.839 -5.523 0.365 1.00 38.78 758 LEU A O 1
ATOM 5700 N N . GLY A 1 759 ? 18.278 -5.727 1.954 1.00 35.75 759 GLY A N 1
ATOM 5701 C CA . GLY A 1 759 ? 17.930 -4.306 2.027 1.00 35.75 759 GLY A CA 1
ATOM 5702 C C . GLY A 1 759 ? 19.065 -3.447 2.587 1.00 35.75 759 GLY A C 1
ATOM 5703 O O . GLY A 1 759 ? 19.367 -2.402 2.025 1.00 35.75 759 GLY A O 1
ATOM 5704 N N . VAL A 1 760 ? 19.751 -3.912 3.635 1.00 40.44 760 VAL A N 1
ATOM 5705 C CA . VAL A 1 760 ? 20.948 -3.264 4.190 1.00 40.44 760 VAL A CA 1
ATOM 5706 C C . VAL A 1 760 ? 22.137 -3.413 3.244 1.00 40.44 760 VAL A C 1
ATOM 5708 O O . VAL A 1 760 ? 22.844 -2.443 3.055 1.00 40.44 760 VAL A O 1
ATOM 5711 N N . ALA A 1 761 ? 22.342 -4.552 2.580 1.00 36.06 761 ALA A N 1
ATOM 5712 C CA . ALA A 1 761 ? 23.394 -4.718 1.576 1.00 36.06 761 ALA A CA 1
ATOM 5713 C C . ALA A 1 761 ? 23.154 -3.810 0.363 1.00 36.06 761 ALA A C 1
ATOM 5715 O O . ALA A 1 761 ? 24.088 -3.164 -0.087 1.00 36.06 761 ALA A O 1
ATOM 5716 N N . LEU A 1 762 ? 21.915 -3.679 -0.121 1.00 36.31 762 LEU A N 1
ATOM 5717 C CA . LEU A 1 762 ? 21.559 -2.793 -1.237 1.00 36.31 762 LEU A CA 1
ATOM 5718 C C . LEU A 1 762 ? 21.589 -1.304 -0.853 1.00 36.31 762 LEU A C 1
ATOM 5720 O O . LEU A 1 762 ? 21.922 -0.479 -1.698 1.00 36.31 762 LEU A O 1
ATOM 5724 N N . LEU A 1 763 ? 21.319 -0.955 0.411 1.00 37.56 763 LEU A N 1
ATOM 5725 C CA . LEU A 1 763 ? 21.551 0.394 0.950 1.00 37.56 763 LEU A CA 1
ATOM 5726 C C . LEU A 1 763 ? 23.048 0.662 1.214 1.00 37.56 763 LEU A C 1
ATOM 5728 O O . LEU A 1 763 ? 23.508 1.787 1.037 1.00 37.56 763 LEU A O 1
ATOM 5732 N N . SER A 1 764 ? 23.828 -0.368 1.551 1.00 34.22 764 SER A N 1
ATOM 5733 C CA . SER A 1 764 ? 25.289 -0.321 1.724 1.00 34.22 764 SER A CA 1
ATOM 5734 C C . SER A 1 764 ? 26.065 -0.403 0.402 1.00 34.22 764 SER A C 1
ATOM 5736 O O . SER A 1 764 ? 27.233 -0.028 0.365 1.00 34.22 764 SER A O 1
ATOM 5738 N N . PHE A 1 765 ? 25.424 -0.787 -0.709 1.00 34.38 765 PHE A N 1
ATOM 5739 C CA . PHE A 1 765 ? 25.934 -0.569 -2.071 1.00 34.38 765 PHE A CA 1
ATOM 5740 C C . PHE A 1 765 ? 25.796 0.900 -2.529 1.00 34.38 765 PHE A C 1
ATOM 5742 O O . PHE A 1 765 ? 26.254 1.250 -3.611 1.00 34.38 765 PHE A O 1
ATOM 5749 N N . GLY A 1 766 ? 25.275 1.785 -1.666 1.00 30.25 766 GLY A N 1
ATOM 5750 C CA . GLY A 1 766 ? 25.535 3.232 -1.689 1.00 30.25 766 GLY A CA 1
ATOM 5751 C C . GLY A 1 766 ? 26.873 3.628 -1.039 1.00 30.25 766 GLY A C 1
ATOM 5752 O O . GLY A 1 766 ? 27.069 4.787 -0.663 1.00 30.25 766 GLY A O 1
ATOM 5753 N N . GLY A 1 767 ? 27.785 2.668 -0.856 1.00 26.69 767 GLY A N 1
ATOM 5754 C CA . GLY A 1 767 ? 29.147 2.899 -0.396 1.00 26.69 767 GLY A CA 1
ATOM 5755 C C . GLY A 1 767 ? 29.873 3.858 -1.332 1.00 26.69 767 GLY A C 1
ATOM 5756 O O . GLY A 1 767 ? 30.028 3.593 -2.524 1.00 26.69 767 GLY A O 1
ATOM 5757 N N . HIS A 1 768 ? 30.303 4.983 -0.768 1.00 32.97 768 HIS A N 1
ATOM 5758 C CA . HIS A 1 768 ? 31.079 6.024 -1.425 1.00 32.97 768 HIS A CA 1
ATOM 5759 C C . HIS A 1 768 ? 32.377 5.446 -1.996 1.00 32.97 768 HIS A C 1
ATOM 5761 O O . HIS A 1 768 ? 33.421 5.439 -1.347 1.00 32.97 768 HIS A O 1
ATOM 5767 N N . SER A 1 769 ? 32.317 4.991 -3.240 1.00 25.34 769 SER A N 1
ATOM 5768 C CA . SER A 1 769 ? 33.497 4.801 -4.067 1.00 25.34 769 SER A CA 1
ATOM 5769 C C . SER A 1 769 ? 33.756 6.143 -4.734 1.00 25.34 769 SER A C 1
ATOM 5771 O O . SER A 1 769 ? 32.908 6.633 -5.482 1.00 25.34 769 SER A O 1
ATOM 5773 N N . ARG A 1 770 ? 34.898 6.777 -4.440 1.00 26.36 770 ARG A N 1
ATOM 5774 C CA . ARG A 1 770 ? 35.368 7.933 -5.220 1.00 26.36 770 ARG A CA 1
ATOM 5775 C C . ARG A 1 770 ? 35.272 7.559 -6.707 1.00 26.36 770 ARG A C 1
ATOM 5777 O O . ARG A 1 770 ? 35.742 6.477 -7.060 1.00 26.36 770 ARG A O 1
ATOM 5784 N N . PRO A 1 771 ? 34.652 8.385 -7.568 1.00 25.08 771 PRO A N 1
ATOM 5785 C CA . PRO A 1 771 ? 34.436 8.007 -8.953 1.00 25.08 771 PRO A CA 1
ATOM 5786 C C . PRO A 1 771 ? 35.794 7.869 -9.640 1.00 25.08 771 PRO A C 1
ATOM 5788 O O . PRO A 1 771 ? 36.488 8.860 -9.865 1.00 25.08 771 PRO A O 1
ATOM 5791 N N . VAL A 1 772 ? 36.175 6.640 -9.982 1.00 31.45 772 VAL A N 1
ATOM 5792 C CA . VAL A 1 772 ? 37.204 6.414 -10.995 1.00 31.45 772 VAL A CA 1
ATOM 5793 C C . VAL A 1 772 ? 36.577 6.875 -12.309 1.00 31.45 772 VAL A C 1
ATOM 5795 O O . VAL A 1 772 ? 35.617 6.277 -12.797 1.00 31.45 772 VAL A O 1
ATOM 5798 N N . ARG A 1 773 ? 37.042 8.012 -12.837 1.00 42.66 773 ARG A N 1
ATOM 5799 C CA . ARG A 1 773 ? 36.629 8.510 -14.154 1.00 42.66 773 ARG A CA 1
ATOM 5800 C C . ARG A 1 773 ? 37.021 7.458 -15.197 1.00 42.66 773 ARG A C 1
ATOM 5802 O O . ARG A 1 773 ? 38.191 7.121 -15.298 1.00 42.66 773 ARG A O 1
ATOM 5809 N N . SER A 1 774 ? 36.052 6.937 -15.949 1.00 55.31 774 SER A N 1
ATOM 5810 C CA . SER A 1 774 ? 36.336 6.120 -17.135 1.00 55.31 774 SER A CA 1
ATOM 5811 C C . SER A 1 774 ? 36.788 7.026 -18.282 1.00 55.31 774 SER A C 1
ATOM 5813 O O . SER A 1 774 ? 36.093 7.999 -18.603 1.00 55.31 774 SER A O 1
ATOM 5815 N N . ASP A 1 775 ? 37.910 6.686 -18.919 1.00 66.69 775 ASP A N 1
ATOM 5816 C CA . ASP A 1 775 ? 38.471 7.392 -20.084 1.00 66.69 775 ASP A CA 1
ATOM 5817 C C . ASP A 1 775 ? 37.627 7.232 -21.361 1.00 66.69 775 ASP A C 1
ATOM 5819 O O . ASP A 1 775 ? 37.885 7.891 -22.371 1.00 66.69 775 ASP A O 1
ATOM 5823 N N . TRP A 1 776 ? 36.566 6.423 -21.300 1.00 77.25 776 TRP A N 1
ATOM 5824 C CA . TRP A 1 776 ? 35.671 6.115 -22.411 1.00 77.25 776 TRP A CA 1
ATOM 5825 C C . TRP A 1 776 ? 34.253 6.648 -22.180 1.00 77.25 776 TRP A C 1
ATOM 5827 O O . TRP A 1 776 ? 33.781 6.798 -21.044 1.00 77.25 776 TRP A O 1
ATOM 5837 N N . TYR A 1 777 ? 33.540 6.919 -23.270 1.00 75.44 777 TYR A N 1
ATOM 5838 C CA . TYR A 1 777 ? 32.112 7.217 -23.258 1.00 75.44 777 TYR A CA 1
ATOM 5839 C C . TYR A 1 777 ? 31.399 6.560 -24.443 1.00 75.44 777 TYR A C 1
ATOM 5841 O O . TYR A 1 777 ? 31.926 6.485 -25.551 1.00 75.44 777 TYR A O 1
ATOM 5849 N N . GLN A 1 778 ? 30.185 6.074 -24.200 1.00 78.62 778 GLN A N 1
ATOM 5850 C CA . GLN A 1 778 ? 29.333 5.495 -25.233 1.00 78.62 778 GLN A CA 1
ATOM 5851 C C . GLN A 1 778 ? 28.643 6.605 -26.029 1.00 78.62 778 GLN A C 1
ATOM 5853 O O . GLN A 1 778 ? 28.075 7.525 -25.439 1.00 78.62 778 GLN A O 1
ATOM 5858 N N . VAL A 1 779 ? 28.658 6.489 -27.357 1.00 66.19 779 VAL A N 1
ATOM 5859 C CA . VAL A 1 779 ? 27.954 7.404 -28.266 1.00 66.19 779 VAL A CA 1
ATOM 5860 C C . VAL A 1 779 ? 26.544 6.885 -28.554 1.00 66.19 779 VAL A C 1
ATOM 5862 O O . VAL A 1 779 ? 25.575 7.619 -28.395 1.00 66.19 779 VAL A O 1
ATOM 5865 N N . PHE A 1 780 ? 26.416 5.605 -28.914 1.00 68.00 780 PHE A N 1
ATOM 5866 C CA . PHE A 1 780 ? 25.145 4.899 -29.126 1.00 68.00 780 PHE A CA 1
ATOM 5867 C C . PHE A 1 780 ? 25.349 3.376 -28.977 1.00 68.00 780 PHE A C 1
ATOM 5869 O O . PHE A 1 780 ? 26.485 2.907 -29.030 1.00 68.00 780 PHE A O 1
ATOM 5876 N N . SER A 1 781 ? 24.275 2.602 -28.758 1.00 68.88 781 SER A N 1
ATOM 5877 C CA . SER A 1 781 ? 24.339 1.139 -28.523 1.00 68.88 781 SER A CA 1
ATOM 5878 C C . SER A 1 781 ? 23.545 0.272 -29.507 1.00 68.88 781 SER A C 1
ATOM 5880 O O . SER A 1 781 ? 23.476 -0.941 -29.315 1.00 68.88 781 SER A O 1
ATOM 5882 N N . GLY A 1 782 ? 22.901 0.858 -30.521 1.00 66.56 782 GLY A N 1
ATOM 5883 C CA . GLY A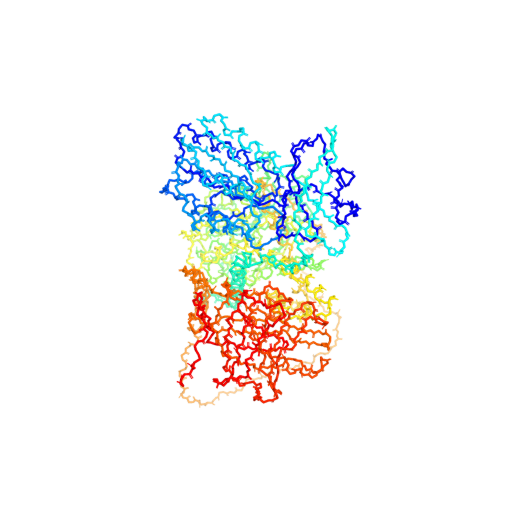 1 782 ? 22.191 0.086 -31.552 1.00 66.56 782 GLY A CA 1
ATOM 5884 C C . GLY A 1 782 ? 21.066 -0.780 -30.995 1.00 66.56 782 GLY A C 1
ATOM 5885 O O . GLY A 1 782 ? 20.929 -1.933 -31.392 1.00 66.56 782 GLY A O 1
ATOM 5886 N N . TYR A 1 783 ? 20.327 -0.257 -30.008 1.00 70.69 783 TYR A N 1
ATOM 5887 C CA . TYR A 1 783 ? 19.272 -0.960 -29.257 1.00 70.69 783 TYR A CA 1
ATOM 5888 C C . TYR A 1 783 ? 19.733 -2.222 -28.507 1.00 70.69 783 TYR A C 1
ATOM 5890 O O . TYR A 1 783 ? 18.910 -2.997 -28.023 1.00 70.69 783 TYR A O 1
ATOM 5898 N N . GLY A 1 784 ? 21.046 -2.411 -28.379 1.00 71.38 784 GLY A N 1
ATOM 5899 C CA . GLY A 1 784 ? 21.660 -3.493 -27.631 1.00 71.38 784 GLY A CA 1
ATOM 5900 C C . GLY A 1 784 ? 22.355 -3.020 -26.350 1.00 71.38 784 GLY A C 1
ATOM 5901 O O . GLY A 1 784 ? 22.013 -1.980 -25.779 1.00 71.38 784 GLY A O 1
ATOM 5902 N N . HIS A 1 785 ? 23.334 -3.795 -25.883 1.00 72.38 785 HIS A N 1
ATOM 5903 C CA . HIS A 1 785 ? 24.050 -3.578 -24.627 1.00 72.38 785 HIS A CA 1
ATOM 5904 C C . HIS A 1 785 ? 25.548 -3.338 -24.859 1.00 72.38 785 HIS A C 1
ATOM 5906 O O . HIS A 1 785 ? 26.216 -4.116 -25.542 1.00 72.38 785 HIS A O 1
ATOM 5912 N N . THR A 1 786 ? 26.087 -2.310 -24.203 1.00 72.56 786 THR A N 1
ATOM 5913 C CA . THR A 1 786 ? 27.527 -2.043 -24.115 1.00 72.56 786 THR A CA 1
ATOM 5914 C C . THR A 1 786 ? 27.990 -2.328 -22.692 1.00 72.56 786 THR A C 1
ATOM 5916 O O . THR A 1 786 ? 27.457 -1.749 -21.747 1.00 72.56 786 THR A O 1
ATOM 5919 N N . SER A 1 787 ? 28.979 -3.204 -22.510 1.00 74.69 787 SER A N 1
ATOM 5920 C CA . SER A 1 787 ? 29.579 -3.452 -21.193 1.00 74.69 787 SER A CA 1
ATOM 5921 C C . SER A 1 787 ? 31.029 -2.995 -21.151 1.00 74.69 787 SER A C 1
ATOM 5923 O O . SER A 1 787 ? 31.818 -3.361 -22.021 1.00 74.69 787 SER A O 1
ATOM 5925 N N . LEU A 1 788 ? 31.379 -2.258 -20.100 1.00 78.88 788 LEU A N 1
ATOM 5926 C CA . LEU A 1 788 ? 32.750 -1.894 -19.759 1.00 78.88 788 LEU A CA 1
ATOM 5927 C C . LEU A 1 788 ? 33.142 -2.679 -18.504 1.00 78.88 788 LEU A C 1
ATOM 5929 O O . LEU A 1 788 ? 32.517 -2.505 -17.458 1.00 78.88 788 LEU A O 1
ATOM 5933 N N . THR A 1 789 ? 34.137 -3.555 -18.597 1.00 72.88 789 THR A N 1
ATOM 5934 C CA . THR A 1 789 ? 34.600 -4.380 -17.466 1.00 72.88 789 THR A CA 1
ATOM 5935 C C . THR A 1 789 ? 36.099 -4.209 -17.252 1.00 72.88 789 THR A C 1
ATOM 5937 O O . THR A 1 789 ? 36.832 -4.084 -18.227 1.00 72.88 789 THR A O 1
ATOM 5940 N N . GLY A 1 790 ? 36.558 -4.229 -15.998 1.00 62.72 790 GLY A N 1
ATOM 5941 C CA . GLY A 1 790 ? 37.968 -4.019 -15.640 1.00 62.72 790 GLY A CA 1
ATOM 5942 C C . GLY A 1 790 ? 38.316 -2.561 -15.307 1.00 62.72 790 GLY A C 1
ATOM 5943 O O . GLY A 1 790 ? 37.454 -1.682 -15.315 1.00 62.72 790 GLY A O 1
ATOM 5944 N N . SER A 1 791 ? 39.586 -2.311 -14.981 1.00 58.19 791 SER A N 1
ATOM 5945 C CA . SER A 1 791 ? 40.127 -0.987 -14.637 1.00 58.19 791 SER A CA 1
ATOM 5946 C C . SER A 1 791 ? 41.572 -0.848 -15.123 1.00 58.19 791 SER A C 1
ATOM 5948 O O . SER A 1 791 ? 42.347 -1.794 -14.986 1.00 58.19 791 SER A O 1
ATOM 5950 N N . GLY A 1 792 ? 41.953 0.329 -15.632 1.00 58.25 792 GLY A N 1
ATOM 5951 C CA . GLY A 1 792 ? 43.305 0.574 -16.151 1.00 58.25 792 GLY A CA 1
ATOM 5952 C C . GLY A 1 792 ? 43.583 -0.197 -17.457 1.00 58.25 792 GLY A C 1
ATOM 5953 O O . GLY A 1 792 ? 42.668 -0.330 -18.264 1.00 58.25 792 GLY A O 1
ATOM 5954 N N . PRO A 1 793 ? 44.803 -0.721 -17.686 1.00 51.25 793 PRO A N 1
ATOM 5955 C CA . PRO A 1 793 ? 45.167 -1.406 -18.936 1.00 51.25 793 PRO A CA 1
ATOM 5956 C C . PRO A 1 793 ? 44.415 -2.729 -19.185 1.00 51.25 793 PRO A C 1
ATOM 5958 O O . PRO A 1 793 ? 44.387 -3.216 -20.306 1.00 51.25 793 PRO A O 1
ATOM 5961 N N . SER A 1 794 ? 43.744 -3.297 -18.177 1.00 59.41 794 SER A N 1
ATOM 5962 C CA . SER A 1 794 ? 42.911 -4.507 -18.314 1.00 59.41 794 SER A CA 1
ATOM 5963 C C . SER A 1 794 ? 41.440 -4.196 -18.628 1.00 59.41 794 SER A C 1
ATOM 5965 O O . SER A 1 794 ? 40.544 -4.952 -18.248 1.00 59.41 794 SER A O 1
ATOM 5967 N N . GLN A 1 795 ? 41.165 -3.042 -19.238 1.00 75.44 795 GLN A N 1
ATOM 5968 C CA . GLN A 1 795 ? 39.810 -2.619 -19.568 1.00 75.44 795 GLN A CA 1
ATOM 5969 C C . GLN A 1 795 ? 39.313 -3.318 -20.834 1.00 75.44 795 GLN A C 1
ATOM 5971 O O . GLN A 1 795 ? 39.976 -3.312 -21.868 1.00 75.44 795 GLN A O 1
ATOM 5976 N N . ALA A 1 796 ? 38.109 -3.874 -20.743 1.00 84.38 796 ALA A N 1
ATOM 5977 C CA . ALA A 1 796 ? 37.442 -4.547 -21.841 1.00 84.38 796 ALA A CA 1
ATOM 5978 C C . ALA A 1 796 ? 36.116 -3.869 -22.187 1.00 84.38 796 ALA A C 1
ATOM 5980 O O . ALA A 1 796 ? 35.309 -3.567 -21.300 1.00 84.38 796 ALA A O 1
ATOM 5981 N N . ILE A 1 797 ? 35.877 -3.675 -23.481 1.00 88.88 797 ILE A N 1
ATOM 5982 C CA . ILE A 1 797 ? 34.667 -3.080 -24.047 1.00 88.88 797 ILE A CA 1
ATOM 5983 C C . ILE A 1 797 ? 33.952 -4.154 -24.854 1.00 88.88 797 ILE A C 1
ATOM 5985 O O . ILE A 1 797 ? 34.500 -4.680 -25.810 1.00 88.88 797 ILE A O 1
ATOM 5989 N N . THR A 1 798 ? 32.724 -4.508 -24.489 1.00 89.06 798 THR A N 1
ATOM 5990 C CA . THR A 1 798 ? 31.898 -5.416 -25.302 1.00 89.06 798 THR A CA 1
ATOM 5991 C C . THR A 1 798 ? 30.727 -4.648 -25.882 1.00 89.06 798 THR A C 1
ATOM 5993 O O . THR A 1 798 ? 29.969 -4.026 -25.137 1.00 89.06 798 THR A O 1
ATOM 5996 N N . LEU A 1 799 ? 30.590 -4.705 -27.203 1.00 88.31 799 LEU A N 1
ATOM 5997 C CA . LEU A 1 799 ? 29.503 -4.131 -27.980 1.00 88.31 799 LEU A CA 1
ATOM 5998 C C . LEU A 1 799 ? 28.607 -5.270 -28.465 1.00 88.31 799 LEU A C 1
ATOM 6000 O O . LEU A 1 799 ? 29.054 -6.137 -29.211 1.00 88.31 799 LEU A O 1
ATOM 6004 N N . SER A 1 800 ? 27.351 -5.286 -28.027 1.00 85.88 800 SER A N 1
ATOM 6005 C CA . SER A 1 800 ? 26.348 -6.248 -28.482 1.00 85.88 800 SER A CA 1
ATOM 6006 C C . SER A 1 800 ? 25.132 -5.493 -28.984 1.00 85.88 800 SER A C 1
ATOM 6008 O O . SER A 1 800 ? 24.307 -5.094 -28.169 1.00 85.88 800 SER A O 1
ATOM 6010 N N . VAL A 1 801 ? 25.008 -5.304 -30.297 1.00 76.50 801 VAL A N 1
ATOM 6011 C CA . VAL A 1 801 ? 23.870 -4.604 -30.924 1.00 76.50 801 VAL A CA 1
ATOM 6012 C C . VAL A 1 801 ? 22.630 -5.500 -31.035 1.00 76.50 801 VAL A C 1
ATOM 6014 O O . VAL A 1 801 ? 22.704 -6.715 -30.829 1.00 76.50 801 VAL A O 1
ATOM 6017 N N . ALA A 1 802 ? 21.467 -4.909 -31.322 1.00 80.44 802 ALA A N 1
ATOM 6018 C CA . ALA A 1 802 ? 20.245 -5.666 -31.576 1.00 80.44 802 ALA A CA 1
ATOM 6019 C C . ALA A 1 802 ? 20.317 -6.444 -32.901 1.00 80.44 802 ALA A C 1
ATOM 6021 O O . ALA A 1 802 ? 20.934 -6.015 -33.872 1.00 80.44 802 ALA A O 1
ATOM 6022 N N . THR A 1 803 ? 19.641 -7.590 -32.964 1.00 81.19 803 THR A N 1
ATOM 6023 C CA . THR A 1 803 ? 19.553 -8.391 -34.191 1.00 81.19 803 THR A CA 1
ATOM 6024 C C . THR A 1 803 ? 18.679 -7.683 -35.227 1.00 81.19 803 THR A C 1
ATOM 6026 O O . THR A 1 803 ? 17.538 -7.324 -34.933 1.00 81.19 803 THR A O 1
ATOM 6029 N N . THR A 1 804 ? 19.196 -7.487 -36.441 1.00 73.19 804 THR A N 1
ATOM 6030 C CA . THR A 1 804 ? 18.405 -6.957 -37.559 1.00 73.19 804 THR A CA 1
ATOM 6031 C C . THR A 1 804 ? 17.387 -7.988 -38.064 1.00 73.19 804 THR A C 1
ATOM 6033 O O . THR A 1 804 ? 17.661 -9.187 -38.097 1.00 73.19 804 THR A O 1
ATOM 6036 N N . GLN A 1 805 ? 16.191 -7.527 -38.441 1.00 76.44 805 GLN A N 1
ATOM 6037 C CA . GLN A 1 805 ? 15.113 -8.363 -38.993 1.00 76.44 805 GLN A CA 1
ATOM 6038 C C . GLN A 1 805 ? 14.823 -8.069 -40.474 1.00 76.44 805 GLN A C 1
ATOM 6040 O O . GLN A 1 805 ? 13.951 -8.704 -41.063 1.00 76.44 805 GLN A O 1
ATOM 6045 N N . SER A 1 806 ? 15.539 -7.115 -41.081 1.00 77.50 806 SER A N 1
ATOM 6046 C CA . SER A 1 806 ? 15.303 -6.666 -42.456 1.00 77.50 806 SER A CA 1
ATOM 6047 C C . SER A 1 806 ? 16.618 -6.395 -43.196 1.00 77.50 806 SER A C 1
ATOM 6049 O O . SER A 1 806 ? 17.545 -5.836 -42.606 1.00 77.50 806 SER A O 1
ATOM 6051 N N . PRO A 1 807 ? 16.709 -6.693 -44.507 1.00 71.56 807 PRO A N 1
ATOM 6052 C CA . PRO A 1 807 ? 17.913 -6.439 -45.300 1.00 71.56 807 PRO A CA 1
ATOM 6053 C C . PRO A 1 807 ? 18.325 -4.962 -45.365 1.00 71.56 807 PRO A C 1
ATOM 6055 O O . PRO A 1 807 ? 19.483 -4.663 -45.618 1.00 71.56 807 PRO A O 1
ATOM 6058 N N . ARG A 1 808 ? 17.386 -4.031 -45.140 1.00 70.88 808 ARG A N 1
ATOM 6059 C CA . ARG A 1 808 ? 17.623 -2.575 -45.230 1.00 70.88 808 ARG A CA 1
ATOM 6060 C C . ARG A 1 808 ? 17.906 -1.903 -43.885 1.00 70.88 808 ARG A C 1
ATOM 6062 O O . ARG A 1 808 ? 18.059 -0.687 -43.844 1.00 70.88 808 ARG A O 1
ATOM 6069 N N . VAL A 1 809 ? 17.911 -2.667 -42.794 1.00 74.50 809 VAL A N 1
ATOM 6070 C CA . VAL A 1 809 ? 18.105 -2.148 -41.436 1.00 74.50 809 VAL A CA 1
ATOM 6071 C C . VAL A 1 809 ? 19.425 -2.676 -40.892 1.00 74.50 809 VAL A C 1
ATOM 6073 O O . VAL A 1 809 ? 19.718 -3.868 -41.024 1.00 74.50 809 VAL A O 1
ATOM 6076 N N . THR A 1 810 ? 20.195 -1.779 -40.285 1.00 78.00 810 THR A N 1
ATOM 6077 C CA . THR A 1 810 ? 21.445 -2.080 -39.587 1.00 78.00 810 THR A CA 1
ATOM 6078 C C . THR A 1 810 ? 21.393 -1.508 -38.175 1.00 78.00 810 THR A C 1
ATOM 6080 O O . THR A 1 810 ? 20.805 -0.443 -37.950 1.00 78.00 810 THR A O 1
ATOM 6083 N N . HIS A 1 811 ? 21.974 -2.217 -37.212 1.00 82.50 811 HIS A N 1
ATOM 6084 C CA . HIS A 1 811 ? 22.143 -1.738 -35.848 1.00 82.50 811 HIS A CA 1
ATOM 6085 C C . HIS A 1 811 ? 23.621 -1.629 -35.508 1.00 82.50 811 HIS A C 1
ATOM 6087 O O . HIS A 1 811 ? 24.385 -2.572 -35.686 1.00 82.50 811 HIS A O 1
ATOM 6093 N N . ALA A 1 812 ? 24.008 -0.490 -34.939 1.00 83.69 812 ALA A N 1
ATOM 6094 C CA . ALA A 1 812 ? 25.401 -0.203 -34.646 1.00 83.69 812 ALA A CA 1
ATOM 6095 C C . ALA A 1 812 ? 25.611 0.308 -33.221 1.00 83.69 812 ALA A C 1
ATOM 6097 O O . ALA A 1 812 ? 24.741 0.978 -32.670 1.00 83.69 812 ALA A O 1
ATOM 6098 N N . ALA A 1 813 ? 26.779 0.045 -32.638 1.00 74.56 813 ALA A N 1
ATOM 6099 C CA . ALA A 1 813 ? 27.227 0.590 -31.358 1.00 74.56 813 ALA A CA 1
ATOM 6100 C C . ALA A 1 813 ? 28.598 1.260 -31.501 1.00 74.56 813 ALA A C 1
ATOM 6102 O O . ALA A 1 813 ? 29.441 0.787 -32.257 1.00 74.56 813 ALA A O 1
ATOM 6103 N N . LEU A 1 814 ? 28.827 2.340 -30.747 1.00 88.50 814 LEU A N 1
ATOM 6104 C CA . LEU A 1 814 ? 30.072 3.113 -30.775 1.00 88.50 814 LEU A CA 1
ATOM 6105 C C . LEU A 1 814 ? 30.481 3.564 -29.371 1.00 88.50 814 LEU A C 1
ATOM 6107 O O . LEU A 1 814 ? 29.684 4.157 -28.634 1.00 88.50 814 LEU A O 1
ATOM 6111 N N . VAL A 1 815 ? 31.752 3.350 -29.033 1.00 82.81 815 VAL A N 1
ATOM 6112 C CA . VAL A 1 815 ? 32.395 3.851 -27.811 1.00 82.81 815 VAL A CA 1
ATOM 6113 C C . VAL A 1 815 ? 33.668 4.607 -28.183 1.00 82.81 815 VAL A C 1
ATOM 6115 O O . VAL A 1 815 ? 34.469 4.114 -28.972 1.00 82.81 815 VAL A O 1
ATOM 6118 N N . LEU A 1 816 ? 33.852 5.802 -27.616 1.00 86.00 816 LEU A N 1
ATOM 6119 C CA . LEU A 1 816 ? 34.961 6.707 -27.925 1.00 86.00 816 LEU A CA 1
ATOM 6120 C C . LEU A 1 816 ? 35.760 7.092 -26.677 1.00 86.00 816 LEU A C 1
ATOM 6122 O O . LEU A 1 816 ? 35.229 7.149 -25.564 1.00 86.00 816 LEU A O 1
ATOM 6126 N N . SER A 1 817 ? 37.029 7.424 -26.884 1.00 82.06 817 SER A N 1
ATOM 6127 C CA . SER A 1 817 ? 37.908 8.046 -25.903 1.00 82.06 817 SER A CA 1
ATOM 6128 C C . SER A 1 817 ? 37.458 9.475 -25.600 1.00 82.06 817 SER A C 1
ATOM 6130 O O . SER A 1 817 ? 37.027 10.223 -26.481 1.00 82.06 817 SER A O 1
ATOM 6132 N N . ARG A 1 818 ? 37.602 9.906 -24.345 1.00 75.94 818 ARG A N 1
ATOM 6133 C CA . ARG A 1 818 ? 37.388 11.312 -23.951 1.00 75.94 818 ARG A CA 1
ATOM 6134 C C . ARG A 1 818 ? 38.508 12.232 -24.437 1.00 75.94 818 ARG A C 1
ATOM 6136 O O . ARG A 1 818 ? 38.291 13.432 -24.595 1.00 75.94 818 ARG A O 1
ATOM 6143 N N . THR A 1 819 ? 39.684 11.665 -24.685 1.00 74.94 819 THR A N 1
ATOM 6144 C CA . THR A 1 819 ? 40.862 12.365 -25.204 1.00 74.94 819 THR A CA 1
ATOM 6145 C C . THR A 1 819 ? 40.854 12.361 -26.728 1.00 74.94 819 THR A C 1
ATOM 6147 O O . THR A 1 819 ? 40.505 11.357 -27.350 1.00 74.94 819 THR A O 1
ATOM 6150 N N . TRP A 1 820 ? 41.233 13.491 -27.323 1.00 79.69 820 TRP A N 1
ATOM 6151 C CA . TRP A 1 820 ? 41.482 13.610 -28.758 1.00 79.69 820 TRP A CA 1
ATOM 6152 C C . TRP A 1 820 ? 42.971 13.430 -29.030 1.00 79.69 820 TRP A C 1
ATOM 6154 O O . TRP A 1 820 ? 43.801 13.989 -28.314 1.00 79.69 820 TRP A O 1
ATOM 6164 N N . TYR A 1 821 ? 43.293 12.693 -30.086 1.00 77.88 821 TYR A N 1
ATOM 6165 C CA . TYR A 1 821 ? 44.663 12.377 -30.476 1.00 77.88 821 TYR A CA 1
ATOM 6166 C C . TYR A 1 821 ? 44.994 13.046 -31.814 1.00 77.88 821 TYR A C 1
ATOM 6168 O O . TYR A 1 821 ? 44.107 13.203 -32.658 1.00 77.88 821 TYR A O 1
ATOM 6176 N N . GLN A 1 822 ? 46.243 13.497 -31.968 1.00 84.69 822 GLN A N 1
ATOM 6177 C CA . GLN A 1 822 ? 46.820 13.930 -33.246 1.00 84.69 822 GLN A CA 1
ATOM 6178 C C . GLN A 1 822 ? 47.663 12.785 -33.807 1.00 84.69 822 GLN A C 1
ATOM 6180 O O . GLN A 1 822 ? 47.101 11.791 -34.238 1.00 84.69 822 GLN A O 1
ATOM 6185 N N . ASP A 1 823 ? 48.984 12.856 -33.700 1.00 83.12 823 ASP A N 1
ATOM 6186 C CA . ASP A 1 823 ? 49.845 11.724 -34.017 1.00 83.12 823 ASP A CA 1
ATOM 6187 C C . ASP A 1 823 ? 49.804 10.720 -32.857 1.00 83.12 823 ASP A C 1
ATOM 6189 O O . ASP A 1 823 ? 49.913 11.110 -31.687 1.00 83.12 823 ASP A O 1
ATOM 6193 N N . PHE A 1 824 ? 49.615 9.433 -33.149 1.00 90.25 824 PHE A N 1
ATOM 6194 C CA . PHE A 1 824 ? 49.491 8.405 -32.117 1.00 90.25 824 PHE A CA 1
ATOM 6195 C C . PHE A 1 824 ? 49.918 7.010 -32.586 1.00 90.25 824 PHE A C 1
ATOM 6197 O O . PHE A 1 824 ? 49.944 6.693 -33.776 1.00 90.25 824 PHE A O 1
ATOM 6204 N N . VAL A 1 825 ? 50.197 6.166 -31.596 1.00 89.62 825 VAL A N 1
ATOM 6205 C CA . VAL A 1 825 ? 50.294 4.709 -31.707 1.00 89.62 825 VAL A CA 1
ATOM 6206 C C . VAL A 1 825 ? 49.176 4.113 -30.863 1.00 89.62 825 VAL A C 1
ATOM 6208 O O . VAL A 1 825 ? 49.018 4.480 -29.699 1.00 89.62 825 VAL A O 1
ATOM 6211 N N . ALA A 1 826 ? 48.386 3.219 -31.441 1.00 91.62 826 ALA A N 1
ATOM 6212 C CA . ALA A 1 826 ? 47.310 2.531 -30.751 1.00 91.62 826 ALA A CA 1
ATOM 6213 C C . ALA A 1 826 ? 47.333 1.032 -31.028 1.00 91.62 826 ALA A C 1
ATOM 6215 O O . ALA A 1 826 ? 47.713 0.592 -32.115 1.00 91.62 826 ALA A O 1
ATOM 6216 N N . GLY A 1 827 ? 46.861 0.263 -30.055 1.00 88.69 827 GLY A N 1
ATOM 6217 C CA . GLY A 1 827 ? 46.620 -1.161 -30.202 1.00 88.69 827 GLY A CA 1
ATOM 6218 C C . GLY A 1 827 ? 45.357 -1.588 -29.471 1.00 88.69 827 GLY A C 1
ATOM 6219 O O . GLY A 1 827 ? 44.933 -0.950 -28.505 1.00 88.69 827 GLY A O 1
ATOM 6220 N N . ALA A 1 828 ? 44.735 -2.648 -29.975 1.00 92.44 828 ALA A N 1
ATOM 6221 C CA . ALA A 1 828 ? 43.569 -3.276 -29.368 1.00 92.44 828 ALA A CA 1
ATOM 6222 C C . ALA A 1 828 ? 43.514 -4.756 -29.753 1.00 92.44 828 ALA A C 1
ATOM 6224 O O . ALA A 1 828 ? 43.909 -5.138 -30.855 1.00 92.44 828 ALA A O 1
ATOM 6225 N N . GLN A 1 829 ? 42.987 -5.589 -28.865 1.00 93.56 829 GLN A N 1
ATOM 6226 C CA . GLN A 1 829 ? 42.583 -6.953 -29.189 1.00 93.56 829 GLN A CA 1
ATOM 6227 C C . GLN A 1 829 ? 41.100 -6.933 -29.547 1.00 93.56 829 GLN A C 1
ATOM 6229 O O . GLN A 1 829 ? 40.301 -6.387 -28.795 1.00 93.56 829 GLN A O 1
ATOM 6234 N N . VAL A 1 830 ? 40.731 -7.488 -30.698 1.00 94.69 830 VAL A N 1
ATOM 6235 C CA . VAL A 1 830 ? 39.368 -7.501 -31.236 1.00 94.69 830 VAL A CA 1
ATOM 6236 C C . VAL A 1 830 ? 38.918 -8.947 -31.391 1.00 94.69 830 VAL A C 1
ATOM 6238 O O . VAL A 1 830 ? 39.545 -9.728 -32.101 1.00 94.69 830 VAL A O 1
ATOM 6241 N N . ARG A 1 831 ? 37.804 -9.308 -30.758 1.00 95.44 831 ARG A N 1
ATOM 6242 C CA . ARG A 1 831 ? 37.128 -10.594 -30.944 1.00 95.44 831 ARG A CA 1
ATOM 6243 C C . ARG A 1 831 ? 35.698 -10.349 -31.393 1.00 95.44 831 ARG A C 1
ATOM 6245 O O . ARG A 1 831 ? 34.845 -9.973 -30.588 1.00 95.44 831 ARG A O 1
ATOM 6252 N N . THR A 1 832 ? 35.410 -10.618 -32.661 1.00 94.94 832 THR A N 1
ATOM 6253 C CA . THR A 1 832 ? 34.024 -10.681 -33.136 1.00 94.94 832 THR A CA 1
ATOM 6254 C C . THR A 1 832 ? 33.440 -12.019 -32.712 1.00 94.94 832 THR A C 1
ATOM 6256 O O . THR A 1 832 ? 33.778 -13.052 -33.273 1.00 94.94 832 THR A O 1
ATOM 6259 N N . THR A 1 833 ? 32.574 -12.023 -31.706 1.00 91.81 833 THR A N 1
ATOM 6260 C CA . THR A 1 833 ? 31.970 -13.243 -31.158 1.00 91.81 833 THR A CA 1
ATOM 6261 C C . THR A 1 833 ? 30.923 -13.827 -32.101 1.00 91.81 833 THR A C 1
ATOM 6263 O O . THR A 1 833 ? 30.802 -15.045 -32.209 1.00 91.81 833 THR A O 1
ATOM 6266 N N . ARG A 1 834 ? 30.120 -12.972 -32.748 1.00 90.38 834 ARG A N 1
ATOM 6267 C CA . ARG A 1 834 ? 28.999 -13.413 -33.589 1.00 90.38 834 ARG A CA 1
ATOM 6268 C C . ARG A 1 834 ? 28.543 -12.320 -34.555 1.00 90.38 834 ARG A C 1
ATOM 6270 O O . ARG A 1 834 ? 28.377 -11.184 -34.122 1.00 90.38 834 ARG A O 1
ATOM 6277 N N . GLN A 1 835 ? 28.254 -12.680 -35.805 1.00 93.19 835 GLN A N 1
ATOM 6278 C CA . GLN A 1 835 ? 27.502 -11.836 -36.745 1.00 93.19 835 GLN A CA 1
ATOM 6279 C C . GLN A 1 835 ? 26.001 -12.082 -36.552 1.00 93.19 835 GLN A C 1
ATOM 6281 O O . GLN A 1 835 ? 25.599 -13.202 -36.245 1.00 93.19 835 GLN A O 1
ATOM 6286 N N . LEU A 1 836 ? 25.170 -11.047 -36.636 1.00 88.44 836 LEU A N 1
ATOM 6287 C CA . LEU A 1 836 ? 23.765 -11.111 -36.220 1.00 88.44 836 LEU A CA 1
ATOM 6288 C C . LEU A 1 836 ? 22.778 -11.164 -37.389 1.00 88.44 836 LEU A C 1
ATOM 6290 O O . LEU A 1 836 ? 21.625 -11.535 -37.173 1.00 88.44 836 LEU A O 1
ATOM 6294 N N . ARG A 1 837 ? 23.194 -10.822 -38.611 1.00 85.12 837 ARG A N 1
ATOM 6295 C CA . ARG A 1 837 ? 22.323 -10.844 -39.789 1.00 85.12 837 ARG A CA 1
ATOM 6296 C C . ARG A 1 837 ? 22.053 -12.278 -40.246 1.00 85.12 837 ARG A C 1
ATOM 6298 O O . ARG A 1 837 ? 22.906 -12.933 -40.829 1.00 85.12 837 ARG A O 1
ATOM 6305 N N . HIS A 1 838 ? 20.846 -12.769 -39.984 1.00 82.81 838 HIS A N 1
ATOM 6306 C CA . HIS A 1 838 ? 20.413 -14.107 -40.385 1.00 82.81 838 HIS A CA 1
ATOM 6307 C C . HIS A 1 838 ? 18.923 -14.125 -40.763 1.00 82.81 838 HIS A C 1
ATOM 6309 O O . HIS A 1 838 ? 18.153 -13.235 -40.394 1.00 82.81 838 HIS A O 1
ATOM 6315 N N . GLY A 1 839 ? 18.488 -15.176 -41.464 1.00 84.50 839 GLY A N 1
ATOM 6316 C CA . GLY A 1 839 ? 17.078 -15.393 -41.797 1.00 84.50 839 GLY A CA 1
ATOM 6317 C C . GLY A 1 839 ? 16.515 -14.302 -42.713 1.00 84.50 839 GLY A C 1
ATOM 6318 O O . GLY A 1 839 ? 17.084 -14.018 -43.764 1.00 84.50 839 GLY A O 1
ATOM 6319 N N . ALA A 1 840 ? 15.402 -13.679 -42.309 1.00 71.62 840 ALA A N 1
ATOM 6320 C CA . ALA A 1 840 ? 14.712 -12.646 -43.093 1.00 71.62 840 ALA A CA 1
ATOM 6321 C C . ALA A 1 840 ? 15.563 -11.386 -43.359 1.00 71.62 840 ALA A C 1
ATOM 6323 O O . ALA A 1 840 ? 15.283 -10.647 -44.300 1.00 71.62 840 ALA A O 1
ATOM 6324 N N . ALA A 1 841 ? 16.617 -11.153 -42.570 1.00 73.62 841 ALA A N 1
ATOM 6325 C CA . ALA A 1 841 ? 17.531 -10.028 -42.749 1.00 73.62 841 ALA A CA 1
ATOM 6326 C C . ALA A 1 841 ? 18.648 -10.274 -43.783 1.00 73.62 841 ALA A C 1
ATOM 6328 O O . ALA A 1 841 ? 19.406 -9.349 -44.082 1.00 73.62 841 ALA A O 1
ATOM 6329 N N . GLY A 1 842 ? 18.746 -11.492 -44.330 1.00 84.12 842 GLY A N 1
ATOM 6330 C CA . GLY A 1 842 ? 19.778 -11.902 -45.284 1.00 84.12 842 GLY A CA 1
ATOM 6331 C C . GLY A 1 842 ? 20.944 -12.660 -44.642 1.00 84.12 842 GLY A C 1
ATOM 6332 O O . GLY A 1 842 ? 20.877 -13.080 -43.486 1.00 84.12 842 GLY A O 1
ATOM 6333 N N . THR A 1 843 ? 22.005 -12.864 -45.424 1.00 86.69 843 THR A N 1
ATOM 6334 C CA . THR A 1 843 ? 23.280 -13.446 -44.975 1.00 86.69 843 THR A CA 1
ATOM 6335 C C . THR A 1 843 ? 24.200 -12.364 -44.406 1.00 86.69 843 THR A C 1
ATOM 6337 O O . THR A 1 843 ? 24.145 -11.243 -44.914 1.00 86.69 843 THR A O 1
ATOM 6340 N N . PRO A 1 844 ? 25.061 -12.677 -43.416 1.00 89.81 844 PRO A N 1
ATOM 6341 C CA . PRO A 1 844 ? 26.013 -11.711 -42.885 1.00 89.81 844 PRO A CA 1
ATOM 6342 C C . PRO A 1 844 ? 26.923 -11.120 -43.950 1.00 89.81 844 PRO A C 1
ATOM 6344 O O . PRO A 1 844 ? 27.405 -11.837 -44.832 1.00 89.81 844 PRO A O 1
ATOM 6347 N N . ASN A 1 845 ? 27.191 -9.824 -43.834 1.00 90.81 845 ASN A N 1
ATOM 6348 C CA . ASN A 1 845 ? 28.187 -9.168 -44.668 1.00 90.81 845 ASN A CA 1
ATOM 6349 C C . ASN A 1 845 ? 29.597 -9.333 -44.067 1.00 90.81 845 ASN A C 1
ATOM 6351 O O . ASN A 1 845 ? 29.732 -9.426 -42.844 1.00 90.81 845 ASN A O 1
ATOM 6355 N N . PRO A 1 846 ? 30.671 -9.330 -44.880 1.00 89.25 846 PRO A N 1
ATOM 6356 C CA . PRO A 1 846 ? 32.038 -9.477 -44.370 1.00 89.25 846 PRO A CA 1
ATOM 6357 C C . PRO A 1 846 ? 32.458 -8.425 -43.335 1.00 89.25 846 PRO A C 1
ATOM 6359 O O . PRO A 1 846 ? 33.193 -8.748 -42.406 1.00 89.25 846 PRO A O 1
ATOM 6362 N N . TRP A 1 847 ? 31.947 -7.197 -43.464 1.00 90.56 847 TRP A N 1
ATOM 6363 C CA . TRP A 1 847 ? 32.251 -6.068 -42.581 1.00 90.56 847 TRP A CA 1
ATOM 6364 C C . TRP A 1 847 ? 31.429 -6.049 -41.284 1.00 90.56 847 TRP A C 1
ATOM 6366 O O . TRP A 1 847 ? 31.654 -5.187 -40.438 1.00 90.56 847 TRP A O 1
ATOM 6376 N N . GLU A 1 848 ? 30.486 -6.975 -41.077 1.00 93.81 848 GLU A N 1
ATOM 6377 C CA . GLU A 1 848 ? 29.709 -7.080 -39.830 1.00 93.81 848 GLU A CA 1
ATOM 6378 C C . GLU A 1 848 ? 30.562 -7.721 -38.728 1.00 93.81 848 GLU A C 1
ATOM 6380 O O . GLU A 1 848 ? 30.358 -8.866 -38.320 1.00 93.81 848 GLU A O 1
ATOM 6385 N N . VAL A 1 849 ? 31.578 -6.977 -38.294 1.00 94.62 849 VAL A N 1
ATOM 6386 C CA . VAL A 1 849 ? 32.614 -7.352 -37.327 1.00 94.62 849 VAL A CA 1
ATOM 6387 C C . VAL A 1 849 ? 32.862 -6.210 -36.334 1.00 94.62 849 VAL A C 1
ATOM 6389 O O . VAL A 1 849 ? 32.239 -5.151 -36.415 1.00 94.62 849 VAL A O 1
ATOM 6392 N N . GLY A 1 850 ? 33.772 -6.408 -35.378 1.00 93.75 850 GLY A N 1
ATOM 6393 C CA . GLY A 1 850 ? 34.308 -5.320 -34.558 1.00 93.75 850 GLY A CA 1
ATOM 6394 C C . GLY A 1 850 ? 35.284 -4.439 -35.344 1.00 93.75 850 GLY A C 1
ATOM 6395 O O . GLY A 1 850 ? 36.196 -4.945 -35.991 1.00 93.75 850 GLY A O 1
ATOM 6396 N N . TRP A 1 851 ? 35.093 -3.124 -35.285 1.00 96.75 851 TRP A N 1
ATOM 6397 C CA . TRP A 1 851 ? 35.881 -2.121 -36.001 1.00 96.75 851 TRP A CA 1
ATOM 6398 C C . TRP A 1 851 ? 36.712 -1.310 -35.012 1.00 96.75 851 TRP A C 1
ATOM 6400 O O . TRP A 1 851 ? 36.223 -0.908 -33.949 1.00 96.75 851 TRP A O 1
ATOM 6410 N N . VAL A 1 852 ? 37.945 -0.996 -35.399 1.00 96.50 852 VAL A N 1
ATOM 6411 C CA . VAL A 1 852 ? 38.757 0.021 -34.721 1.00 96.50 852 VAL A CA 1
ATOM 6412 C C . VAL A 1 852 ? 38.604 1.327 -35.487 1.00 96.50 852 VAL A C 1
ATOM 6414 O O . VAL A 1 852 ? 38.876 1.365 -36.686 1.00 96.50 852 VAL A O 1
ATOM 6417 N N . VAL A 1 853 ? 38.165 2.390 -34.807 1.00 96.19 853 VAL A N 1
ATOM 6418 C CA . VAL A 1 853 ? 37.909 3.701 -35.419 1.00 96.19 853 VAL A CA 1
ATOM 6419 C C . VAL A 1 853 ? 38.781 4.780 -34.795 1.00 96.19 853 VAL A C 1
ATOM 6421 O O . VAL A 1 853 ? 38.988 4.812 -33.582 1.00 96.19 853 VAL A O 1
ATOM 6424 N N . TRP A 1 854 ? 39.299 5.697 -35.606 1.00 95.69 854 TRP A N 1
ATOM 6425 C CA . TRP A 1 854 ? 40.136 6.787 -35.109 1.00 95.69 854 TRP A CA 1
ATOM 6426 C C . TRP A 1 854 ? 39.967 8.068 -35.913 1.00 95.69 854 TRP A C 1
ATOM 6428 O O . TRP A 1 854 ? 39.340 8.104 -36.974 1.00 95.69 854 TRP A O 1
ATOM 6438 N N . HIS A 1 855 ? 40.467 9.159 -35.331 1.00 88.69 855 HIS A N 1
ATOM 6439 C CA . HIS A 1 855 ? 40.141 10.522 -35.744 1.00 88.69 855 HIS A CA 1
ATOM 6440 C C . HIS A 1 855 ? 38.638 10.753 -35.918 1.00 88.69 855 HIS A C 1
ATOM 6442 O O . HIS A 1 855 ? 38.197 11.541 -36.758 1.00 88.69 855 HIS A O 1
ATOM 6448 N N . TYR A 1 856 ? 37.845 10.086 -35.076 1.00 88.31 856 TYR A N 1
ATOM 6449 C CA . TYR A 1 856 ? 36.407 10.235 -35.085 1.00 88.31 856 TYR A CA 1
ATOM 6450 C C . TYR A 1 856 ? 36.049 11.641 -34.624 1.00 88.31 856 TYR A C 1
ATOM 6452 O O . TYR A 1 856 ? 36.298 12.033 -33.480 1.00 88.31 856 TYR A O 1
ATOM 6460 N N . SER A 1 857 ? 35.461 12.399 -35.541 1.00 72.88 857 SER A N 1
ATOM 6461 C CA . SER A 1 857 ? 34.972 13.758 -35.295 1.00 72.88 857 SER A CA 1
ATOM 6462 C C . SER A 1 857 ? 33.465 13.871 -35.523 1.00 72.88 857 SER A C 1
ATOM 6464 O O . SER A 1 857 ? 32.815 14.732 -34.931 1.00 72.88 857 SER A O 1
ATOM 6466 N N . SER A 1 858 ? 32.896 12.986 -36.347 1.00 76.19 858 SER A N 1
ATOM 6467 C CA . SER A 1 858 ? 31.458 12.876 -36.609 1.00 76.19 858 SER A CA 1
ATOM 6468 C C . SER A 1 858 ? 31.131 11.513 -37.238 1.00 76.19 858 SER A C 1
ATOM 6470 O O . SER A 1 858 ? 32.052 10.868 -37.741 1.00 76.19 858 SER A O 1
ATOM 6472 N N . PRO A 1 859 ? 29.847 11.111 -37.325 1.00 75.88 859 PRO A N 1
ATOM 6473 C CA . PRO A 1 859 ? 29.432 9.895 -38.038 1.00 75.88 859 PRO A CA 1
ATOM 6474 C C . PRO A 1 859 ? 29.793 9.870 -39.529 1.00 75.88 859 PRO A C 1
ATOM 6476 O O . PRO A 1 859 ? 29.643 8.849 -40.179 1.00 75.88 859 PRO A O 1
ATOM 6479 N N . GLN A 1 860 ? 30.226 10.999 -40.090 1.00 79.25 860 GLN A N 1
ATOM 6480 C CA . GLN A 1 860 ? 30.621 11.121 -41.491 1.00 79.25 860 GLN A CA 1
ATOM 6481 C C . GLN A 1 860 ? 32.139 11.253 -41.650 1.00 79.25 860 GLN A C 1
ATOM 6483 O O . GLN A 1 860 ? 32.605 11.375 -42.772 1.00 79.25 860 GLN A O 1
ATOM 6488 N N . ARG A 1 861 ? 32.911 11.328 -40.555 1.00 85.19 861 ARG A N 1
ATOM 6489 C CA . ARG A 1 861 ? 34.344 11.665 -40.587 1.00 85.19 861 ARG A CA 1
ATOM 6490 C C . ARG A 1 861 ? 35.123 10.880 -39.545 1.00 85.19 861 ARG A C 1
ATOM 6492 O O . ARG A 1 861 ? 35.218 11.302 -38.386 1.00 85.19 861 ARG A O 1
ATOM 6499 N N . PHE A 1 862 ? 35.687 9.769 -39.991 1.00 94.00 862 PHE A N 1
ATOM 6500 C CA . PHE A 1 862 ? 36.602 8.920 -39.236 1.00 94.00 862 PHE A CA 1
ATOM 6501 C C . PHE A 1 862 ? 37.353 7.992 -40.194 1.00 94.00 862 PHE A C 1
ATOM 6503 O O . PHE A 1 862 ? 36.937 7.798 -41.336 1.00 94.00 862 PHE A O 1
ATOM 6510 N N . TYR A 1 863 ? 38.447 7.412 -39.715 1.00 96.81 863 TYR A N 1
ATOM 6511 C CA . TYR A 1 863 ? 39.054 6.236 -40.332 1.00 96.81 863 TYR A CA 1
ATOM 6512 C C . TYR A 1 863 ? 38.604 4.980 -39.594 1.00 96.81 863 TYR A C 1
ATOM 6514 O O . TYR A 1 863 ? 38.347 5.038 -38.386 1.00 96.81 863 TYR A O 1
ATOM 6522 N N . ALA A 1 864 ? 38.527 3.865 -40.311 1.00 96.75 864 ALA A N 1
ATOM 6523 C CA . ALA A 1 864 ? 38.186 2.569 -39.753 1.00 96.75 864 ALA A CA 1
ATOM 6524 C C . ALA A 1 864 ? 39.093 1.468 -40.307 1.00 96.75 864 ALA A C 1
ATOM 6526 O O . ALA A 1 864 ? 39.520 1.508 -41.462 1.00 96.75 864 ALA A O 1
ATOM 6527 N N . LEU A 1 865 ? 39.364 0.474 -39.465 1.00 96.94 865 LEU A N 1
ATOM 6528 C CA . LEU A 1 865 ? 39.969 -0.791 -39.861 1.00 96.94 865 LEU A CA 1
ATOM 6529 C C . LEU A 1 865 ? 39.036 -1.933 -39.460 1.00 96.94 865 LEU A C 1
ATOM 6531 O O . LEU A 1 865 ? 38.673 -2.054 -38.283 1.00 96.94 865 LEU A O 1
ATOM 6535 N N . THR A 1 866 ? 38.712 -2.785 -40.428 1.00 96.19 866 THR A N 1
ATOM 6536 C CA . THR A 1 866 ? 37.970 -4.031 -40.230 1.00 96.19 866 THR A CA 1
ATOM 6537 C C . THR A 1 866 ? 38.872 -5.230 -40.511 1.00 96.19 866 THR A C 1
ATOM 6539 O O . THR A 1 866 ? 39.623 -5.268 -41.491 1.00 96.19 866 THR A O 1
ATOM 6542 N N . LEU A 1 867 ? 38.811 -6.217 -39.617 1.00 94.56 867 LEU A N 1
ATOM 6543 C CA . LEU A 1 867 ? 39.418 -7.531 -39.805 1.00 94.56 867 LEU A CA 1
ATOM 6544 C C . LEU A 1 867 ? 38.290 -8.514 -40.117 1.00 94.56 867 LEU A C 1
ATOM 6546 O O . LEU A 1 867 ? 37.477 -8.830 -39.248 1.00 94.56 867 LEU A O 1
ATOM 6550 N N . GLU A 1 868 ? 38.205 -8.937 -41.373 1.00 94.56 868 GLU A N 1
ATOM 6551 C CA . GLU A 1 868 ? 37.038 -9.608 -41.937 1.00 94.56 868 GLU A CA 1
ATOM 6552 C C . GLU A 1 868 ? 37.320 -11.097 -42.207 1.00 94.56 868 GLU A C 1
ATOM 6554 O O . GLU A 1 868 ? 38.457 -11.486 -42.505 1.00 94.56 868 GLU A O 1
ATOM 6559 N N . PRO A 1 869 ? 36.286 -11.958 -42.228 1.00 92.12 869 PRO A N 1
ATOM 6560 C CA . PRO A 1 869 ? 36.452 -13.364 -42.608 1.00 92.12 869 PRO A CA 1
ATOM 6561 C C . PRO A 1 869 ? 37.027 -13.554 -44.016 1.00 92.12 869 PRO A C 1
ATOM 6563 O O . PRO A 1 869 ? 37.625 -14.585 -44.309 1.00 92.12 869 PRO A O 1
ATOM 6566 N N . THR A 1 870 ? 36.863 -12.562 -44.894 1.00 91.62 870 THR A N 1
ATOM 6567 C CA . THR A 1 870 ? 37.332 -12.594 -46.285 1.00 91.62 870 THR A CA 1
ATOM 6568 C C . THR A 1 870 ? 38.609 -11.792 -46.531 1.00 91.62 870 THR A C 1
ATOM 6570 O O . THR A 1 870 ? 39.068 -11.747 -47.674 1.00 91.62 870 THR A O 1
ATOM 6573 N N . GLY A 1 871 ? 39.193 -11.170 -45.501 1.00 94.00 871 GLY A N 1
ATOM 6574 C CA . GLY A 1 871 ? 40.356 -10.302 -45.656 1.00 94.00 871 GLY A CA 1
ATOM 6575 C C . GLY A 1 871 ? 40.395 -9.162 -44.642 1.00 94.00 871 GLY A C 1
ATOM 6576 O O . GLY A 1 871 ? 40.056 -9.334 -43.481 1.00 94.00 871 GLY A O 1
ATOM 6577 N N . TRP A 1 872 ? 40.803 -7.977 -45.069 1.00 95.75 872 TRP A N 1
ATOM 6578 C CA . TRP A 1 872 ? 40.793 -6.771 -44.241 1.00 95.75 872 TRP A CA 1
ATOM 6579 C C . TRP A 1 872 ? 40.539 -5.536 -45.100 1.00 95.75 872 TRP A C 1
ATOM 6581 O O . TRP A 1 872 ? 40.886 -5.518 -46.288 1.00 95.75 872 TRP A O 1
ATOM 6591 N N . LEU A 1 873 ? 39.979 -4.494 -44.487 1.00 96.44 873 LEU A N 1
ATOM 6592 C CA . LEU A 1 873 ? 39.695 -3.222 -45.141 1.00 96.44 873 LEU A CA 1
ATOM 6593 C C . LEU A 1 873 ? 40.101 -2.052 -44.237 1.00 96.44 873 LEU A C 1
ATOM 6595 O O . LEU A 1 873 ? 39.685 -1.939 -43.087 1.00 96.44 873 LEU A O 1
ATOM 6599 N N . LEU A 1 874 ? 40.924 -1.168 -44.794 1.00 97.12 874 LEU A N 1
ATOM 6600 C CA . LEU A 1 874 ? 41.184 0.172 -44.290 1.00 97.12 874 LEU A CA 1
ATOM 6601 C C . LEU A 1 874 ? 40.284 1.142 -45.059 1.00 97.12 874 LEU A C 1
ATOM 6603 O O . LEU A 1 874 ? 40.468 1.339 -46.267 1.00 97.12 874 LEU A O 1
ATOM 6607 N N . SER A 1 875 ? 39.339 1.769 -44.366 1.00 95.38 875 SER A N 1
ATOM 6608 C CA . SER A 1 875 ? 38.400 2.717 -44.959 1.00 95.38 875 SER A CA 1
ATOM 6609 C C . SER A 1 875 ? 38.415 4.076 -44.261 1.00 95.38 875 SER A C 1
ATOM 6611 O O . SER A 1 875 ? 38.980 4.279 -43.181 1.00 95.38 875 SER A O 1
ATOM 6613 N N . LYS A 1 876 ? 37.829 5.051 -44.947 1.00 94.62 876 LYS A N 1
ATOM 6614 C CA . LYS A 1 876 ? 37.645 6.420 -44.490 1.00 94.62 876 LYS A CA 1
ATOM 6615 C C . LYS A 1 876 ? 36.208 6.819 -44.760 1.00 94.62 876 LYS A C 1
ATOM 6617 O O . LYS A 1 876 ? 35.803 6.881 -45.918 1.00 94.62 876 LYS A O 1
ATOM 6622 N N . GLN A 1 877 ? 35.474 7.166 -43.712 1.00 91.00 877 GLN A N 1
ATOM 6623 C CA . GLN A 1 877 ? 34.205 7.854 -43.878 1.00 91.00 877 GLN A CA 1
ATOM 6624 C C . GLN A 1 877 ? 34.513 9.306 -44.251 1.00 91.00 877 GLN A C 1
ATOM 6626 O O . GLN A 1 877 ? 35.107 10.032 -43.454 1.00 91.00 877 GLN A O 1
ATOM 6631 N N . ASP A 1 878 ? 34.173 9.702 -45.474 1.00 85.19 878 ASP A N 1
ATOM 6632 C CA . ASP A 1 878 ? 34.372 11.045 -46.009 1.00 85.19 878 ASP A CA 1
ATOM 6633 C C . ASP A 1 878 ? 33.149 11.438 -46.859 1.00 85.19 878 ASP A C 1
ATOM 6635 O O . ASP A 1 878 ? 32.919 10.851 -47.921 1.00 85.19 878 ASP A O 1
ATOM 6639 N N . PRO A 1 879 ? 32.362 12.451 -46.439 1.00 79.19 879 PRO A N 1
ATOM 6640 C CA . PRO A 1 879 ? 31.102 12.810 -47.092 1.00 79.19 879 PRO A CA 1
ATOM 6641 C C . PRO A 1 879 ? 31.282 13.314 -48.527 1.00 79.19 879 PRO A C 1
ATOM 6643 O O . PRO A 1 879 ? 30.303 13.462 -49.252 1.00 79.19 879 PRO A O 1
ATOM 6646 N N . ALA A 1 880 ? 32.513 13.613 -48.939 1.00 78.00 880 ALA A N 1
ATOM 6647 C CA . ALA A 1 880 ? 32.806 14.042 -50.293 1.00 78.00 880 ALA A CA 1
ATOM 6648 C C . ALA A 1 880 ? 32.982 12.884 -51.298 1.00 78.00 880 ALA A C 1
ATOM 6650 O O . ALA A 1 880 ? 33.224 13.164 -52.471 1.00 78.00 880 ALA A O 1
ATOM 6651 N N . TYR A 1 881 ? 32.845 11.616 -50.883 1.00 75.56 881 TYR A N 1
ATOM 6652 C CA . TYR A 1 881 ? 32.758 10.468 -51.796 1.00 75.56 881 TYR A CA 1
ATOM 6653 C C . TYR A 1 881 ? 31.309 9.975 -51.932 1.00 75.56 881 TYR A C 1
ATOM 6655 O O . TYR A 1 881 ? 30.559 10.006 -50.952 1.00 75.56 881 TYR A O 1
ATOM 6663 N N . PRO A 1 882 ? 30.889 9.500 -53.121 1.00 71.25 882 PRO A N 1
ATOM 6664 C CA . PRO A 1 882 ? 29.582 8.872 -53.299 1.00 71.25 882 PRO A CA 1
ATOM 6665 C C . PRO A 1 882 ? 29.393 7.703 -52.323 1.00 71.25 882 PRO A C 1
ATOM 6667 O O . PRO A 1 882 ? 30.233 6.813 -52.258 1.00 71.25 882 PRO A O 1
ATOM 6670 N N . GLY A 1 883 ? 28.306 7.717 -51.548 1.00 69.19 883 GLY A N 1
ATOM 6671 C CA . GLY A 1 883 ? 28.059 6.727 -50.489 1.00 69.19 883 GLY A CA 1
ATOM 6672 C C . GLY A 1 883 ? 28.731 7.039 -49.144 1.00 69.19 883 GLY A C 1
ATOM 6673 O O . GLY A 1 883 ? 28.436 6.380 -48.155 1.00 69.19 883 GLY A O 1
ATOM 6674 N N . GLY A 1 884 ? 29.570 8.077 -49.071 1.00 78.12 884 GLY A N 1
ATOM 6675 C CA . GLY A 1 884 ? 30.174 8.577 -47.833 1.00 78.12 884 GLY A CA 1
ATOM 6676 C C . GLY A 1 884 ? 31.355 7.761 -47.306 1.00 78.12 884 GLY A C 1
ATOM 6677 O O . GLY A 1 884 ? 32.002 8.214 -46.367 1.00 78.12 884 GLY A O 1
ATOM 6678 N N . GLU A 1 885 ? 31.665 6.612 -47.903 1.00 86.12 885 GLU A N 1
ATOM 6679 C CA . GLU A 1 885 ? 32.802 5.770 -47.538 1.00 86.12 885 GLU A CA 1
ATOM 6680 C C . GLU A 1 885 ? 33.800 5.671 -48.697 1.00 86.12 885 GLU A C 1
ATOM 6682 O O . GLU A 1 885 ? 33.435 5.497 -49.860 1.00 86.12 885 GLU A O 1
ATOM 6687 N N . ARG A 1 886 ? 35.087 5.774 -48.369 1.00 91.56 886 ARG A N 1
ATOM 6688 C CA . ARG A 1 886 ? 36.204 5.592 -49.288 1.00 91.56 886 ARG A CA 1
ATOM 6689 C C . ARG A 1 886 ? 37.069 4.434 -48.812 1.00 91.56 886 ARG A C 1
ATOM 6691 O O . ARG A 1 886 ? 37.608 4.470 -47.707 1.00 91.56 886 ARG A O 1
ATOM 6698 N N . PHE A 1 887 ? 37.275 3.447 -49.674 1.00 91.75 887 PHE A N 1
ATOM 6699 C CA . PHE A 1 887 ? 38.191 2.340 -49.402 1.00 91.75 887 PHE A CA 1
ATOM 6700 C C . PHE A 1 887 ? 39.618 2.792 -49.712 1.00 91.75 887 PHE A C 1
ATOM 6702 O O . PHE A 1 887 ? 39.933 3.127 -50.853 1.00 91.75 887 PHE A O 1
ATOM 6709 N N . LEU A 1 888 ? 40.468 2.859 -48.687 1.00 93.88 888 LEU A N 1
ATOM 6710 C CA . LEU A 1 888 ? 41.850 3.323 -48.823 1.00 93.88 888 LEU A CA 1
ATOM 6711 C C . LEU A 1 888 ? 42.774 2.176 -49.230 1.00 93.88 888 LEU A C 1
ATOM 6713 O O . LEU A 1 888 ? 43.618 2.331 -50.107 1.00 93.88 888 LEU A O 1
ATOM 6717 N N . ALA A 1 889 ? 42.606 1.018 -48.595 1.00 93.88 889 ALA A N 1
ATOM 6718 C CA . ALA A 1 889 ? 43.354 -0.193 -48.900 1.00 93.88 889 ALA A CA 1
ATOM 6719 C C . ALA A 1 889 ? 42.581 -1.425 -48.420 1.00 93.88 889 ALA A C 1
ATOM 6721 O O . ALA A 1 889 ? 41.892 -1.367 -47.408 1.00 93.88 889 ALA A O 1
ATOM 6722 N N . SER A 1 890 ? 42.717 -2.547 -49.118 1.00 94.12 890 SER A N 1
ATOM 6723 C CA . SER A 1 890 ? 42.155 -3.833 -48.695 1.00 94.12 890 SER A CA 1
ATOM 6724 C C . SER A 1 890 ? 43.053 -4.983 -49.139 1.00 94.12 890 SER A C 1
ATOM 6726 O O . SER A 1 890 ? 43.888 -4.823 -50.034 1.00 94.12 890 SER A O 1
ATOM 6728 N N . GLY A 1 891 ? 42.881 -6.153 -48.530 1.00 92.25 891 GLY A N 1
ATOM 6729 C CA . GLY A 1 891 ? 43.588 -7.368 -48.923 1.00 92.25 891 GLY A CA 1
ATOM 6730 C C . GLY A 1 891 ? 42.775 -8.618 -48.612 1.00 92.25 891 GLY A C 1
ATOM 6731 O O . GLY A 1 891 ? 42.077 -8.664 -47.609 1.00 92.25 891 GLY A O 1
ATOM 6732 N N . LYS A 1 892 ? 42.873 -9.647 -49.467 1.00 90.56 892 LYS A N 1
ATOM 6733 C CA . LYS A 1 892 ? 42.170 -10.938 -49.285 1.00 90.56 892 LYS A CA 1
ATOM 6734 C C . LYS A 1 892 ? 42.832 -11.865 -48.261 1.00 90.56 892 LYS A C 1
ATOM 6736 O O . LYS A 1 892 ? 42.221 -12.834 -47.824 1.00 90.56 892 LYS A O 1
ATOM 6741 N N . LEU A 1 893 ? 44.101 -11.609 -47.942 1.00 87.19 893 LEU A N 1
ATOM 6742 C CA . LEU A 1 893 ? 44.890 -12.349 -46.963 1.00 87.19 893 LEU A CA 1
ATOM 6743 C C . LEU A 1 893 ? 45.676 -11.359 -46.085 1.00 87.19 893 LEU A C 1
ATOM 6745 O O . LEU A 1 893 ? 46.112 -10.321 -46.596 1.00 87.19 893 LEU A O 1
ATOM 6749 N N . PRO A 1 894 ? 45.912 -11.688 -44.801 1.00 90.31 894 PRO A N 1
ATOM 6750 C CA . PRO A 1 894 ? 45.319 -12.810 -44.056 1.00 90.31 894 PRO A CA 1
ATOM 6751 C C . PRO A 1 894 ? 43.795 -12.652 -43.863 1.00 90.31 894 PRO A C 1
ATOM 6753 O O . PRO A 1 894 ? 43.259 -11.560 -44.032 1.00 90.31 894 PRO A O 1
ATOM 6756 N N . GLN A 1 895 ? 43.109 -13.758 -43.560 1.00 91.69 895 GLN A N 1
ATOM 6757 C CA . GLN A 1 895 ? 41.678 -13.800 -43.226 1.00 91.69 895 GLN A CA 1
ATOM 6758 C C . GLN A 1 895 ? 41.492 -13.926 -41.714 1.00 91.69 895 GLN A C 1
ATOM 6760 O O . GLN A 1 895 ? 42.304 -14.572 -41.048 1.00 91.69 895 GLN A O 1
ATOM 6765 N N . PHE A 1 896 ? 40.410 -13.350 -41.192 1.00 93.62 896 PHE A N 1
ATOM 6766 C CA . PHE A 1 896 ? 40.167 -13.237 -39.755 1.00 93.62 896 PHE A CA 1
ATOM 6767 C C . PHE A 1 896 ? 38.836 -13.907 -39.378 1.00 93.62 896 PHE A C 1
ATOM 6769 O O . PHE A 1 896 ? 37.768 -13.316 -39.562 1.00 93.62 896 PHE A O 1
ATOM 6776 N N . PRO A 1 897 ? 38.859 -15.174 -38.921 1.00 90.50 897 PRO A N 1
ATOM 6777 C CA . PRO A 1 897 ? 37.642 -15.929 -38.650 1.00 90.50 897 PRO A CA 1
ATOM 6778 C C . PRO A 1 897 ? 36.872 -15.392 -37.435 1.00 90.50 897 PRO A C 1
ATOM 6780 O O . PRO A 1 897 ? 37.442 -15.038 -36.404 1.00 90.50 897 PRO A O 1
ATOM 6783 N N . ILE A 1 898 ? 35.540 -15.416 -37.527 1.00 93.88 898 ILE A N 1
ATOM 6784 C CA . ILE A 1 898 ? 34.646 -15.071 -36.414 1.00 93.88 898 ILE A CA 1
ATOM 6785 C C . ILE A 1 898 ? 34.891 -16.018 -35.229 1.00 93.88 898 ILE A C 1
ATOM 6787 O O . ILE A 1 898 ? 35.044 -17.226 -35.398 1.00 93.88 898 ILE A O 1
ATOM 6791 N N . GLY A 1 899 ? 34.903 -15.468 -34.016 1.00 85.31 899 GLY A N 1
ATOM 6792 C CA . GLY A 1 899 ? 35.136 -16.184 -32.762 1.00 85.31 899 GLY A CA 1
ATOM 6793 C C . GLY A 1 899 ? 36.600 -16.215 -32.316 1.00 85.31 899 GLY A C 1
ATOM 6794 O O . GLY A 1 899 ? 36.852 -16.441 -31.131 1.00 85.31 899 GLY A O 1
ATOM 6795 N N . ALA A 1 900 ? 37.552 -15.937 -33.213 1.00 88.25 900 ALA A N 1
ATOM 6796 C CA . ALA A 1 900 ? 38.958 -15.770 -32.863 1.00 88.25 900 ALA A CA 1
ATOM 6797 C C . ALA A 1 900 ? 39.246 -14.346 -32.356 1.00 88.25 900 ALA A C 1
ATOM 6799 O O . ALA A 1 900 ? 38.547 -13.384 -32.678 1.00 88.25 900 ALA A O 1
ATOM 6800 N N . GLU A 1 901 ? 40.258 -14.229 -31.501 1.00 92.50 901 GLU A N 1
ATOM 6801 C CA . GLU A 1 901 ? 40.781 -12.944 -31.040 1.00 92.50 901 GLU A CA 1
ATOM 6802 C C . GLU A 1 901 ? 41.927 -12.513 -31.943 1.00 92.50 901 GLU A C 1
ATOM 6804 O O . GLU A 1 901 ? 42.789 -13.330 -32.271 1.00 92.50 901 GLU A O 1
ATOM 6809 N N . HIS A 1 902 ? 41.926 -11.238 -32.319 1.00 92.88 902 HIS A N 1
ATOM 6810 C CA . HIS A 1 902 ? 42.906 -10.673 -33.227 1.00 92.88 902 HIS A CA 1
ATOM 6811 C C . HIS A 1 902 ? 43.518 -9.396 -32.676 1.00 92.88 902 HIS A C 1
ATOM 6813 O O . HIS A 1 902 ? 42.807 -8.512 -32.200 1.00 92.88 902 HIS A O 1
ATOM 6819 N N . ARG A 1 903 ? 44.840 -9.262 -32.759 1.00 93.56 903 ARG A N 1
ATOM 6820 C CA . ARG A 1 903 ? 45.540 -8.054 -32.318 1.00 93.56 903 ARG A CA 1
ATOM 6821 C C . ARG A 1 903 ? 45.661 -7.068 -33.470 1.00 93.56 903 ARG A C 1
ATOM 6823 O O . ARG A 1 903 ? 46.300 -7.376 -34.469 1.00 93.56 903 ARG A O 1
ATOM 6830 N N . VAL A 1 904 ? 45.122 -5.868 -33.285 1.00 94.19 904 VAL A N 1
ATOM 6831 C CA . VAL A 1 904 ? 45.200 -4.735 -34.213 1.00 94.19 904 VAL A CA 1
ATOM 6832 C C . VAL A 1 904 ? 46.216 -3.712 -33.714 1.00 94.19 904 VAL A C 1
ATOM 6834 O O . VAL A 1 904 ? 46.242 -3.392 -32.526 1.00 94.19 904 VAL A O 1
ATOM 6837 N N . GLY A 1 905 ? 47.011 -3.162 -34.633 1.00 92.44 905 GLY A N 1
ATOM 6838 C CA . GLY A 1 905 ? 47.855 -1.991 -34.406 1.00 92.44 905 GLY A CA 1
ATOM 6839 C C . GLY A 1 905 ? 47.567 -0.879 -35.414 1.00 92.44 905 GLY A C 1
ATOM 6840 O O . GLY A 1 905 ? 47.398 -1.138 -36.607 1.00 92.44 905 GLY A O 1
ATOM 6841 N N . VAL A 1 906 ? 47.531 0.365 -34.936 1.00 95.81 906 VAL A N 1
ATOM 6842 C CA . VAL A 1 906 ? 47.348 1.572 -35.751 1.00 95.81 906 VAL A CA 1
ATOM 6843 C C . VAL A 1 906 ? 48.419 2.587 -35.375 1.00 95.81 906 VAL A C 1
ATOM 6845 O O . VAL A 1 906 ? 48.559 2.956 -34.212 1.00 95.81 906 VAL A O 1
ATOM 6848 N N . VAL A 1 907 ? 49.158 3.069 -36.366 1.00 92.44 907 VAL A N 1
ATOM 6849 C CA . VAL A 1 907 ? 50.086 4.192 -36.214 1.00 92.44 907 VAL A CA 1
ATOM 6850 C C . VAL A 1 907 ? 49.694 5.257 -37.216 1.00 92.44 907 VAL A C 1
ATOM 6852 O O . VAL A 1 907 ? 49.680 4.986 -38.418 1.00 92.44 907 VAL A O 1
ATOM 6855 N N . GLN A 1 908 ? 49.407 6.463 -36.736 1.00 90.94 908 GLN A N 1
ATOM 6856 C CA . GLN A 1 908 ? 49.200 7.610 -37.605 1.00 90.94 908 GLN A CA 1
ATOM 6857 C C . GLN A 1 908 ? 50.111 8.765 -37.196 1.00 90.94 908 GLN A C 1
ATOM 6859 O O . GLN A 1 908 ? 50.127 9.171 -36.035 1.00 90.94 908 GLN A O 1
ATOM 6864 N N . SER A 1 909 ? 50.857 9.294 -38.168 1.00 89.62 909 SER A N 1
ATOM 6865 C CA . SER A 1 909 ? 51.607 10.545 -38.035 1.00 89.62 909 SER A CA 1
ATOM 6866 C C . SER A 1 909 ? 51.349 11.423 -39.251 1.00 89.62 909 SER A C 1
ATOM 6868 O O . SER A 1 909 ? 51.576 11.016 -40.396 1.00 89.62 909 SER A O 1
ATOM 6870 N N . GLY A 1 910 ? 50.795 12.611 -39.010 1.00 87.75 910 GLY A N 1
ATOM 6871 C CA . GLY A 1 910 ? 50.266 13.462 -40.064 1.00 87.75 910 GLY A CA 1
ATOM 6872 C C . GLY A 1 910 ? 49.244 12.711 -40.923 1.00 87.75 910 GLY A C 1
ATOM 6873 O O . GLY A 1 910 ? 48.209 12.247 -40.440 1.00 87.75 910 GLY A O 1
ATOM 6874 N N . ASN A 1 911 ? 49.542 12.590 -42.214 1.00 89.50 911 ASN A N 1
ATOM 6875 C CA . ASN A 1 911 ? 48.706 11.886 -43.182 1.00 89.50 911 ASN A CA 1
ATOM 6876 C C . ASN A 1 911 ? 49.189 10.466 -43.524 1.00 89.50 911 ASN A C 1
ATOM 6878 O O . ASN A 1 911 ? 48.631 9.841 -44.426 1.00 89.50 911 ASN A O 1
ATOM 6882 N N . GLN A 1 912 ? 50.220 9.960 -42.844 1.00 93.44 912 GLN A N 1
ATOM 6883 C CA . GLN A 1 912 ? 50.705 8.594 -43.018 1.00 93.44 912 GLN A CA 1
ATOM 6884 C C . GLN A 1 912 ? 50.041 7.668 -42.003 1.00 93.44 912 GLN A C 1
ATOM 6886 O O . GLN A 1 912 ? 50.107 7.910 -40.800 1.00 93.44 912 GLN A O 1
ATOM 6891 N N . ILE A 1 913 ? 49.440 6.589 -42.496 1.00 96.62 913 ILE A N 1
ATOM 6892 C CA . ILE A 1 913 ? 48.705 5.592 -41.721 1.00 96.62 913 ILE A CA 1
ATOM 6893 C C . ILE A 1 913 ? 49.379 4.239 -41.931 1.00 96.62 913 ILE A C 1
ATOM 6895 O O . ILE A 1 913 ? 49.520 3.770 -43.056 1.00 96.62 913 ILE A O 1
ATOM 6899 N N . THR A 1 914 ? 49.781 3.583 -40.850 1.00 94.81 914 THR A N 1
ATOM 6900 C CA . THR A 1 914 ? 50.219 2.185 -40.867 1.00 94.81 914 THR A CA 1
ATOM 6901 C C . THR A 1 914 ? 49.252 1.366 -40.033 1.00 94.81 914 THR A C 1
ATOM 6903 O O . THR A 1 914 ? 49.035 1.677 -38.863 1.00 94.81 914 THR A O 1
ATOM 6906 N N . VAL A 1 915 ? 48.700 0.310 -40.624 1.00 95.94 915 VAL A N 1
ATOM 6907 C CA . VAL A 1 915 ? 47.845 -0.651 -39.919 1.00 95.94 915 VAL A CA 1
ATOM 6908 C C . VAL A 1 915 ? 48.486 -2.031 -39.929 1.00 95.94 915 VAL A C 1
ATOM 6910 O O . VAL A 1 915 ? 49.081 -2.454 -40.925 1.00 95.94 915 VAL A O 1
ATOM 6913 N N . SER A 1 916 ? 48.392 -2.730 -38.806 1.00 92.56 916 SER A N 1
ATOM 6914 C CA . SER A 1 916 ? 48.933 -4.071 -38.614 1.00 92.56 916 SER A CA 1
ATOM 6915 C C . SER A 1 916 ? 47.918 -4.986 -37.941 1.00 92.56 916 SER A C 1
ATOM 6917 O O . SER A 1 916 ? 47.056 -4.535 -37.185 1.00 92.56 916 SER A O 1
ATOM 6919 N N . ALA A 1 917 ? 48.043 -6.281 -38.213 1.00 91.75 917 ALA A N 1
ATOM 6920 C CA . ALA A 1 917 ? 47.327 -7.331 -37.508 1.00 91.75 917 ALA A CA 1
ATOM 6921 C C . ALA A 1 917 ? 48.285 -8.477 -37.173 1.00 91.75 917 ALA A C 1
ATOM 6923 O O . ALA A 1 917 ? 49.168 -8.799 -37.971 1.00 91.75 917 ALA A O 1
ATOM 6924 N N . GLU A 1 918 ? 48.154 -9.067 -35.985 1.00 88.44 918 GLU A N 1
ATOM 6925 C CA . GLU A 1 918 ? 49.040 -10.140 -35.495 1.00 88.44 918 GLU A CA 1
ATOM 6926 C C . GLU A 1 918 ? 50.538 -9.786 -35.571 1.00 88.44 918 GLU A C 1
ATOM 6928 O O . GLU A 1 918 ? 51.386 -10.605 -35.924 1.00 88.44 918 GLU A O 1
ATOM 6933 N N . GLY A 1 919 ? 50.872 -8.516 -35.318 1.00 79.75 919 GLY A N 1
ATOM 6934 C CA . GLY A 1 919 ? 52.246 -8.007 -35.403 1.00 79.75 919 GLY A CA 1
ATOM 6935 C C . GLY A 1 919 ? 52.799 -7.854 -36.829 1.00 79.75 919 GLY A C 1
ATOM 6936 O O . GLY A 1 919 ? 53.921 -7.381 -36.994 1.00 79.75 919 GLY A O 1
ATOM 6937 N N . ARG A 1 920 ? 52.030 -8.192 -37.873 1.00 88.06 920 ARG A N 1
ATOM 6938 C CA . ARG A 1 920 ? 52.409 -8.017 -39.284 1.00 88.06 920 ARG A CA 1
ATOM 6939 C C . ARG A 1 920 ? 51.755 -6.767 -39.864 1.00 88.06 920 ARG A C 1
ATOM 6941 O O . ARG A 1 920 ? 50.562 -6.542 -39.685 1.00 88.06 920 ARG A O 1
ATOM 6948 N N . VAL A 1 921 ? 52.527 -5.950 -40.579 1.00 93.94 921 VAL A N 1
ATOM 6949 C CA . VAL A 1 921 ? 51.995 -4.771 -41.282 1.00 93.94 921 VAL A CA 1
ATOM 6950 C C . VAL A 1 921 ? 51.077 -5.235 -42.411 1.00 93.94 921 VAL A C 1
ATOM 6952 O O . VAL A 1 921 ? 51.524 -5.951 -43.304 1.00 93.94 921 VAL A O 1
ATOM 6955 N N . LEU A 1 922 ? 49.812 -4.814 -42.367 1.00 92.25 922 LEU A N 1
ATOM 6956 C CA . LEU A 1 922 ? 48.841 -5.066 -43.430 1.00 92.25 922 LEU A CA 1
ATOM 6957 C C . LEU A 1 922 ? 49.058 -4.085 -44.583 1.00 92.25 922 LEU A C 1
ATOM 6959 O O . LEU A 1 922 ? 49.131 -4.488 -45.740 1.00 92.25 922 LEU A O 1
ATOM 6963 N N . THR A 1 923 ? 49.206 -2.795 -44.264 1.00 95.06 923 THR A N 1
ATOM 6964 C CA . THR A 1 923 ? 49.522 -1.761 -45.253 1.00 95.06 923 THR A CA 1
ATOM 6965 C C . THR A 1 923 ? 50.105 -0.500 -44.617 1.00 95.06 923 THR A C 1
ATOM 6967 O O . THR A 1 923 ? 49.910 -0.224 -43.429 1.00 95.06 923 THR A O 1
ATOM 6970 N N . LYS A 1 924 ? 50.809 0.276 -45.444 1.00 94.88 924 LYS A N 1
ATOM 6971 C CA . LYS A 1 924 ? 51.191 1.665 -45.189 1.00 94.88 924 LYS A CA 1
ATOM 6972 C C . LYS A 1 924 ? 50.511 2.526 -46.244 1.00 94.88 924 LYS A C 1
ATOM 6974 O O . LYS A 1 924 ? 50.763 2.352 -47.433 1.00 94.88 924 LYS A O 1
ATOM 6979 N N . PHE A 1 925 ? 49.661 3.441 -45.812 1.00 94.62 925 PHE A N 1
ATOM 6980 C CA . PHE A 1 925 ? 48.863 4.294 -46.677 1.00 94.62 925 PHE A CA 1
ATOM 6981 C C . PHE A 1 925 ? 49.180 5.766 -46.413 1.00 94.62 925 PHE A C 1
ATOM 6983 O O . PHE A 1 925 ? 49.359 6.171 -45.266 1.00 94.62 925 PHE A O 1
ATOM 6990 N N . VAL A 1 926 ? 49.242 6.577 -47.468 1.00 94.56 926 VAL A N 1
ATOM 6991 C CA . VAL A 1 926 ? 49.420 8.030 -47.363 1.00 94.56 926 VAL A CA 1
ATOM 6992 C C . VAL A 1 926 ? 48.150 8.697 -47.866 1.00 94.56 926 VAL A C 1
ATOM 6994 O O . VAL A 1 926 ? 47.847 8.632 -49.055 1.00 94.56 926 VAL A O 1
ATOM 6997 N N . ASP A 1 927 ? 47.403 9.342 -46.971 1.00 91.94 927 ASP A N 1
ATOM 6998 C CA . ASP A 1 927 ? 46.182 10.052 -47.343 1.00 91.94 927 ASP A CA 1
ATOM 6999 C C . ASP A 1 927 ? 46.520 11.441 -47.901 1.00 91.94 927 ASP A C 1
ATOM 7001 O O . ASP A 1 927 ? 46.777 12.407 -47.178 1.00 91.94 927 ASP A O 1
ATOM 7005 N N . THR A 1 928 ? 46.556 11.545 -49.224 1.00 90.69 928 THR A N 1
ATOM 7006 C CA . THR A 1 928 ? 46.811 12.799 -49.943 1.00 90.69 928 THR A CA 1
ATOM 7007 C C . THR A 1 928 ? 45.550 13.647 -50.131 1.00 90.69 928 THR A C 1
ATOM 7009 O O . THR A 1 928 ? 45.642 14.795 -50.560 1.00 90.69 928 THR A O 1
ATOM 7012 N N . GLU A 1 929 ? 44.369 13.136 -49.772 1.00 83.56 929 GLU A N 1
ATOM 7013 C CA . GLU A 1 929 ? 43.079 13.755 -50.076 1.00 83.56 929 GLU A CA 1
ATOM 7014 C C . GLU A 1 929 ? 42.284 14.009 -48.788 1.00 83.56 929 GLU A C 1
ATOM 7016 O O . GLU A 1 929 ? 41.464 13.204 -48.341 1.00 83.56 929 GLU A O 1
ATOM 7021 N N . ARG A 1 930 ? 42.496 15.202 -48.215 1.00 87.75 930 ARG A N 1
ATOM 7022 C CA . ARG A 1 930 ? 41.831 15.710 -46.996 1.00 87.75 930 ARG A CA 1
ATOM 7023 C C . ARG A 1 930 ? 42.077 14.826 -45.760 1.00 87.75 930 ARG A C 1
ATOM 7025 O O . ARG A 1 930 ? 41.107 14.316 -45.187 1.00 87.75 930 ARG A O 1
ATOM 7032 N N . PRO A 1 931 ? 43.332 14.634 -45.326 1.00 87.75 931 PRO A N 1
ATOM 7033 C CA . PRO A 1 931 ? 43.635 13.776 -44.186 1.00 87.75 931 PRO A CA 1
ATOM 7034 C C . PRO A 1 931 ? 42.986 14.286 -42.893 1.00 87.75 931 PRO A C 1
ATOM 7036 O O . PRO A 1 931 ? 42.925 15.495 -42.644 1.00 87.75 931 PRO A O 1
ATOM 7039 N N . TYR A 1 932 ? 42.498 13.371 -42.054 1.00 88.31 932 TYR A N 1
ATOM 7040 C CA . TYR A 1 932 ? 42.032 13.709 -40.711 1.00 88.31 932 TYR A CA 1
ATOM 7041 C C . TYR A 1 932 ? 43.203 13.598 -39.746 1.00 88.31 932 TYR A C 1
ATOM 7043 O O . TYR A 1 932 ? 43.763 12.526 -39.567 1.00 88.31 932 TYR A O 1
ATOM 7051 N N . LEU A 1 933 ? 43.574 14.735 -39.157 1.00 83.56 933 LEU A N 1
ATOM 7052 C CA . LEU A 1 933 ? 44.777 14.872 -38.330 1.00 83.56 933 LEU A CA 1
ATOM 7053 C C . LEU A 1 933 ? 44.464 14.936 -36.831 1.00 83.56 933 LEU A C 1
ATOM 7055 O O . LEU A 1 933 ? 45.367 15.055 -36.011 1.00 83.56 933 LEU A O 1
ATOM 7059 N N . THR A 1 934 ? 43.183 14.964 -36.452 1.00 75.38 934 THR A N 1
ATOM 7060 C CA . THR A 1 934 ? 42.778 14.968 -35.046 1.00 75.38 934 THR A CA 1
ATOM 7061 C C . THR A 1 934 ? 41.367 14.423 -34.851 1.00 75.38 934 THR A C 1
ATOM 7063 O O . THR A 1 934 ? 40.498 14.622 -35.698 1.00 75.38 934 THR A O 1
ATOM 7066 N N . GLY A 1 935 ? 41.135 13.738 -33.731 1.00 79.44 935 GLY A N 1
ATOM 7067 C CA . GLY A 1 935 ? 39.813 13.255 -33.325 1.00 79.44 935 GLY A CA 1
ATOM 7068 C C . GLY A 1 935 ? 39.890 12.203 -32.219 1.00 79.44 935 GLY A C 1
ATOM 7069 O O . GLY A 1 935 ? 40.968 11.937 -31.686 1.00 79.44 935 GLY A O 1
ATOM 7070 N N . GLY A 1 936 ? 38.744 11.623 -31.865 1.00 80.69 936 GLY A N 1
ATOM 7071 C CA . GLY A 1 936 ? 38.663 10.547 -30.876 1.00 80.69 936 GLY A CA 1
ATOM 7072 C C . GLY A 1 936 ? 39.119 9.199 -31.437 1.00 80.69 936 GLY A C 1
ATOM 7073 O O . GLY A 1 936 ? 38.986 8.942 -32.635 1.00 80.69 936 GLY A O 1
ATOM 7074 N N . PHE A 1 937 ? 39.632 8.342 -30.559 1.00 90.50 937 PHE A N 1
ATOM 7075 C CA . PHE A 1 937 ? 39.869 6.926 -30.831 1.00 90.50 937 PHE A CA 1
ATOM 7076 C C . PHE A 1 937 ? 38.706 6.112 -30.261 1.00 90.50 937 PHE A C 1
ATOM 7078 O O . PHE A 1 937 ? 38.129 6.492 -29.243 1.00 90.50 937 PHE A O 1
ATOM 7085 N N . GLY A 1 938 ? 38.333 5.003 -30.885 1.00 92.75 938 GLY A N 1
ATOM 7086 C CA . GLY A 1 938 ? 37.203 4.223 -30.418 1.00 92.75 938 GLY A CA 1
ATOM 7087 C C . GLY A 1 938 ? 37.037 2.872 -31.070 1.00 92.75 938 GLY A C 1
ATOM 7088 O O . GLY A 1 938 ? 37.831 2.434 -31.900 1.00 92.75 938 GLY A O 1
ATOM 7089 N N . VAL A 1 939 ? 35.956 2.227 -30.661 1.00 94.50 939 VAL A N 1
ATOM 7090 C CA . VAL A 1 939 ? 35.561 0.900 -31.115 1.00 94.50 939 VAL A CA 1
ATOM 7091 C C . VAL A 1 939 ? 34.105 0.928 -31.551 1.00 94.50 939 VAL A C 1
ATOM 7093 O O . VAL A 1 939 ? 33.262 1.562 -30.905 1.00 94.50 939 VAL A O 1
ATOM 7096 N N . TYR A 1 940 ? 33.825 0.262 -32.663 1.00 94.56 940 TYR A N 1
ATOM 7097 C CA . TYR A 1 940 ? 32.521 0.235 -33.313 1.00 94.56 940 TYR A CA 1
ATOM 7098 C C . TYR A 1 940 ? 32.128 -1.205 -33.645 1.00 94.56 940 TYR A C 1
ATOM 7100 O O . TYR A 1 940 ? 32.988 -2.059 -33.841 1.00 94.56 940 TYR A O 1
ATOM 7108 N N . ALA A 1 941 ? 30.835 -1.497 -33.661 1.00 90.12 941 ALA A N 1
ATOM 7109 C CA . ALA A 1 941 ? 30.314 -2.778 -34.120 1.00 90.12 941 ALA A CA 1
ATOM 7110 C C . ALA A 1 941 ? 28.996 -2.542 -34.844 1.00 90.12 941 ALA A C 1
ATOM 7112 O O . ALA A 1 941 ? 28.137 -1.830 -34.322 1.00 90.12 941 ALA A O 1
ATOM 7113 N N . GLU A 1 942 ? 28.838 -3.168 -36.004 1.00 87.62 942 GLU A N 1
ATOM 7114 C CA . GLU A 1 942 ? 27.620 -3.131 -36.809 1.00 87.62 942 GLU A CA 1
ATOM 7115 C C . GLU A 1 942 ? 27.122 -4.549 -37.065 1.00 87.62 942 GLU A C 1
ATOM 7117 O O . GLU A 1 942 ? 27.917 -5.421 -37.418 1.00 87.62 942 GLU A O 1
ATOM 7122 N N . ASP A 1 943 ? 25.833 -4.780 -36.789 1.00 89.12 943 ASP A N 1
ATOM 7123 C CA . ASP A 1 943 ? 25.141 -6.073 -36.864 1.00 89.12 943 ASP A CA 1
ATOM 7124 C C . ASP A 1 943 ? 25.975 -7.257 -36.340 1.00 89.12 943 ASP A C 1
ATOM 7126 O O . ASP A 1 943 ? 25.893 -8.387 -36.821 1.00 89.12 943 ASP A O 1
ATOM 7130 N N . SER A 1 944 ? 26.780 -7.011 -35.305 1.00 89.31 944 SER A N 1
ATOM 7131 C CA . SER A 1 944 ? 27.704 -7.980 -34.729 1.00 89.31 944 SER A CA 1
ATOM 7132 C C . SER A 1 944 ? 27.864 -7.792 -33.223 1.00 89.31 944 SER A C 1
ATOM 7134 O O . SER A 1 944 ? 27.559 -6.747 -32.643 1.00 89.31 944 SER A O 1
ATOM 7136 N N . VAL A 1 945 ? 28.320 -8.852 -32.563 1.00 92.06 945 VAL A N 1
ATOM 7137 C CA . VAL A 1 945 ? 28.761 -8.818 -31.170 1.00 92.06 945 VAL A CA 1
ATOM 7138 C C . VAL A 1 945 ? 30.277 -8.866 -31.172 1.00 92.06 945 VAL A C 1
ATOM 7140 O O . VAL A 1 945 ? 30.850 -9.879 -31.575 1.00 92.06 945 VAL A O 1
ATOM 7143 N N . ALA A 1 946 ? 30.917 -7.804 -30.692 1.00 91.56 946 ALA A N 1
ATOM 7144 C CA . ALA A 1 946 ? 32.367 -7.681 -30.660 1.00 91.56 946 ALA A CA 1
ATOM 7145 C C . ALA A 1 946 ? 32.862 -7.303 -29.265 1.00 91.56 946 ALA A C 1
ATOM 7147 O O . ALA A 1 946 ? 32.274 -6.471 -28.572 1.00 91.56 946 ALA A O 1
ATOM 7148 N N . ARG A 1 947 ? 33.958 -7.928 -28.849 1.00 94.50 947 ARG A N 1
ATOM 7149 C CA . ARG A 1 947 ? 34.672 -7.627 -27.615 1.00 94.50 947 ARG A CA 1
ATOM 7150 C C . ARG A 1 947 ? 36.044 -7.061 -27.955 1.00 94.50 947 ARG A C 1
ATOM 7152 O O . ARG A 1 947 ? 36.718 -7.572 -28.843 1.00 94.50 947 ARG A O 1
ATOM 7159 N N . PHE A 1 948 ? 36.423 -6.018 -27.235 1.00 93.69 948 PHE A N 1
ATOM 7160 C CA . PHE A 1 948 ? 37.683 -5.318 -27.366 1.00 93.69 948 PHE A CA 1
ATOM 7161 C C . PHE A 1 948 ? 38.406 -5.358 -26.026 1.00 93.69 948 PHE A C 1
ATOM 7163 O O . PHE A 1 948 ? 37.849 -4.913 -25.023 1.00 93.69 948 PHE A O 1
ATOM 7170 N N . ASP A 1 949 ? 39.621 -5.878 -26.008 1.00 91.12 949 ASP A N 1
ATOM 7171 C CA . ASP A 1 949 ? 40.472 -5.988 -24.824 1.00 91.12 949 ASP A CA 1
ATOM 7172 C C . ASP A 1 949 ? 41.804 -5.259 -25.085 1.00 91.12 949 ASP A C 1
ATOM 7174 O O . ASP A 1 949 ? 42.142 -4.961 -26.233 1.00 91.12 949 ASP A O 1
ATOM 7178 N N . ASP A 1 950 ? 42.562 -4.955 -24.025 1.00 87.31 950 ASP A N 1
ATOM 7179 C CA . ASP A 1 950 ? 43.938 -4.424 -24.116 1.00 87.31 950 ASP A CA 1
ATOM 7180 C C . ASP A 1 950 ? 44.069 -3.154 -24.989 1.00 87.31 950 ASP A C 1
ATOM 7182 O O . ASP A 1 950 ? 45.016 -2.975 -25.760 1.00 87.31 950 ASP A O 1
ATOM 7186 N N . ILE A 1 951 ? 43.068 -2.270 -24.900 1.00 88.44 951 ILE A N 1
ATOM 7187 C CA . ILE A 1 951 ? 43.019 -1.041 -25.696 1.00 88.44 951 ILE A CA 1
ATOM 7188 C C . ILE A 1 951 ? 43.982 -0.013 -25.103 1.00 88.44 951 ILE A C 1
ATOM 7190 O O . ILE A 1 951 ? 43.790 0.463 -23.983 1.00 88.44 951 ILE A O 1
ATOM 7194 N N . HIS A 1 952 ? 44.977 0.391 -25.884 1.00 85.94 952 HIS A N 1
ATOM 7195 C CA . HIS A 1 952 ? 45.952 1.403 -25.499 1.00 85.94 952 HIS A CA 1
ATOM 7196 C C . HIS A 1 952 ? 46.155 2.410 -26.629 1.00 85.94 952 HIS A C 1
ATOM 7198 O O . HIS A 1 952 ? 46.228 2.045 -27.799 1.00 85.94 952 HIS A O 1
ATOM 7204 N N . VAL A 1 953 ? 46.247 3.694 -26.273 1.00 87.19 953 VAL A N 1
ATOM 7205 C CA . VAL A 1 953 ? 46.484 4.794 -27.216 1.00 87.19 953 VAL A CA 1
ATOM 7206 C C . VAL A 1 953 ? 47.519 5.736 -26.617 1.00 87.19 953 VAL A C 1
ATOM 7208 O O . VAL A 1 953 ? 47.295 6.329 -25.560 1.00 87.19 953 VAL A O 1
ATOM 7211 N N . GLN A 1 954 ? 48.646 5.891 -27.301 1.00 87.31 954 GLN A N 1
ATOM 7212 C CA . GLN A 1 954 ? 49.759 6.732 -26.889 1.00 87.31 954 GLN A CA 1
ATOM 7213 C C . GLN A 1 954 ? 49.986 7.834 -27.924 1.00 87.31 954 GLN A C 1
ATOM 7215 O O . GLN A 1 954 ? 50.232 7.556 -29.095 1.00 87.31 954 GLN A O 1
ATOM 7220 N N . ALA A 1 955 ? 49.915 9.095 -27.494 1.00 83.69 955 ALA A N 1
ATOM 7221 C CA . ALA A 1 955 ? 50.230 10.232 -28.356 1.00 83.69 955 ALA A CA 1
ATOM 7222 C C . ALA A 1 955 ? 51.735 10.274 -28.673 1.00 83.69 955 ALA A C 1
ATOM 7224 O O . ALA A 1 955 ? 52.566 10.069 -27.784 1.00 83.69 955 ALA A O 1
ATOM 7225 N N . LEU A 1 956 ? 52.080 10.570 -29.926 1.00 77.88 956 LEU A N 1
ATOM 7226 C CA . LEU A 1 956 ? 53.459 10.786 -30.355 1.00 77.88 956 LEU A CA 1
ATOM 7227 C C . LEU A 1 956 ? 53.898 12.233 -30.042 1.00 77.88 956 LEU A C 1
ATOM 7229 O O . LEU A 1 956 ? 53.084 13.157 -30.131 1.00 77.88 956 LEU A O 1
ATOM 7233 N N . PRO A 1 957 ? 55.169 12.467 -29.662 1.00 62.78 957 PRO A N 1
ATOM 7234 C CA . PRO A 1 957 ? 55.696 13.814 -29.452 1.00 62.78 957 PRO A CA 1
ATOM 7235 C C . PRO A 1 957 ? 55.631 14.654 -30.735 1.00 62.78 957 PRO A C 1
ATOM 7237 O O . PRO A 1 957 ? 55.921 14.161 -31.825 1.00 62.78 957 PRO A O 1
ATOM 7240 N N . ALA A 1 958 ? 55.306 15.944 -30.613 1.00 48.00 958 ALA A N 1
ATOM 7241 C CA . ALA A 1 958 ? 55.254 16.849 -31.758 1.00 48.00 958 ALA A CA 1
ATOM 7242 C C . ALA A 1 958 ? 56.643 16.970 -32.420 1.00 48.00 958 ALA A C 1
ATOM 7244 O O . ALA A 1 958 ? 57.553 17.553 -31.833 1.00 48.00 958 ALA A O 1
ATOM 7245 N N . GLY A 1 959 ? 56.796 16.426 -33.634 1.00 46.47 959 GLY A N 1
ATOM 7246 C CA . GLY A 1 959 ? 58.005 16.563 -34.456 1.00 46.47 959 GLY A CA 1
ATOM 7247 C C . GLY A 1 959 ? 58.854 15.302 -34.671 1.00 46.47 959 GLY A C 1
ATOM 7248 O O . GLY A 1 959 ? 59.906 15.415 -35.295 1.00 46.47 959 GLY A O 1
ATOM 7249 N N . SER A 1 960 ? 58.449 14.108 -34.216 1.00 40.25 960 SER A N 1
ATOM 7250 C CA . SER A 1 960 ? 59.191 12.880 -34.547 1.00 40.25 960 SER A CA 1
ATOM 7251 C C . SER A 1 960 ? 58.754 12.312 -35.902 1.00 40.25 960 SER A C 1
ATOM 7253 O O . SER A 1 960 ? 57.728 11.641 -35.997 1.00 40.25 960 SER A O 1
ATOM 7255 N N . ALA A 1 961 ? 59.543 12.542 -36.953 1.00 34.94 961 ALA A N 1
ATOM 7256 C CA . ALA A 1 961 ? 59.457 11.727 -38.162 1.00 34.94 961 ALA A CA 1
ATOM 7257 C C . ALA A 1 961 ? 59.720 10.252 -37.794 1.00 34.94 961 ALA A C 1
ATOM 7259 O O . ALA A 1 961 ? 60.644 9.952 -37.037 1.00 34.94 961 ALA A O 1
ATOM 7260 N N . ALA A 1 962 ? 58.879 9.347 -38.296 1.00 35.84 962 ALA A N 1
ATOM 7261 C CA . ALA A 1 962 ? 58.897 7.924 -37.979 1.00 35.84 962 ALA A CA 1
ATOM 7262 C C . ALA A 1 962 ? 60.282 7.283 -38.200 1.00 35.84 962 ALA A C 1
ATOM 7264 O O . ALA A 1 962 ? 60.728 7.121 -39.335 1.00 35.84 962 ALA A O 1
ATOM 7265 N N . ALA A 1 963 ? 60.932 6.844 -37.119 1.00 30.48 963 ALA A N 1
ATOM 7266 C CA . ALA A 1 963 ? 62.017 5.873 -37.196 1.00 30.48 963 ALA A CA 1
ATOM 7267 C C . ALA A 1 963 ? 61.410 4.464 -37.143 1.00 30.48 963 ALA A C 1
ATOM 7269 O O . ALA A 1 963 ? 60.813 4.050 -36.149 1.00 30.48 963 ALA A O 1
ATOM 7270 N N . ALA A 1 964 ? 61.525 3.749 -38.257 1.00 38.53 964 ALA A N 1
ATOM 7271 C CA . ALA A 1 964 ? 61.084 2.376 -38.422 1.00 38.53 964 ALA A CA 1
ATOM 7272 C C . ALA A 1 964 ? 61.892 1.404 -37.541 1.00 38.53 964 ALA A C 1
ATOM 7274 O O . ALA A 1 964 ? 63.104 1.302 -37.709 1.00 38.53 964 ALA A O 1
ATOM 7275 N N . ASN A 1 965 ? 61.213 0.673 -36.648 1.00 29.12 965 ASN A N 1
ATOM 7276 C CA . ASN A 1 965 ? 61.416 -0.761 -36.365 1.00 29.12 965 ASN A CA 1
ATOM 7277 C C . ASN A 1 965 ? 60.599 -1.197 -35.134 1.00 29.12 965 ASN A C 1
ATOM 7279 O O . ASN A 1 965 ? 60.948 -0.799 -34.023 1.00 29.12 965 ASN A O 1
ATOM 7283 N N . PRO A 1 966 ? 59.596 -2.083 -35.265 1.00 31.59 966 PRO A N 1
ATOM 7284 C CA . PRO A 1 966 ? 59.212 -2.948 -34.163 1.00 31.59 966 PRO A CA 1
ATOM 7285 C C . PRO A 1 966 ? 60.131 -4.180 -34.207 1.00 31.59 966 PRO A C 1
ATOM 7287 O O . PRO A 1 966 ? 60.055 -4.989 -35.131 1.00 31.59 966 PRO A O 1
ATOM 7290 N N . LYS A 1 967 ? 61.061 -4.293 -33.255 1.00 25.05 967 LYS A N 1
ATOM 7291 C CA . LYS A 1 967 ? 61.742 -5.567 -32.960 1.00 25.05 967 LYS A CA 1
ATOM 7292 C C . LYS A 1 967 ? 60.878 -6.383 -31.970 1.00 25.05 967 LYS A C 1
ATOM 7294 O O . LYS A 1 967 ? 60.067 -5.767 -31.284 1.00 25.05 967 LYS A O 1
ATOM 7299 N N . PRO A 1 968 ? 61.020 -7.722 -31.990 1.00 34.44 968 PRO A N 1
ATOM 7300 C CA . PRO A 1 968 ? 59.941 -8.718 -31.906 1.00 34.44 968 PRO A CA 1
ATOM 7301 C C . PRO A 1 968 ? 59.220 -8.840 -30.566 1.00 34.44 968 PRO A C 1
ATOM 7303 O O . PRO A 1 968 ? 59.848 -8.546 -29.524 1.00 34.44 968 PRO A O 1
#

Radius of gyration: 42.33 Å; chains: 1; bounding box: 111×114×98 Å

Secondary structure (DSSP, 8-state):
---EEE--SS-SSEEEEE-TT-SS---TTSEEEEETTEEE--EEEEPPGGGEEEEEE--TTS-TTTHHHHHHHHHHHHHTSPTT-EEEESTTSPPBS-HHHHHHHHTTT---PPPPHHHHHHHHHHSS-SS--SEEEEEEEE-S-----HHHHHHHHHHHHHHTEEEEEEE--SS--HHHHHHHHTTT--EEE--STTHHHHHHHHHHHHHTTEEEEE-S--SPPPSEEEEEEEETTEEEEEEEEPPSSPPP-PPPPP---HHHHHHHHHHHHHHHHHHHHHHHHHHHHHHHHTSPPTT-TTS-----SS--THHHHPEEEEEEEESS-HHHHHHHHHHHHTSS-S-EEEEEEE-S-SSTHHHHHHT---TTEEEEE--TTTSSS-HHHHHHHHHHHHHTSTTTTT--GGGEEEEE--TT-EE-TTHHHHHGGGGGSTTEEEEEEEEEETTTTT-HHHHHHHHHHHHIIIIIIHHHTTTT-----SSSEEEEHHHHHTT-S--S-S-TTHHHHHHHHHHHTT-EEEEEEEEEEEEPPP-SHHHHHHHHHHHHHHHHHGGGGHHHHHHHS-HHHHHHHHHHHHHHHHHHHHHHHHHHHHHHHHHHHHHHHTTS----HHHHHHHHHHHHHHHHHHHHHHHHHGGGT--HHHHHHHHHHHHHHHTHHHHHHHHHHHHHHTT-----PPPPPPPPPPP-----S------S--S-----PPPPPPPP------------PPPTTHHHHHHHHHHHHHHHHHHHHHHHTT--------SEEEEE-TTSEEEEESSGGG-EEEEEPPPP-STT---EEEEEEEEEESSEEEEEEEEEEEE---GGG-SPPTT-SEEEEEEEEETTEEEEEEEETTEEEEEEE-TTSTTSEEEEEEES-S---TTSEEEEEEEEETTEEEEEETTEEEEEEE--SS----EEEEEEEESEEEEEEEEEEEEPPTT---------

pLDDT: mean 76.34, std 20.7, range [25.05, 98.56]

Sequence (968 aa):
MPFRVDVSRRPEIGMVITVPQASRPLTGKDITVQVGGASQHPSVRQLSPGDLQIVFSPDLHVRSSELGLERSAGAGFLAGLPAGAEAAVSATGQLTGDPAAAVTSDLALARGPREPAALRLTEALSAFSPGASVRRTVVLVLSANEPLGAAASARLRRQLAASGTSLYLLDASPTGAPAYTALVAGNGGFVARIRTAGDWPGALRRIGADLNRQYYVRFTDTAPLPAQARINVRTPAGTATAVATLPAANPTAPPLAPVASASRAAAVVPLAIAALVAVGLLIVYGLTMLGASRREPRGRRRRAPMASASPPAAAHELFFVFLLPCLNEEKVILNSLRRLLSLPGENFGVMVIDDGSDDGTAAAVRGVADERVRLMQRTPPNARQGKGEALNAAIARLSESSWLEGRDPDRIVVVVVDADGRVDPHSLSAVAPYFADPTVGAVQIGVRINNREMSRLARMQDMEFVIYTEVFQRGRRHLGSVGLGGNGQFMRLSALRSLGEAPWTRSLTEDLDLGIRLLTAGWRNEYCHTAAVHQQGVIELRRLIRQRSRWFQGHLQSWKLIPRILRGAPRPARVDLLYHLSSPALLLIGSLLTASFACSLLGSGVVAADGGNPLGWWVLSTYALAFGPAVLYSYTYWLRERDRGMSLARTAGLAHLYVGYCLMWYAAGWWAVGRTLRRRTNWSKTDRVAEAPLVALERGPDSSRARFAQNGDRRLAVIPAPAPSPSGAPRPPGRRRAPLQKSVRTVSVAAAVGFAALGVALLSFGGHSRPVRSDWYQVFSGYGHTSLTGSGPSQAITLSVATTQSPRVTHAALVLSRTWYQDFVAGAQVRTTRQLRHGAAGTPNPWEVGWVVWHYSSPQRFYALTLEPTGWLLSKQDPAYPGGERFLASGKLPQFPIGAEHRVGVVQSGNQITVSAEGRVLTKFVDTERPYLTGGFGVYAEDSVARFDDIHVQALPAGSAAAANPKP